Protein 3N9X (pdb70)

Solvent-accessible surface area: 34371 Å² total; per-residue (Å²): 138,123,67,6,86,25,78,3,64,129,64,13,131,32,66,134,28,20,84,30,91,79,36,58,17,102,17,28,53,4,25,18,5,28,0,69,8,110,117,76,139,64,58,0,7,0,3,35,0,50,74,2,20,124,60,78,112,16,0,37,72,6,0,20,6,0,0,4,5,30,36,6,129,23,120,57,1,1,120,13,55,16,0,11,60,15,158,53,45,89,148,4,54,67,2,21,0,0,21,26,53,16,83,12,13,0,117,78,0,14,153,16,24,25,62,7,74,56,79,13,0,31,14,0,0,9,23,0,0,16,0,0,38,39,1,6,90,1,8,1,4,0,67,23,1,51,5,39,0,0,30,1,28,58,66,0,33,2,23,0,10,28,0,4,23,4,67,73,110,143,60,54,50,30,36,19,50,0,0,15,26,8,20,86,45,139,94,22,80,88,15,2,0,5,0,6,0,0,2,0,0,1,13,0,0,11,0,17,90,83,35,32,65,20,10,51,44,20,67,22,12,2,18,18,4,62,37,44,142,101,154,141,28,42,97,32,0,1,31,41,0,0,64,22,35,2,20,18,83,122,86,23,13,78,63,30,98,42,105,71,23,39,143,82,3,110,132,16,98,154,52,92,89,65,78,16,82,136,96,5,84,51,2,58,103,67,0,11,71,0,0,76,23,0,4,83,17,10,42,132,121,9,16,61,7,90,101,0,8,102,18,82,7,0,163,116,17,53,127,115,104,94,81,112,146,142,19,92,27,6,10,77,52,205,38,145,9,54,68,53,35,1,21,4,0,0,0,62,1,0,43,73,52,39,113,122,15,121,15,27,87,87,10,34,134,42,89,128,83,5,32,112,107,114,126,94,115,66,4,82,25,73,12,65,129,100,14,116,33,61,131,30,21,66,27,99,76,36,62,18,102,19,28,56,4,26,20,8,30,0,67,10,114,113,77,133,75,69,1,7,0,3,28,0,54,62,2,18,136,66,72,112,19,0,36,77,5,0,24,6,1,0,2,6,27,50,4,108,23,121,58,2,1,87,4,70,17,0,14,57,16,156,56,46,93,150,5,52,73,2,21,1,1,21,25,53,15,82,11,14,0,129,76,0,15,159,15,14,18,65,6,74,58,86,12,0,35,13,0,0,8,24,0,0,18,0,0,32,36,0,6,85,2,6,1,10,0,61,22,1,50,5,40,1,0,31,0,28,58,65,0,34,3,24,0,10,29,0,5,22,3,31,51,73,179,127,90,70,56,51,36,36,18,48,1,0,17,28,5,16,142,36,100,124,56,72,84,16,3,1,5,1,7,0,0,2,0,0,1,12,0,0,11,0,20,102,83,34,35,63,12,8,50,56,21,44,24,13,1,21,20,3,61,43,82,103,161,138,23,27,97,29,0,0,34,40,0,0,63,25,38,2,20,20,79,127,92,17,11,86,56,53,58,117,79,27,47,81,76,5,123,133,17,98,136,49,154,79,69,80,22,94,138,98,4,93,56,8,63,92,63,0,6,77,0,0,89,24,0,6,65,18,9,38,126,82,8,16,64,6,94,99,1,8,106,16,82,6,0,155,112,15,58,123,136,114,80,79,116,154,132,17,98,20,8,10,85,45,202,71,134,6,57,68,54,21,1,19,5,0,0,0,61,2,0,44,71,54,40,110,121,14,122,14,26,92,94,11,37,129,39,88,120,91,8,69,109,143

Radius of gyration: 28.14 Å; Cα contacts (8 Å, |Δi|>4): 1252; chains: 2; bounding box: 89×62×66 Å

Foldseek 3Di:
DDDDDPFPQVVDDADPQWAFDGWPADDQQFTWTWIAGNVVGDIKIKTKHFQLPVDLLSNQLVLQQLLVLCFDDDPQAKHFQAKGDDPDLVDDGMTITIIHDAPFFQVVVLLDLAFDDLLLLLLLLLLNLQSLVAQVVLQKQQQDDARSQFGAHPVNHTHGGRSSVMDGVLVDQCQQFALCVLLVPPPDGSLRVLSSSLQSSQQSLCRHCVQPVGSVPRDTQQRQADPDDRVNRSVRRVLSLCAAAWQDDPVLCVLDDDVVSVVVSPVRDTDHHDDVCVNRVVDDPQSSVLSSLSSDNRSVSHDDSVRSLVGPSSPVPRDPPVGHHHDDGFADPPDSDDPLQSSLSSVVSNCVNVVVDDNDPSNCVCVVRTPPVD/DDDDDDPFPVVPDDADPQKAFDGWPADDQQFTWTWIAGNVVGGIKIKTKHFQLPVDVLSNQLVLQQLLVLCFDDDPQAKHFDAWGDDPDLVDGRMTITIIHDAPFWQVVVLLDLAFDDLLLLLLLLLLNLQSLVSQVVLQKQQQDDDRSQFGAHPVNHTHGGRSSVMDGRVVDQDQCQLFALCVLLVPDPDDSLRVLSSSLQSSQQSLCRHCVLPVGSVPGDTQQRQADPVRVNRSVRSVLSLCAAAWQDDPVLCVVHPPVSVVVSPVRDTDHHDDQCVSRVVDDPQSSVLSNLSSDNRSVSHDDSVRSLVGPSNVVNDDPVPHDYHDDGFADPPDDDDPLQSSLSSVVSNCVRVVPDDNDPSNCVCVVRTPPD

Structure (mmCIF, N/CA/C/O backbone):
data_3N9X
#
_entry.id   3N9X
#
_cell.length_a   112.315
_cell.length_b   120.727
_cell.length_c   96.499
_cell.angle_alpha   90.000
_cell.angle_beta   90.000
_cell.angle_gamma   90.000
#
_symmetry.space_group_name_H-M   'P 21 21 2'
#
loop_
_entity.id
_entity.type
_entity.pdbx_description
1 polymer Phosphotransferase
2 non-polymer GLYCEROL
3 water water
#
loop_
_atom_site.group_PDB
_atom_site.id
_atom_site.type_symbol
_atom_site.label_atom_id
_atom_site.label_alt_id
_atom_site.label_comp_id
_atom_site.label_asym_id
_atom_site.label_entity_id
_atom_site.label_seq_id
_atom_site.pdbx_PDB_ins_code
_atom_site.Cartn_x
_atom_site.Cartn_y
_atom_site.Cartn_z
_atom_site.occupancy
_atom_site.B_iso_or_equiv
_atom_site.auth_seq_id
_atom_site.auth_comp_id
_atom_site.auth_asym_id
_atom_site.auth_atom_id
_atom_site.pdbx_PDB_model_num
ATOM 1 N N . ARG A 1 11 ? 111.659 13.152 98.635 0.80 44.38 11 ARG A N 1
ATOM 2 C CA . ARG A 1 11 ? 111.464 13.917 97.366 0.80 44.10 11 ARG A CA 1
ATOM 3 C C . ARG A 1 11 ? 110.961 12.967 96.285 0.80 44.87 11 ARG A C 1
ATOM 4 O O . ARG A 1 11 ? 111.617 11.973 95.961 0.80 45.26 11 ARG A O 1
ATOM 12 N N . GLU A 1 12 ? 109.781 13.254 95.750 1.00 45.86 12 GLU A N 1
ATOM 13 C CA . GLU A 1 12 ? 109.255 12.447 94.663 1.00 47.64 12 GLU A CA 1
ATOM 14 C C . GLU A 1 12 ? 109.909 12.821 93.324 1.00 47.86 12 GLU A C 1
ATOM 15 O O . GLU A 1 12 ? 110.219 13.995 93.075 1.00 47.73 12 GLU A O 1
ATOM 21 N N . ASN A 1 13 ? 110.126 11.805 92.490 1.00 48.38 13 ASN A N 1
ATOM 22 C CA . ASN A 1 13 ? 110.490 11.991 91.090 1.00 48.96 13 ASN A CA 1
ATOM 23 C C . ASN A 1 13 ? 109.524 12.931 90.387 1.00 49.23 13 ASN A C 1
ATOM 24 O O . ASN A 1 13 ? 108.326 12.957 90.700 1.00 49.50 13 ASN A O 1
ATOM 29 N N . LEU A 1 14 ? 110.048 13.705 89.443 1.00 49.09 14 LEU A N 1
ATOM 30 C CA . LEU A 1 14 ? 109.206 14.543 88.605 1.00 49.11 14 LEU A CA 1
ATOM 31 C C . LEU A 1 14 ? 108.681 13.740 87.423 1.00 49.16 14 LEU A C 1
ATOM 32 O O . LEU A 1 14 ? 109.428 13.004 86.775 1.00 49.28 14 LEU A O 1
ATOM 37 N N . TYR A 1 15 ? 107.387 13.876 87.159 1.00 49.01 15 TYR A N 1
ATOM 38 C CA . TYR A 1 15 ? 106.760 13.219 86.014 1.00 49.05 15 TYR A CA 1
ATOM 39 C C . TYR A 1 15 ? 106.263 14.291 85.059 1.00 48.43 15 TYR A C 1
ATOM 40 O O . TYR A 1 15 ? 105.127 14.756 85.160 1.00 48.45 15 TYR A O 1
ATOM 49 N N . PHE A 1 16 ? 107.139 14.664 84.130 1.00 47.88 16 PHE A N 1
ATOM 50 C CA . PHE A 1 16 ? 107.032 15.925 83.380 1.00 47.70 16 PHE A CA 1
ATOM 51 C C . PHE A 1 16 ? 105.756 16.127 82.537 1.00 48.20 16 PHE A C 1
ATOM 52 O O . PHE A 1 16 ? 105.279 17.261 82.399 1.00 48.13 16 PHE A O 1
ATOM 60 N N . GLN A 1 17 ? 105.202 15.041 82.003 1.00 48.33 17 GLN A N 1
ATOM 61 C CA . GLN A 1 17 ? 104.021 15.120 81.122 1.00 48.88 17 GLN A CA 1
ATOM 62 C C . GLN A 1 17 ? 102.662 15.244 81.831 1.00 48.94 17 GLN A C 1
ATOM 63 O O . GLN A 1 17 ? 101.648 15.558 81.191 1.00 48.80 17 GLN A O 1
ATOM 69 N N . GLY A 1 18 ? 102.638 14.981 83.138 1.00 48.94 18 GLY A N 1
ATOM 70 C CA . GLY A 1 18 ? 101.411 15.111 83.924 1.00 48.89 18 GLY A CA 1
ATOM 71 C C . GLY A 1 18 ? 100.324 14.081 83.649 1.00 48.95 18 GLY A C 1
ATOM 72 O O . GLY A 1 18 ? 99.150 14.310 83.989 1.00 48.87 18 GLY A O 1
ATOM 73 N N . ILE A 1 19 ? 100.711 12.942 83.068 1.00 48.70 19 ILE A N 1
ATOM 74 C CA . ILE A 1 19 ? 99.777 11.838 82.776 1.00 48.96 19 ILE A CA 1
ATOM 75 C C . ILE A 1 19 ? 98.962 11.398 84.011 1.00 49.25 19 ILE A C 1
ATOM 76 O O . ILE A 1 19 ? 97.800 11.002 83.889 1.00 48.89 19 ILE A O 1
ATOM 81 N N . LYS A 1 20 ? 99.568 11.509 85.194 1.00 49.56 20 LYS A N 1
ATOM 82 C CA . LYS A 1 20 ? 98.919 11.140 86.463 1.00 49.96 20 LYS A CA 1
ATOM 83 C C . LYS A 1 20 ? 97.710 12.006 86.832 1.00 49.39 20 LYS A C 1
ATOM 84 O O . LYS A 1 20 ? 96.829 11.557 87.562 1.00 49.94 20 LYS A O 1
ATOM 90 N N . ASN A 1 21 ? 97.678 13.240 86.333 1.00 48.68 21 ASN A N 1
ATOM 91 C CA . ASN A 1 21 ? 96.556 14.161 86.555 1.00 47.65 21 ASN A CA 1
ATOM 92 C C . ASN A 1 21 ? 95.327 13.825 85.695 1.00 46.37 21 ASN A C 1
ATOM 93 O O . ASN A 1 21 ? 94.253 14.384 85.900 1.00 45.89 21 ASN A O 1
ATOM 98 N N . VAL A 1 22 ? 95.500 12.936 84.722 1.00 45.14 22 VAL A N 1
ATOM 99 C CA . VAL A 1 22 ? 94.461 12.667 83.729 1.00 44.11 22 VAL A CA 1
ATOM 100 C C . VAL A 1 22 ? 93.643 11.443 84.132 1.00 43.89 22 VAL A C 1
ATOM 101 O O . VAL A 1 22 ? 94.108 10.300 84.010 1.00 43.97 22 VAL A O 1
ATOM 105 N N . HIS A 1 23 ? 92.426 11.690 84.609 1.00 43.03 23 HIS A N 1
ATOM 106 C CA . HIS A 1 23 ? 91.547 10.622 85.082 1.00 42.90 23 HIS A CA 1
ATOM 107 C C . HIS A 1 23 ? 90.348 10.488 84.175 1.00 42.26 23 HIS A C 1
ATOM 108 O O . HIS A 1 23 ? 89.471 11.346 84.172 1.00 42.00 23 HIS A O 1
ATOM 115 N N . VAL A 1 24 ? 90.329 9.402 83.407 1.00 41.86 24 VAL A N 1
ATOM 116 C CA . VAL A 1 24 ? 89.299 9.140 82.417 1.00 41.79 24 VAL A CA 1
ATOM 117 C C . VAL A 1 24 ? 88.877 7.673 82.548 1.00 42.23 24 VAL A C 1
ATOM 118 O O . VAL A 1 24 ? 89.600 6.887 83.155 1.00 41.55 24 VAL A O 1
ATOM 122 N N . PRO A 1 25 ? 87.707 7.295 81.986 1.00 42.80 25 PRO A N 1
ATOM 123 C CA . PRO A 1 25 ? 87.289 5.886 82.029 1.00 43.35 25 PRO A CA 1
ATOM 124 C C . PRO A 1 25 ? 88.265 4.891 81.370 1.00 43.72 25 PRO A C 1
ATOM 125 O O . PRO A 1 25 ? 89.070 5.274 80.514 1.00 43.33 25 PRO A O 1
ATOM 129 N N . ASP A 1 26 ? 88.151 3.628 81.792 1.00 44.37 26 ASP A N 1
ATOM 130 C CA . ASP A 1 26 ? 88.982 2.475 81.383 1.00 45.21 26 ASP A CA 1
ATOM 131 C C . ASP A 1 26 ? 89.262 2.289 79.890 1.00 44.53 26 ASP A C 1
ATOM 132 O O . ASP A 1 26 ? 90.341 1.816 79.520 1.00 44.86 26 ASP A O 1
ATOM 137 N N . ASN A 1 27 ? 88.287 2.611 79.045 1.00 43.51 27 ASN A N 1
ATOM 138 C CA . ASN A 1 27 ? 88.439 2.402 77.603 1.00 42.55 27 ASN A CA 1
ATOM 139 C C . ASN A 1 27 ? 89.512 3.299 76.989 1.00 41.90 27 ASN A C 1
ATOM 140 O O . ASN A 1 27 ? 90.066 2.980 75.933 1.00 41.82 27 ASN A O 1
ATOM 145 N N . TYR A 1 28 ? 89.802 4.419 77.653 1.00 40.98 28 TYR A N 1
ATOM 146 C CA . TYR A 1 28 ? 90.822 5.350 77.182 1.00 40.11 28 TYR A CA 1
ATOM 147 C C . TYR A 1 28 ? 92.188 5.082 77.808 1.00 40.05 28 TYR A C 1
ATOM 148 O O . TYR A 1 28 ? 92.346 5.155 79.026 1.00 40.27 28 TYR A O 1
ATOM 157 N N . ILE A 1 29 ? 93.180 4.791 76.975 1.00 39.60 29 ILE A N 1
ATOM 158 C CA . ILE A 1 29 ? 94.555 4.654 77.451 1.00 39.17 29 ILE A CA 1
ATOM 159 C C . ILE A 1 29 ? 95.335 5.923 77.141 1.00 38.87 29 ILE A C 1
ATOM 160 O O . ILE A 1 29 ? 95.605 6.236 75.972 1.00 38.56 29 ILE A O 1
ATOM 165 N N . ILE A 1 30 ? 95.670 6.664 78.195 1.00 38.47 30 ILE A N 1
ATOM 166 C CA . ILE A 1 30 ? 96.448 7.894 78.069 1.00 38.31 30 ILE A CA 1
ATOM 167 C C . ILE A 1 30 ? 97.891 7.536 77.725 1.00 38.44 30 ILE A C 1
ATOM 168 O O . ILE A 1 30 ? 98.537 6.752 78.426 1.00 38.13 30 ILE A O 1
ATOM 173 N N . LYS A 1 31 ? 98.392 8.115 76.639 1.00 38.49 31 LYS A N 1
ATOM 174 C CA . LYS A 1 31 ? 99.715 7.758 76.143 1.00 38.51 31 LYS A CA 1
ATOM 175 C C . LYS A 1 31 ? 100.771 8.823 76.452 1.00 38.29 31 LYS A C 1
ATOM 176 O O . LYS A 1 31 ? 101.781 8.532 77.100 1.00 38.15 31 LYS A O 1
ATOM 182 N N . HIS A 1 32 ? 100.542 10.050 75.993 1.00 37.97 32 HIS A N 1
ATOM 183 C CA . HIS A 1 32 ? 101.453 11.149 76.286 1.00 37.69 32 HIS A CA 1
ATOM 184 C C . HIS A 1 32 ? 100.824 12.519 76.051 1.00 37.14 32 HIS A C 1
ATOM 185 O O . HIS A 1 32 ? 99.783 12.646 75.398 1.00 36.44 32 HIS A O 1
ATOM 192 N N . LEU A 1 33 ? 101.480 13.538 76.596 1.00 36.24 33 LEU A N 1
ATOM 193 C CA . LEU A 1 33 ? 101.072 14.919 76.417 1.00 35.55 33 LEU A CA 1
ATOM 194 C C . LEU A 1 33 ? 101.396 15.391 75.007 1.00 35.01 33 LEU A C 1
ATOM 195 O O . LEU A 1 33 ? 102.534 15.275 74.553 1.00 34.26 33 LEU A O 1
ATOM 200 N N . ILE A 1 34 ? 100.392 15.922 74.322 1.00 34.43 34 ILE A N 1
ATOM 201 C CA . ILE A 1 34 ? 100.601 16.481 72.991 1.00 34.59 34 ILE A CA 1
ATOM 202 C C . ILE A 1 34 ? 101.086 17.922 73.135 1.00 34.48 34 ILE A C 1
ATOM 203 O O . ILE A 1 34 ? 102.076 18.306 72.516 1.00 35.32 34 ILE A O 1
ATOM 208 N N . GLY A 1 35 ? 100.401 18.704 73.968 1.00 33.93 35 GLY A N 1
ATOM 209 C CA . GLY A 1 35 ? 100.717 20.114 74.146 1.00 33.40 35 GLY A CA 1
ATOM 210 C C . GLY A 1 35 ? 99.532 20.895 74.685 1.00 33.42 35 GLY A C 1
ATOM 211 O O . GLY A 1 35 ? 98.587 20.319 75.223 1.00 33.34 35 GLY A O 1
ATOM 212 N N . ARG A 1 36 ? 99.600 22.212 74.537 1.00 33.20 36 ARG A N 1
ATOM 213 C CA . ARG A 1 36 ? 98.575 23.113 75.006 1.00 33.69 36 ARG A CA 1
ATOM 214 C C . ARG A 1 36 ? 97.474 23.229 73.956 1.00 33.16 36 ARG A C 1
ATOM 215 O O . ARG A 1 36 ? 97.760 23.348 72.764 1.00 33.47 36 ARG A O 1
ATOM 223 N N . GLY A 1 37 ? 96.225 23.149 74.406 1.00 32.27 37 GLY A N 1
ATOM 224 C CA . GLY A 1 37 ? 95.060 23.451 73.580 1.00 32.12 37 GLY A CA 1
ATOM 225 C C . GLY A 1 37 ? 94.407 24.701 74.138 1.00 31.83 37 GLY A C 1
ATOM 226 O O . GLY A 1 37 ? 94.938 25.306 75.065 1.00 31.85 37 GLY A O 1
ATOM 227 N N . SER A 1 38 ? 93.260 25.102 73.598 1.00 31.33 38 SER A N 1
ATOM 228 C CA . SER A 1 38 ? 92.541 26.226 74.196 1.00 31.16 38 SER A CA 1
ATOM 229 C C . SER A 1 38 ? 92.005 25.838 75.591 1.00 31.09 38 SER A C 1
ATOM 230 O O . SER A 1 38 ? 91.343 24.807 75.742 1.00 30.61 38 SER A O 1
ATOM 233 N N . TYR A 1 39 ? 92.343 26.638 76.607 1.00 31.09 39 TYR A N 1
ATOM 234 C CA . TYR A 1 39 ? 91.856 26.427 77.998 1.00 31.39 39 TYR A CA 1
ATOM 235 C C . TYR A 1 39 ? 92.311 25.141 78.695 1.00 31.25 39 TYR A C 1
ATOM 236 O O . TYR A 1 39 ? 91.813 24.816 79.787 1.00 31.22 39 TYR A O 1
ATOM 245 N N . GLY A 1 40 ? 93.250 24.409 78.097 1.00 30.88 40 GLY A N 1
ATOM 246 C CA . GLY A 1 40 ? 93.749 23.198 78.745 1.00 30.95 40 GLY A CA 1
ATOM 247 C C . GLY A 1 40 ? 94.774 22.425 77.957 1.00 31.02 40 GLY A C 1
ATOM 248 O O . GLY A 1 40 ? 95.088 22.783 76.830 1.00 32.11 40 GLY A O 1
ATOM 249 N N . TYR A 1 41 ? 95.289 21.357 78.557 1.00 30.56 41 TYR A N 1
ATOM 250 C CA . TYR A 1 41 ? 96.324 20.523 77.948 1.00 30.32 41 TYR A CA 1
ATOM 251 C C . TYR A 1 41 ? 95.715 19.330 77.257 1.00 29.96 41 TYR A C 1
ATOM 252 O O . TYR A 1 41 ? 94.684 18.805 77.700 1.00 29.71 41 TYR A O 1
ATOM 261 N N . VAL A 1 42 ? 96.345 18.923 76.157 1.00 29.67 42 VAL A N 1
ATOM 262 C CA . VAL A 1 42 ? 95.803 17.884 75.283 1.00 29.32 42 VAL A CA 1
ATOM 263 C C . VAL A 1 42 ? 96.710 16.652 75.313 1.00 29.55 42 VAL A C 1
ATOM 264 O O . VAL A 1 42 ? 97.927 16.778 75.220 1.00 29.26 42 VAL A O 1
ATOM 268 N N . TYR A 1 43 ? 96.104 15.470 75.432 1.00 29.58 43 TYR A N 1
ATOM 269 C CA . TYR A 1 43 ? 96.830 14.212 75.534 1.00 30.05 43 TYR A CA 1
ATOM 270 C C . TYR A 1 43 ? 96.423 13.262 74.433 1.00 30.68 43 TYR A C 1
ATOM 271 O O . TYR A 1 43 ? 95.256 13.217 74.059 1.00 30.36 43 TYR A O 1
ATOM 280 N N . LEU A 1 44 ? 97.399 12.512 73.919 1.00 31.18 44 LEU A N 1
ATOM 281 C CA . LEU A 1 44 ? 97.136 11.402 73.026 1.00 31.73 44 LEU A CA 1
ATOM 282 C C . LEU A 1 44 ? 96.632 10.222 73.841 1.00 32.44 44 LEU A C 1
ATOM 283 O O . LEU A 1 44 ? 97.234 9.848 74.848 1.00 32.52 44 LEU A O 1
ATOM 288 N N . ALA A 1 45 ? 95.524 9.643 73.395 1.00 33.14 45 ALA A N 1
ATOM 289 C CA . ALA A 1 45 ? 94.956 8.467 74.021 1.00 34.02 45 ALA A CA 1
ATOM 290 C C . ALA A 1 45 ? 94.493 7.462 72.975 1.00 34.84 45 ALA A C 1
ATOM 291 O O . ALA A 1 45 ? 94.152 7.830 71.849 1.00 34.67 45 ALA A O 1
ATOM 293 N N . TYR A 1 46 ? 94.507 6.189 73.345 1.00 36.00 46 TYR A N 1
ATOM 294 C CA . TYR A 1 46 ? 93.901 5.159 72.518 1.00 37.61 46 TYR A CA 1
ATOM 295 C C . TYR A 1 46 ? 92.552 4.770 73.103 1.00 38.14 46 TYR A C 1
ATOM 296 O O . TYR A 1 46 ? 92.445 4.492 74.298 1.00 37.74 46 TYR A O 1
ATOM 305 N N . ASP A 1 47 ? 91.526 4.767 72.258 1.00 38.89 47 ASP A N 1
ATOM 306 C CA . ASP A 1 47 ? 90.196 4.351 72.687 1.00 40.44 47 ASP A CA 1
ATOM 307 C C . ASP A 1 47 ? 89.957 2.906 72.259 1.00 41.64 47 ASP A C 1
ATOM 308 O O . ASP A 1 47 ? 89.758 2.627 71.075 1.00 41.55 47 ASP A O 1
ATOM 313 N N . LYS A 1 48 ? 89.986 2.001 73.236 1.00 43.34 48 LYS A N 1
ATOM 314 C CA . LYS A 1 48 ? 89.791 0.563 73.014 1.00 45.01 48 LYS A CA 1
ATOM 315 C C . LYS A 1 48 ? 88.430 0.225 72.425 1.00 46.21 48 LYS A C 1
ATOM 316 O O . LYS A 1 48 ? 88.308 -0.736 71.657 1.00 46.63 48 LYS A O 1
ATOM 322 N N . ASN A 1 49 ? 87.413 1.010 72.780 1.00 47.38 49 ASN A N 1
ATOM 323 C CA . ASN A 1 49 ? 86.039 0.739 72.342 1.00 48.50 49 ASN A CA 1
ATOM 324 C C . ASN A 1 49 ? 85.816 0.965 70.859 1.00 48.79 49 ASN A C 1
ATOM 325 O O . ASN A 1 49 ? 85.012 0.267 70.245 1.00 49.45 49 ASN A O 1
ATOM 330 N N . THR A 1 50 ? 86.530 1.935 70.288 1.00 48.90 50 THR A N 1
ATOM 331 C CA . THR A 1 50 ? 86.400 2.266 68.869 1.00 48.79 50 THR A CA 1
ATOM 332 C C . THR A 1 50 ? 87.676 1.993 68.060 1.00 48.54 50 THR A C 1
ATOM 333 O O . THR A 1 50 ? 87.703 2.239 66.854 1.00 48.80 50 THR A O 1
ATOM 337 N N . GLU A 1 51 ? 88.722 1.499 68.725 1.00 48.02 51 GLU A N 1
ATOM 338 C CA . GLU A 1 51 ? 89.968 1.073 68.062 1.00 47.60 51 GLU A CA 1
ATOM 339 C C . GLU A 1 51 ? 90.680 2.191 67.299 1.00 46.72 51 GLU A C 1
ATOM 340 O O . GLU A 1 51 ? 91.176 1.990 66.187 1.00 46.88 51 GLU A O 1
ATOM 346 N N . LYS A 1 52 ? 90.734 3.368 67.904 1.00 45.51 52 LYS A N 1
ATOM 347 C CA . LYS A 1 52 ? 91.392 4.505 67.283 1.00 44.44 52 LYS A CA 1
ATOM 348 C C . LYS A 1 52 ? 92.045 5.413 68.321 1.00 42.87 52 LYS A C 1
ATOM 349 O O . LYS A 1 52 ? 91.646 5.424 69.492 1.00 42.46 52 LYS A O 1
ATOM 355 N N . ASN A 1 53 ? 93.046 6.164 67.872 1.00 40.81 53 ASN A N 1
ATOM 356 C CA . ASN A 1 53 ? 93.657 7.206 68.675 1.00 39.32 53 ASN A CA 1
ATOM 357 C C . ASN A 1 53 ? 92.770 8.448 68.691 1.00 38.31 53 ASN A C 1
ATOM 358 O O . ASN A 1 53 ? 92.092 8.742 67.700 1.00 38.40 53 ASN A O 1
ATOM 363 N N . VAL A 1 54 ? 92.767 9.150 69.821 1.00 36.55 54 VAL A N 1
ATOM 364 C CA . VAL A 1 54 ? 91.963 10.364 70.020 1.00 35.45 54 VAL A CA 1
ATOM 365 C C . VAL A 1 54 ? 92.810 11.382 70.783 1.00 34.65 54 VAL A C 1
ATOM 366 O O . VAL A 1 54 ? 93.833 11.021 71.361 1.00 34.60 54 VAL A O 1
ATOM 370 N N . ALA A 1 55 ? 92.391 12.645 70.776 1.00 33.52 55 ALA A N 1
ATOM 371 C CA . ALA A 1 55 ? 93.012 13.659 71.623 1.00 32.75 55 ALA A CA 1
ATOM 372 C C . ALA A 1 55 ? 92.076 13.958 72.787 1.00 32.47 55 ALA A C 1
ATOM 373 O O . ALA A 1 55 ? 90.882 14.189 72.580 1.00 32.79 55 ALA A O 1
ATOM 375 N N . ILE A 1 56 ? 92.607 13.954 74.006 1.00 31.66 56 ILE A N 1
ATOM 376 C CA . ILE A 1 56 ? 91.786 14.266 75.174 1.00 31.11 56 ILE A CA 1
ATOM 377 C C . ILE A 1 56 ? 92.298 15.540 75.800 1.00 30.93 56 ILE A C 1
ATOM 378 O O . ILE A 1 56 ? 93.457 15.604 76.254 1.00 30.62 56 ILE A O 1
ATOM 383 N N . LYS A 1 57 ? 91.450 16.566 75.783 1.00 30.10 57 LYS A N 1
ATOM 384 C CA . LYS A 1 57 ? 91.783 17.821 76.414 1.00 30.42 57 LYS A CA 1
ATOM 385 C C . LYS A 1 57 ? 91.151 17.915 77.803 1.00 30.69 57 LYS A C 1
ATOM 386 O O . LYS A 1 57 ? 89.930 17.747 77.957 1.00 30.62 57 LYS A O 1
ATOM 392 N N . LYS A 1 58 ? 91.987 18.182 78.802 1.00 30.82 58 LYS A N 1
ATOM 393 C CA . LYS A 1 58 ? 91.502 18.443 80.148 1.00 31.80 58 LYS A CA 1
ATOM 394 C C . LYS A 1 58 ? 91.440 19.937 80.375 1.00 32.17 58 LYS A C 1
ATOM 395 O O . LYS A 1 58 ? 92.467 20.598 80.346 1.00 32.34 58 LYS A O 1
ATOM 401 N N . VAL A 1 59 ? 90.241 20.467 80.588 1.00 33.09 59 VAL A N 1
ATOM 402 C CA . VAL A 1 59 ? 90.098 21.857 80.968 1.00 34.82 59 VAL A CA 1
ATOM 403 C C . VAL A 1 59 ? 89.825 21.914 82.483 1.00 35.79 59 VAL A C 1
ATOM 404 O O . VAL A 1 59 ? 88.905 21.263 82.979 1.00 35.80 59 VAL A O 1
ATOM 408 N N A ASN A 1 60 ? 90.665 22.685 83.176 0.50 36.52 60 ASN A N 1
ATOM 409 N N B ASN A 1 60 ? 90.615 22.676 83.225 0.50 36.32 60 ASN A N 1
ATOM 410 C CA A ASN A 1 60 ? 90.620 22.871 84.628 0.50 37.32 60 ASN A CA 1
ATOM 411 C CA B ASN A 1 60 ? 90.379 22.773 84.664 0.50 36.93 60 ASN A CA 1
ATOM 412 C C A ASN A 1 60 ? 90.095 24.249 85.009 0.50 37.67 60 ASN A C 1
ATOM 413 C C B ASN A 1 60 ? 90.106 24.197 85.117 0.50 37.42 60 ASN A C 1
ATOM 414 O O A ASN A 1 60 ? 89.918 25.111 84.152 0.50 37.30 60 ASN A O 1
ATOM 415 O O B ASN A 1 60 ? 90.195 25.134 84.324 0.50 36.97 60 ASN A O 1
ATOM 424 N N A ARG A 1 61 ? 89.867 24.455 86.307 0.50 38.40 61 ARG A N 1
ATOM 425 N N B ARG A 1 61 ? 89.761 24.351 86.394 0.50 38.22 61 ARG A N 1
ATOM 426 C CA A ARG A 1 61 ? 89.438 25.760 86.817 0.50 39.17 61 ARG A CA 1
ATOM 427 C CA B ARG A 1 61 ? 89.356 25.651 86.930 0.50 39.13 61 ARG A CA 1
ATOM 428 C C A ARG A 1 61 ? 88.305 26.361 85.990 0.50 39.15 61 ARG A C 1
ATOM 429 C C B ARG A 1 61 ? 88.320 26.325 86.028 0.50 39.14 61 ARG A C 1
ATOM 430 O O A ARG A 1 61 ? 88.311 27.562 85.714 0.50 38.90 61 ARG A O 1
ATOM 431 O O B ARG A 1 61 ? 88.407 27.520 85.739 0.50 38.89 61 ARG A O 1
ATOM 446 N N . MET A 1 62 ? 87.335 25.529 85.618 1.00 39.22 62 MET A N 1
ATOM 447 C CA . MET A 1 62 ? 86.297 25.916 84.659 1.00 40.09 62 MET A CA 1
ATOM 448 C C . MET A 1 62 ? 85.465 27.125 85.031 1.00 40.17 62 MET A C 1
ATOM 449 O O . MET A 1 62 ? 85.205 27.979 84.187 1.00 40.04 62 MET A O 1
ATOM 454 N N . PHE A 1 63 ? 85.041 27.184 86.292 1.00 40.53 63 PHE A N 1
ATOM 455 C CA . PHE A 1 63 ? 84.101 28.206 86.722 1.00 40.88 63 PHE A CA 1
ATOM 456 C C . PHE A 1 63 ? 84.760 29.370 87.458 1.00 41.85 63 PHE A C 1
ATOM 457 O O . PHE A 1 63 ? 84.079 30.281 87.918 1.00 42.28 63 PHE A O 1
ATOM 465 N N . GLU A 1 64 ? 86.087 29.347 87.529 1.00 42.46 64 GLU A N 1
ATOM 466 C CA . GLU A 1 64 ? 86.862 30.416 88.152 1.00 43.69 64 GLU A CA 1
ATOM 467 C C . GLU A 1 64 ? 86.633 31.761 87.462 1.00 43.33 64 GLU A C 1
ATOM 468 O O . GLU A 1 64 ? 86.502 32.794 88.116 1.00 43.23 64 GLU A O 1
ATOM 474 N N . ASP A 1 65 ? 86.593 31.733 86.134 1.00 42.99 65 ASP A N 1
ATOM 475 C CA . ASP A 1 65 ? 86.365 32.924 85.324 1.00 42.90 65 ASP A CA 1
ATOM 476 C C . ASP A 1 65 ? 85.220 32.605 84.364 1.00 42.19 65 ASP A C 1
ATOM 477 O O . ASP A 1 65 ? 85.366 31.768 83.462 1.00 41.50 65 ASP A O 1
ATOM 482 N N . LEU A 1 66 ? 84.084 33.265 84.568 1.00 41.62 66 LEU A N 1
ATOM 483 C CA . LEU A 1 66 ? 82.869 32.946 83.814 1.00 41.29 66 LEU A CA 1
ATOM 484 C C . LEU A 1 66 ? 82.905 33.374 82.342 1.00 40.77 66 LEU A C 1
ATOM 485 O O . LEU A 1 66 ? 82.138 32.858 81.536 1.00 40.75 66 LEU A O 1
ATOM 490 N N . ILE A 1 67 ? 83.791 34.312 82.006 1.00 40.36 67 ILE A N 1
ATOM 491 C CA . ILE A 1 67 ? 84.040 34.693 80.606 1.00 39.92 67 ILE A CA 1
ATOM 492 C C . ILE A 1 67 ? 84.675 33.515 79.855 1.00 38.72 67 ILE A C 1
ATOM 493 O O . ILE A 1 67 ? 84.196 33.114 78.804 1.00 38.29 67 ILE A O 1
ATOM 498 N N . ASP A 1 68 ? 85.748 32.961 80.415 1.00 37.87 68 ASP A N 1
ATOM 499 C CA . ASP A 1 68 ? 86.375 31.768 79.856 1.00 37.25 68 ASP A CA 1
ATOM 500 C C . ASP A 1 68 ? 85.431 30.569 79.856 1.00 36.20 68 ASP A C 1
ATOM 501 O O . ASP A 1 68 ? 85.402 29.796 78.898 1.00 35.53 68 ASP A O 1
ATOM 506 N N . CYS A 1 69 ? 84.667 30.417 80.936 1.00 35.40 69 CYS A N 1
ATOM 507 C CA . CYS A 1 69 ? 83.724 29.310 81.053 1.00 35.17 69 CYS A CA 1
ATOM 508 C C . CYS A 1 69 ? 82.731 29.297 79.877 1.00 34.82 69 CYS A C 1
ATOM 509 O O . CYS A 1 69 ? 82.522 28.261 79.237 1.00 34.09 69 CYS A O 1
ATOM 512 N N . LYS A 1 70 ? 82.145 30.455 79.592 1.00 34.93 70 LYS A N 1
ATOM 513 C CA . LYS A 1 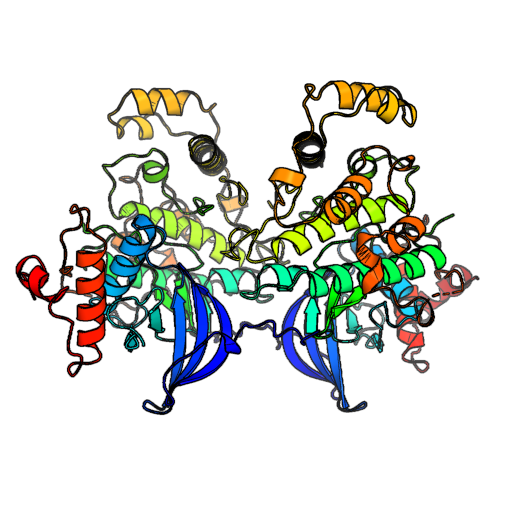70 ? 81.192 30.583 78.488 1.00 35.31 70 LYS A CA 1
ATOM 514 C C . LYS A 1 70 ? 81.875 30.310 77.147 1.00 35.08 70 LYS A C 1
ATOM 515 O O . LYS A 1 70 ? 81.269 29.708 76.258 1.00 35.35 70 LYS A O 1
ATOM 521 N N . ARG A 1 71 ? 83.136 30.736 77.011 1.00 34.69 71 ARG A N 1
ATOM 522 C CA . ARG A 1 71 ? 83.917 30.456 75.788 1.00 33.98 71 ARG A CA 1
ATOM 523 C C . ARG A 1 71 ? 84.189 28.972 75.603 1.00 33.16 71 ARG A C 1
ATOM 524 O O . ARG A 1 71 ? 84.125 28.461 74.482 1.00 33.40 71 ARG A O 1
ATOM 532 N N . ILE A 1 72 ? 84.493 28.284 76.698 1.00 32.30 72 ILE A N 1
ATOM 533 C CA . ILE A 1 72 ? 84.646 26.827 76.690 1.00 31.91 72 ILE A CA 1
ATOM 534 C C . ILE A 1 72 ? 83.338 26.173 76.236 1.00 31.89 72 ILE A C 1
ATOM 535 O O . ILE A 1 72 ? 83.344 25.313 75.347 1.00 31.90 72 ILE A O 1
ATOM 540 N N . LEU A 1 73 ? 82.227 26.605 76.826 1.00 31.45 73 LEU A N 1
ATOM 541 C CA . LEU A 1 73 ? 80.906 26.135 76.404 1.00 31.46 73 LEU A CA 1
ATOM 542 C C . LEU A 1 73 ? 80.631 26.400 74.916 1.00 31.73 73 LEU A C 1
ATOM 543 O O . LEU A 1 73 ? 80.115 25.535 74.212 1.00 31.38 73 LEU A O 1
ATOM 548 N N . ARG A 1 74 ? 80.954 27.600 74.446 1.00 32.40 74 ARG A N 1
ATOM 549 C CA . ARG A 1 74 ? 80.754 27.933 73.034 1.00 33.06 74 ARG A CA 1
ATOM 550 C C . ARG A 1 74 ? 81.629 27.030 72.162 1.00 33.29 74 ARG A C 1
ATOM 551 O O . ARG A 1 74 ? 81.181 26.510 71.133 1.00 33.49 74 ARG A O 1
ATOM 559 N N . GLU A 1 75 ? 82.873 26.829 72.593 1.00 33.35 75 GLU A N 1
ATOM 560 C CA . GLU A 1 75 ? 83.791 25.962 71.884 1.00 33.39 75 GLU A CA 1
ATOM 561 C C . GLU A 1 75 ? 83.193 24.562 71.682 1.00 33.43 75 GLU A C 1
ATOM 562 O O . GLU A 1 75 ? 83.209 24.050 70.564 1.00 33.40 75 GLU A O 1
ATOM 568 N N . ILE A 1 76 ? 82.626 23.964 72.731 1.00 33.59 76 ILE A N 1
ATOM 569 C CA . ILE A 1 76 ? 82.086 22.604 72.597 1.00 33.78 76 ILE A CA 1
ATOM 570 C C . ILE A 1 76 ? 80.711 22.520 71.931 1.00 33.58 76 ILE A C 1
ATOM 571 O O . ILE A 1 76 ? 80.436 21.535 71.243 1.00 33.43 76 ILE A O 1
ATOM 576 N N . THR A 1 77 ? 79.860 23.532 72.116 1.00 33.70 77 THR A N 1
ATOM 577 C CA . THR A 1 77 ? 78.510 23.495 71.529 1.00 33.83 77 THR A CA 1
ATOM 578 C C . THR A 1 77 ? 78.577 23.639 70.002 1.00 34.32 77 THR A C 1
ATOM 579 O O . THR A 1 77 ? 77.861 22.947 69.279 1.00 34.16 77 THR A O 1
ATOM 583 N N . ILE A 1 78 ? 79.456 24.519 69.526 1.00 34.57 78 ILE A N 1
ATOM 584 C CA . ILE A 1 78 ? 79.705 24.648 68.092 1.00 35.04 78 ILE A CA 1
ATOM 585 C C . ILE A 1 78 ? 80.292 23.356 67.490 1.00 35.35 78 ILE A C 1
ATOM 586 O O . ILE A 1 78 ? 79.727 22.821 66.547 1.00 35.61 78 ILE A O 1
ATOM 591 N N . LEU A 1 79 ? 81.386 22.842 68.050 1.00 35.50 79 LEU A N 1
ATOM 592 C CA . LEU A 1 79 ? 81.966 21.575 67.567 1.00 35.93 79 LEU A CA 1
ATOM 593 C C . LEU A 1 79 ? 80.997 20.406 67.537 1.00 36.26 79 LEU A C 1
ATOM 594 O O . LEU A 1 79 ? 81.052 19.580 66.623 1.00 36.86 79 LEU A O 1
ATOM 599 N N . ASN A 1 80 ? 80.126 20.334 68.540 1.00 36.51 80 ASN A N 1
ATOM 600 C CA . ASN A 1 80 ? 79.104 19.305 68.628 1.00 37.26 80 ASN A CA 1
ATOM 601 C C . ASN A 1 80 ? 78.083 19.435 67.500 1.00 37.86 80 ASN A C 1
ATOM 602 O O . ASN A 1 80 ? 77.410 18.469 67.171 1.00 38.88 80 ASN A O 1
ATOM 607 N N . ARG A 1 81 ? 77.967 20.626 66.915 1.00 37.92 81 ARG A N 1
ATOM 608 C CA . ARG A 1 81 ? 76.930 20.883 65.900 1.00 38.60 81 ARG A CA 1
ATOM 609 C C . ARG A 1 81 ? 77.449 20.949 64.459 1.00 39.07 81 ARG A C 1
ATOM 610 O O . ARG A 1 81 ? 76.664 20.863 63.517 1.00 39.17 81 ARG A O 1
ATOM 618 N N . LEU A 1 82 ? 78.765 21.105 64.299 1.00 39.61 82 LEU A N 1
ATOM 619 C CA . LEU A 1 82 ? 79.397 21.059 62.982 1.00 40.38 82 LEU A CA 1
ATOM 620 C C . LEU A 1 82 ? 79.777 19.630 62.637 1.00 40.73 82 LEU A C 1
ATOM 621 O O . LEU A 1 82 ? 80.321 18.897 63.473 1.00 41.30 82 LEU A O 1
ATOM 626 N N A LYS A 1 83 ? 79.467 19.243 61.407 0.50 40.48 83 LYS A N 1
ATOM 627 N N B LYS A 1 83 ? 79.496 19.220 61.404 0.50 40.57 83 LYS A N 1
ATOM 628 C CA A LYS A 1 83 ? 79.790 17.927 60.892 0.50 40.38 83 LYS A CA 1
ATOM 629 C CA B LYS A 1 83 ? 79.852 17.875 60.959 0.50 40.56 83 LYS A CA 1
ATOM 630 C C A LYS A 1 83 ? 80.449 18.137 59.544 0.50 39.92 83 LYS A C 1
ATOM 631 C C B LYS A 1 83 ? 80.441 17.911 59.555 0.50 40.03 83 LYS A C 1
ATOM 632 O O A LYS A 1 83 ? 79.776 18.496 58.580 0.50 39.69 83 LYS A O 1
ATOM 633 O O B LYS A 1 83 ? 79.713 17.892 58.571 0.50 39.88 83 LYS A O 1
ATOM 644 N N . SER A 1 84 ? 81.768 17.955 59.490 1.00 39.52 84 SER A N 1
ATOM 645 C CA . SER A 1 84 ? 82.519 18.135 58.243 1.00 38.61 84 SER A CA 1
ATOM 646 C C . SER A 1 84 ? 83.911 17.538 58.382 1.00 37.78 84 SER A C 1
ATOM 647 O O . SER A 1 84 ? 84.512 17.576 59.463 1.00 37.26 84 SER A O 1
ATOM 650 N N . ASP A 1 85 ? 84.429 17.001 57.285 1.00 37.26 85 ASP A N 1
ATOM 651 C CA . ASP A 1 85 ? 85.805 16.521 57.250 1.00 36.86 85 ASP A CA 1
ATOM 652 C C . ASP A 1 85 ? 86.810 17.662 57.454 1.00 35.74 85 ASP A C 1
ATOM 653 O O . ASP A 1 85 ? 87.972 17.411 57.759 1.00 35.62 85 ASP A O 1
ATOM 658 N N . TYR A 1 86 ? 86.359 18.906 57.287 1.00 34.76 86 TYR A N 1
ATOM 659 C CA . TYR A 1 86 ? 87.215 20.089 57.491 1.00 34.65 86 TYR A CA 1
ATOM 660 C C . TYR A 1 86 ? 87.251 20.616 58.926 1.00 33.82 86 TYR A C 1
ATOM 661 O O . TYR A 1 86 ? 87.924 21.614 59.198 1.00 32.99 86 TYR A O 1
ATOM 670 N N . ILE A 1 87 ? 86.500 19.966 59.816 1.00 33.47 87 ILE A N 1
ATOM 671 C CA . ILE A 1 87 ? 86.337 20.420 61.198 1.00 33.05 87 ILE A CA 1
ATOM 672 C C . ILE A 1 87 ? 86.597 19.262 62.147 1.00 33.09 87 ILE A C 1
ATOM 673 O O . ILE A 1 87 ? 86.045 18.173 61.976 1.00 33.11 87 ILE A O 1
ATOM 678 N N . ILE A 1 88 ? 87.435 19.499 63.152 1.00 32.97 88 ILE A N 1
ATOM 679 C CA . ILE A 1 88 ? 87.726 18.469 64.148 1.00 33.16 88 ILE A CA 1
ATOM 680 C C . ILE A 1 88 ? 86.429 17.924 64.761 1.00 33.49 88 ILE A C 1
ATOM 681 O O . ILE A 1 88 ? 85.567 18.690 65.226 1.00 33.26 88 ILE A O 1
ATOM 686 N N . ARG A 1 89 ? 86.289 16.605 64.745 1.00 33.53 89 ARG A N 1
ATOM 687 C CA . ARG A 1 89 ? 85.136 15.976 65.368 1.00 34.42 89 ARG A CA 1
ATOM 688 C C . ARG A 1 89 ? 85.234 15.971 66.898 1.00 34.09 89 ARG A C 1
ATOM 689 O O . ARG A 1 89 ? 86.310 15.762 67.467 1.00 33.57 89 ARG A O 1
ATOM 697 N N . LEU A 1 90 ? 84.100 16.213 67.546 1.00 34.07 90 LEU A N 1
ATOM 698 C CA . LEU A 1 90 ? 83.958 15.972 68.978 1.00 34.48 90 LEU A CA 1
ATOM 699 C C . LEU A 1 90 ? 83.421 14.552 69.189 1.00 34.99 90 LEU A C 1
ATOM 700 O O . LEU A 1 90 ? 82.282 14.253 68.824 1.00 35.25 90 LEU A O 1
ATOM 705 N N . TYR A 1 91 ? 84.255 13.673 69.741 1.00 35.41 91 TYR A N 1
ATOM 706 C CA . TYR A 1 91 ? 83.878 12.273 69.936 1.00 36.08 91 TYR A CA 1
ATOM 707 C C . TYR A 1 91 ? 83.187 11.986 71.257 1.00 35.99 91 TYR A C 1
ATOM 708 O O . TYR A 1 91 ? 82.433 11.023 71.354 1.00 36.33 91 TYR A O 1
ATOM 717 N N . ASP A 1 92 ? 83.451 12.797 72.280 1.00 35.38 92 ASP A N 1
ATOM 718 C CA . ASP A 1 92 ? 82.984 12.473 73.623 1.00 35.66 92 ASP A CA 1
ATOM 719 C C . ASP A 1 92 ? 83.167 13.663 74.558 1.00 35.27 92 ASP A C 1
ATOM 720 O O . ASP A 1 92 ? 84.100 14.460 74.409 1.00 34.59 92 ASP A O 1
ATOM 725 N N . LEU A 1 93 ? 82.221 13.802 75.478 1.00 35.32 93 LEU A N 1
ATOM 726 C CA . LEU A 1 93 ? 82.381 14.644 76.653 1.00 35.40 93 LEU A CA 1
ATOM 727 C C . LEU A 1 93 ? 82.194 13.723 77.854 1.00 35.55 93 LEU A C 1
ATOM 728 O O . LEU A 1 93 ? 81.102 13.199 78.078 1.00 35.53 93 LEU A O 1
ATOM 733 N N . ILE A 1 94 ? 83.269 13.519 78.609 1.00 35.46 94 ILE A N 1
ATOM 734 C CA . ILE A 1 94 ? 83.275 12.542 79.695 1.00 36.07 94 ILE A CA 1
ATOM 735 C C . ILE A 1 94 ? 82.393 13.008 80.866 1.00 36.50 94 ILE A C 1
ATOM 736 O O . ILE A 1 94 ? 82.393 14.185 81.231 1.00 36.27 94 ILE A O 1
ATOM 741 N N . ILE A 1 95 ? 81.605 12.086 81.406 1.00 36.86 95 ILE A N 1
ATOM 742 C CA . ILE A 1 95 ? 80.747 12.384 82.541 1.00 37.75 95 ILE A CA 1
ATOM 743 C C . ILE A 1 95 ? 81.615 12.802 83.734 1.00 37.95 95 ILE A C 1
ATOM 744 O O . ILE A 1 95 ? 82.504 12.061 84.127 1.00 38.31 95 ILE A O 1
ATOM 749 N N . PRO A 1 96 ? 81.382 14.005 84.284 1.00 38.39 96 PRO A N 1
ATOM 750 C CA . PRO A 1 96 ? 82.127 14.437 85.475 1.00 39.13 96 PRO A CA 1
ATOM 751 C C . PRO A 1 96 ? 81.858 13.527 86.683 1.00 40.08 96 PRO A C 1
ATOM 752 O O . PRO A 1 96 ? 80.729 13.058 86.860 1.00 39.78 96 PRO A O 1
ATOM 756 N N . ASP A 1 97 ? 82.876 13.293 87.511 1.00 41.54 97 ASP A N 1
ATOM 757 C CA . ASP A 1 97 ? 82.692 12.527 88.759 1.00 43.25 97 ASP A CA 1
ATOM 758 C C . ASP A 1 97 ? 81.652 13.151 89.680 1.00 43.27 97 ASP A C 1
ATOM 759 O O . ASP A 1 97 ? 80.913 12.442 90.361 1.00 43.86 97 ASP A O 1
ATOM 764 N N . ASP A 1 98 ? 81.598 14.478 89.697 1.00 42.88 98 ASP A N 1
ATOM 765 C CA . ASP A 1 98 ? 80.690 15.197 90.584 1.00 42.61 98 ASP A CA 1
ATOM 766 C C . ASP A 1 98 ? 79.801 16.110 89.752 1.00 41.61 98 ASP A C 1
ATOM 767 O O . ASP A 1 98 ? 80.217 17.204 89.371 1.00 41.10 98 ASP A O 1
ATOM 772 N N . LEU A 1 99 ? 78.579 15.654 89.488 1.00 40.74 99 LEU A N 1
ATOM 773 C CA . LEU A 1 99 ? 77.621 16.387 88.659 1.00 40.61 99 LEU A CA 1
ATOM 774 C C . LEU A 1 99 ? 77.244 17.755 89.219 1.00 40.23 99 LEU A C 1
ATOM 775 O O . LEU A 1 99 ? 76.882 18.654 88.466 1.00 40.13 99 LEU A O 1
ATOM 780 N N . LEU A 1 100 ? 77.342 17.914 90.536 1.00 40.13 100 LEU A N 1
ATOM 781 C CA . LEU A 1 100 ? 76.966 19.173 91.168 1.00 39.77 100 LEU A CA 1
ATOM 782 C C . LEU A 1 100 ? 78.112 20.169 91.180 1.00 39.61 100 LEU A C 1
ATOM 783 O O . LEU A 1 100 ? 77.900 21.365 90.976 1.00 39.35 100 LEU A O 1
ATOM 788 N N . LYS A 1 101 ? 79.328 19.672 91.407 1.00 39.38 101 LYS A N 1
ATOM 789 C CA . LYS A 1 101 ? 80.447 20.548 91.748 1.00 39.42 101 LYS A CA 1
ATOM 790 C C . LYS A 1 101 ? 81.652 20.477 90.809 1.00 38.58 101 LYS A C 1
ATOM 791 O O . LYS A 1 101 ? 82.682 21.092 91.098 1.00 38.54 101 LYS A O 1
ATOM 797 N N . PHE A 1 102 ? 81.534 19.752 89.695 1.00 37.67 102 PHE A N 1
ATOM 798 C CA . PHE A 1 102 ? 82.663 19.604 88.760 1.00 37.04 102 PHE A CA 1
ATOM 799 C C . PHE A 1 102 ? 83.287 20.947 88.407 1.00 36.63 102 PHE A C 1
ATOM 800 O O . PHE A 1 102 ? 82.580 21.906 88.120 1.00 36.60 102 PHE A O 1
ATOM 808 N N . ASP A 1 103 ? 84.614 21.014 88.448 1.00 36.77 103 ASP A N 1
ATOM 809 C CA . ASP A 1 103 ? 85.333 22.225 88.049 1.00 37.10 103 ASP A CA 1
ATOM 810 C C . ASP A 1 103 ? 86.311 21.931 86.907 1.00 37.08 103 ASP A C 1
ATOM 811 O O . ASP A 1 103 ? 87.187 22.745 86.588 1.00 36.85 103 ASP A O 1
ATOM 816 N N . GLU A 1 104 ? 86.160 20.753 86.309 1.00 37.21 104 GLU A N 1
ATOM 817 C CA . GLU A 1 104 ? 86.940 20.356 85.138 1.00 37.13 104 GLU A CA 1
ATOM 818 C C . GLU A 1 104 ? 86.091 19.578 84.144 1.00 36.27 104 GLU A C 1
ATOM 819 O O . GLU A 1 104 ? 85.016 19.096 84.485 1.00 36.64 104 GLU A O 1
ATOM 825 N N . LEU A 1 105 ? 86.580 19.464 82.911 1.00 34.97 105 LEU A N 1
ATOM 826 C CA . LEU A 1 105 ? 85.894 18.702 81.885 1.00 34.11 105 LEU A CA 1
ATOM 827 C C . LEU A 1 105 ? 86.929 18.051 80.966 1.00 33.02 105 LEU A C 1
ATOM 828 O O . LEU A 1 105 ? 87.952 18.662 80.638 1.00 32.60 105 LEU A O 1
ATOM 833 N N . TYR A 1 106 ? 86.673 16.800 80.605 1.00 31.70 106 TYR A N 1
ATOM 834 C CA . TYR A 1 106 ? 87.511 16.079 79.662 1.00 31.62 106 TYR A CA 1
ATOM 835 C C . TYR A 1 106 ? 86.797 16.036 78.319 1.00 31.18 106 TYR A C 1
ATOM 836 O O . TYR A 1 106 ? 85.675 15.530 78.212 1.00 30.95 106 TYR A O 1
ATOM 845 N N . ILE A 1 107 ? 87.456 16.604 77.316 1.00 30.68 107 ILE A N 1
ATOM 846 C CA . ILE A 1 107 ? 86.899 16.792 75.977 1.00 30.13 107 ILE A CA 1
ATOM 847 C C . ILE A 1 107 ? 87.664 15.884 75.015 1.00 30.15 107 ILE A C 1
ATOM 848 O O . ILE A 1 107 ? 88.874 16.019 74.858 1.00 29.63 107 ILE A O 1
ATOM 853 N N . VAL A 1 108 ? 86.949 14.965 74.373 1.00 30.13 108 VAL A N 1
ATOM 854 C CA . VAL A 1 108 ? 87.576 13.983 73.510 1.00 30.34 108 VAL A CA 1
ATOM 855 C C . VAL A 1 108 ? 87.352 14.351 72.034 1.00 31.03 108 VAL A C 1
ATOM 856 O O . VAL A 1 108 ? 86.204 14.498 71.570 1.00 30.56 108 VAL A O 1
ATOM 860 N N . LEU A 1 109 ? 88.474 14.492 71.321 1.00 31.11 109 LEU A N 1
ATOM 861 C CA . LEU A 1 109 ? 88.502 15.052 69.985 1.00 31.32 109 LEU A CA 1
ATOM 862 C C . LEU A 1 109 ? 89.162 14.121 68.986 1.00 31.57 109 LEU A C 1
ATOM 863 O O . LEU A 1 109 ? 89.998 13.281 69.340 1.00 30.92 109 LEU A O 1
ATOM 868 N N . GLU A 1 110 ? 88.775 14.289 67.727 1.00 32.04 110 GLU A N 1
ATOM 869 C CA . GLU A 1 110 ? 89.500 13.707 66.616 1.00 32.43 110 GLU A CA 1
ATOM 870 C C . GLU A 1 110 ? 90.973 14.127 66.683 1.00 32.56 110 GLU A C 1
ATOM 871 O O . GLU A 1 110 ? 91.283 15.301 66.920 1.00 32.36 110 GLU A O 1
ATOM 877 N N . ILE A 1 111 ? 91.861 13.150 66.503 1.00 32.69 111 ILE A N 1
ATOM 878 C CA . ILE A 1 111 ? 93.300 13.384 66.502 1.00 33.67 111 ILE A CA 1
ATOM 879 C C . ILE A 1 111 ? 93.772 13.826 65.117 1.00 33.54 111 ILE A C 1
ATOM 880 O O . ILE A 1 111 ? 93.279 13.333 64.100 1.00 33.87 111 ILE A O 1
ATOM 885 N N . ALA A 1 112 ? 94.714 14.761 65.085 1.00 33.29 112 ALA A N 1
ATOM 886 C CA . ALA A 1 112 ? 95.436 15.077 63.861 1.00 33.33 112 ALA A CA 1
ATOM 887 C C . ALA A 1 112 ? 96.932 14.849 64.066 1.00 33.50 112 ALA A C 1
ATOM 888 O O . ALA A 1 112 ? 97.421 14.794 65.210 1.00 32.56 112 ALA A O 1
ATOM 890 N N . ASP A 1 113 ? 97.658 14.717 62.959 1.00 33.49 113 ASP A N 1
ATOM 891 C CA . ASP A 1 113 ? 99.098 14.476 63.033 1.00 34.02 113 ASP A CA 1
ATOM 892 C C . ASP A 1 113 ? 99.852 15.647 63.638 1.00 33.79 113 ASP A C 1
ATOM 893 O O . ASP A 1 113 ? 100.841 15.447 64.321 1.00 34.57 113 ASP A O 1
ATOM 898 N N . SER A 1 114 ? 99.381 16.868 63.396 1.00 33.17 114 SER A N 1
ATOM 899 C CA . SER A 1 114 ? 100.110 18.060 63.811 1.00 32.48 114 SER A CA 1
ATOM 900 C C . SER A 1 114 ? 99.173 19.267 63.752 1.00 31.79 114 SER A C 1
ATOM 901 O O . SER A 1 114 ? 97.953 19.109 63.679 1.00 31.49 114 SER A O 1
ATOM 904 N N . ASP A 1 115 ? 99.739 20.466 63.809 1.00 31.15 115 ASP A N 1
ATOM 905 C CA . ASP A 1 115 ? 98.990 21.700 63.551 1.00 31.45 115 ASP A CA 1
ATOM 906 C C . ASP A 1 115 ? 99.969 22.690 62.965 1.00 31.31 115 ASP A C 1
ATOM 907 O O . ASP A 1 115 ? 101.181 22.453 63.006 1.00 31.60 115 ASP A O 1
ATOM 912 N N . LEU A 1 116 ? 99.463 23.788 62.418 1.00 31.16 116 LEU A N 1
ATOM 913 C CA . LEU A 1 116 ? 100.337 24.725 61.714 1.00 31.06 116 LEU A CA 1
ATOM 914 C C . LEU A 1 116 ? 101.389 25.360 62.627 1.00 31.28 116 LEU A C 1
ATOM 915 O O . LEU A 1 116 ? 102.528 25.552 62.203 1.00 30.87 116 LEU A O 1
ATOM 920 N N . LYS A 1 117 ? 101.010 25.677 63.868 1.00 31.52 117 LYS A N 1
ATOM 921 C CA . LYS A 1 117 ? 101.959 26.220 64.834 1.00 32.41 117 LYS A CA 1
ATOM 922 C C . LYS A 1 117 ? 103.143 25.269 65.058 1.00 32.87 117 LYS A C 1
ATOM 923 O O . LYS A 1 117 ? 104.307 25.689 65.015 1.00 33.18 117 LYS A O 1
ATOM 929 N N . LYS A 1 118 ? 102.836 24.000 65.314 1.00 32.94 118 LYS A N 1
ATOM 930 C CA . LYS A 1 118 ? 103.857 22.969 65.455 1.00 33.20 118 LYS A CA 1
ATOM 931 C C . LYS A 1 118 ? 104.666 22.819 64.159 1.00 33.68 118 LYS A C 1
ATOM 932 O O . LYS A 1 118 ? 105.898 22.759 64.205 1.00 34.10 118 LYS A O 1
ATOM 938 N N . LEU A 1 119 ? 103.975 22.782 63.016 1.00 33.53 119 LEU A N 1
ATOM 939 C CA . LEU A 1 119 ? 104.638 22.647 61.712 1.00 33.87 119 LEU A CA 1
ATOM 940 C C . LEU A 1 119 ? 105.748 23.670 61.519 1.00 33.85 119 LEU A C 1
ATOM 941 O O . LEU A 1 119 ? 106.865 23.306 61.174 1.00 34.13 119 LEU A O 1
ATOM 946 N N . PHE A 1 120 ? 105.443 24.942 61.761 1.00 34.06 120 PHE A N 1
ATOM 947 C CA . PHE A 1 120 ? 106.395 26.012 61.513 1.00 34.49 120 PHE A CA 1
ATOM 948 C C . PHE A 1 120 ? 107.673 25.900 62.355 1.00 35.04 120 PHE A C 1
ATOM 949 O O . PHE A 1 120 ? 108.715 26.439 61.961 1.00 34.59 120 PHE A O 1
ATOM 957 N N . LYS A 1 121 ? 107.586 25.200 63.492 1.00 35.68 121 LYS A N 1
ATOM 958 C CA . LYS A 1 121 ? 108.733 24.949 64.389 1.00 36.72 121 LYS A CA 1
ATOM 959 C C . LYS A 1 121 ? 109.547 23.684 64.044 1.00 37.26 121 LYS A C 1
ATOM 960 O O . LYS A 1 121 ? 110.626 23.455 64.607 1.00 36.95 121 LYS A O 1
ATOM 966 N N . THR A 1 122 ? 109.024 22.855 63.151 1.00 37.69 122 THR A N 1
ATOM 967 C CA . THR A 1 122 ? 109.680 21.593 62.814 1.00 39.20 122 THR A CA 1
ATOM 968 C C . THR A 1 122 ? 110.863 21.838 61.869 1.00 39.56 122 THR A C 1
ATOM 969 O O . THR A 1 122 ? 110.849 22.796 61.096 1.00 40.30 122 THR A O 1
ATOM 973 N N . PRO A 1 123 ? 111.884 20.968 61.915 1.00 39.53 123 PRO A N 1
ATOM 974 C CA . PRO A 1 123 ? 113.019 21.172 61.023 1.00 39.95 123 PRO A CA 1
ATOM 975 C C . PRO A 1 123 ? 112.800 20.679 59.581 1.00 40.27 123 PRO A C 1
ATOM 976 O O . PRO A 1 123 ? 113.772 20.407 58.889 1.00 41.07 123 PRO A O 1
ATOM 980 N N . ILE A 1 124 ? 111.557 20.572 59.128 1.00 40.15 124 ILE A N 1
ATOM 981 C CA . ILE A 1 124 ? 111.304 20.217 57.727 1.00 40.27 124 ILE A CA 1
ATOM 982 C C . ILE A 1 124 ? 110.930 21.424 56.864 1.00 40.61 124 ILE A C 1
ATOM 983 O O . ILE A 1 124 ? 110.657 22.516 57.376 1.00 40.13 124 ILE A O 1
ATOM 988 N N . PHE A 1 125 ? 110.944 21.212 55.548 1.00 41.24 125 PHE A N 1
ATOM 989 C CA . PHE A 1 125 ? 110.547 22.233 54.590 1.00 41.79 125 PHE A CA 1
ATOM 990 C C . PHE A 1 125 ? 109.356 21.746 53.768 1.00 41.93 125 PHE A C 1
ATOM 991 O O . PHE A 1 125 ? 109.134 20.534 53.633 1.00 42.58 125 PHE A O 1
ATOM 999 N N . LEU A 1 126 ? 108.595 22.688 53.221 1.00 41.37 126 LEU A N 1
ATOM 1000 C CA . LEU A 1 126 ? 107.446 22.354 52.389 1.00 41.17 126 LEU A CA 1
ATOM 1001 C C . LEU A 1 126 ? 107.726 22.705 50.929 1.00 41.07 126 LEU A C 1
ATOM 1002 O O . LEU A 1 126 ? 108.436 23.669 50.647 1.00 41.17 126 LEU A O 1
ATOM 1007 N N . THR A 1 127 ? 107.168 21.930 50.006 1.00 41.09 127 THR A N 1
ATOM 1008 C CA . THR A 1 127 ? 107.169 22.338 48.591 1.00 41.23 127 THR A CA 1
ATOM 1009 C C . THR A 1 127 ? 106.070 23.369 48.407 1.00 41.35 127 THR A C 1
ATOM 1010 O O . THR A 1 127 ? 105.206 23.540 49.288 1.00 40.95 127 THR A O 1
ATOM 1014 N N . GLU A 1 128 ? 106.084 24.045 47.264 1.00 41.43 128 GLU A N 1
ATOM 1015 C CA . GLU A 1 128 ? 105.022 24.991 46.947 1.00 41.59 128 GLU A CA 1
ATOM 1016 C C . GLU A 1 128 ? 103.666 24.296 46.752 1.00 41.44 128 GLU A C 1
ATOM 1017 O O . GLU A 1 128 ? 102.620 24.877 47.055 1.00 41.64 128 GLU A O 1
ATOM 1023 N N . GLU A 1 129 ? 103.684 23.060 46.258 1.00 41.06 129 GLU A N 1
ATOM 1024 C CA . GLU A 1 129 ? 102.468 22.251 46.177 1.00 40.79 129 GLU A CA 1
ATOM 1025 C C . GLU A 1 129 ? 101.843 22.009 47.563 1.00 39.94 129 GLU A C 1
ATOM 1026 O O . GLU A 1 129 ? 100.621 22.117 47.726 1.00 39.44 129 GLU A O 1
ATOM 1032 N N . HIS A 1 130 ? 102.676 21.678 48.550 1.00 38.88 130 HIS A N 1
ATOM 1033 C CA . HIS A 1 130 ? 102.195 21.501 49.924 1.00 37.71 130 HIS A CA 1
ATOM 1034 C C . HIS A 1 130 ? 101.503 22.776 50.398 1.00 36.95 130 HIS A C 1
ATOM 1035 O O . HIS A 1 130 ? 100.397 22.730 50.930 1.00 36.14 130 HIS A O 1
ATOM 1042 N N . ILE A 1 131 ? 102.164 23.907 50.179 1.00 36.62 131 ILE A N 1
ATOM 1043 C CA . ILE A 1 131 ? 101.668 25.201 50.633 1.00 36.87 131 ILE A CA 1
ATOM 1044 C C . ILE A 1 131 ? 100.292 25.528 50.048 1.00 36.68 131 ILE A C 1
ATOM 1045 O O . ILE A 1 131 ? 99.384 25.924 50.779 1.00 36.29 131 ILE A O 1
ATOM 1050 N N . LYS A 1 132 ? 100.157 25.357 48.738 1.00 36.45 132 LYS A N 1
ATOM 1051 C CA . LYS A 1 132 ? 98.890 25.586 48.037 1.00 36.48 132 LYS A CA 1
ATOM 1052 C C . LYS A 1 132 ? 97.801 24.623 48.503 1.00 36.17 132 LYS A C 1
ATOM 1053 O O . LYS A 1 132 ? 96.641 25.001 48.603 1.00 36.18 132 LYS A O 1
ATOM 1059 N N . THR A 1 133 ? 98.179 23.374 48.766 1.00 35.88 133 THR A N 1
ATOM 1060 C CA . THR A 1 133 ? 97.218 22.355 49.180 1.00 35.85 133 THR A CA 1
ATOM 1061 C C . THR A 1 133 ? 96.658 22.667 50.571 1.00 35.47 133 THR A C 1
ATOM 1062 O O . THR A 1 133 ? 95.441 22.605 50.786 1.00 35.51 133 THR A O 1
ATOM 1066 N N . ILE A 1 134 ? 97.548 23.020 51.495 1.00 34.97 134 ILE A N 1
ATOM 1067 C CA . ILE A 1 134 ? 97.161 23.404 52.853 1.00 34.49 134 ILE A CA 1
ATOM 1068 C C . ILE A 1 134 ? 96.248 24.634 52.818 1.00 34.48 134 ILE A C 1
ATOM 1069 O O . ILE A 1 134 ? 95.193 24.640 53.449 1.00 34.47 134 ILE A O 1
ATOM 1074 N N . LEU A 1 135 ? 96.652 25.660 52.071 1.00 34.22 135 LEU A N 1
ATOM 1075 C CA . LEU A 1 135 ? 95.867 26.887 51.970 1.00 34.45 135 LEU A CA 1
ATOM 1076 C C . LEU A 1 135 ? 94.467 26.626 51.388 1.00 34.66 135 LEU A C 1
ATOM 1077 O O . LEU A 1 135 ? 93.460 27.084 51.938 1.00 34.12 135 LEU A O 1
ATOM 1082 N N . TYR A 1 136 ? 94.431 25.895 50.274 1.00 35.02 136 TYR A N 1
ATOM 1083 C CA . TYR A 1 136 ? 93.191 25.482 49.643 1.00 35.84 136 TYR A CA 1
ATOM 1084 C C . TYR A 1 136 ? 92.277 24.727 50.614 1.00 35.15 136 TYR A C 1
ATOM 1085 O O . TYR A 1 136 ? 91.087 25.021 50.696 1.00 35.08 136 TYR A O 1
ATOM 1094 N N . ASN A 1 137 ? 92.830 23.758 51.337 1.00 34.93 137 ASN A N 1
ATOM 1095 C CA . ASN A 1 137 ? 92.060 23.038 52.364 1.00 34.62 137 ASN A CA 1
ATOM 1096 C C . ASN A 1 137 ? 91.557 23.924 53.507 1.00 33.99 137 ASN A C 1
ATOM 1097 O O . ASN A 1 137 ? 90.420 23.768 53.969 1.00 33.52 137 ASN A O 1
ATOM 1102 N N . LEU A 1 138 ? 92.392 24.860 53.947 1.00 33.31 138 LEU A N 1
ATOM 1103 C CA . LEU A 1 138 ? 91.957 25.817 54.956 1.00 33.27 138 LEU A CA 1
ATOM 1104 C C . LEU A 1 138 ? 90.759 26.621 54.444 1.00 33.43 138 LEU A C 1
ATOM 1105 O O . LEU A 1 138 ? 89.746 26.742 55.132 1.00 33.34 138 LEU A O 1
ATOM 1110 N N . LEU A 1 139 ? 90.878 27.141 53.225 1.00 33.47 139 LEU A N 1
ATOM 1111 C CA . LEU A 1 139 ? 89.814 27.926 52.597 1.00 33.75 139 LEU A CA 1
ATOM 1112 C C . LEU A 1 139 ? 88.503 27.151 52.492 1.00 33.93 139 LEU A C 1
ATOM 1113 O O . LEU A 1 139 ? 87.445 27.718 52.742 1.00 34.08 139 LEU A O 1
ATOM 1118 N N . LEU A 1 140 ? 88.582 25.865 52.139 1.00 33.89 140 LEU A N 1
ATOM 1119 C CA . LEU A 1 140 ? 87.415 24.990 52.124 1.00 34.35 140 LEU A CA 1
ATOM 1120 C C . LEU A 1 140 ? 86.754 24.882 53.507 1.00 34.53 140 LEU A C 1
ATOM 1121 O O . LEU A 1 140 ? 85.523 24.935 53.620 1.00 34.37 140 LEU A O 1
ATOM 1126 N N . GLY A 1 141 ? 87.573 24.731 54.546 1.00 34.60 141 GLY A N 1
ATOM 1127 C CA . GLY A 1 141 ? 87.083 24.685 55.922 1.00 34.49 141 GLY A CA 1
ATOM 1128 C C . GLY A 1 141 ? 86.352 25.955 56.317 1.00 35.08 141 GLY A C 1
ATOM 1129 O O . GLY A 1 141 ? 85.246 25.899 56.863 1.00 34.95 141 GLY A O 1
ATOM 1130 N N . GLU A 1 142 ? 86.971 27.099 56.030 1.00 35.34 142 GLU A N 1
ATOM 1131 C CA . GLU A 1 142 ? 86.391 28.402 56.315 1.00 36.06 142 GLU A CA 1
ATOM 1132 C C . GLU A 1 142 ? 85.072 28.598 55.595 1.00 36.69 142 GLU A C 1
ATOM 1133 O O . GLU A 1 142 ? 84.135 29.173 56.156 1.00 36.82 142 GLU A O 1
ATOM 1139 N N . ASN A 1 143 ? 85.006 28.143 54.344 1.00 37.35 143 ASN A N 1
ATOM 1140 C CA . ASN A 1 143 ? 83.775 28.267 53.585 1.00 37.86 143 ASN A CA 1
ATOM 1141 C C . ASN A 1 143 ? 82.643 27.481 54.233 1.00 37.03 143 ASN A C 1
ATOM 1142 O O . ASN A 1 143 ? 81.528 27.972 54.319 1.00 36.82 143 ASN A O 1
ATOM 1147 N N . PHE A 1 144 ? 82.944 26.276 54.704 1.00 36.67 144 PHE A N 1
ATOM 1148 C CA . PHE A 1 144 ? 81.981 25.491 55.457 1.00 36.99 144 PHE A CA 1
ATOM 1149 C C . PHE A 1 144 ? 81.552 26.206 56.756 1.00 36.74 144 PHE A C 1
ATOM 1150 O O . PHE A 1 144 ? 80.366 26.240 57.097 1.00 36.53 144 PHE A O 1
ATOM 1158 N N . ILE A 1 145 ? 82.520 26.778 57.467 1.00 36.83 145 ILE A N 1
ATOM 1159 C CA . ILE A 1 145 ? 82.243 27.550 58.689 1.00 36.59 145 ILE A CA 1
ATOM 1160 C C . ILE A 1 145 ? 81.278 28.700 58.382 1.00 37.64 145 ILE A C 1
ATOM 1161 O O . ILE A 1 145 ? 80.198 28.784 58.987 1.00 37.94 145 ILE A O 1
ATOM 1166 N N . HIS A 1 146 ? 81.658 29.568 57.444 1.00 38.16 146 HIS A N 1
ATOM 1167 C CA . HIS A 1 146 ? 80.818 30.714 57.076 1.00 39.17 146 HIS A CA 1
ATOM 1168 C C . HIS A 1 146 ? 79.406 30.328 56.621 1.00 39.57 146 HIS A C 1
ATOM 1169 O O . HIS A 1 146 ? 78.438 30.930 57.075 1.00 39.81 146 HIS A O 1
ATOM 1176 N N A GLU A 1 147 ? 79.297 29.315 55.764 0.50 39.84 147 GLU A N 1
ATOM 1177 N N B GLU A 1 147 ? 79.306 29.332 55.739 0.50 39.71 147 GLU A N 1
ATOM 1178 C CA A GLU A 1 147 ? 77.990 28.851 55.279 0.50 40.35 147 GLU A CA 1
ATOM 1179 C CA B GLU A 1 147 ? 78.006 28.823 55.280 0.50 40.10 147 GLU A CA 1
ATOM 1180 C C A GLU A 1 147 ? 77.155 28.160 56.368 0.50 40.18 147 GLU A C 1
ATOM 1181 C C B GLU A 1 147 ? 77.146 28.372 56.460 0.50 40.01 147 GLU A C 1
ATOM 1182 O O A GLU A 1 147 ? 75.956 27.936 56.196 0.50 40.10 147 GLU A O 1
ATOM 1183 O O B GLU A 1 147 ? 75.923 28.527 56.445 0.50 39.88 147 GLU A O 1
ATOM 1194 N N . SER A 1 148 ? 77.801 27.827 57.483 1.00 39.84 148 SER A N 1
ATOM 1195 C CA . SER A 1 148 ? 77.113 27.313 58.660 1.00 39.62 148 SER A CA 1
ATOM 1196 C C . SER A 1 148 ? 76.631 28.439 59.579 1.00 39.23 148 SER A C 1
ATOM 1197 O O . SER A 1 148 ? 76.038 28.174 60.631 1.00 38.62 148 SER A O 1
ATOM 1200 N N . GLY A 1 149 ? 76.884 29.684 59.166 1.00 38.88 149 GLY A N 1
ATOM 1201 C CA . GLY A 1 149 ? 76.437 30.882 59.882 1.00 38.87 149 GLY A CA 1
ATOM 1202 C C . GLY A 1 149 ? 77.360 31.336 61.006 1.00 38.48 149 GLY A C 1
ATOM 1203 O O . GLY A 1 149 ? 76.922 32.021 61.940 1.00 38.66 149 GLY A O 1
ATOM 1204 N N . ILE A 1 150 ? 78.639 30.981 60.898 1.00 37.87 150 ILE A N 1
ATOM 1205 C CA . ILE A 1 150 ? 79.641 31.244 61.938 1.00 37.35 150 ILE A CA 1
ATOM 1206 C C . ILE A 1 150 ? 80.816 32.049 61.386 1.00 37.01 150 ILE A C 1
ATOM 1207 O O . ILE A 1 150 ? 81.301 31.779 60.279 1.00 37.36 150 ILE A O 1
ATOM 1212 N N . ILE A 1 151 ? 81.268 33.025 62.162 1.00 35.91 151 ILE A N 1
ATOM 1213 C CA . ILE A 1 151 ? 82.577 33.628 61.976 1.00 35.51 151 ILE A CA 1
ATOM 1214 C C . ILE A 1 151 ? 83.494 33.042 63.061 1.00 34.98 151 ILE A C 1
ATOM 1215 O O . ILE A 1 151 ? 83.201 33.175 64.248 1.00 34.64 151 ILE A O 1
ATOM 1220 N N . HIS A 1 152 ? 84.571 32.369 62.664 1.00 34.02 152 HIS A N 1
ATOM 1221 C CA . HIS A 1 152 ? 85.492 31.775 63.644 1.00 33.28 152 HIS A CA 1
ATOM 1222 C C . HIS A 1 152 ? 86.086 32.839 64.591 1.00 33.19 152 HIS A C 1
ATOM 1223 O O . HIS A 1 152 ? 86.070 32.659 65.813 1.00 33.06 152 HIS A O 1
ATOM 1230 N N . ARG A 1 153 ? 86.608 33.927 64.012 1.00 33.15 153 ARG A N 1
ATOM 1231 C CA . ARG A 1 153 ? 87.072 35.114 64.747 1.00 33.65 153 ARG A CA 1
ATOM 1232 C C . ARG A 1 153 ? 88.433 34.961 65.458 1.00 33.24 153 ARG A C 1
ATOM 1233 O O . ARG A 1 153 ? 89.005 35.947 65.937 1.00 33.30 153 ARG A O 1
ATOM 1241 N N . ASP A 1 154 ? 88.966 33.743 65.512 1.00 32.36 154 ASP A N 1
ATOM 1242 C CA . ASP A 1 154 ? 90.265 33.532 66.165 1.00 31.75 154 ASP A CA 1
ATOM 1243 C C . ASP A 1 154 ? 91.129 32.493 65.450 1.00 31.11 154 ASP A C 1
ATOM 1244 O O . ASP A 1 154 ? 91.812 31.704 66.105 1.00 31.01 154 ASP A O 1
ATOM 1249 N N A LEU A 1 155 ? 91.089 32.491 64.117 0.50 30.39 155 LEU A N 1
ATOM 1250 N N B LEU A 1 155 ? 91.072 32.481 64.115 0.50 30.97 155 LEU A N 1
ATOM 1251 C CA A LEU A 1 155 ? 91.916 31.593 63.330 0.50 29.85 155 LEU A CA 1
ATOM 1252 C CA B LEU A 1 155 ? 91.941 31.632 63.316 0.50 30.98 155 LEU A CA 1
ATOM 1253 C C A LEU A 1 155 ? 93.384 31.925 63.531 0.50 30.01 155 LEU A C 1
ATOM 1254 C C B LEU A 1 155 ? 93.384 31.952 63.626 0.50 30.62 155 LEU A C 1
ATOM 1255 O O A LEU A 1 155 ? 93.793 33.080 63.394 0.50 29.95 155 LEU A O 1
ATOM 1256 O O B LEU A 1 155 ? 93.777 33.123 63.648 0.50 30.46 155 LEU A O 1
ATOM 1265 N N . LYS A 1 156 ? 94.159 30.905 63.888 1.00 30.10 156 LYS A N 1
ATOM 1266 C CA . LYS A 1 156 ? 95.600 31.047 64.074 1.00 29.99 156 LYS A CA 1
ATOM 1267 C C . LYS A 1 156 ? 96.258 29.699 63.809 1.00 29.35 156 LYS A C 1
ATOM 1268 O O . LYS A 1 156 ? 95.566 28.682 63.755 1.00 28.67 156 LYS A O 1
ATOM 1274 N N . PRO A 1 157 ? 97.592 29.688 63.619 1.00 29.34 157 PRO A N 1
ATOM 1275 C CA . PRO A 1 157 ? 98.259 28.419 63.363 1.00 29.41 157 PRO A CA 1
ATOM 1276 C C . PRO A 1 157 ? 97.917 27.344 64.384 1.00 29.14 157 PRO A C 1
ATOM 1277 O O . PRO A 1 157 ? 97.762 26.190 63.998 1.00 28.82 157 PRO A O 1
ATOM 1281 N N . ALA A 1 158 ? 97.741 27.723 65.656 1.00 29.45 158 ALA A N 1
ATOM 1282 C CA . ALA A 1 158 ? 97.479 26.756 66.728 1.00 29.78 158 ALA A CA 1
ATOM 1283 C C . ALA A 1 158 ? 96.150 26.013 66.592 1.00 30.04 158 ALA A C 1
ATOM 1284 O O . ALA A 1 158 ? 95.991 24.934 67.162 1.00 30.61 158 ALA A O 1
ATOM 1286 N N . ASN A 1 159 ? 95.197 26.575 65.856 1.00 29.88 159 ASN A N 1
ATOM 1287 C CA . ASN A 1 159 ? 93.896 25.908 65.710 1.00 29.98 159 ASN A CA 1
ATOM 1288 C C . ASN A 1 159 ? 93.579 25.464 64.280 1.00 29.96 159 ASN A C 1
ATOM 1289 O O . ASN A 1 159 ? 92.436 25.162 63.942 1.00 30.03 159 ASN A O 1
ATOM 1294 N N . CYS A 1 160 ? 94.607 25.436 63.447 1.00 30.09 160 CYS A N 1
ATOM 1295 C CA . CYS A 1 160 ? 94.511 24.808 62.134 1.00 30.36 160 CYS A CA 1
ATOM 1296 C C . CYS A 1 160 ? 95.286 23.510 62.220 1.00 30.35 160 CYS A C 1
ATOM 1297 O O . CYS A 1 160 ? 96.512 23.496 62.110 1.00 31.03 160 CYS A O 1
ATOM 1300 N N . LEU A 1 161 ? 94.574 22.417 62.457 1.00 30.31 161 LEU A N 1
ATOM 1301 C CA . LEU A 1 161 ? 95.213 21.121 62.575 1.00 30.62 161 LEU A CA 1
ATOM 1302 C C . LEU A 1 161 ? 95.519 20.547 61.193 1.00 31.37 161 LEU A C 1
ATOM 1303 O O . LEU A 1 161 ? 94.889 20.916 60.202 1.00 31.26 161 LEU A O 1
ATOM 1308 N N . LEU A 1 162 ? 96.500 19.657 61.138 1.00 31.93 162 LEU A N 1
ATOM 1309 C CA . LEU A 1 162 ? 97.101 19.277 59.876 1.00 33.29 162 LEU A CA 1
ATOM 1310 C C . LEU A 1 162 ? 97.448 17.800 59.887 1.00 33.78 162 LEU A C 1
ATOM 1311 O O . LEU A 1 162 ? 98.032 17.304 60.849 1.00 33.23 162 LEU A O 1
ATOM 1316 N N . ASN A 1 163 ? 97.092 17.107 58.811 1.00 34.74 163 ASN A N 1
ATOM 1317 C CA . ASN A 1 163 ? 97.564 15.733 58.603 1.00 35.84 163 ASN A CA 1
ATOM 1318 C C . ASN A 1 163 ? 98.636 15.623 57.514 1.00 36.63 163 ASN A C 1
ATOM 1319 O O . ASN A 1 163 ? 98.876 16.571 56.761 1.00 36.37 163 ASN A O 1
ATOM 1324 N N . GLN A 1 164 ? 99.289 14.464 57.457 1.00 37.88 164 GLN A N 1
ATOM 1325 C CA . GLN A 1 164 ? 100.402 14.228 56.546 1.00 39.25 164 GLN A CA 1
ATOM 1326 C C . GLN A 1 164 ? 100.046 14.503 55.090 1.00 39.16 164 GLN A C 1
ATOM 1327 O O . GLN A 1 164 ? 100.890 14.971 54.325 1.00 39.27 164 GLN A O 1
ATOM 1333 N N . ASP A 1 165 ? 98.792 14.245 54.728 1.00 39.03 165 ASP A N 1
ATOM 1334 C CA . ASP A 1 165 ? 98.323 14.456 53.358 1.00 39.07 165 ASP A CA 1
ATOM 1335 C C . ASP A 1 165 ? 97.898 15.902 53.102 1.00 38.66 165 ASP A C 1
ATOM 1336 O O . ASP A 1 165 ? 97.246 16.197 52.096 1.00 38.71 165 ASP A O 1
ATOM 1341 N N . CYS A 1 166 ? 98.258 16.789 54.026 1.00 38.08 166 CYS A N 1
ATOM 1342 C CA . CYS A 1 166 ? 97.932 18.219 53.938 1.00 37.77 166 CYS A CA 1
ATOM 1343 C C . CYS A 1 166 ? 96.458 18.568 54.162 1.00 37.04 166 CYS A C 1
ATOM 1344 O O . CYS A 1 166 ? 96.071 19.723 54.001 1.00 36.35 166 CYS A O 1
ATOM 1347 N N . SER A 1 167 ? 95.634 17.597 54.545 1.00 36.79 167 SER A N 1
ATOM 1348 C CA . SER A 1 167 ? 94.262 17.947 54.920 1.00 37.14 167 SER A CA 1
ATOM 1349 C C . SER A 1 167 ? 94.296 18.843 56.170 1.00 36.37 167 SER A C 1
ATOM 1350 O O . SER A 1 167 ? 95.215 18.740 56.992 1.00 36.34 167 SER A O 1
ATOM 1353 N N . VAL A 1 168 ? 93.336 19.762 56.259 1.00 35.46 168 VAL A N 1
ATOM 1354 C CA . VAL A 1 168 ? 93.283 20.749 57.340 1.00 34.53 168 VAL A CA 1
ATOM 1355 C C . VAL A 1 168 ? 91.969 20.601 58.094 1.00 34.34 168 VAL A C 1
ATOM 1356 O O . VAL A 1 168 ? 90.913 20.414 57.487 1.00 34.27 168 VAL A O 1
ATOM 1360 N N . LYS A 1 169 ? 92.048 20.668 59.424 1.00 33.62 169 LYS A N 1
ATOM 1361 C CA . LYS A 1 169 ? 90.870 20.592 60.267 1.00 32.75 169 LYS A CA 1
ATOM 1362 C C . LYS A 1 169 ? 90.908 21.708 61.284 1.00 31.95 169 LYS A C 1
ATOM 1363 O O . LYS A 1 169 ? 91.843 21.803 62.087 1.00 31.87 169 LYS A O 1
ATOM 1369 N N . VAL A 1 170 ? 89.887 22.555 61.225 1.00 30.51 170 VAL A N 1
ATOM 1370 C CA . VAL A 1 170 ? 89.781 23.718 62.080 1.00 29.89 170 VAL A CA 1
ATOM 1371 C C . VAL A 1 170 ? 89.117 23.345 63.403 1.00 29.93 170 VAL A C 1
ATOM 1372 O O . VAL A 1 170 ? 88.247 22.464 63.458 1.00 29.77 170 VAL A O 1
ATOM 1376 N N . CYS A 1 171 ? 89.546 24.004 64.474 1.00 29.94 171 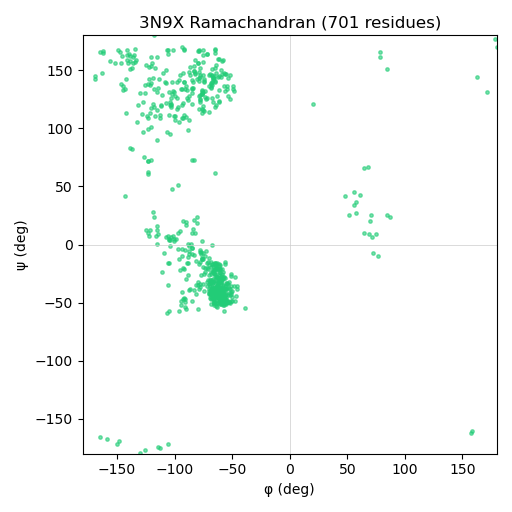CYS A N 1
ATOM 1377 C CA . CYS A 1 171 ? 88.897 23.843 65.771 1.00 30.50 171 CYS A CA 1
ATOM 1378 C C . CYS A 1 171 ? 88.985 25.140 66.553 1.00 30.25 171 CYS A C 1
ATOM 1379 O O . CYS A 1 171 ? 89.352 26.185 65.993 1.00 29.87 171 CYS A O 1
ATOM 1382 N N . ASP A 1 172 ? 88.629 25.045 67.842 1.00 30.13 172 ASP A N 1
ATOM 1383 C CA . ASP A 1 172 ? 88.693 26.123 68.812 1.00 30.23 172 ASP A CA 1
ATOM 1384 C C . ASP A 1 172 ? 87.751 27.299 68.508 1.00 30.45 172 ASP A C 1
ATOM 1385 O O . ASP A 1 172 ? 88.194 28.426 68.274 1.00 29.93 172 ASP A O 1
ATOM 1390 N N . PHE A 1 173 ? 86.449 27.027 68.576 1.00 31.06 173 PHE A N 1
ATOM 1391 C CA . PHE A 1 173 ? 85.426 28.013 68.239 1.00 32.23 173 PHE A CA 1
ATOM 1392 C C . PHE A 1 173 ? 84.952 28.880 69.419 1.00 32.72 173 PHE A C 1
ATOM 1393 O O . PHE A 1 173 ? 83.898 29.517 69.341 1.00 32.14 173 PHE A O 1
ATOM 1401 N N . GLY A 1 174 ? 85.754 28.942 70.481 1.00 33.12 174 GLY A N 1
ATOM 1402 C CA . GLY A 1 174 ? 85.372 29.654 71.704 1.00 34.47 174 GLY A CA 1
ATOM 1403 C C . GLY A 1 174 ? 85.099 31.143 71.550 1.00 35.45 174 GLY A C 1
ATOM 1404 O O . GLY A 1 174 ? 84.370 31.725 72.346 1.00 36.04 174 GLY A O 1
ATOM 1405 N N . LEU A 1 175 ? 85.686 31.763 70.534 1.00 36.36 175 LEU A N 1
ATOM 1406 C CA . LEU A 1 175 ? 85.497 33.194 70.295 1.00 37.35 175 LEU A CA 1
ATOM 1407 C C . LEU A 1 175 ? 84.550 33.445 69.115 1.00 38.29 175 LEU A C 1
ATOM 1408 O O . LEU A 1 175 ? 84.316 34.588 68.742 1.00 38.50 175 LEU A O 1
ATOM 1413 N N . ALA A 1 176 ? 83.989 32.375 68.558 1.00 39.52 176 ALA A N 1
ATOM 1414 C CA . ALA A 1 176 ? 83.196 32.459 67.325 1.00 41.44 176 ALA A CA 1
ATOM 1415 C C . ALA A 1 176 ? 81.893 33.265 67.471 1.00 43.27 176 ALA A C 1
ATOM 1416 O O . ALA A 1 176 ? 81.259 33.265 68.532 1.00 43.24 176 ALA A O 1
ATOM 1418 N N . ARG A 1 177 ? 81.536 33.966 66.399 1.00 45.53 177 ARG A N 1
ATOM 1419 C CA . ARG A 1 177 ? 80.324 34.775 66.318 1.00 48.36 177 ARG A CA 1
ATOM 1420 C C . ARG A 1 177 ? 79.322 34.115 65.390 1.00 49.57 177 ARG A C 1
ATOM 1421 O O . ARG A 1 177 ? 79.693 33.579 64.347 1.00 49.11 177 ARG A O 1
ATOM 1429 N N . THR A 1 178 ? 78.049 34.153 65.769 1.00 51.41 178 THR A N 1
ATOM 1430 C CA . THR A 1 178 ? 76.980 33.806 64.837 1.00 53.46 178 THR A CA 1
ATOM 1431 C C . THR A 1 178 ? 76.777 34.977 63.857 1.00 54.33 178 THR A C 1
ATOM 1432 O O . THR A 1 178 ? 76.673 36.131 64.284 1.00 54.82 178 THR A O 1
ATOM 1436 N N . ILE A 1 179 ? 76.754 34.678 62.553 1.00 55.12 179 ILE A N 1
ATOM 1437 C CA . ILE A 1 179 ? 76.585 35.703 61.509 1.00 55.70 179 ILE A CA 1
ATOM 1438 C C . ILE A 1 179 ? 75.204 36.359 61.600 1.00 55.81 179 ILE A C 1
ATOM 1439 O O . ILE A 1 179 ? 74.206 35.674 61.810 1.00 56.07 179 ILE A O 1
ATOM 1444 N N . HIS A 1 211 ? 94.919 36.564 81.093 1.00 56.23 211 HIS A N 1
ATOM 1445 C CA . HIS A 1 211 ? 95.722 35.893 80.073 1.00 56.04 211 HIS A CA 1
ATOM 1446 C C . HIS A 1 211 ? 96.357 36.905 79.136 1.00 56.65 211 HIS A C 1
ATOM 1447 O O . HIS A 1 211 ? 95.810 37.997 78.919 1.00 56.78 211 HIS A O 1
ATOM 1454 N N . VAL A 1 212 ? 97.519 36.546 78.589 1.00 57.14 212 VAL A N 1
ATOM 1455 C CA . VAL A 1 212 ? 98.061 37.263 77.438 1.00 57.58 212 VAL A CA 1
ATOM 1456 C C . VAL A 1 212 ? 97.415 36.656 76.184 1.00 57.29 212 VAL A C 1
ATOM 1457 O O . VAL A 1 212 ? 97.501 35.444 75.943 1.00 57.39 212 VAL A O 1
ATOM 1461 N N . VAL A 1 213 ? 96.726 37.487 75.414 1.00 56.68 213 VAL A N 1
ATOM 1462 C CA . VAL A 1 213 ? 96.104 36.994 74.190 1.00 55.94 213 VAL A CA 1
ATOM 1463 C C . VAL A 1 213 ? 96.970 37.280 72.964 1.00 54.68 213 VAL A C 1
ATOM 1464 O O . VAL A 1 213 ? 97.596 38.340 72.863 1.00 54.79 213 VAL A O 1
ATOM 1468 N N . THR A 1 214 ? 97.025 36.312 72.058 1.00 52.85 214 THR A N 1
ATOM 1469 C CA . THR A 1 214 ? 97.723 36.486 70.794 1.00 51.13 214 THR A CA 1
ATOM 1470 C C . THR A 1 214 ? 96.831 37.292 69.856 1.00 49.70 214 THR A C 1
ATOM 1471 O O . THR A 1 214 ? 95.736 36.857 69.500 1.00 49.40 214 THR A O 1
ATOM 1475 N N . ARG A 1 215 ? 97.300 38.479 69.488 1.00 47.91 215 ARG A N 1
ATOM 1476 C CA . ARG A 1 215 ? 96.540 39.385 68.631 1.00 46.37 215 ARG A CA 1
ATOM 1477 C C . ARG A 1 215 ? 97.126 39.445 67.225 1.00 44.63 215 ARG A C 1
ATOM 1478 O O . ARG A 1 215 ? 96.687 40.254 66.406 1.00 44.13 215 ARG A O 1
ATOM 1486 N N . TRP A 1 216 ? 98.119 38.599 66.955 1.00 42.70 216 TRP A N 1
ATOM 1487 C CA . TRP A 1 216 ? 98.911 38.682 65.716 1.00 41.17 216 TRP A CA 1
ATOM 1488 C C . TRP A 1 216 ? 98.160 38.331 64.430 1.00 40.16 216 TRP A C 1
ATOM 1489 O O . TRP A 1 216 ? 98.641 38.623 63.326 1.00 39.83 216 TRP A O 1
ATOM 1500 N N . TYR A 1 217 ? 96.997 37.704 64.585 1.00 38.82 217 TYR A N 1
ATOM 1501 C CA . TYR A 1 217 ? 96.200 37.210 63.467 1.00 38.08 217 TYR A CA 1
ATOM 1502 C C . TYR A 1 217 ? 94.860 37.952 63.335 1.00 38.56 217 TYR A C 1
ATOM 1503 O O . TYR A 1 217 ? 94.009 37.564 62.533 1.00 38.32 217 TYR A O 1
ATOM 1512 N N . ARG A 1 218 ? 94.703 39.031 64.103 1.00 39.22 218 ARG A N 1
ATOM 1513 C CA . ARG A 1 218 ? 93.448 39.786 64.172 1.00 40.43 218 ARG A CA 1
ATOM 1514 C C . ARG A 1 218 ? 93.390 40.893 63.127 1.00 40.86 218 ARG A C 1
ATOM 1515 O O . ARG A 1 218 ? 94.341 41.656 62.974 1.00 40.93 218 ARG A O 1
ATOM 1523 N N . ALA A 1 219 ? 92.266 40.981 62.417 1.00 41.57 219 ALA A N 1
ATOM 1524 C CA . ALA A 1 219 ? 92.049 42.046 61.427 1.00 42.66 219 ALA A CA 1
ATOM 1525 C C . ALA A 1 219 ? 92.116 43.421 62.092 1.00 43.43 219 ALA A C 1
ATOM 1526 O O . ALA A 1 219 ? 91.788 43.543 63.265 1.00 43.38 219 ALA A O 1
ATOM 1528 N N . PRO A 1 220 ? 92.553 44.455 61.348 1.00 44.51 220 PRO A N 1
ATOM 1529 C CA . PRO A 1 220 ? 92.588 45.816 61.890 1.00 45.63 220 PRO A CA 1
ATOM 1530 C C . PRO A 1 220 ? 91.257 46.291 62.492 1.00 46.88 220 PRO A C 1
ATOM 1531 O O . PRO A 1 220 ? 91.258 46.907 63.559 1.00 47.14 220 PRO A O 1
ATOM 1535 N N . GLU A 1 221 ? 90.141 45.998 61.829 1.00 48.22 221 GLU A N 1
ATOM 1536 C CA . GLU A 1 221 ? 88.823 46.430 62.320 1.00 49.91 221 GLU A CA 1
ATOM 1537 C C . GLU A 1 221 ? 88.456 45.764 63.658 1.00 51.32 221 GLU A C 1
ATOM 1538 O O . GLU A 1 221 ? 87.668 46.302 64.441 1.00 51.34 221 GLU A O 1
ATOM 1544 N N . LEU A 1 222 ? 89.043 44.594 63.905 1.00 52.90 222 LEU A N 1
ATOM 1545 C CA . LEU A 1 222 ? 88.865 43.876 65.160 1.00 54.41 222 LEU A CA 1
ATOM 1546 C C . LEU A 1 222 ? 89.748 44.508 66.243 1.00 55.59 222 LEU A C 1
ATOM 1547 O O . LEU A 1 222 ? 89.337 44.633 67.401 1.00 55.90 222 LEU A O 1
ATOM 1552 N N . ILE A 1 223 ? 90.952 44.921 65.849 1.00 56.82 223 ILE A N 1
ATOM 1553 C CA . ILE A 1 223 ? 91.878 45.646 66.719 1.00 58.24 223 ILE A CA 1
ATOM 1554 C C . ILE A 1 223 ? 91.352 47.042 67.068 1.00 59.71 223 ILE A C 1
ATOM 1555 O O . ILE A 1 223 ? 91.536 47.514 68.195 1.00 59.83 223 ILE A O 1
ATOM 1560 N N . LEU A 1 224 ? 90.697 47.688 66.100 1.00 61.23 224 LEU A N 1
ATOM 1561 C CA . LEU A 1 224 ? 90.098 49.010 66.299 1.00 62.60 224 LEU A CA 1
ATOM 1562 C C . LEU A 1 224 ? 88.745 48.931 67.005 1.00 63.85 224 LEU A C 1
ATOM 1563 O O . LEU A 1 224 ? 87.953 49.873 66.953 1.00 64.17 224 LEU A O 1
ATOM 1568 N N . LEU A 1 225 ? 88.494 47.798 67.664 1.00 65.07 225 LEU A N 1
ATOM 1569 C CA . LEU A 1 225 ? 87.311 47.590 68.508 1.00 66.19 225 LEU A CA 1
ATOM 1570 C C . LEU A 1 225 ? 85.980 47.924 67.819 1.00 66.87 225 LEU A C 1
ATOM 1571 O O . LEU A 1 225 ? 84.994 48.252 68.487 1.00 67.05 225 LEU A O 1
ATOM 1573 N N . GLN A 1 226 ? 85.957 47.842 66.489 1.00 67.41 226 GLN A N 1
ATOM 1574 C CA . GLN A 1 226 ? 84.721 48.029 65.734 1.00 67.88 226 GLN A CA 1
ATOM 1575 C C . GLN A 1 226 ? 83.800 46.865 66.047 1.00 67.91 226 GLN A C 1
ATOM 1576 O O . GLN A 1 226 ? 84.256 45.721 66.139 1.00 68.21 226 GLN A O 1
ATOM 1582 N N . GLU A 1 227 ? 82.518 47.155 66.250 1.00 67.64 227 GLU A N 1
ATOM 1583 C CA . GLU A 1 227 ? 81.530 46.095 66.442 1.00 67.13 227 GLU A CA 1
ATOM 1584 C C . GLU A 1 227 ? 80.811 45.754 65.141 1.00 65.98 227 GLU A C 1
ATOM 1585 O O . GLU A 1 227 ? 80.118 44.741 65.054 1.00 65.98 227 GLU A O 1
ATOM 1591 N N . ASN A 1 228 ? 80.986 46.613 64.140 1.00 64.45 228 ASN A N 1
ATOM 1592 C CA . ASN A 1 228 ? 80.644 46.278 62.767 1.00 62.70 228 ASN A CA 1
ATOM 1593 C C . ASN A 1 228 ? 81.849 45.610 62.102 1.00 61.24 228 ASN A C 1
ATOM 1594 O O . ASN A 1 228 ? 82.806 46.278 61.687 1.00 61.66 228 ASN A O 1
ATOM 1596 N N . TYR A 1 229 ? 81.820 44.280 62.062 1.00 58.68 229 TYR A N 1
ATOM 1597 C CA . TYR A 1 229 ? 82.779 43.499 61.287 1.00 55.94 229 TYR A CA 1
ATOM 1598 C C . TYR A 1 229 ? 82.079 42.265 60.746 1.00 53.78 229 TYR A C 1
ATOM 1599 O O . TYR A 1 229 ? 81.020 41.870 61.242 1.00 53.67 229 TYR A O 1
ATOM 1608 N N . THR A 1 230 ? 82.682 41.653 59.737 1.00 51.01 230 THR A N 1
ATOM 1609 C CA . THR A 1 230 ? 82.069 40.537 59.031 1.00 48.45 230 THR A CA 1
ATOM 1610 C C . THR A 1 230 ? 83.010 39.333 59.015 1.00 46.84 230 THR A C 1
ATOM 1611 O O . THR A 1 230 ? 84.101 39.383 59.576 1.00 45.89 230 THR A O 1
ATOM 1615 N N . LYS A 1 231 ? 82.587 38.271 58.333 1.00 45.22 231 LYS A N 1
ATOM 1616 C CA . LYS A 1 231 ? 83.406 37.081 58.113 1.00 43.65 231 LYS A CA 1
ATOM 1617 C C . LYS A 1 231 ? 84.743 37.379 57.427 1.00 42.87 231 LYS A C 1
ATOM 1618 O O . LYS A 1 231 ? 85.633 36.534 57.434 1.00 42.58 231 LYS A O 1
ATOM 1624 N N . SER A 1 232 ? 84.885 38.571 56.841 1.00 41.59 232 SER A N 1
ATOM 1625 C CA . SER A 1 232 ? 86.149 38.944 56.200 1.00 40.57 232 SER A CA 1
ATOM 1626 C C . SER A 1 232 ? 87.320 39.053 57.192 1.00 39.26 232 SER A C 1
ATOM 1627 O O . SER A 1 232 ? 88.484 39.042 56.781 1.00 38.55 232 SER A O 1
ATOM 1630 N N . ILE A 1 233 ? 87.017 39.130 58.490 1.00 38.21 233 ILE A N 1
ATOM 1631 C CA . ILE A 1 233 ? 88.078 39.074 59.506 1.00 37.29 233 ILE A CA 1
ATOM 1632 C C . ILE A 1 233 ? 88.808 37.739 59.440 1.00 36.49 233 ILE A C 1
ATOM 1633 O O . ILE A 1 233 ? 90.006 37.689 59.657 1.00 36.41 233 ILE A O 1
ATOM 1638 N N . ASP A 1 234 ? 88.084 36.667 59.110 1.00 35.86 234 ASP A N 1
ATOM 1639 C CA . ASP A 1 234 ? 88.695 35.344 58.966 1.00 35.40 234 ASP A CA 1
ATOM 1640 C C . ASP A 1 234 ? 89.652 35.280 57.761 1.00 35.13 234 ASP A C 1
ATOM 1641 O O . ASP A 1 234 ? 90.641 34.525 57.788 1.00 35.10 234 ASP A O 1
ATOM 1646 N N . ILE A 1 235 ? 89.357 36.065 56.721 1.00 34.38 235 ILE A N 1
ATOM 1647 C CA . ILE A 1 235 ? 90.234 36.144 55.538 1.00 33.92 235 ILE A CA 1
ATOM 1648 C C . ILE A 1 235 ? 91.551 36.829 55.894 1.00 33.86 235 ILE A C 1
ATOM 1649 O O . ILE A 1 235 ? 92.616 36.370 55.480 1.00 33.89 235 ILE A O 1
ATOM 1654 N N . TRP A 1 236 ? 91.483 37.915 56.667 1.00 33.82 236 TRP A N 1
ATOM 1655 C CA . TRP A 1 236 ? 92.700 38.539 57.195 1.00 33.81 236 TRP A CA 1
ATOM 1656 C C . TRP A 1 236 ? 93.583 37.523 57.917 1.00 33.63 236 TRP A C 1
ATOM 1657 O O . TRP A 1 236 ? 94.786 37.445 57.658 1.00 33.85 236 TRP A O 1
ATOM 1668 N N . SER A 1 237 ? 92.982 36.750 58.820 1.00 33.42 237 SER A N 1
ATOM 1669 C CA . SER A 1 237 ? 93.711 35.734 59.590 1.00 32.80 237 SER A CA 1
ATOM 1670 C C . SER A 1 237 ? 94.355 34.703 58.673 1.00 32.64 237 SER A C 1
ATOM 1671 O O . SER A 1 237 ? 95.491 34.275 58.901 1.00 32.36 237 SER A O 1
ATOM 1674 N N . THR A 1 238 ? 93.615 34.313 57.636 1.00 32.71 238 THR A N 1
ATOM 1675 C CA . THR A 1 238 ? 94.115 33.426 56.594 1.00 32.46 238 THR A CA 1
ATOM 1676 C C . THR A 1 238 ? 95.359 33.974 55.886 1.00 32.58 238 THR A C 1
ATOM 1677 O O . THR A 1 238 ? 96.307 33.236 55.676 1.00 33.24 238 THR A O 1
ATOM 1681 N N . GLY A 1 239 ? 95.348 35.253 55.519 1.00 32.25 239 GLY A N 1
ATOM 1682 C CA . GLY A 1 239 ? 96.524 35.901 54.946 1.00 32.08 239 GLY A CA 1
ATOM 1683 C C . GLY A 1 239 ? 97.746 35.820 55.846 1.00 32.53 239 GLY A C 1
ATOM 1684 O O . GLY A 1 239 ? 98.846 35.526 55.376 1.00 32.39 239 GLY A O 1
ATOM 1685 N N . CYS A 1 240 ? 97.541 36.083 57.141 1.00 32.65 240 CYS A N 1
ATOM 1686 C CA . CYS A 1 240 ? 98.592 35.938 58.163 1.00 32.75 240 CYS A CA 1
ATOM 1687 C C . CYS A 1 240 ? 99.161 34.519 58.230 1.00 32.35 240 CYS A C 1
ATOM 1688 O O . CYS A 1 240 ? 100.374 34.331 58.334 1.00 32.58 240 CYS A O 1
ATOM 1691 N N . ILE A 1 241 ? 98.281 33.525 58.183 1.00 32.01 241 ILE A N 1
ATOM 1692 C CA . ILE A 1 241 ? 98.694 32.125 58.189 1.00 32.27 241 ILE A CA 1
ATOM 1693 C C . ILE A 1 241 ? 99.418 31.752 56.877 1.00 32.67 241 ILE A C 1
ATOM 1694 O O . ILE A 1 241 ? 100.445 31.049 56.896 1.00 32.17 241 ILE A O 1
ATOM 1699 N N . PHE A 1 242 ? 98.884 32.249 55.757 1.00 32.50 242 PHE A N 1
ATOM 1700 C CA . PHE A 1 242 ? 99.486 32.094 54.430 1.00 33.15 242 PHE A CA 1
ATOM 1701 C C . PHE A 1 242 ? 100.930 32.609 54.454 1.00 33.37 242 PHE A C 1
ATOM 1702 O O . PHE A 1 242 ? 101.842 31.892 54.039 1.00 33.25 242 PHE A O 1
ATOM 1710 N N . ALA A 1 243 ? 101.144 33.817 54.974 1.00 33.44 243 ALA A N 1
ATOM 1711 C CA . ALA A 1 243 ? 102.511 34.361 55.102 1.00 34.05 243 ALA A CA 1
ATOM 1712 C C . ALA A 1 243 ? 103.479 33.412 55.812 1.00 34.51 243 ALA A C 1
ATOM 1713 O O . ALA A 1 243 ? 104.618 33.247 55.375 1.00 35.34 243 ALA A O 1
ATOM 1715 N N . GLU A 1 244 ? 103.027 32.793 56.905 1.00 34.40 244 GLU A N 1
ATOM 1716 C CA . GLU A 1 244 ? 103.839 31.819 57.637 1.00 34.46 244 GLU A CA 1
ATOM 1717 C C . GLU A 1 244 ? 104.049 30.495 56.885 1.00 34.67 244 GLU A C 1
ATOM 1718 O O . GLU A 1 244 ? 105.121 29.878 56.996 1.00 34.74 244 GLU A O 1
ATOM 1724 N N . LEU A 1 245 ? 103.044 30.062 56.124 1.00 34.43 245 LEU A N 1
ATOM 1725 C CA . LEU A 1 245 ? 103.197 28.898 55.248 1.00 34.87 245 LEU A CA 1
ATOM 1726 C C . LEU A 1 245 ? 104.288 29.151 54.191 1.00 35.46 245 LEU A C 1
ATOM 1727 O O . LEU A 1 245 ? 105.074 28.252 53.872 1.00 35.31 245 LEU A O 1
ATOM 1732 N N . LEU A 1 246 ? 104.338 30.380 53.674 1.00 35.88 246 LEU A N 1
ATOM 1733 C CA . LEU A 1 246 ? 105.354 30.782 52.702 1.00 36.73 246 LEU A CA 1
ATOM 1734 C C . LEU A 1 246 ? 106.780 30.741 53.262 1.00 37.20 246 LEU A C 1
ATOM 1735 O O . LEU A 1 246 ? 107.726 30.547 52.500 1.00 37.81 246 LEU A O 1
ATOM 1740 N N . ASN A 1 247 ? 106.922 30.921 54.581 1.00 37.52 247 ASN A N 1
ATOM 1741 C CA . ASN A 1 247 ? 108.197 30.744 55.292 1.00 37.58 247 ASN A CA 1
ATOM 1742 C C . ASN A 1 247 ? 108.692 29.304 55.249 1.00 37.30 247 ASN A C 1
ATOM 1743 O O . ASN A 1 247 ? 109.848 29.042 55.571 1.00 37.31 247 ASN A O 1
ATOM 1748 N N . MET A 1 248 ? 107.812 28.370 54.900 1.00 36.72 248 MET A N 1
ATOM 1749 C CA . MET A 1 248 ? 108.182 26.951 54.861 1.00 36.98 248 MET A CA 1
ATOM 1750 C C . MET A 1 248 ? 108.987 26.535 53.611 1.00 37.26 248 MET A C 1
ATOM 1751 O O . MET A 1 248 ? 109.449 25.394 53.526 1.00 37.00 248 MET A O 1
ATOM 1756 N N . LEU A 1 249 ? 109.141 27.448 52.652 1.00 37.83 249 LEU A N 1
ATOM 1757 C CA . LEU A 1 249 ? 110.018 27.210 51.502 1.00 38.91 249 LEU A CA 1
ATOM 1758 C C . LEU A 1 249 ? 111.476 27.410 51.881 1.00 39.63 249 LEU A C 1
ATOM 1759 O O . LEU A 1 249 ? 111.856 28.470 52.388 1.00 39.69 249 LEU A O 1
ATOM 1764 N N . GLN A 1 250 ? 112.284 26.384 51.645 1.00 40.66 250 GLN A N 1
ATOM 1765 C CA . GLN A 1 250 ? 113.723 26.457 51.907 1.00 42.27 250 GLN A CA 1
ATOM 1766 C C . GLN A 1 250 ? 114.404 27.603 51.135 1.00 42.56 250 GLN A C 1
ATOM 1767 O O . GLN A 1 250 ? 115.318 28.246 51.661 1.00 42.72 250 GLN A O 1
ATOM 1773 N N . SER A 1 251 ? 113.930 27.876 49.916 1.00 42.94 251 SER A N 1
ATOM 1774 C CA . SER A 1 251 ? 114.451 28.982 49.094 1.00 43.19 251 SER A CA 1
ATOM 1775 C C . SER A 1 251 ? 114.133 30.357 49.688 1.00 43.33 251 SER A C 1
ATOM 1776 O O . SER A 1 251 ? 114.755 31.355 49.322 1.00 43.11 251 SER A O 1
ATOM 1779 N N . HIS A 1 252 ? 113.157 30.411 50.595 1.00 43.54 252 HIS A N 1
ATOM 1780 C CA . HIS A 1 252 ? 112.861 31.645 51.328 1.00 43.75 252 HIS A CA 1
ATOM 1781 C C . HIS A 1 252 ? 113.662 31.706 52.613 1.00 43.87 252 HIS A C 1
ATOM 1782 O O . HIS A 1 252 ? 114.333 32.698 52.883 1.00 44.00 252 HIS A O 1
ATOM 1789 N N . ILE A 1 253 ? 113.555 30.651 53.420 1.00 43.93 253 ILE A N 1
ATOM 1790 C CA . ILE A 1 253 ? 114.220 30.582 54.717 1.00 44.04 253 ILE A CA 1
ATOM 1791 C C . ILE A 1 253 ? 114.872 29.207 54.851 1.00 44.13 253 ILE A C 1
ATOM 1792 O O . ILE A 1 253 ? 114.184 28.185 54.883 1.00 43.99 253 ILE A O 1
ATOM 1797 N N A ASN A 1 254 ? 116.200 29.189 54.918 0.50 44.30 254 ASN A N 1
ATOM 1798 N N B ASN A 1 254 ? 116.201 29.190 54.919 0.50 44.16 254 ASN A N 1
ATOM 1799 C CA A ASN A 1 254 ? 116.945 27.932 54.972 0.50 44.44 254 ASN A CA 1
ATOM 1800 C CA B ASN A 1 254 ? 116.942 27.929 54.967 0.50 44.17 254 ASN A CA 1
ATOM 1801 C C A ASN A 1 254 ? 117.076 27.397 56.393 0.50 44.19 254 ASN A C 1
ATOM 1802 C C B ASN A 1 254 ? 117.241 27.458 56.388 0.50 44.02 254 ASN A C 1
ATOM 1803 O O A ASN A 1 254 ? 117.345 26.212 56.592 0.50 44.34 254 ASN A O 1
ATOM 1804 O O B ASN A 1 254 ? 117.791 26.373 56.580 0.50 44.11 254 ASN A O 1
ATOM 1813 N N . ASP A 1 255 ? 116.871 28.281 57.370 1.00 43.77 255 ASP A N 1
ATOM 1814 C CA . ASP A 1 255 ? 117.042 27.961 58.786 1.00 43.16 255 ASP A CA 1
ATOM 1815 C C . ASP A 1 255 ? 115.692 28.116 59.506 1.00 42.49 255 ASP A C 1
ATOM 1816 O O . ASP A 1 255 ? 115.230 29.235 59.718 1.00 41.78 255 ASP A O 1
ATOM 1821 N N . PRO A 1 256 ? 115.071 26.987 59.900 1.00 42.12 256 PRO A N 1
ATOM 1822 C CA . PRO A 1 256 ? 113.765 26.981 60.582 1.00 41.86 256 PRO A CA 1
ATOM 1823 C C . PRO A 1 256 ? 113.620 27.971 61.755 1.00 41.56 256 PRO A C 1
ATOM 1824 O O . PRO A 1 256 ? 112.508 28.430 62.030 1.00 40.82 256 PRO A O 1
ATOM 1828 N N . THR A 1 257 ? 114.725 28.311 62.420 1.00 41.45 257 THR A N 1
ATOM 1829 C CA . THR A 1 257 ? 114.674 29.231 63.560 1.00 41.67 257 THR A CA 1
ATOM 1830 C C . THR A 1 257 ? 114.518 30.695 63.148 1.00 41.61 257 THR A C 1
ATOM 1831 O O . THR A 1 257 ? 114.343 31.565 64.005 1.00 41.76 257 THR A O 1
ATOM 1835 N N . ASN A 1 258 ? 114.581 30.958 61.842 1.00 41.34 258 ASN A N 1
ATOM 1836 C CA . ASN A 1 258 ? 114.351 32.292 61.291 1.00 41.12 258 ASN A CA 1
ATOM 1837 C C . ASN A 1 258 ? 112.932 32.522 60.764 1.00 40.45 258 ASN A C 1
ATOM 1838 O O . ASN A 1 258 ? 112.676 33.532 60.116 1.00 40.54 258 ASN A O 1
ATOM 1843 N N . ARG A 1 259 ? 112.022 31.589 61.043 1.00 39.45 259 ARG A N 1
ATOM 1844 C CA . ARG A 1 259 ? 110.626 31.717 60.634 1.00 38.62 259 ARG A CA 1
ATOM 1845 C C . ARG A 1 259 ? 109.829 32.460 61.698 1.00 38.72 259 ARG A C 1
ATOM 1846 O O . ARG A 1 259 ? 109.812 32.057 62.852 1.00 38.79 259 ARG A O 1
ATOM 1854 N N . PHE A 1 260 ? 109.168 33.541 61.307 1.00 38.58 260 PHE A N 1
ATOM 1855 C CA . PHE A 1 260 ? 108.393 34.340 62.246 1.00 38.62 260 PHE A CA 1
ATOM 1856 C C . PHE A 1 260 ? 107.019 34.688 61.675 1.00 38.17 260 PHE A C 1
ATOM 1857 O O . PHE A 1 260 ? 106.840 34.682 60.448 1.00 38.03 260 PHE A O 1
ATOM 1865 N N . PRO A 1 261 ? 106.045 34.991 62.561 1.00 37.85 261 PRO A N 1
ATOM 1866 C CA . PRO A 1 261 ? 104.775 35.537 62.088 1.00 37.38 261 PRO A CA 1
ATOM 1867 C C . PRO A 1 261 ? 105.003 36.878 61.396 1.00 37.55 261 PRO A C 1
ATOM 1868 O O . PRO A 1 261 ? 106.029 37.530 61.625 1.00 37.37 261 PRO A O 1
ATOM 1872 N N . LEU A 1 262 ? 104.049 37.287 60.568 1.00 37.38 262 LEU A N 1
ATOM 1873 C CA . LEU A 1 262 ? 104.192 38.507 59.788 1.00 37.99 262 LEU A CA 1
ATOM 1874 C C . LEU A 1 262 ? 103.898 39.762 60.607 1.00 38.55 262 LEU A C 1
ATOM 1875 O O . LEU A 1 262 ? 104.540 40.805 60.413 1.00 38.62 262 LEU A O 1
ATOM 1880 N N . PHE A 1 263 ? 102.950 39.655 61.536 1.00 38.92 263 PHE A N 1
ATOM 1881 C CA . PHE A 1 263 ? 102.536 40.792 62.345 1.00 39.67 263 PHE A CA 1
ATOM 1882 C C . PHE A 1 263 ? 102.681 40.511 63.855 1.00 40.78 263 PHE A C 1
ATOM 1883 O O . PHE A 1 263 ? 101.683 40.548 64.579 1.00 40.00 263 PHE A O 1
ATOM 1891 N N . PRO A 1 264 ? 103.909 40.229 64.334 1.00 42.19 264 PRO A N 1
ATOM 1892 C CA . PRO A 1 264 ? 104.027 39.985 65.767 1.00 43.93 264 PRO A CA 1
ATOM 1893 C C . PRO A 1 264 ? 104.178 41.306 66.535 1.00 45.83 264 PRO A C 1
ATOM 1894 O O . PRO A 1 264 ? 105.269 41.623 67.014 1.00 46.21 264 PRO A O 1
ATOM 1898 N N . GLY A 1 265 ? 103.087 42.064 66.638 1.00 47.59 265 GLY A N 1
ATOM 1899 C CA . GLY A 1 265 ? 103.116 43.396 67.245 1.00 50.28 265 GLY A CA 1
ATOM 1900 C C . GLY A 1 265 ? 102.841 43.427 68.739 1.00 52.31 265 GLY A C 1
ATOM 1901 O O . GLY A 1 265 ? 103.587 44.056 69.491 1.00 52.46 265 GLY A O 1
ATOM 1902 N N . SER A 1 266 ? 101.762 42.767 69.169 1.00 54.23 266 SER A N 1
ATOM 1903 C CA . SER A 1 266 ? 101.435 42.670 70.596 1.00 55.95 266 SER A CA 1
ATOM 1904 C C . SER A 1 266 ? 102.465 41.802 71.340 1.00 56.91 266 SER A C 1
ATOM 1905 O O . SER A 1 266 ? 102.916 40.776 70.823 1.00 56.58 266 SER A O 1
ATOM 1908 N N . SER A 1 267 ? 102.843 42.234 72.543 1.00 58.42 267 SER A N 1
ATOM 1909 C CA . SER A 1 267 ? 103.840 41.519 73.351 1.00 59.66 267 SER A CA 1
ATOM 1910 C C . SER A 1 267 ? 103.362 40.147 73.823 1.00 60.48 267 SER A C 1
ATOM 1911 O O . SER A 1 267 ? 102.185 39.963 74.150 1.00 60.48 267 SER A O 1
ATOM 1914 N N . CYS A 1 268 ? 104.296 39.195 73.861 1.00 61.28 268 CYS A N 1
ATOM 1915 C CA . CYS A 1 268 ? 104.056 37.868 74.432 1.00 61.65 268 CYS A CA 1
ATOM 1916 C C . CYS A 1 268 ? 103.838 37.947 75.949 1.00 60.55 268 CYS A C 1
ATOM 1917 O O . CYS A 1 268 ? 103.246 37.039 76.546 1.00 60.88 268 CYS A O 1
ATOM 1920 N N . PHE A 1 269 ? 104.320 39.030 76.562 1.00 58.30 269 PHE A N 1
ATOM 1921 C CA . PHE A 1 269 ? 104.414 39.136 78.032 1.00 55.49 269 PHE A CA 1
ATOM 1922 C C . PHE A 1 269 ? 103.551 40.251 78.625 1.00 51.74 269 PHE A C 1
ATOM 1923 O O . PHE A 1 269 ? 103.285 41.255 77.951 1.00 52.14 269 PHE A O 1
ATOM 1931 N N . PRO A 1 270 ? 103.102 40.079 79.886 0.80 47.92 270 PRO A N 1
ATOM 1932 C CA . PRO A 1 270 ? 102.318 41.133 80.538 0.80 45.89 270 PRO A CA 1
ATOM 1933 C C . PRO A 1 270 ? 103.211 42.238 81.090 0.80 45.41 270 PRO A C 1
ATOM 1934 O O . PRO A 1 270 ? 103.331 43.297 80.463 0.80 46.15 270 PRO A O 1
ATOM 1938 N N . HIS A 1 281 ? 95.415 46.688 77.733 1.00 73.82 281 HIS A N 1
ATOM 1939 C CA . HIS A 1 281 ? 94.747 46.349 76.479 1.00 73.68 281 HIS A CA 1
ATOM 1940 C C . HIS A 1 281 ? 95.019 47.384 75.389 1.00 73.53 281 HIS A C 1
ATOM 1941 O O . HIS A 1 281 ? 95.133 47.030 74.213 1.00 73.63 281 HIS A O 1
ATOM 1943 N N . GLU A 1 282 ? 95.126 48.653 75.787 1.00 73.14 282 GLU A N 1
ATOM 1944 C CA . GLU A 1 282 ? 95.328 49.766 74.848 1.00 72.69 282 GLU A CA 1
ATOM 1945 C C . GLU A 1 282 ? 96.705 49.760 74.189 1.00 71.96 282 GLU A C 1
ATOM 1946 O O . GLU A 1 282 ? 96.820 50.016 72.988 1.00 71.92 282 GLU A O 1
ATOM 1952 N N . LYS A 1 283 ? 97.739 49.483 74.981 1.00 71.01 283 LYS A N 1
ATOM 1953 C CA . LYS A 1 283 ? 99.112 49.419 74.485 1.00 70.04 283 LYS A CA 1
ATOM 1954 C C . LYS A 1 283 ? 99.326 48.252 73.508 1.00 69.22 283 LYS A C 1
ATOM 1955 O O . LYS A 1 283 ? 100.072 48.384 72.534 1.00 69.16 283 LYS A O 1
ATOM 1961 N N . SER A 1 284 ? 98.673 47.121 73.781 1.00 68.04 284 SER A N 1
ATOM 1962 C CA . SER A 1 284 ? 98.742 45.939 72.919 1.00 66.85 284 SER A CA 1
ATOM 1963 C C . SER A 1 284 ? 98.133 46.218 71.548 1.00 65.85 284 SER A C 1
ATOM 1964 O O . SER A 1 284 ? 98.774 45.989 70.521 1.00 65.49 284 SER A O 1
ATOM 1967 N N . ASN A 1 285 ? 96.893 46.710 71.552 1.00 64.66 285 ASN A N 1
ATOM 1968 C CA . ASN A 1 285 ? 96.190 47.089 70.328 1.00 63.64 285 ASN A CA 1
ATOM 1969 C C . ASN A 1 285 ? 96.963 48.125 69.508 1.00 62.56 285 ASN A C 1
ATOM 1970 O O . ASN A 1 285 ? 97.075 47.996 68.292 1.00 62.39 285 ASN A O 1
ATOM 1975 N N . ARG A 1 286 ? 97.520 49.125 70.187 1.00 61.47 286 ARG A N 1
ATOM 1976 C CA . ARG A 1 286 ? 98.381 50.122 69.549 1.00 60.44 286 ARG A CA 1
ATOM 1977 C C . ARG A 1 286 ? 99.602 49.492 68.857 1.00 59.27 286 ARG A C 1
ATOM 1978 O O . ARG A 1 286 ? 99.844 49.757 67.675 1.00 59.20 286 ARG A O 1
ATOM 1986 N N . ASP A 1 287 ? 100.354 48.662 69.588 1.00 57.84 287 ASP A N 1
ATOM 1987 C CA . ASP A 1 287 ? 101.551 47.990 69.058 1.00 56.32 287 ASP A CA 1
ATOM 1988 C C . ASP A 1 287 ? 101.234 47.101 67.851 1.00 55.01 287 ASP A C 1
ATOM 1989 O O . ASP A 1 287 ? 102.024 47.015 66.912 1.00 54.46 287 ASP A O 1
ATOM 1994 N N . GLN A 1 288 ? 100.084 46.432 67.901 1.00 53.74 288 GLN A N 1
ATOM 1995 C CA . GLN A 1 288 ? 99.649 45.543 66.826 1.00 52.85 288 GLN A CA 1
ATOM 1996 C C . GLN A 1 288 ? 99.297 46.323 65.550 1.00 52.75 288 GLN A C 1
ATOM 1997 O O . GLN A 1 288 ? 99.808 46.009 64.472 1.00 52.51 288 GLN A O 1
ATOM 2003 N N . LEU A 1 289 ? 98.446 47.343 65.686 1.00 52.60 289 LEU A N 1
ATOM 2004 C CA . LEU A 1 289 ? 98.145 48.261 64.588 1.00 52.60 289 LEU A CA 1
ATOM 2005 C C . LEU A 1 289 ? 99.425 48.804 63.975 1.00 52.46 289 LEU A C 1
ATOM 2006 O O . LEU A 1 289 ? 99.555 48.898 62.753 1.00 52.24 289 LEU A O 1
ATOM 2011 N N . ASN A 1 290 ? 100.371 49.149 64.841 1.00 52.43 290 ASN A N 1
ATOM 2012 C CA . ASN A 1 290 ? 101.639 49.709 64.406 1.00 52.27 290 ASN A CA 1
ATOM 2013 C C . ASN A 1 290 ? 102.426 48.788 63.472 1.00 51.65 290 ASN A C 1
ATOM 2014 O O . ASN A 1 290 ? 102.917 49.243 62.440 1.00 51.75 290 ASN A O 1
ATOM 2019 N N . ILE A 1 291 ? 102.546 47.507 63.824 1.00 50.71 291 ILE A N 1
ATOM 2020 C CA . ILE A 1 291 ? 103.279 46.569 62.967 1.00 49.90 291 ILE A CA 1
ATOM 2021 C C . ILE A 1 291 ? 102.509 46.258 61.668 1.00 49.57 291 ILE A C 1
ATOM 2022 O O . ILE A 1 291 ? 103.121 45.987 60.634 1.00 49.33 291 ILE A O 1
ATOM 2027 N N . ILE A 1 292 ? 101.176 46.297 61.733 1.00 49.04 292 ILE A N 1
ATOM 2028 C CA . ILE A 1 292 ? 100.348 46.141 60.539 1.00 48.75 292 ILE A CA 1
ATOM 2029 C C . ILE A 1 292 ? 100.690 47.250 59.543 1.00 48.85 292 ILE A C 1
ATOM 2030 O O . ILE A 1 292 ? 101.006 46.969 58.389 1.00 48.90 292 ILE A O 1
ATOM 2035 N N . PHE A 1 293 ? 100.674 48.498 60.008 1.00 49.11 293 PHE A N 1
ATOM 2036 C CA . PHE A 1 293 ? 100.977 49.647 59.150 1.00 49.34 293 PHE A CA 1
ATOM 2037 C C . PHE A 1 293 ? 102.404 49.600 58.614 1.00 49.70 293 PHE A C 1
ATOM 2038 O O . PHE A 1 293 ? 102.665 50.053 57.504 1.00 49.76 293 PHE A O 1
ATOM 2046 N N . ASN A 1 294 ? 103.321 49.041 59.400 1.00 49.88 294 ASN A N 1
ATOM 2047 C CA . ASN A 1 294 ? 104.699 48.838 58.949 1.00 50.19 294 ASN A CA 1
ATOM 2048 C C . ASN A 1 294 ? 104.792 47.886 57.762 1.00 50.10 294 ASN A C 1
ATOM 2049 O O . ASN A 1 294 ? 105.720 47.971 56.958 1.00 50.32 294 ASN A O 1
ATOM 2054 N N . ILE A 1 295 ? 103.832 46.973 57.663 1.00 50.21 295 ILE A N 1
ATOM 2055 C CA . ILE A 1 295 ? 103.837 45.961 56.610 1.00 50.31 295 ILE A CA 1
ATOM 2056 C C . ILE A 1 295 ? 103.010 46.403 55.397 1.00 50.47 295 ILE A C 1
ATOM 2057 O O . ILE A 1 295 ? 103.504 46.384 54.267 1.00 50.55 295 ILE A O 1
ATOM 2062 N N . ILE A 1 296 ? 101.765 46.811 55.636 1.00 50.65 296 ILE A N 1
ATOM 2063 C CA . ILE A 1 296 ? 100.852 47.172 54.545 1.00 50.81 296 ILE A CA 1
ATOM 2064 C C . ILE A 1 296 ? 100.709 48.683 54.324 1.00 51.61 296 ILE A C 1
ATOM 2065 O O . ILE A 1 296 ? 99.888 49.126 53.524 1.00 51.62 296 ILE A O 1
ATOM 2070 N N . GLY A 1 297 ? 101.522 49.468 55.024 1.00 52.60 297 GLY A N 1
ATOM 2071 C CA . GLY A 1 297 ? 101.437 50.921 54.954 1.00 53.74 297 GLY A CA 1
ATOM 2072 C C . GLY A 1 297 ? 100.294 51.458 55.791 1.00 54.84 297 GLY A C 1
ATOM 2073 O O . GLY A 1 297 ? 99.372 50.722 56.156 1.00 54.63 297 GLY A O 1
ATOM 2074 N N . THR A 1 298 ? 100.360 52.748 56.108 1.00 55.99 298 THR A N 1
ATOM 2075 C CA . THR A 1 298 ? 99.248 53.444 56.746 1.00 57.30 298 THR A CA 1
ATOM 2076 C C . THR A 1 298 ? 98.053 53.453 55.796 1.00 58.28 298 THR A C 1
ATOM 2077 O O . THR A 1 298 ? 98.239 53.341 54.585 1.00 58.22 298 THR A O 1
ATOM 2081 N N . PRO A 1 299 ? 96.825 53.561 56.336 1.00 59.43 299 PRO A N 1
ATOM 2082 C CA . PRO A 1 299 ? 95.648 53.535 55.471 1.00 60.54 299 PRO A CA 1
ATOM 2083 C C . PRO A 1 299 ? 95.589 54.738 54.527 1.00 61.94 299 PRO A C 1
ATOM 2084 O O . PRO A 1 299 ? 95.928 55.861 54.927 1.00 62.04 299 PRO A O 1
ATOM 2088 N N . THR A 1 300 ? 95.173 54.489 53.285 1.00 63.44 300 THR A N 1
ATOM 2089 C CA . THR A 1 300 ? 94.945 55.544 52.296 1.00 65.11 300 THR A CA 1
ATOM 2090 C C . THR A 1 300 ? 93.651 56.287 52.629 1.00 66.22 300 THR A C 1
ATOM 2091 O O . THR A 1 300 ? 92.850 55.813 53.444 1.00 66.31 300 THR A O 1
ATOM 2095 N N A GLU A 1 301 ? 93.446 57.443 52.001 0.50 66.87 301 GLU A N 1
ATOM 2096 N N B GLU A 1 301 ? 93.457 57.439 51.990 0.50 66.88 301 GLU A N 1
ATOM 2097 C CA A GLU A 1 301 ? 92.215 58.217 52.180 0.50 67.53 301 GLU A CA 1
ATOM 2098 C CA B GLU A 1 301 ? 92.238 58.235 52.133 0.50 67.55 301 GLU A CA 1
ATOM 2099 C C A GLU A 1 301 ? 90.959 57.402 51.858 0.50 67.86 301 GLU A C 1
ATOM 2100 C C B GLU A 1 301 ? 90.973 57.417 51.846 0.50 67.87 301 GLU A C 1
ATOM 2101 O O A GLU A 1 301 ? 89.937 57.536 52.534 0.50 67.95 301 GLU A O 1
ATOM 2102 O O B GLU A 1 301 ? 89.962 57.561 52.537 0.50 67.97 301 GLU A O 1
ATOM 2113 N N . ASP A 1 302 ? 91.053 56.553 50.834 1.00 68.13 302 ASP A N 1
ATOM 2114 C CA . ASP A 1 302 ? 89.952 55.669 50.443 1.00 68.54 302 ASP A CA 1
ATOM 2115 C C . ASP A 1 302 ? 89.675 54.591 51.505 1.00 68.44 302 ASP A C 1
ATOM 2116 O O . ASP A 1 302 ? 88.530 54.166 51.675 1.00 68.54 302 ASP A O 1
ATOM 2121 N N . ASP A 1 303 ? 90.722 54.157 52.212 1.00 68.06 303 ASP A N 1
ATOM 2122 C CA . ASP A 1 303 ? 90.571 53.209 53.324 1.00 67.64 303 ASP A CA 1
ATOM 2123 C C . ASP A 1 303 ? 89.780 53.826 54.476 1.00 67.54 303 ASP A C 1
ATOM 2124 O O . ASP A 1 303 ? 88.878 53.193 55.027 1.00 67.53 303 ASP A O 1
ATOM 2129 N N . LEU A 1 304 ? 90.128 55.065 54.827 1.00 67.49 304 LEU A N 1
ATOM 2130 C CA . LEU A 1 304 ? 89.477 55.795 55.917 1.00 67.56 304 LEU A CA 1
ATOM 2131 C C . LEU A 1 304 ? 88.044 56.212 55.579 1.00 68.16 304 LEU A C 1
ATOM 2132 O O . LEU A 1 304 ? 87.217 56.392 56.483 1.00 68.41 304 LEU A O 1
ATOM 2137 N N . LYS A 1 305 ? 87.756 56.369 54.284 1.00 68.88 305 LYS A N 1
ATOM 2138 C CA . LYS A 1 305 ? 86.404 56.698 53.814 1.00 69.51 305 LYS A CA 1
ATOM 2139 C C . LYS A 1 305 ? 85.377 55.638 54.231 1.00 69.88 305 LYS A C 1
ATOM 2140 O O . LYS A 1 305 ? 84.252 55.975 54.608 1.00 70.02 305 LYS A O 1
ATOM 2142 N N . ASN A 1 306 ? 85.777 54.366 54.183 1.00 70.22 306 ASN A N 1
ATOM 2143 C CA . ASN A 1 306 ? 84.893 53.257 54.564 1.00 70.57 306 ASN A CA 1
ATOM 2144 C C . ASN A 1 306 ? 84.537 53.217 56.059 1.00 70.69 306 ASN A C 1
ATOM 2145 O O . ASN A 1 306 ? 83.581 52.539 56.454 1.00 70.90 306 ASN A O 1
ATOM 2147 N N . ILE A 1 307 ? 85.305 53.942 56.877 1.00 70.70 307 ILE A N 1
ATOM 2148 C CA . ILE A 1 307 ? 85.051 54.051 58.322 1.00 70.57 307 ILE A CA 1
ATOM 2149 C C . ILE A 1 307 ? 84.170 55.265 58.628 1.00 70.63 307 ILE A C 1
ATOM 2150 O O . ILE A 1 307 ? 84.345 56.342 58.038 1.00 70.81 307 ILE A O 1
ATOM 2155 N N . ASN A 1 308 ? 83.233 55.080 59.558 1.00 70.49 308 ASN A N 1
ATOM 2156 C CA . ASN A 1 308 ? 82.290 56.125 59.948 1.00 70.34 308 ASN A CA 1
ATOM 2157 C C . ASN A 1 308 ? 82.791 57.010 61.098 1.00 70.30 308 ASN A C 1
ATOM 2158 O O . ASN A 1 308 ? 82.858 58.233 60.950 1.00 70.57 308 ASN A O 1
ATOM 2160 N N . LYS A 1 309 ? 83.152 56.391 62.225 1.00 70.13 309 LYS A N 1
ATOM 2161 C CA . LYS A 1 309 ? 83.486 57.122 63.461 1.00 69.94 309 LYS A CA 1
ATOM 2162 C C . LYS A 1 309 ? 84.731 58.023 63.343 1.00 69.93 309 LYS A C 1
ATOM 2163 O O . LYS A 1 309 ? 85.830 57.531 63.066 1.00 70.10 309 LYS A O 1
ATOM 2165 N N . PRO A 1 310 ? 84.557 59.348 63.556 1.00 69.90 310 PRO A N 1
ATOM 2166 C CA . PRO A 1 310 ? 85.653 60.323 63.427 1.00 69.92 310 PRO A CA 1
ATOM 2167 C C . PRO A 1 310 ? 86.693 60.228 64.547 1.00 70.18 310 PRO A C 1
ATOM 2168 O O . PRO A 1 310 ? 87.827 60.690 64.379 1.00 70.29 310 PRO A O 1
ATOM 2172 N N . GLU A 1 311 ? 86.305 59.643 65.680 1.00 70.66 311 GLU A N 1
ATOM 2173 C CA . GLU A 1 311 ? 87.241 59.372 66.768 1.00 71.22 311 GLU A CA 1
ATOM 2174 C C . GLU A 1 311 ? 88.260 58.315 66.326 1.00 71.68 311 GLU A C 1
ATOM 2175 O O . GLU A 1 311 ? 89.441 58.395 66.675 1.00 71.73 311 GLU A O 1
ATOM 2177 N N . VAL A 1 312 ? 87.787 57.341 65.547 1.00 72.44 312 VAL A N 1
ATOM 2178 C CA . VAL A 1 312 ? 88.631 56.283 64.981 1.00 73.19 312 VAL A CA 1
ATOM 2179 C C . VAL A 1 312 ? 89.629 56.858 63.966 1.00 73.74 312 VAL A C 1
ATOM 2180 O O . VAL A 1 312 ? 90.831 56.585 64.054 1.00 73.75 312 VAL A O 1
ATOM 2184 N N . ILE A 1 313 ? 89.128 57.657 63.021 1.00 74.48 313 ILE A N 1
ATOM 2185 C CA . ILE A 1 313 ? 89.973 58.326 62.022 1.00 75.08 313 ILE A CA 1
ATOM 2186 C C . ILE A 1 313 ? 91.078 59.158 62.690 1.00 75.47 313 ILE A C 1
ATOM 2187 O O . ILE A 1 313 ? 92.255 59.024 62.345 1.00 75.54 313 ILE A O 1
ATOM 2192 N N . LYS A 1 314 ? 90.696 59.994 63.657 1.00 75.80 314 LYS A N 1
ATOM 2193 C CA . LYS A 1 314 ? 91.647 60.844 64.375 1.00 76.02 314 LYS A CA 1
ATOM 2194 C C . LYS A 1 314 ? 92.757 60.004 65.007 1.00 75.88 314 LYS A C 1
ATOM 2195 O O . LYS A 1 314 ? 93.942 60.322 64.859 1.00 75.90 314 LYS A O 1
ATOM 2201 N N . TYR A 1 315 ? 92.362 58.932 65.697 1.00 75.61 315 TYR A N 1
ATOM 2202 C CA . TYR A 1 315 ? 93.308 57.992 66.302 1.00 75.30 315 TYR A CA 1
ATOM 2203 C C . TYR A 1 315 ? 94.269 57.398 65.269 1.00 74.96 315 TYR A C 1
ATOM 2204 O O . TYR A 1 315 ? 95.471 57.316 65.520 1.00 74.84 315 TYR A O 1
ATOM 2213 N N . ILE A 1 316 ? 93.735 57.006 64.111 1.00 74.68 316 ILE A N 1
ATOM 2214 C CA . ILE A 1 316 ? 94.543 56.451 63.019 1.00 74.34 316 ILE A CA 1
ATOM 2215 C C . ILE A 1 316 ? 95.551 57.470 62.464 1.00 74.36 316 ILE A C 1
ATOM 2216 O O . ILE A 1 316 ? 96.709 57.126 62.216 1.00 74.28 316 ILE A O 1
ATOM 2221 N N . LYS A 1 317 ? 95.112 58.719 62.297 1.00 74.30 317 LYS A N 1
ATOM 2222 C CA . LYS A 1 317 ? 95.964 59.796 61.768 1.00 74.33 317 LYS A CA 1
ATOM 2223 C C . LYS A 1 317 ? 97.207 60.066 62.625 1.00 74.03 317 LYS A C 1
ATOM 2224 O O . LYS A 1 317 ? 98.223 60.538 62.112 1.00 74.00 317 LYS A O 1
ATOM 2230 N N . LEU A 1 318 ? 97.116 59.768 63.923 1.00 73.75 318 LEU A N 1
ATOM 2231 C CA . LEU A 1 318 ? 98.255 59.869 64.843 1.00 73.56 318 LEU A CA 1
ATOM 2232 C C . LEU A 1 318 ? 99.447 59.004 64.420 1.00 73.33 318 LEU A C 1
ATOM 2233 O O . LEU A 1 318 ? 100.593 59.320 64.743 1.00 73.36 318 LEU A O 1
ATOM 2238 N N . PHE A 1 319 ? 99.170 57.912 63.706 1.00 73.01 319 PHE A N 1
ATOM 2239 C CA . PHE A 1 319 ? 100.218 57.051 63.166 1.00 72.49 319 PHE A CA 1
ATOM 2240 C C . PHE A 1 319 ? 100.860 57.714 61.947 1.00 72.49 319 PHE A C 1
ATOM 2241 O O . PHE A 1 319 ? 100.191 57.917 60.926 1.00 72.43 319 PHE A O 1
ATOM 2249 N N . PRO A 1 320 ? 102.163 58.049 62.048 1.00 72.35 320 PRO A N 1
ATOM 2250 C CA . PRO A 1 320 ? 102.899 58.684 60.948 1.00 72.27 320 PRO A CA 1
ATOM 2251 C C . PRO A 1 320 ? 102.820 57.856 59.664 1.00 72.12 320 PRO A C 1
ATOM 2252 O O . PRO A 1 320 ? 102.768 56.628 59.732 1.00 72.24 320 PRO A O 1
ATOM 2256 N N . HIS A 1 321 ? 102.805 58.530 58.515 1.00 71.87 321 HIS A N 1
ATOM 2257 C CA . HIS A 1 321 ? 102.661 57.877 57.209 1.00 71.51 321 HIS A CA 1
ATOM 2258 C C . HIS A 1 321 ? 103.848 56.972 56.884 1.00 71.00 321 HIS A C 1
ATOM 2259 O O . HIS A 1 321 ? 104.990 57.315 57.180 1.00 71.10 321 HIS A O 1
ATOM 2266 N N . ARG A 1 322 ? 103.566 55.814 56.286 1.00 70.27 322 ARG A N 1
ATOM 2267 C CA . ARG A 1 322 ? 104.610 54.957 55.700 1.00 69.55 322 ARG A CA 1
ATOM 2268 C C . ARG A 1 322 ? 104.090 54.115 54.537 1.00 68.82 322 ARG A C 1
ATOM 2269 O O . ARG A 1 322 ? 102.892 53.850 54.432 1.00 68.59 322 ARG A O 1
ATOM 2277 N N . LYS A 1 323 ? 105.009 53.709 53.668 1.00 68.12 323 LYS A N 1
ATOM 2278 C CA . LYS A 1 323 ? 104.688 52.905 52.495 1.00 67.45 323 LYS A CA 1
ATOM 2279 C C . LYS A 1 323 ? 104.598 51.425 52.875 1.00 66.70 323 LYS A C 1
ATOM 2280 O O . LYS A 1 323 ? 105.229 50.997 53.847 1.00 66.61 323 LYS A O 1
ATOM 2283 N N . PRO A 1 324 ? 103.819 50.632 52.112 1.00 65.92 324 PRO A N 1
ATOM 2284 C CA . PRO A 1 324 ? 103.844 49.187 52.344 1.00 65.15 324 PRO A CA 1
ATOM 2285 C C . PRO A 1 324 ? 105.228 48.641 52.014 1.00 64.41 324 PRO A C 1
ATOM 2286 O O . PRO A 1 324 ? 105.930 49.223 51.182 1.00 64.43 324 PRO A O 1
ATOM 2290 N N . ILE A 1 325 ? 105.629 47.549 52.658 1.00 63.24 325 ILE A N 1
ATOM 2291 C CA . ILE A 1 325 ? 106.849 46.861 52.243 1.00 62.21 325 ILE A CA 1
ATOM 2292 C C . ILE A 1 325 ? 106.591 46.143 50.916 1.00 61.44 325 ILE A C 1
ATOM 2293 O O . ILE A 1 325 ? 105.437 45.960 50.516 1.00 61.22 325 ILE A O 1
ATOM 2298 N N . ASN A 1 326 ? 107.666 45.752 50.238 1.00 60.51 326 ASN A N 1
ATOM 2299 C CA . ASN A 1 326 ? 107.576 45.030 48.973 1.00 59.55 326 ASN A CA 1
ATOM 2300 C C . ASN A 1 326 ? 107.480 43.523 49.213 1.00 58.57 326 ASN A C 1
ATOM 2301 O O . ASN A 1 326 ? 108.465 42.884 49.592 1.00 58.15 326 ASN A O 1
ATOM 2306 N N . LEU A 1 327 ? 106.288 42.968 48.991 1.00 57.66 327 LEU A N 1
ATOM 2307 C CA . LEU A 1 327 ? 106.022 41.555 49.273 1.00 56.72 327 LEU A CA 1
ATOM 2308 C C . LEU A 1 327 ? 106.753 40.600 48.336 1.00 56.27 327 LEU A C 1
ATOM 2309 O O . LEU A 1 327 ? 107.192 39.528 48.761 1.00 56.08 327 LEU A O 1
ATOM 2314 N N . LYS A 1 328 ? 106.886 40.999 47.071 1.00 55.86 328 LYS A N 1
ATOM 2315 C CA . LYS A 1 328 ? 107.630 40.228 46.071 1.00 55.59 328 LYS A CA 1
ATOM 2316 C C . LYS A 1 328 ? 109.096 40.059 46.483 1.00 55.17 328 LYS A C 1
ATOM 2317 O O . LYS A 1 328 ? 109.696 39.004 46.259 1.00 55.02 328 LYS A O 1
ATOM 2323 N N . GLN A 1 329 ? 109.661 41.101 47.089 1.00 54.81 329 GLN A N 1
ATOM 2324 C CA . GLN A 1 329 ? 111.018 41.038 47.623 1.00 54.70 329 GLN A CA 1
ATOM 2325 C C . GLN A 1 329 ? 111.100 40.098 48.824 1.00 54.06 329 GLN A C 1
ATOM 2326 O O . GLN A 1 329 ? 112.063 39.343 48.954 1.00 54.22 329 GLN A O 1
ATOM 2332 N N . LYS A 1 330 ? 110.076 40.131 49.679 1.00 53.15 330 LYS A N 1
ATOM 2333 C CA . LYS A 1 330 ? 110.041 39.301 50.884 1.00 52.17 330 LYS A CA 1
ATOM 2334 C C . LYS A 1 330 ? 109.891 37.819 50.532 1.00 51.25 330 LYS A C 1
ATOM 2335 O O . LYS A 1 330 ? 110.512 36.963 51.158 1.00 51.08 330 LYS A O 1
ATOM 2341 N N . TYR A 1 331 ? 109.081 37.525 49.517 1.00 50.26 331 TYR A N 1
ATOM 2342 C CA . TYR A 1 331 ? 108.851 36.147 49.086 1.00 49.33 331 TYR A CA 1
ATOM 2343 C C . TYR A 1 331 ? 109.207 35.953 47.605 1.00 48.64 331 TYR A C 1
ATOM 2344 O O . TYR A 1 331 ? 108.319 35.762 46.778 1.00 47.82 331 TYR A O 1
ATOM 2353 N N . PRO A 1 332 ? 110.515 35.961 47.280 1.00 48.38 332 PRO A N 1
ATOM 2354 C CA . PRO A 1 332 ? 110.945 36.005 45.878 1.00 47.95 332 PRO A CA 1
ATOM 2355 C C . PRO A 1 332 ? 110.707 34.730 45.067 1.00 47.52 332 PRO A C 1
ATOM 2356 O O . PRO A 1 332 ? 110.784 34.780 43.849 1.00 47.89 332 PRO A O 1
ATOM 2360 N N . SER A 1 333 ? 110.431 33.600 45.712 1.00 46.84 333 SER A N 1
ATOM 2361 C CA . SER A 1 333 ? 110.194 32.357 44.967 1.00 46.40 333 SER A CA 1
ATOM 2362 C C . SER A 1 333 ? 108.744 32.183 44.498 1.00 45.97 333 SER A C 1
ATOM 2363 O O . SER A 1 333 ? 108.408 31.179 43.873 1.00 45.89 333 SER A O 1
ATOM 2366 N N . ILE A 1 334 ? 107.898 33.160 44.805 1.00 45.36 334 ILE A N 1
ATOM 2367 C CA . ILE A 1 334 ? 106.466 33.064 44.546 1.00 45.14 334 ILE A CA 1
ATOM 2368 C C . ILE A 1 334 ? 106.125 33.871 43.300 1.00 45.30 334 ILE A C 1
ATOM 2369 O O . ILE A 1 334 ? 106.668 34.965 43.091 1.00 45.06 334 ILE A O 1
ATOM 2374 N N . SER A 1 335 ? 105.235 33.316 42.475 1.00 45.40 335 SER A N 1
ATOM 2375 C CA . SER A 1 335 ? 104.768 33.976 41.261 1.00 45.53 335 SER A CA 1
ATOM 2376 C C . SER A 1 335 ? 103.994 35.247 41.597 1.00 45.30 335 SER A C 1
ATOM 2377 O O . SER A 1 335 ? 103.609 35.462 42.755 1.00 45.44 335 SER A O 1
ATOM 2380 N N . ASP A 1 336 ? 103.783 36.091 40.587 1.00 45.06 336 ASP A N 1
ATOM 2381 C CA . ASP A 1 336 ? 103.021 37.329 40.756 1.00 45.01 336 ASP A CA 1
ATOM 2382 C C . ASP A 1 336 ? 101.592 37.068 41.236 1.00 44.14 336 ASP A C 1
ATOM 2383 O O . ASP A 1 336 ? 101.041 37.865 41.998 1.00 44.02 336 ASP A O 1
ATOM 2388 N N . ASP A 1 337 ? 101.018 35.945 40.806 1.00 43.44 337 ASP A N 1
ATOM 2389 C CA . ASP A 1 337 ? 99.677 35.540 41.217 1.00 42.91 337 ASP A CA 1
ATOM 2390 C C . ASP A 1 337 ? 99.637 35.212 42.721 1.00 42.68 337 ASP A C 1
ATOM 2391 O O . ASP A 1 337 ? 98.730 35.651 43.432 1.00 42.77 337 ASP A O 1
ATOM 2396 N N . GLY A 1 338 ? 100.627 34.459 43.198 1.00 42.20 338 GLY A N 1
ATOM 2397 C CA . GLY A 1 338 ? 100.742 34.129 44.628 1.00 41.27 338 GLY A CA 1
ATOM 2398 C C . GLY A 1 338 ? 100.854 35.351 45.527 1.00 40.79 338 GLY A C 1
ATOM 2399 O O . GLY A 1 338 ? 100.212 35.417 46.587 1.00 40.66 338 GLY A O 1
ATOM 2400 N N . ILE A 1 339 ? 101.678 36.314 45.112 1.00 40.04 339 ILE A N 1
ATOM 2401 C CA . ILE A 1 339 ? 101.818 37.575 45.834 1.00 39.69 339 ILE A CA 1
ATOM 2402 C C . ILE A 1 339 ? 100.474 38.313 45.844 1.00 39.55 339 ILE A C 1
ATOM 2403 O O . ILE A 1 339 ? 100.045 38.846 46.879 1.00 39.49 339 ILE A O 1
ATOM 2408 N N . ASN A 1 340 ? 99.817 38.336 44.687 1.00 39.09 340 ASN A N 1
ATOM 2409 C CA . ASN A 1 340 ? 98.518 38.963 44.571 1.00 38.93 340 ASN A CA 1
ATOM 2410 C C . ASN A 1 340 ? 97.509 38.371 45.553 1.00 38.46 340 ASN A C 1
ATOM 2411 O O . ASN A 1 340 ? 96.813 39.113 46.237 1.00 38.21 340 ASN A O 1
ATOM 2416 N N . LEU A 1 341 ? 97.441 37.041 45.615 1.00 37.99 341 LEU A N 1
ATOM 2417 C CA . LEU A 1 341 ? 96.548 36.357 46.541 1.00 38.09 341 LEU A CA 1
ATOM 2418 C C . LEU A 1 341 ? 96.820 36.778 47.998 1.00 38.20 341 LEU A C 1
ATOM 2419 O O . LEU A 1 341 ? 95.897 37.120 48.730 1.00 38.06 341 LEU A O 1
ATOM 2424 N N . LEU A 1 342 ? 98.090 36.764 48.396 1.00 38.69 342 LEU A N 1
ATOM 2425 C CA . LEU A 1 342 ? 98.482 37.178 49.747 1.00 38.99 342 LEU A CA 1
ATOM 2426 C C . LEU A 1 342 ? 98.096 38.637 50.012 1.00 39.67 342 LEU A C 1
ATOM 2427 O O . LEU A 1 342 ? 97.481 38.944 51.042 1.00 39.61 342 LEU A O 1
ATOM 2432 N N . GLU A 1 343 ? 98.456 39.520 49.078 1.00 40.21 343 GLU A N 1
ATOM 2433 C CA . GLU A 1 343 ? 98.078 40.936 49.125 1.00 41.27 343 GLU A CA 1
ATOM 2434 C C . GLU A 1 343 ? 96.590 41.161 49.302 1.00 40.85 343 GLU A C 1
ATOM 2435 O O . GLU A 1 343 ? 96.188 41.986 50.115 1.00 41.00 343 GLU A O 1
ATOM 2441 N N A SER A 1 344 ? 95.784 40.431 48.536 0.50 40.82 344 SER A N 1
ATOM 2442 N N B SER A 1 344 ? 95.783 40.432 48.533 0.50 40.74 344 SER A N 1
ATOM 2443 C CA A SER A 1 344 ? 94.331 40.603 48.547 0.50 40.66 344 SER A CA 1
ATOM 2444 C CA B SER A 1 344 ? 94.329 40.607 48.542 0.50 40.52 344 SER A CA 1
ATOM 2445 C C A SER A 1 344 ? 93.703 40.124 49.853 0.50 40.36 344 SER A C 1
ATOM 2446 C C B SER A 1 344 ? 93.686 40.097 49.834 0.50 40.28 344 SER A C 1
ATOM 2447 O O A SER A 1 344 ? 92.619 40.566 50.219 0.50 40.35 344 SER A O 1
ATOM 2448 O O B SER A 1 344 ? 92.575 40.495 50.172 0.50 40.27 344 SER A O 1
ATOM 2453 N N . MET A 1 345 ? 94.382 39.214 50.541 1.00 40.24 345 MET A N 1
ATOM 2454 C CA . MET A 1 345 ? 93.912 38.735 51.843 1.00 40.23 345 MET A CA 1
ATOM 2455 C C . MET A 1 345 ? 94.213 39.771 52.915 1.00 40.38 345 MET A C 1
ATOM 2456 O O . MET A 1 345 ? 93.441 39.930 53.857 1.00 41.04 345 MET A O 1
ATOM 2461 N N . LEU A 1 346 ? 95.309 40.503 52.741 1.00 40.22 346 LEU A N 1
ATOM 2462 C CA . LEU A 1 346 ? 95.779 41.441 53.750 1.00 40.71 346 LEU A CA 1
ATOM 2463 C C . LEU A 1 346 ? 95.459 42.905 53.438 1.00 41.66 346 LEU A C 1
ATOM 2464 O O . LEU A 1 346 ? 96.325 43.780 53.556 1.00 41.59 346 LEU A O 1
ATOM 2469 N N . LYS A 1 347 ? 94.207 43.165 53.064 1.00 42.69 347 LYS A N 1
ATOM 2470 C CA . LYS A 1 347 ? 93.743 44.528 52.804 1.00 43.67 347 LYS A CA 1
ATOM 2471 C C . LYS A 1 347 ? 93.180 45.132 54.080 1.00 44.22 347 LYS A C 1
ATOM 2472 O O . LYS A 1 347 ? 92.389 44.494 54.771 1.00 44.14 347 LYS A O 1
ATOM 2478 N N . PHE A 1 348 ? 93.573 46.368 54.374 1.00 45.26 348 PHE A N 1
ATOM 2479 C CA . PHE A 1 348 ? 93.034 47.102 55.518 1.00 46.12 348 PHE A CA 1
ATOM 2480 C C . PHE A 1 348 ? 91.501 47.223 55.457 1.00 46.64 348 PHE A C 1
ATOM 2481 O O . PHE A 1 348 ? 90.809 46.933 56.434 1.00 46.62 348 PHE A O 1
ATOM 2489 N N . ASN A 1 349 ? 90.992 47.663 54.305 1.00 47.13 349 ASN A N 1
ATOM 2490 C CA . ASN A 1 349 ? 89.560 47.802 54.063 1.00 47.69 349 ASN A CA 1
ATOM 2491 C C . ASN A 1 349 ? 88.966 46.415 53.825 1.00 47.99 349 ASN A C 1
ATOM 2492 O O . ASN A 1 349 ? 89.342 45.746 52.871 1.00 48.03 349 ASN A O 1
ATOM 2497 N N . PRO A 1 350 ? 88.053 45.966 54.704 1.00 48.54 350 PRO A N 1
ATOM 2498 C CA . PRO A 1 350 ? 87.514 44.606 54.587 1.00 48.97 350 PRO A CA 1
ATOM 2499 C C . PRO A 1 350 ? 86.682 44.359 53.323 1.00 49.33 350 PRO A C 1
ATOM 2500 O O . PRO A 1 350 ? 86.552 43.213 52.896 1.00 49.34 350 PRO A O 1
ATOM 2504 N N . ASN A 1 351 ? 86.119 45.420 52.747 1.00 49.58 351 ASN A N 1
ATOM 2505 C CA . ASN A 1 351 ? 85.359 45.322 51.502 1.00 49.85 351 ASN A CA 1
ATOM 2506 C C . ASN A 1 351 ? 86.269 45.145 50.294 1.00 49.38 351 ASN A C 1
ATOM 2507 O O . ASN A 1 351 ? 85.823 44.703 49.234 1.00 49.75 351 ASN A O 1
ATOM 2512 N N . LYS A 1 352 ? 87.540 45.501 50.465 1.00 48.48 352 LYS A N 1
ATOM 2513 C CA . LYS A 1 352 ? 88.543 45.351 49.422 1.00 47.55 352 LYS A CA 1
ATOM 2514 C C . LYS A 1 352 ? 89.191 43.983 49.514 1.00 46.17 352 LYS A C 1
ATOM 2515 O O . LYS A 1 352 ? 89.853 43.543 48.580 1.00 46.29 352 LYS A O 1
ATOM 2521 N N . ARG A 1 353 ? 89.001 43.326 50.658 1.00 44.64 353 ARG A N 1
ATOM 2522 C CA . ARG A 1 353 ? 89.552 42.002 50.910 1.00 42.70 353 ARG A CA 1
ATOM 2523 C C . ARG A 1 353 ? 88.901 40.954 50.037 1.00 41.41 353 ARG A C 1
ATOM 2524 O O . ARG A 1 353 ? 87.684 40.958 49.863 1.00 40.96 353 ARG A O 1
ATOM 2532 N N . ILE A 1 354 ? 89.723 40.053 49.507 1.00 40.10 354 ILE A N 1
ATOM 2533 C CA . ILE A 1 354 ? 89.249 38.927 48.707 1.00 39.30 354 ILE A CA 1
ATOM 2534 C C . ILE A 1 354 ? 88.273 38.068 49.527 1.00 39.38 354 ILE A C 1
ATOM 2535 O O . ILE A 1 354 ? 88.408 37.961 50.744 1.00 39.52 354 ILE A O 1
ATOM 2540 N N . THR A 1 355 ? 87.281 37.476 48.866 1.00 39.30 355 THR A N 1
ATOM 2541 C CA . THR A 1 355 ? 86.374 36.555 49.543 1.00 39.21 355 THR A CA 1
ATOM 2542 C C . THR A 1 355 ? 86.899 35.123 49.414 1.00 39.30 355 THR A C 1
ATOM 2543 O O . THR A 1 355 ? 87.805 34.859 48.603 1.00 38.45 355 THR A O 1
ATOM 2547 N N . ILE A 1 356 ? 86.314 34.199 50.184 1.00 38.99 356 ILE A N 1
ATOM 2548 C CA . ILE A 1 356 ? 86.668 32.779 50.059 1.00 39.41 356 ILE A CA 1
ATOM 2549 C C . ILE A 1 356 ? 86.383 32.245 48.647 1.00 39.64 356 ILE A C 1
ATOM 2550 O O . ILE A 1 356 ? 87.239 31.569 48.061 1.00 40.10 356 ILE A O 1
ATOM 2555 N N . ASP A 1 357 ? 85.191 32.535 48.116 1.00 39.67 357 ASP A N 1
ATOM 2556 C CA . ASP A 1 357 ? 84.819 32.118 46.749 1.00 39.86 357 ASP A CA 1
ATOM 2557 C C . ASP A 1 357 ? 85.831 32.589 45.709 1.00 39.07 357 ASP A C 1
ATOM 2558 O O . ASP A 1 357 ? 86.277 31.800 44.886 1.00 38.64 357 ASP A O 1
ATOM 2563 N N . GLN A 1 358 ? 86.177 33.873 45.761 1.00 38.57 358 GLN A N 1
ATOM 2564 C CA . GLN A 1 358 ? 87.183 34.454 44.878 1.00 38.72 358 GLN A CA 1
ATOM 2565 C C . GLN A 1 358 ? 88.546 33.789 45.066 1.00 38.76 358 GLN A C 1
ATOM 2566 O O . GLN A 1 358 ? 89.191 33.419 44.087 1.00 39.04 358 GLN A O 1
ATOM 2572 N N . ALA A 1 359 ? 88.960 33.610 46.321 1.00 38.31 359 ALA A N 1
ATO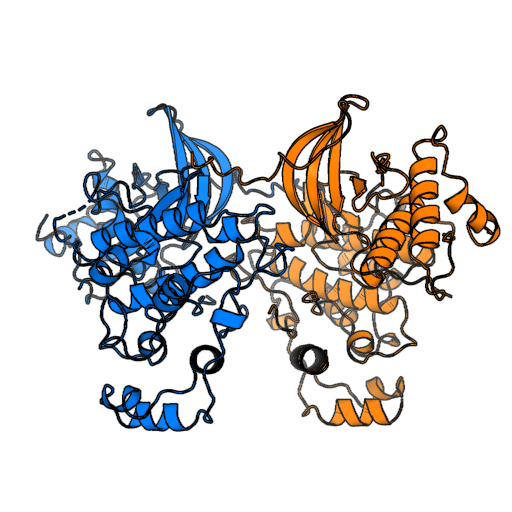M 2573 C CA . ALA A 1 359 ? 90.236 32.961 46.633 1.00 38.30 359 ALA A CA 1
ATOM 2574 C C . ALA A 1 359 ? 90.318 31.535 46.077 1.00 38.07 359 ALA A C 1
ATOM 2575 O O . ALA A 1 359 ? 91.345 31.140 45.535 1.00 38.08 359 ALA A O 1
ATOM 2577 N N . LEU A 1 360 ? 89.229 30.779 46.205 1.00 38.03 360 LEU A N 1
ATOM 2578 C CA . LEU A 1 360 ? 89.159 29.426 45.663 1.00 38.08 360 LEU A CA 1
ATOM 2579 C C . LEU A 1 360 ? 89.205 29.422 44.140 1.00 38.54 360 LEU A C 1
ATOM 2580 O O . LEU A 1 360 ? 89.581 28.415 43.537 1.00 38.95 360 LEU A O 1
ATOM 2585 N N . ASP A 1 361 ? 88.815 30.549 43.541 1.00 38.55 361 ASP A N 1
ATOM 2586 C CA . ASP A 1 361 ? 88.813 30.735 42.093 1.00 38.84 361 ASP A CA 1
ATOM 2587 C C . ASP A 1 361 ? 90.133 31.325 41.607 1.00 39.03 361 ASP A C 1
ATOM 2588 O O . ASP A 1 361 ? 90.343 31.460 40.405 1.00 38.97 361 ASP A O 1
ATOM 2593 N N . HIS A 1 362 ? 91.019 31.663 42.544 1.00 39.20 362 HIS A N 1
ATOM 2594 C CA . HIS A 1 362 ? 92.234 32.415 42.220 1.00 39.20 362 HIS A CA 1
ATOM 2595 C C . HIS A 1 362 ? 93.182 31.576 41.357 1.00 39.36 362 HIS A C 1
ATOM 2596 O O . HIS A 1 362 ? 93.278 30.370 41.544 1.00 39.30 362 HIS A O 1
ATOM 2603 N N . PRO A 1 363 ? 93.853 32.205 40.378 1.00 39.86 363 PRO A N 1
ATOM 2604 C CA . PRO A 1 363 ? 94.814 31.493 39.522 1.00 40.25 363 PRO A CA 1
ATOM 2605 C C . PRO A 1 363 ? 95.887 30.727 40.311 1.00 40.42 363 PRO A C 1
ATOM 2606 O O . PRO A 1 363 ? 96.262 29.611 39.923 1.00 40.27 363 PRO A O 1
ATOM 2610 N N . TYR A 1 364 ? 96.343 31.301 41.423 1.00 40.67 364 TYR A N 1
ATOM 2611 C CA . TYR A 1 364 ? 97.363 30.666 42.248 1.00 40.96 364 TYR A CA 1
ATOM 2612 C C . TYR A 1 364 ? 96.983 29.259 42.673 1.00 41.02 364 TYR A C 1
ATOM 2613 O O . TYR A 1 364 ? 97.851 28.404 42.803 1.00 41.17 364 TYR A O 1
ATOM 2622 N N . LEU A 1 365 ? 95.693 29.019 42.892 1.00 41.45 365 LEU A N 1
ATOM 2623 C CA . LEU A 1 365 ? 95.232 27.723 43.400 1.00 41.79 365 LEU A CA 1
ATOM 2624 C C . LEU A 1 365 ? 94.656 26.798 42.326 1.00 42.71 365 LEU A C 1
ATOM 2625 O O . LEU A 1 365 ? 94.204 25.694 42.629 1.00 41.85 365 LEU A O 1
ATOM 2630 N N . LYS A 1 366 ? 94.704 27.242 41.070 1.00 44.27 366 LYS A N 1
ATOM 2631 C CA . LYS A 1 366 ? 94.197 26.461 39.926 1.00 46.79 366 LYS A CA 1
ATOM 2632 C C . LYS A 1 366 ? 94.675 24.996 39.906 1.00 47.64 366 LYS A C 1
ATOM 2633 O O . LYS A 1 366 ? 93.877 24.082 39.664 1.00 47.95 366 LYS A O 1
ATOM 2639 N N A ASP A 1 367 ? 95.963 24.780 40.155 0.50 48.27 367 ASP A N 1
ATOM 2640 N N B ASP A 1 367 ? 95.961 24.795 40.197 0.50 48.24 367 ASP A N 1
ATOM 2641 C CA A ASP A 1 367 ? 96.550 23.441 40.078 0.50 49.17 367 ASP A CA 1
ATOM 2642 C CA B ASP A 1 367 ? 96.619 23.484 40.118 0.50 49.11 367 ASP A CA 1
ATOM 2643 C C A ASP A 1 367 ? 96.036 22.455 41.145 0.50 49.68 367 ASP A C 1
ATOM 2644 C C B ASP A 1 367 ? 96.302 22.489 41.248 0.50 49.62 367 ASP A C 1
ATOM 2645 O O A ASP A 1 367 ? 95.957 21.250 40.889 0.50 49.72 367 ASP A O 1
ATOM 2646 O O B ASP A 1 367 ? 96.645 21.307 41.143 0.50 49.55 367 ASP A O 1
ATOM 2655 N N . VAL A 1 368 ? 95.676 22.960 42.326 1.00 49.96 368 VAL A N 1
ATOM 2656 C CA . VAL A 1 368 ? 95.292 22.078 43.441 1.00 50.86 368 VAL A CA 1
ATOM 2657 C C . VAL A 1 368 ? 93.780 21.924 43.632 1.00 52.15 368 VAL A C 1
ATOM 2658 O O . VAL A 1 368 ? 93.319 20.985 44.289 1.00 51.91 368 VAL A O 1
ATOM 2662 N N . ARG A 1 369 ? 93.027 22.841 43.032 1.00 53.58 369 ARG A N 1
ATOM 2663 C CA . ARG A 1 369 ? 91.571 22.875 43.128 1.00 55.25 369 ARG A CA 1
ATOM 2664 C C . ARG A 1 369 ? 90.926 21.557 42.674 1.00 55.71 369 ARG A C 1
ATOM 2665 O O . ARG A 1 369 ? 91.297 21.007 41.639 1.00 55.94 369 ARG A O 1
ATOM 2673 N N . LYS A 1 370 ? 89.996 21.048 43.485 1.00 56.30 370 LYS A N 1
ATOM 2674 C CA . LYS A 1 370 ? 89.221 19.837 43.184 1.00 56.83 370 LYS A CA 1
ATOM 2675 C C . LYS A 1 370 ? 87.734 20.140 43.310 1.00 56.62 370 LYS A C 1
ATOM 2676 O O . LYS A 1 370 ? 87.086 19.738 44.286 1.00 57.16 370 LYS A O 1
ATOM 2682 N N . LYS A 1 371 ? 87.200 20.846 42.316 1.00 56.24 371 LYS A N 1
ATOM 2683 C CA . LYS A 1 371 ? 85.801 21.297 42.314 1.00 55.89 371 LYS A CA 1
ATOM 2684 C C . LYS A 1 371 ? 84.781 20.190 42.605 1.00 56.06 371 LYS A C 1
ATOM 2685 O O . LYS A 1 371 ? 83.691 20.470 43.113 1.00 56.54 371 LYS A O 1
ATOM 2689 N N . LYS A 1 372 ? 85.154 18.944 42.306 1.00 56.46 372 LYS A N 1
ATOM 2690 C CA . LYS A 1 372 ? 84.259 17.788 42.422 1.00 56.47 372 LYS A CA 1
ATOM 2691 C C . LYS A 1 372 ? 84.121 17.260 43.853 1.00 56.14 372 LYS A C 1
ATOM 2692 O O . LYS A 1 372 ? 83.001 17.146 44.374 1.00 56.92 372 LYS A O 1
ATOM 2694 N N . LEU A 1 373 ? 85.254 16.938 44.482 1.00 54.50 373 LEU A N 1
ATOM 2695 C CA . LEU A 1 373 ? 85.264 16.405 45.848 1.00 52.28 373 LEU A CA 1
ATOM 2696 C C . LEU A 1 373 ? 84.806 17.464 46.870 1.00 50.36 373 LEU A C 1
ATOM 2697 O O . LEU A 1 373 ? 84.724 17.203 48.074 1.00 50.90 373 LEU A O 1
ATOM 2699 N N . GLU A 1 374 ? 84.489 18.650 46.355 1.00 47.64 374 GLU A N 1
ATOM 2700 C CA . GLU A 1 374 ? 84.022 19.781 47.134 1.00 45.26 374 GLU A CA 1
ATOM 2701 C C . GLU A 1 374 ? 82.638 20.185 46.646 1.00 45.48 374 GLU A C 1
ATOM 2702 O O . GLU A 1 374 ? 82.120 21.247 47.018 1.00 47.10 374 GLU A O 1
ATOM 2708 N N . THR A 1 378 ? 74.731 23.029 53.025 1.00 56.85 378 THR A N 1
ATOM 2709 C CA . THR A 1 378 ? 75.197 23.265 54.385 1.00 56.90 378 THR A CA 1
ATOM 2710 C C . THR A 1 378 ? 74.085 23.891 55.240 1.00 56.80 378 THR A C 1
ATOM 2711 O O . THR A 1 378 ? 73.442 24.858 54.832 1.00 57.21 378 THR A O 1
ATOM 2715 N N . LYS A 1 379 ? 73.876 23.328 56.425 1.00 56.59 379 LYS A N 1
ATOM 2716 C CA . LYS A 1 379 ? 72.880 23.818 57.384 1.00 56.27 379 LYS A CA 1
ATOM 2717 C C . LYS A 1 379 ? 73.462 24.857 58.349 1.00 55.48 379 LYS A C 1
ATOM 2718 O O . LYS A 1 379 ? 74.580 24.700 58.852 1.00 55.17 379 LYS A O 1
ATOM 2724 N N . LYS A 1 380 ? 72.706 25.923 58.591 1.00 54.42 380 LYS A N 1
ATOM 2725 C CA . LYS A 1 380 ? 73.113 26.925 59.562 1.00 53.64 380 LYS A CA 1
ATOM 2726 C C . LYS A 1 380 ? 72.883 26.367 60.961 1.00 52.43 380 LYS A C 1
ATOM 2727 O O . LYS A 1 380 ? 71.820 25.816 61.253 1.00 52.37 380 LYS A O 1
ATOM 2733 N N . ILE A 1 381 ? 73.891 26.472 61.818 1.00 50.81 381 ILE A N 1
ATOM 2734 C CA . ILE A 1 381 ? 73.776 25.858 63.138 1.00 49.18 381 ILE A CA 1
ATOM 2735 C C . ILE A 1 381 ? 73.029 26.735 64.134 1.00 48.10 381 ILE A C 1
ATOM 2736 O O . ILE A 1 381 ? 73.056 27.967 64.048 1.00 47.52 381 ILE A O 1
ATOM 2741 N N . ILE A 1 382 ? 72.352 26.080 65.068 1.00 47.10 382 ILE A N 1
ATOM 2742 C CA . ILE A 1 382 ? 71.606 26.768 66.109 1.00 46.56 382 ILE A CA 1
ATOM 2743 C C . ILE A 1 382 ? 72.152 26.368 67.480 1.00 45.80 382 ILE A C 1
ATOM 2744 O O . ILE A 1 382 ? 72.115 25.197 67.870 1.00 45.49 382 ILE A O 1
ATOM 2749 N N . LEU A 1 383 ? 72.675 27.352 68.190 1.00 45.39 383 LEU A N 1
ATOM 2750 C CA . LEU A 1 383 ? 73.263 27.121 69.506 1.00 45.55 383 LEU A CA 1
ATOM 2751 C C . LEU A 1 383 ? 72.162 27.082 70.582 1.00 45.97 383 LEU A C 1
ATOM 2752 O O . LEU A 1 383 ? 71.148 27.769 70.446 1.00 45.39 383 LEU A O 1
ATOM 2757 N N . PRO A 1 384 ? 72.353 26.271 71.646 1.00 46.55 384 PRO A N 1
ATOM 2758 C CA . PRO A 1 384 ? 71.242 26.068 72.589 1.00 47.28 384 PRO A CA 1
ATOM 2759 C C . PRO A 1 384 ? 71.001 27.245 73.539 1.00 48.24 384 PRO A C 1
ATOM 2760 O O . PRO A 1 384 ? 70.122 27.176 74.394 1.00 48.10 384 PRO A O 1
ATOM 2764 N N . PHE A 1 385 ? 71.770 28.314 73.363 1.00 49.88 385 PHE A N 1
ATOM 2765 C CA . PHE A 1 385 ? 71.612 29.555 74.118 1.00 51.98 385 PHE A CA 1
ATOM 2766 C C . PHE A 1 385 ? 71.779 30.726 73.154 1.00 53.96 385 PHE A C 1
ATOM 2767 O O . PHE A 1 385 ? 72.502 30.616 72.166 1.00 53.91 385 PHE A O 1
ATOM 2775 N N . ASP A 1 386 ? 71.122 31.844 73.440 1.00 56.52 386 ASP A N 1
ATOM 2776 C CA . ASP A 1 386 ? 71.316 33.047 72.640 1.00 59.35 386 ASP A CA 1
ATOM 2777 C C . ASP A 1 386 ? 72.612 33.699 73.061 1.00 60.70 386 ASP A C 1
ATOM 2778 O O . ASP A 1 386 ? 72.938 33.736 74.247 1.00 61.14 386 ASP A O 1
ATOM 2783 N N . ASP A 1 387 ? 73.351 34.218 72.088 1.00 62.37 387 ASP A N 1
ATOM 2784 C CA . ASP A 1 387 ? 74.735 34.623 72.320 1.00 63.76 387 ASP A CA 1
ATOM 2785 C C . ASP A 1 387 ? 74.882 35.930 73.105 1.00 64.16 387 ASP A C 1
ATOM 2786 O O . ASP A 1 387 ? 75.981 36.254 73.575 1.00 64.56 387 ASP A O 1
ATOM 2791 N N . TRP A 1 388 ? 73.778 36.664 73.249 1.00 64.29 388 TRP A N 1
ATOM 2792 C CA . TRP A 1 388 ? 73.755 37.918 74.014 1.00 64.47 388 TRP A CA 1
ATOM 2793 C C . TRP A 1 388 ? 73.594 37.727 75.530 1.00 63.79 388 TRP A C 1
ATOM 2794 O O . TRP A 1 388 ? 74.139 38.517 76.310 1.00 64.00 388 TRP A O 1
ATOM 2805 N N A MET A 1 389 ? 72.865 36.677 75.920 0.50 63.05 389 MET A N 1
ATOM 2806 N N B MET A 1 389 ? 72.848 36.701 75.937 0.50 63.22 389 MET A N 1
ATOM 2807 C CA A MET A 1 389 ? 72.575 36.374 77.322 0.50 62.12 389 MET A CA 1
ATOM 2808 C CA B MET A 1 389 ? 72.498 36.501 77.346 0.50 62.42 389 MET A CA 1
ATOM 2809 C C A MET A 1 389 ? 73.848 36.212 78.137 0.50 61.22 389 MET A C 1
ATOM 2810 C C B MET A 1 389 ? 73.704 36.136 78.208 0.50 61.42 389 MET A C 1
ATOM 2811 O O A MET A 1 389 ? 74.736 35.441 77.768 0.50 61.13 389 MET A O 1
ATOM 2812 O O B MET A 1 389 ? 74.410 35.163 77.931 0.50 61.27 389 MET A O 1
ATOM 2821 N N . VAL A 1 390 ? 73.934 36.937 79.248 1.00 60.34 390 VAL A N 1
ATOM 2822 C CA . VAL A 1 390 ? 74.945 36.643 80.252 1.00 58.09 390 VAL A CA 1
ATOM 2823 C C . VAL A 1 390 ? 74.361 35.497 81.092 1.00 55.49 390 VAL A C 1
ATOM 2824 O O . VAL A 1 390 ? 73.223 35.569 81.541 1.00 55.36 390 VAL A O 1
ATOM 2828 N N . LEU A 1 391 ? 75.121 34.418 81.238 1.00 52.33 391 LEU A N 1
ATOM 2829 C CA . LEU A 1 391 ? 74.611 33.216 81.888 1.00 49.29 391 LEU A CA 1
ATOM 2830 C C . LEU A 1 391 ? 75.229 33.050 83.263 1.00 47.13 391 LEU A C 1
ATOM 2831 O O . LEU A 1 391 ? 76.418 33.287 83.454 1.00 46.40 391 LEU A O 1
ATOM 2836 N N . SER A 1 392 ? 74.400 32.644 84.217 1.00 44.82 392 SER A N 1
ATOM 2837 C CA . SER A 1 392 ? 74.858 32.362 85.566 1.00 42.60 392 SER A CA 1
ATOM 2838 C C . SER A 1 392 ? 75.598 31.028 85.574 1.00 41.17 392 SER A C 1
ATOM 2839 O O . SER A 1 392 ? 75.468 30.224 84.630 1.00 40.60 392 SER A O 1
ATOM 2842 N N . GLU A 1 393 ? 76.368 30.791 86.634 1.00 39.42 393 GLU A N 1
ATOM 2843 C CA . GLU A 1 393 ? 77.050 29.515 86.795 1.00 38.16 393 GLU A CA 1
ATOM 2844 C C . GLU A 1 393 ? 76.063 28.350 86.765 1.00 37.20 393 GLU A C 1
ATOM 2845 O O . GLU A 1 393 ? 76.361 27.309 86.196 1.00 36.83 393 GLU A O 1
ATOM 2851 N N . THR A 1 394 ? 74.889 28.527 87.369 1.00 36.24 394 THR A N 1
ATOM 2852 C CA . THR A 1 394 ? 73.910 27.443 87.427 1.00 35.71 394 THR A CA 1
ATOM 2853 C C . THR A 1 394 ? 73.382 27.084 86.031 1.00 35.39 394 THR A C 1
ATOM 2854 O O . THR A 1 394 ? 73.193 25.901 85.722 1.00 35.19 394 THR A O 1
ATOM 2858 N N . GLN A 1 395 ? 73.153 28.110 85.210 1.00 35.08 395 GLN A N 1
ATOM 2859 C CA . GLN A 1 395 ? 72.746 27.937 83.814 1.00 35.41 395 GLN A CA 1
ATOM 2860 C C . GLN A 1 395 ? 73.854 27.274 82.998 1.00 34.94 395 GLN A C 1
ATOM 2861 O O . GLN A 1 395 ? 73.607 26.309 82.292 1.00 35.20 395 GLN A O 1
ATOM 2867 N N . LEU A 1 396 ? 75.072 27.799 83.112 1.00 34.71 396 LEU A N 1
ATOM 2868 C CA . LEU A 1 396 ? 76.240 27.191 82.486 1.00 34.07 396 LEU A CA 1
ATOM 2869 C C . LEU A 1 396 ? 76.345 25.707 82.828 1.00 33.94 396 LEU A C 1
ATOM 2870 O O . LEU A 1 396 ? 76.494 24.888 81.935 1.00 33.43 396 LEU A O 1
ATOM 2875 N N . ARG A 1 397 ? 76.216 25.366 84.114 1.00 33.95 397 ARG A N 1
ATOM 2876 C CA . ARG A 1 397 ? 76.322 23.967 84.554 1.00 34.07 397 ARG A CA 1
ATOM 2877 C C . ARG A 1 397 ? 75.270 23.082 83.895 1.00 34.40 397 ARG A C 1
ATOM 2878 O O . ARG A 1 397 ? 75.578 21.964 83.459 1.00 34.80 397 ARG A O 1
ATOM 2886 N N . TYR A 1 398 ? 74.041 23.589 83.808 1.00 34.34 398 TYR A N 1
ATOM 2887 C CA . TYR A 1 398 ? 72.985 22.888 83.085 1.00 34.54 398 TYR A CA 1
ATOM 2888 C C . TYR A 1 398 ? 73.340 22.597 81.609 1.00 34.46 398 TYR A C 1
ATOM 2889 O O . TYR A 1 398 ? 73.213 21.464 81.157 1.00 34.65 398 TYR A O 1
ATOM 2898 N N . ILE A 1 399 ? 73.753 23.622 80.867 1.00 34.58 399 ILE A N 1
ATOM 2899 C CA . ILE A 1 399 ? 74.070 23.446 79.450 1.00 34.48 399 ILE A CA 1
ATOM 2900 C C . ILE A 1 399 ? 75.241 22.476 79.253 1.00 34.75 399 ILE A C 1
ATOM 2901 O O . ILE A 1 399 ? 75.164 21.579 78.400 1.00 35.15 399 ILE A O 1
ATOM 2906 N N . PHE A 1 400 ? 76.308 22.636 80.045 1.00 34.40 400 PHE A N 1
ATOM 2907 C CA . PHE A 1 400 ? 77.417 21.670 80.017 1.00 34.13 400 PHE A CA 1
ATOM 2908 C C . PHE A 1 400 ? 76.933 20.227 80.141 1.00 34.14 400 PHE A C 1
ATOM 2909 O O . PHE A 1 400 ? 77.326 19.370 79.355 1.00 33.66 400 PHE A O 1
ATOM 2917 N N . LEU A 1 401 ? 76.063 19.969 81.113 1.00 34.33 401 LEU A N 1
ATOM 2918 C CA . LEU A 1 401 ? 75.591 18.610 81.372 1.00 34.72 401 LEU A CA 1
ATOM 2919 C C . LEU A 1 401 ? 74.630 18.083 80.312 1.00 34.83 401 LEU A C 1
ATOM 2920 O O . LEU A 1 401 ? 74.605 16.883 80.054 1.00 34.46 401 LEU A O 1
ATOM 2925 N N . LYS A 1 402 ? 73.834 18.979 79.727 1.00 35.25 402 LYS A N 1
ATOM 2926 C CA . LYS A 1 402 ? 73.014 18.652 78.565 1.00 36.10 402 LYS A CA 1
ATOM 2927 C C . LYS A 1 402 ? 73.881 18.211 77.383 1.00 35.90 402 LYS A C 1
ATOM 2928 O O . LYS A 1 402 ? 73.550 17.234 76.693 1.00 35.73 402 LYS A O 1
ATOM 2934 N N . GLU A 1 403 ? 74.983 18.936 77.158 1.00 35.63 403 GLU A N 1
ATOM 2935 C CA . GLU A 1 403 ? 75.936 18.579 76.103 1.00 35.28 403 GLU A CA 1
ATOM 2936 C C . GLU A 1 403 ? 76.584 17.237 76.398 1.00 35.35 403 GLU A C 1
ATOM 2937 O O . GLU A 1 403 ? 76.753 16.421 75.489 1.00 35.46 403 GLU A O 1
ATOM 2943 N N . VAL A 1 404 ? 76.922 16.998 77.667 1.00 35.10 404 VAL A N 1
ATOM 2944 C CA . VAL A 1 404 ? 77.452 15.697 78.091 1.00 35.52 404 VAL A CA 1
ATOM 2945 C C . VAL A 1 404 ? 76.418 14.608 77.830 1.00 35.96 404 VAL A C 1
ATOM 2946 O O . VAL A 1 404 ? 76.757 13.522 77.354 1.00 35.90 404 VAL A O 1
ATOM 2950 N N . GLN A 1 405 ? 75.160 14.919 78.143 1.00 36.47 405 GLN A N 1
ATOM 2951 C CA . GLN A 1 405 ? 74.054 13.989 77.962 1.00 37.34 405 GLN A CA 1
ATOM 2952 C C . GLN A 1 405 ? 73.857 13.598 76.486 1.00 37.70 405 GLN A C 1
ATOM 2953 O O . GLN A 1 405 ? 73.463 12.475 76.199 1.00 38.19 405 GLN A O 1
ATOM 2959 N N . SER A 1 406 ? 74.146 14.508 75.556 1.00 38.17 406 SER A N 1
ATOM 2960 C CA . SER A 1 406 ? 74.092 14.170 74.119 1.00 38.17 406 SER A CA 1
ATOM 2961 C C . SER A 1 406 ? 75.021 12.999 73.778 1.00 38.34 406 SER A C 1
ATOM 2962 O O . SER A 1 406 ? 74.729 12.223 72.874 1.00 38.44 406 SER A O 1
ATOM 2965 N N . PHE A 1 407 ? 76.115 12.859 74.525 1.00 38.46 407 PHE A N 1
ATOM 2966 C CA . PHE A 1 407 ? 77.035 11.727 74.373 1.00 39.04 407 PHE A CA 1
ATOM 2967 C C . PHE A 1 407 ? 76.706 10.549 75.281 1.00 39.99 407 PHE A C 1
ATOM 2968 O O . PHE A 1 407 ? 77.120 9.415 75.011 1.00 40.45 407 PHE A O 1
ATOM 2976 N N . HIS A 1 408 ? 75.962 10.822 76.352 1.00 40.37 408 HIS A N 1
ATOM 2977 C CA . HIS A 1 408 ? 75.633 9.819 77.351 1.00 41.06 408 HIS A CA 1
ATOM 2978 C C . HIS A 1 408 ? 74.173 9.982 77.758 1.00 42.08 408 HIS A C 1
ATOM 2979 O O . HIS A 1 408 ? 73.888 10.637 78.769 1.00 41.81 408 HIS A O 1
ATOM 2986 N N . PRO A 1 409 ? 73.244 9.398 76.969 1.00 42.96 409 PRO A N 1
ATOM 2987 C CA . PRO A 1 409 ? 71.809 9.587 77.201 1.00 43.87 409 PRO A CA 1
ATOM 2988 C C . PRO A 1 409 ? 71.295 9.107 78.564 1.00 44.66 409 PRO A C 1
ATOM 2989 O O . PRO A 1 409 ? 70.243 9.554 78.997 1.00 44.68 409 PRO A O 1
ATOM 2993 N N . GLU A 1 410 ? 72.023 8.212 79.223 1.00 45.52 410 GLU A N 1
ATOM 2994 C CA . GLU A 1 410 ? 71.577 7.655 80.498 1.00 46.37 410 GLU A CA 1
ATOM 2995 C C . GLU A 1 410 ? 71.881 8.583 81.680 1.00 46.51 410 GLU A C 1
ATOM 2996 O O . GLU A 1 410 ? 71.487 8.292 82.821 1.00 46.71 410 GLU A O 1
ATOM 3002 N N A LEU A 1 411 ? 72.578 9.688 81.398 0.50 46.20 411 LEU A N 1
ATOM 3003 N N B LEU A 1 411 ? 72.575 9.689 81.407 0.50 46.36 411 LEU A N 1
ATOM 3004 C CA A LEU A 1 411 ? 72.909 10.690 82.410 0.50 45.85 411 LEU A CA 1
ATOM 3005 C CA B LEU A 1 411 ? 72.941 10.650 82.447 0.50 46.14 411 LEU A CA 1
ATOM 3006 C C A LEU A 1 411 ? 71.651 11.335 82.988 0.50 45.77 411 LEU A C 1
ATOM 3007 C C B LEU A 1 411 ? 71.723 11.400 82.995 0.50 45.95 411 LEU A C 1
ATOM 3008 O O A LEU A 1 411 ? 70.790 11.806 82.243 0.50 45.71 411 LEU A O 1
ATOM 3009 O O B LEU A 1 411 ? 70.956 12.000 82.239 0.50 45.86 411 LEU A O 1
ATOM 3018 N N . VAL A 1 412 ? 71.558 11.345 84.316 1.00 45.63 412 VAL A N 1
ATOM 3019 C CA . VAL A 1 412 ? 70.474 12.025 85.012 1.00 45.41 412 VAL A CA 1
ATOM 3020 C C . VAL A 1 412 ? 71.016 13.376 85.470 1.00 44.58 412 VAL A C 1
ATOM 3021 O O . VAL A 1 412 ? 71.885 13.437 86.340 1.00 45.02 412 VAL A O 1
ATOM 3025 N N . ILE A 1 413 ? 70.526 14.453 84.868 1.00 43.52 413 ILE A N 1
ATOM 3026 C CA . ILE A 1 413 ? 70.949 15.794 85.243 1.00 42.50 413 ILE A CA 1
ATOM 3027 C C . ILE A 1 413 ? 70.235 16.197 86.542 1.00 42.50 413 ILE A C 1
ATOM 3028 O O . ILE A 1 413 ? 69.013 16.095 86.618 1.00 42.23 413 ILE A O 1
ATOM 3033 N N . PRO A 1 414 ? 70.991 16.659 87.564 1.00 42.30 414 PRO A N 1
ATOM 3034 C CA . PRO A 1 414 ? 70.343 17.065 88.830 1.00 42.17 414 PRO A CA 1
ATOM 3035 C C . PRO A 1 414 ? 69.238 18.105 88.628 1.00 41.88 414 PRO A C 1
ATOM 3036 O O . PRO A 1 414 ? 69.365 18.985 87.775 1.00 42.16 414 PRO A O 1
ATOM 3040 N N A SER A 1 415 ? 68.166 18.004 89.416 0.50 41.79 415 SER A N 1
ATOM 3041 N N B SER A 1 415 ? 68.177 18.002 89.422 0.50 41.87 415 SER A N 1
ATOM 3042 C CA A SER A 1 415 ? 67.004 18.895 89.267 0.50 41.43 415 SER A CA 1
ATOM 3043 C CA B SER A 1 415 ? 67.011 18.880 89.293 0.50 41.60 415 SER A CA 1
ATOM 3044 C C A SER A 1 415 ? 67.308 20.375 89.525 0.50 41.10 415 SER A C 1
ATOM 3045 C C B SER A 1 415 ? 67.301 20.365 89.540 0.50 41.18 415 SER A C 1
ATOM 3046 O O A SER A 1 415 ? 66.629 21.247 88.981 0.50 41.12 415 SER A O 1
ATOM 3047 O O B SER A 1 415 ? 66.605 21.228 89.002 0.50 41.22 415 SER A O 1
ATOM 3052 N N . VAL A 1 416 ? 68.326 20.663 90.338 1.00 40.77 416 VAL A N 1
ATOM 3053 C CA . VAL A 1 416 ? 68.750 22.063 90.553 1.00 39.95 416 VAL A CA 1
ATOM 3054 C C . VAL A 1 416 ? 69.222 22.727 89.250 1.00 39.65 416 VAL A C 1
ATOM 3055 O O . VAL A 1 416 ? 69.143 23.946 89.102 1.00 38.86 416 VAL A O 1
ATOM 3059 N N . PHE A 1 417 ? 69.684 21.903 88.308 1.00 40.01 417 PHE A N 1
ATOM 3060 C CA . PHE A 1 417 ? 70.037 22.367 86.961 1.00 40.32 417 PHE A CA 1
ATOM 3061 C C . PHE A 1 417 ? 68.877 22.280 85.959 1.00 40.66 417 PHE A C 1
ATOM 3062 O O . PHE A 1 417 ? 68.622 23.237 85.236 1.00 40.81 417 PHE A O 1
ATOM 3070 N N . THR A 1 418 ? 68.164 21.153 85.938 1.00 41.14 418 THR A N 1
ATOM 3071 C CA . THR A 1 418 ? 67.094 20.934 84.945 1.00 41.88 418 THR A CA 1
ATOM 3072 C C . THR A 1 418 ? 65.929 21.912 85.054 1.00 41.98 418 THR A C 1
ATOM 3073 O O . THR A 1 418 ? 65.173 22.079 84.099 1.00 42.11 418 THR A O 1
ATOM 3077 N N . ILE A 1 419 ? 65.774 22.556 86.208 1.00 42.18 419 ILE A N 1
ATOM 3078 C CA . ILE A 1 419 ? 64.762 23.611 86.350 1.00 42.01 419 ILE A CA 1
ATOM 3079 C C . ILE A 1 419 ? 64.990 24.745 85.340 1.00 42.52 419 ILE A C 1
ATOM 3080 O O . ILE A 1 419 ? 64.075 25.509 85.021 1.00 42.29 419 ILE A O 1
ATOM 3085 N N . HIS A 1 420 ? 66.218 24.844 84.837 1.00 42.99 420 HIS A N 1
ATOM 3086 C CA . HIS A 1 420 ? 66.561 25.863 83.853 1.00 43.81 420 HIS A CA 1
ATOM 3087 C C . HIS A 1 420 ? 66.239 25.438 82.417 1.00 44.40 420 HIS A C 1
ATOM 3088 O O . HIS A 1 420 ? 66.385 26.235 81.494 1.00 44.36 420 HIS A O 1
ATOM 3095 N N . GLU A 1 421 ? 65.767 24.203 82.249 1.00 45.48 421 GLU A N 1
ATOM 3096 C CA . GLU A 1 421 ? 65.647 23.566 80.923 1.00 46.59 421 GLU A CA 1
ATOM 3097 C C . GLU A 1 421 ? 64.765 24.295 79.919 1.00 47.34 421 GLU A C 1
ATOM 3098 O O . GLU A 1 421 ? 65.012 24.216 78.714 1.00 47.19 421 GLU A O 1
ATOM 3104 N N . ASN A 1 422 ? 63.753 25.006 80.412 1.00 48.10 422 ASN A N 1
ATOM 3105 C CA . ASN A 1 422 ? 62.791 25.682 79.544 1.00 48.94 422 ASN A CA 1
ATOM 3106 C C . ASN A 1 422 ? 63.343 26.961 78.923 1.00 49.24 422 ASN A C 1
ATOM 3107 O O . ASN A 1 422 ? 62.751 27.516 77.992 1.00 49.37 422 ASN A O 1
ATOM 3112 N N . ASN A 1 423 ? 64.483 27.420 79.424 1.00 49.29 423 ASN A N 1
ATOM 3113 C CA . ASN A 1 423 ? 65.111 28.621 78.870 1.00 49.48 423 ASN A CA 1
ATOM 3114 C C . ASN A 1 423 ? 66.162 28.343 77.782 1.00 49.01 423 ASN A C 1
ATOM 3115 O O . ASN A 1 423 ? 66.700 29.276 77.174 1.00 49.32 423 ASN A O 1
ATOM 3120 N N . PHE A 1 424 ? 66.434 27.065 77.523 1.00 48.26 424 PHE A N 1
ATOM 3121 C CA . PHE A 1 424 ? 67.477 26.678 76.561 1.00 47.70 424 PHE A CA 1
ATOM 3122 C C . PHE A 1 424 ? 67.029 25.576 75.588 1.00 47.79 424 PHE A C 1
ATOM 3123 O O . PHE A 1 424 ? 65.983 24.957 75.784 1.00 47.32 424 PHE A O 1
ATOM 3131 N N . TYR A 1 425 ? 67.824 25.346 74.537 1.00 48.20 425 TYR A N 1
ATOM 3132 C CA . TYR A 1 425 ? 67.559 24.290 73.543 1.00 48.53 425 TYR A CA 1
ATOM 3133 C C . TYR A 1 425 ? 66.182 24.452 72.885 1.00 49.89 425 TYR A C 1
ATOM 3134 O O . TYR A 1 425 ? 65.509 23.465 72.600 1.00 49.81 425 TYR A O 1
ATOM 3143 N N . ASN A 1 426 ? 65.777 25.698 72.653 1.00 51.85 426 ASN A N 1
ATOM 3144 C CA . ASN A 1 426 ? 64.436 26.002 72.145 1.00 54.17 426 ASN A CA 1
ATOM 3145 C C . ASN A 1 426 ? 64.175 25.607 70.688 1.00 54.98 426 ASN A C 1
ATOM 3146 O O . ASN A 1 426 ? 63.017 25.514 70.262 1.00 55.80 426 ASN A O 1
ATOM 3151 N N . ASN A 1 427 ? 65.242 25.380 69.926 0.80 55.45 427 ASN A N 1
ATOM 3152 C CA . ASN A 1 427 ? 65.112 24.920 68.540 0.80 55.60 427 ASN A CA 1
ATOM 3153 C C . ASN A 1 427 ? 65.750 23.541 68.340 0.80 55.26 427 ASN A C 1
ATOM 3154 O O . ASN A 1 427 ? 66.129 23.170 67.227 0.80 55.44 427 ASN A O 1
ATOM 3159 N N . GLU A 1 428 ? 65.851 22.791 69.441 0.80 54.61 428 GLU A N 1
ATOM 3160 C CA . GLU A 1 428 ? 66.416 21.439 69.447 0.80 53.90 428 GLU A CA 1
ATOM 3161 C C . GLU A 1 428 ? 65.531 20.478 70.236 0.80 54.04 428 GLU A C 1
ATOM 3162 O O . GLU A 1 428 ? 64.476 20.865 70.753 0.80 54.29 428 GLU A O 1
ATOM 3168 N N . GLY B 1 10 ? 102.848 13.711 42.125 1.00 47.53 10 GLY B N 1
ATOM 3169 C CA . GLY B 1 10 ? 102.788 12.856 43.349 1.00 46.99 10 GLY B CA 1
ATOM 3170 C C . GLY B 1 10 ? 103.166 13.633 44.598 1.00 46.80 10 GLY B C 1
ATOM 3171 O O . GLY B 1 10 ? 104.344 13.650 44.999 1.00 47.61 10 GLY B O 1
ATOM 3172 N N . ARG B 1 11 ? 102.176 14.279 45.220 1.00 46.84 11 ARG B N 1
ATOM 3173 C CA . ARG B 1 11 ? 102.409 15.019 46.468 1.00 46.82 11 ARG B CA 1
ATOM 3174 C C . ARG B 1 11 ? 102.812 14.037 47.564 1.00 48.03 11 ARG B C 1
ATOM 3175 O O . ARG B 1 11 ? 102.047 13.126 47.915 1.00 48.68 11 ARG B O 1
ATOM 3183 N N . GLU B 1 12 ? 104.022 14.218 48.082 1.00 49.35 12 GLU B N 1
ATOM 3184 C CA . GLU B 1 12 ? 104.534 13.380 49.151 1.00 51.07 12 GLU B CA 1
ATOM 3185 C C . GLU B 1 12 ? 103.870 13.749 50.482 1.00 51.55 12 GLU B C 1
ATOM 3186 O O . GLU B 1 12 ? 103.591 14.925 50.749 1.00 51.67 12 GLU B O 1
ATOM 3192 N N . ASN B 1 13 ? 103.608 12.729 51.295 1.00 52.18 13 ASN B N 1
ATOM 3193 C CA . ASN B 1 13 ? 103.226 12.913 52.684 1.00 52.67 13 ASN B CA 1
ATOM 3194 C C . ASN B 1 13 ? 104.275 13.731 53.427 1.00 52.73 13 ASN B C 1
ATOM 3195 O O . ASN B 1 13 ? 105.472 13.641 53.129 1.00 52.62 13 ASN B O 1
ATOM 3200 N N . LEU B 1 14 ? 103.816 14.527 54.389 1.00 52.39 14 LEU B N 1
ATOM 3201 C CA . LEU B 1 14 ? 104.696 15.240 55.306 1.00 52.32 14 LEU B CA 1
ATOM 3202 C C . LEU B 1 14 ? 105.205 14.279 56.385 1.00 52.11 14 LEU B C 1
ATOM 3203 O O . LEU B 1 14 ? 104.471 13.390 56.807 1.00 52.46 14 LEU B O 1
ATOM 3208 N N . TYR B 1 15 ? 106.455 14.454 56.815 1.00 51.52 15 TYR B N 1
ATOM 3209 C CA . TYR B 1 15 ? 107.013 13.681 57.929 1.00 51.00 15 TYR B CA 1
ATOM 3210 C C . TYR B 1 15 ? 107.601 14.649 58.939 1.00 50.29 15 TYR B C 1
ATOM 3211 O O . TYR B 1 15 ? 108.747 15.098 58.811 1.00 49.99 15 TYR B O 1
ATOM 3220 N N . PHE B 1 16 ? 106.800 14.939 59.959 1.00 49.58 16 PHE B N 1
ATOM 3221 C CA . PHE B 1 16 ? 106.990 16.115 60.816 1.00 49.14 16 PHE B CA 1
ATOM 3222 C C . PHE B 1 16 ? 108.272 16.169 61.682 1.00 49.18 16 PHE B C 1
ATOM 3223 O O . PHE B 1 16 ? 108.774 17.258 61.987 1.00 49.42 16 PHE B O 1
ATOM 3231 N N . GLN B 1 17 ? 108.815 15.008 62.036 0.70 49.13 17 GLN B N 1
ATOM 3232 C CA . GLN B 1 17 ? 110.009 14.924 62.893 0.70 49.24 17 GLN B CA 1
ATOM 3233 C C . GLN B 1 17 ? 111.310 15.231 62.160 0.70 48.84 17 GLN B C 1
ATOM 3234 O O . GLN B 1 17 ? 112.300 15.625 62.777 0.70 48.52 17 GLN B O 1
ATOM 3240 N N . GLY B 1 18 ? 111.318 15.009 60.850 1.00 48.69 18 GLY B N 1
ATOM 3241 C CA . GLY B 1 18 ? 112.531 15.179 60.058 1.00 48.63 18 GLY B CA 1
ATOM 3242 C C . GLY B 1 18 ? 113.585 14.115 60.323 1.00 48.64 18 GLY B C 1
ATOM 3243 O O . GLY B 1 18 ? 114.778 14.352 60.105 1.00 48.77 18 GLY B O 1
ATOM 3244 N N . ILE B 1 19 ? 113.152 12.940 60.781 1.00 48.53 19 ILE B N 1
ATOM 3245 C CA . ILE B 1 19 ? 114.063 11.820 61.064 1.00 48.73 19 ILE B CA 1
ATOM 3246 C C . ILE B 1 19 ? 114.809 11.359 59.797 1.00 49.20 19 ILE B C 1
ATOM 3247 O O . ILE B 1 19 ? 115.855 10.717 59.885 1.00 49.54 19 ILE B O 1
ATOM 3252 N N . LYS B 1 20 ? 114.279 11.730 58.630 1.00 49.54 20 LYS B N 1
ATOM 3253 C CA . LYS B 1 20 ? 114.812 11.290 57.332 1.00 49.77 20 LYS B CA 1
ATOM 3254 C C . LYS B 1 20 ? 116.209 11.821 57.000 1.00 49.07 20 LYS B C 1
ATOM 3255 O O . LYS B 1 20 ? 117.039 11.086 56.456 1.00 49.50 20 LYS B O 1
ATOM 3261 N N A ASN B 1 21 ? 116.464 13.090 57.316 0.50 48.64 21 ASN B N 1
ATOM 3262 N N B ASN B 1 21 ? 116.462 13.081 57.344 0.50 48.50 21 ASN B N 1
ATOM 3263 C CA A ASN B 1 21 ? 117.767 13.707 57.034 0.50 48.06 21 ASN B CA 1
ATOM 3264 C CA B ASN B 1 21 ? 117.740 13.725 57.043 0.50 47.78 21 ASN B CA 1
ATOM 3265 C C A ASN B 1 21 ? 118.832 13.500 58.114 0.50 47.16 21 ASN B C 1
ATOM 3266 C C B ASN B 1 21 ? 118.818 13.512 58.117 0.50 47.01 21 ASN B C 1
ATOM 3267 O O A ASN B 1 21 ? 119.917 14.082 58.042 0.50 46.92 21 ASN B O 1
ATOM 3268 O O B ASN B 1 21 ? 119.899 14.100 58.040 0.50 46.78 21 ASN B O 1
ATOM 3277 N N . VAL B 1 22 ? 118.522 12.671 59.105 1.00 46.25 22 VAL B N 1
ATOM 3278 C CA . VAL B 1 22 ? 119.472 12.364 60.165 1.00 45.03 22 VAL B CA 1
ATOM 3279 C C . VAL B 1 22 ? 120.221 11.107 59.745 1.00 44.27 22 VAL B C 1
ATOM 3280 O O . VAL B 1 22 ? 119.660 10.009 59.773 1.00 44.76 22 VAL B O 1
ATOM 3284 N N . HIS B 1 23 ? 121.473 11.269 59.322 1.00 42.75 23 HIS B N 1
ATOM 3285 C CA . HIS B 1 23 ? 122.248 10.137 58.806 1.00 41.97 23 HIS B CA 1
ATOM 3286 C C . HIS B 1 23 ? 123.395 9.811 59.742 1.00 40.65 23 HIS B C 1
ATOM 3287 O O . HIS B 1 23 ? 124.336 10.589 59.872 1.00 39.79 23 HIS B O 1
ATOM 3294 N N . VAL B 1 24 ? 123.297 8.660 60.399 1.00 39.94 24 VAL B N 1
ATOM 3295 C CA . VAL B 1 24 ? 124.265 8.265 61.422 1.00 39.41 24 VAL B CA 1
ATOM 3296 C C . VAL B 1 24 ? 124.632 6.797 61.232 1.00 39.67 24 VAL B C 1
ATOM 3297 O O . VAL B 1 24 ? 123.896 6.075 60.574 1.00 39.42 24 VAL B O 1
ATOM 3301 N N . PRO B 1 25 ? 125.766 6.344 61.805 1.00 39.95 25 PRO B N 1
ATOM 3302 C CA . PRO B 1 25 ? 126.126 4.925 61.689 1.00 40.62 25 PRO B CA 1
ATOM 3303 C C . PRO B 1 25 ? 125.054 3.969 62.245 1.00 41.21 25 PRO B C 1
ATOM 3304 O O . PRO B 1 25 ? 124.229 4.381 63.065 1.00 41.05 25 PRO B O 1
ATOM 3308 N N . ASP B 1 26 ? 125.102 2.709 61.799 1.00 41.83 26 ASP B N 1
ATOM 3309 C CA . ASP B 1 26 ?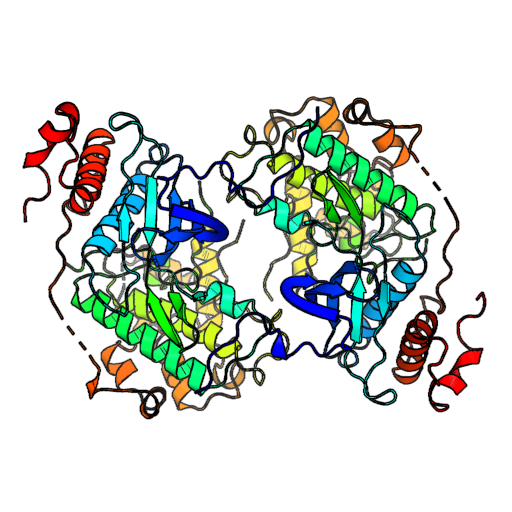 124.067 1.684 62.050 1.00 42.61 26 ASP B CA 1
ATOM 3310 C C . ASP B 1 26 ? 123.808 1.323 63.511 1.00 41.93 26 ASP B C 1
ATOM 3311 O O . ASP B 1 26 ? 122.751 0.776 63.832 1.00 41.99 26 ASP B O 1
ATOM 3316 N N . ASN B 1 27 ? 124.770 1.599 64.386 1.00 40.99 27 ASN B N 1
ATOM 3317 C CA . ASN B 1 27 ? 124.604 1.299 65.806 1.00 39.91 27 ASN B CA 1
ATOM 3318 C C . ASN B 1 27 ? 123.642 2.272 66.480 1.00 39.68 27 ASN B C 1
ATOM 3319 O O . ASN B 1 27 ? 123.057 1.945 67.516 1.00 39.79 27 ASN B O 1
ATOM 3324 N N . TYR B 1 28 ? 123.481 3.461 65.896 1.00 39.13 28 TYR B N 1
ATOM 3325 C CA . TYR B 1 28 ? 122.547 4.465 66.428 1.00 38.90 28 TYR B CA 1
ATOM 3326 C C . TYR B 1 28 ? 121.172 4.357 65.767 1.00 39.26 28 TYR B C 1
ATOM 3327 O O . TYR B 1 28 ? 121.055 4.471 64.543 1.00 39.36 28 TYR B O 1
ATOM 3336 N N . ILE B 1 29 ? 120.143 4.135 66.584 1.00 39.19 29 ILE B N 1
ATOM 3337 C CA . ILE B 1 29 ? 118.768 4.090 66.102 1.00 39.69 29 ILE B CA 1
ATOM 3338 C C . ILE B 1 29 ? 118.067 5.370 66.511 1.00 39.47 29 ILE B C 1
ATOM 3339 O O . ILE B 1 29 ? 117.830 5.599 67.702 1.00 39.36 29 ILE B O 1
ATOM 3344 N N . ILE B 1 30 ? 117.744 6.204 65.526 1.00 39.30 30 ILE B N 1
ATOM 3345 C CA . ILE B 1 30 ? 117.072 7.472 65.783 1.00 39.36 30 ILE B CA 1
ATOM 3346 C C . ILE B 1 30 ? 115.612 7.185 66.159 1.00 39.38 30 ILE B C 1
ATOM 3347 O O . ILE B 1 30 ? 114.909 6.499 65.429 1.00 39.42 30 ILE B O 1
ATOM 3352 N N . LYS B 1 31 ? 115.170 7.685 67.308 1.00 39.20 31 LYS B N 1
ATOM 3353 C CA . LYS B 1 31 ? 113.811 7.413 67.776 1.00 39.14 31 LYS B CA 1
ATOM 3354 C C . LYS B 1 31 ? 112.847 8.535 67.412 1.00 38.78 31 LYS B C 1
ATOM 3355 O O . LYS B 1 31 ? 111.841 8.295 66.747 1.00 38.84 31 LYS B O 1
ATOM 3361 N N . HIS B 1 32 ? 113.154 9.752 67.857 1.00 37.93 32 HIS B N 1
ATOM 3362 C CA . HIS B 1 32 ? 112.318 10.925 67.576 1.00 37.14 32 HIS B CA 1
ATOM 3363 C C . HIS B 1 32 ? 113.067 12.223 67.874 1.00 36.11 32 HIS B C 1
ATOM 3364 O O . HIS B 1 32 ? 114.115 12.211 68.536 1.00 35.46 32 HIS B O 1
ATOM 3371 N N . LEU B 1 33 ? 112.509 13.325 67.377 1.00 34.67 33 LEU B N 1
ATOM 3372 C CA . LEU B 1 33 ? 113.006 14.666 67.621 1.00 33.89 33 LEU B CA 1
ATOM 3373 C C . LEU B 1 33 ? 112.691 15.095 69.049 1.00 33.57 33 LEU B C 1
ATOM 3374 O O . LEU B 1 33 ? 111.558 14.942 69.511 1.00 32.97 33 LEU B O 1
ATOM 3379 N N . ILE B 1 34 ? 113.692 15.629 69.740 1.00 32.96 34 ILE B N 1
ATOM 3380 C CA . ILE B 1 34 ? 113.493 16.126 71.096 1.00 32.99 34 ILE B CA 1
ATOM 3381 C C . ILE B 1 34 ? 113.153 17.603 71.015 1.00 33.21 34 ILE B C 1
ATOM 3382 O O . ILE B 1 34 ? 112.188 18.064 71.627 1.00 33.75 34 ILE B O 1
ATOM 3387 N N . GLY B 1 35 ? 113.925 18.337 70.220 1.00 33.01 35 GLY B N 1
ATOM 3388 C CA . GLY B 1 35 ? 113.693 19.753 70.034 1.00 32.65 35 GLY B CA 1
ATOM 3389 C C . GLY B 1 35 ? 114.944 20.451 69.551 1.00 32.73 35 GLY B C 1
ATOM 3390 O O . GLY B 1 35 ? 115.868 19.825 69.026 1.00 31.97 35 GLY B O 1
ATOM 3391 N N . ARG B 1 36 ? 114.958 21.763 69.728 1.00 32.87 36 ARG B N 1
ATOM 3392 C CA . ARG B 1 36 ? 116.073 22.586 69.307 1.00 33.35 36 ARG B CA 1
ATOM 3393 C C . ARG B 1 36 ? 117.164 22.593 70.369 1.00 32.93 36 ARG B C 1
ATOM 3394 O O . ARG B 1 36 ? 116.875 22.716 71.564 1.00 33.46 36 ARG B O 1
ATOM 3402 N N . GLY B 1 37 ? 118.409 22.428 69.934 1.00 32.03 37 GLY B N 1
ATOM 3403 C CA . GLY B 1 37 ? 119.579 22.672 70.776 1.00 31.55 37 GLY B CA 1
ATOM 3404 C C . GLY B 1 37 ? 120.355 23.839 70.202 1.00 31.23 37 GLY B C 1
ATOM 3405 O O . GLY B 1 37 ? 119.899 24.477 69.258 1.00 30.95 37 GLY B O 1
ATOM 3406 N N . SER B 1 38 ? 121.523 24.138 70.763 1.00 30.88 38 SER B N 1
ATOM 3407 C CA . SER B 1 38 ? 122.362 25.191 70.190 1.00 30.93 38 SER B CA 1
ATOM 3408 C C . SER B 1 38 ? 122.871 24.762 68.802 1.00 30.71 38 SER B C 1
ATOM 3409 O O . SER B 1 38 ? 123.485 23.708 68.656 1.00 30.57 38 SER B O 1
ATOM 3412 N N . TYR B 1 39 ? 122.563 25.571 67.789 1.00 30.97 39 TYR B N 1
ATOM 3413 C CA . TYR B 1 39 ? 123.037 25.379 66.394 1.00 30.95 39 TYR B CA 1
ATOM 3414 C C . TYR B 1 39 ? 122.474 24.180 65.625 1.00 31.05 39 TYR B C 1
ATOM 3415 O O . TYR B 1 39 ? 122.921 23.883 64.498 1.00 31.30 39 TYR B O 1
ATOM 3424 N N . GLY B 1 40 ? 121.477 23.510 66.193 1.00 30.19 40 GLY B N 1
ATOM 3425 C CA . GLY B 1 40 ? 120.950 22.319 65.558 1.00 30.13 40 GLY B CA 1
ATOM 3426 C C . GLY B 1 40 ? 119.830 21.663 66.318 1.00 30.35 40 GLY B C 1
ATOM 3427 O O . GLY B 1 40 ? 119.557 22.016 67.466 1.00 30.84 40 GLY B O 1
ATOM 3428 N N . TYR B 1 41 ? 119.184 20.698 65.673 1.00 29.99 41 TYR B N 1
ATOM 3429 C CA . TYR B 1 41 ? 118.119 19.925 66.308 1.00 29.75 41 TYR B CA 1
ATOM 3430 C C . TYR B 1 41 ? 118.658 18.657 66.946 1.00 29.34 41 TYR B C 1
ATOM 3431 O O . TYR B 1 41 ? 119.628 18.074 66.458 1.00 29.23 41 TYR B O 1
ATOM 3440 N N . VAL B 1 42 ? 118.015 18.252 68.039 1.00 29.22 42 VAL B N 1
ATOM 3441 C CA . VAL B 1 42 ? 118.471 17.179 68.913 1.00 29.02 42 VAL B CA 1
ATOM 3442 C C . VAL B 1 42 ? 117.468 16.028 68.858 1.00 29.41 42 VAL B C 1
ATOM 3443 O O . VAL B 1 42 ? 116.254 16.238 68.991 1.00 28.48 42 VAL B O 1
ATOM 3447 N N . TYR B 1 43 ? 117.983 14.819 68.657 1.00 29.73 43 TYR B N 1
ATOM 3448 C CA . TYR B 1 43 ? 117.150 13.623 68.526 1.00 30.53 43 TYR B CA 1
ATOM 3449 C C . TYR B 1 43 ? 117.472 12.621 69.615 1.00 30.75 43 TYR B C 1
ATOM 3450 O O . TYR B 1 43 ? 118.628 12.478 70.008 1.00 31.21 43 TYR B O 1
ATOM 3459 N N . LEU B 1 44 ? 116.446 11.936 70.107 1.00 31.11 44 LEU B N 1
ATOM 3460 C CA . LEU B 1 44 ? 116.652 10.784 70.966 1.00 32.01 44 LEU B CA 1
ATOM 3461 C C . LEU B 1 44 ? 117.075 9.625 70.092 1.00 32.45 44 LEU B C 1
ATOM 3462 O O . LEU B 1 44 ? 116.465 9.365 69.059 1.00 32.47 44 LEU B O 1
ATOM 3467 N N . ALA B 1 45 ? 118.125 8.933 70.510 1.00 33.13 45 ALA B N 1
ATOM 3468 C CA . ALA B 1 45 ? 118.589 7.752 69.811 1.00 33.93 45 ALA B CA 1
ATOM 3469 C C . ALA B 1 45 ? 118.972 6.675 70.815 1.00 34.67 45 ALA B C 1
ATOM 3470 O O . ALA B 1 45 ? 119.263 6.969 71.971 1.00 34.61 45 ALA B O 1
ATOM 3472 N N . TYR B 1 46 ? 118.967 5.431 70.357 1.00 35.88 46 TYR B N 1
ATOM 3473 C CA . TYR B 1 46 ? 119.434 4.309 71.148 1.00 37.58 46 TYR B CA 1
ATOM 3474 C C . TYR B 1 46 ? 120.726 3.802 70.529 1.00 38.05 46 TYR B C 1
ATOM 3475 O O . TYR B 1 46 ? 120.788 3.562 69.323 1.00 38.31 46 TYR B O 1
ATOM 3484 N N . ASP B 1 47 ? 121.759 3.661 71.348 1.00 38.61 47 ASP B N 1
ATOM 3485 C CA . ASP B 1 47 ? 123.022 3.103 70.890 1.00 38.98 47 ASP B CA 1
ATOM 3486 C C . ASP B 1 47 ? 123.029 1.598 71.157 1.00 39.82 47 ASP B C 1
ATOM 3487 O O . ASP B 1 47 ? 123.107 1.174 72.305 1.00 39.50 47 ASP B O 1
ATOM 3492 N N . LYS B 1 48 ? 122.936 0.800 70.092 1.00 41.02 48 LYS B N 1
ATOM 3493 C CA . LYS B 1 48 ? 122.986 -0.666 70.197 1.00 42.15 48 LYS B CA 1
ATOM 3494 C C . LYS B 1 48 ? 124.296 -1.190 70.789 1.00 42.64 48 LYS B C 1
ATOM 3495 O O . LYS B 1 48 ? 124.313 -2.255 71.404 1.00 42.72 48 LYS B O 1
ATOM 3501 N N . ASN B 1 49 ? 125.390 -0.453 70.601 1.00 42.98 49 ASN B N 1
ATOM 3502 C CA . ASN B 1 49 ? 126.687 -0.883 71.123 1.00 43.13 49 ASN B CA 1
ATOM 3503 C C . ASN B 1 49 ? 126.786 -0.830 72.643 1.00 43.70 49 ASN B C 1
ATOM 3504 O O . ASN B 1 49 ? 127.290 -1.769 73.259 1.00 44.20 49 ASN B O 1
ATOM 3509 N N . THR B 1 50 ? 126.334 0.269 73.245 1.00 44.06 50 THR B N 1
ATOM 3510 C CA . THR B 1 50 ? 126.443 0.429 74.698 1.00 44.64 50 THR B CA 1
ATOM 3511 C C . THR B 1 50 ? 125.103 0.208 75.404 1.00 44.91 50 THR B C 1
ATOM 3512 O O . THR B 1 50 ? 125.022 0.279 76.636 1.00 45.38 50 THR B O 1
ATOM 3516 N N . GLU B 1 51 ? 124.064 -0.061 74.612 1.00 44.75 51 GLU B N 1
ATOM 3517 C CA . GLU B 1 51 ? 122.712 -0.342 75.112 1.00 44.85 51 GLU B CA 1
ATOM 3518 C C . GLU B 1 51 ? 122.139 0.761 76.009 1.00 44.17 51 GLU B C 1
ATOM 3519 O O . GLU B 1 51 ? 121.559 0.495 77.064 1.00 44.52 51 GLU B O 1
ATOM 3525 N N . LYS B 1 52 ? 122.302 2.005 75.571 1.00 42.98 52 LYS B N 1
ATOM 3526 C CA . LYS B 1 52 ? 121.741 3.137 76.284 1.00 42.08 52 LYS B CA 1
ATOM 3527 C C . LYS B 1 52 ? 121.178 4.186 75.321 1.00 40.59 52 LYS B C 1
ATOM 3528 O O . LYS B 1 52 ? 121.579 4.255 74.148 1.00 39.84 52 LYS B O 1
ATOM 3534 N N . ASN B 1 53 ? 120.242 4.989 75.824 1.00 38.72 53 ASN B N 1
ATOM 3535 C CA . ASN B 1 53 ? 119.754 6.140 75.087 1.00 37.27 53 ASN B CA 1
ATOM 3536 C C . ASN B 1 53 ? 120.783 7.265 75.118 1.00 35.70 53 ASN B C 1
ATOM 3537 O O . ASN B 1 53 ? 121.507 7.436 76.111 1.00 34.69 53 ASN B O 1
ATOM 3542 N N . VAL B 1 54 ? 120.839 8.009 74.013 1.00 33.84 54 VAL B N 1
ATOM 3543 C CA . VAL B 1 54 ? 121.701 9.180 73.861 1.00 32.45 54 VAL B CA 1
ATOM 3544 C C . VAL B 1 54 ? 120.924 10.281 73.140 1.00 31.82 54 VAL B C 1
ATOM 3545 O O . VAL B 1 54 ? 119.887 10.013 72.530 1.00 31.70 54 VAL B O 1
ATOM 3549 N N . ALA B 1 55 ? 121.418 11.513 73.234 1.00 30.69 55 ALA B N 1
ATOM 3550 C CA . ALA B 1 55 ? 120.917 12.620 72.442 1.00 29.93 55 ALA B CA 1
ATOM 3551 C C . ALA B 1 55 ? 121.888 12.861 71.298 1.00 29.75 55 ALA B C 1
ATOM 3552 O O . ALA B 1 55 ? 123.101 12.895 71.503 1.00 29.94 55 ALA B O 1
ATOM 3554 N N . ILE B 1 56 ? 121.362 12.996 70.084 1.00 29.13 56 ILE B N 1
ATOM 3555 C CA . ILE B 1 56 ? 122.221 13.282 68.935 1.00 28.98 56 ILE B CA 1
ATOM 3556 C C . ILE B 1 56 ? 121.814 14.624 68.358 1.00 28.94 56 ILE B C 1
ATOM 3557 O O . ILE B 1 56 ? 120.665 14.813 67.941 1.00 28.93 56 ILE B O 1
ATOM 3562 N N . LYS B 1 57 ? 122.747 15.566 68.375 1.00 28.60 57 LYS B N 1
ATOM 3563 C CA . LYS B 1 57 ? 122.505 16.858 67.756 1.00 28.81 57 LYS B CA 1
ATOM 3564 C C . LYS B 1 57 ? 123.153 16.924 66.384 1.00 29.34 57 LYS B C 1
ATOM 3565 O O . LYS B 1 57 ? 124.355 16.639 66.246 1.00 29.32 57 LYS B O 1
ATOM 3571 N N . LYS B 1 58 ? 122.353 17.295 65.382 1.00 29.73 58 LYS B N 1
ATOM 3572 C CA . LYS B 1 58 ? 122.858 17.594 64.039 1.00 30.74 58 LYS B CA 1
ATOM 3573 C C . LYS B 1 58 ? 123.029 19.101 63.889 1.00 31.19 58 LYS B C 1
ATOM 3574 O O . LYS B 1 58 ? 122.065 19.863 64.004 1.00 30.53 58 LYS B O 1
ATOM 3580 N N . VAL B 1 59 ? 124.263 19.530 63.663 1.00 32.17 59 VAL B N 1
ATOM 3581 C CA . VAL B 1 59 ? 124.516 20.932 63.353 1.00 33.90 59 VAL B CA 1
ATOM 3582 C C . VAL B 1 59 ? 124.859 20.989 61.867 1.00 34.96 59 VAL B C 1
ATOM 3583 O O . VAL B 1 59 ? 125.748 20.280 61.407 1.00 35.57 59 VAL B O 1
ATOM 3587 N N . ASN B 1 60 ? 124.098 21.754 61.098 1.00 36.13 60 ASN B N 1
ATOM 3588 C CA . ASN B 1 60 ? 124.410 21.875 59.672 1.00 37.57 60 ASN B CA 1
ATOM 3589 C C . ASN B 1 60 ? 124.751 23.307 59.280 1.00 37.52 60 ASN B C 1
ATOM 3590 O O . ASN B 1 60 ? 124.786 24.195 60.143 1.00 36.79 60 ASN B O 1
ATOM 3595 N N . ARG B 1 61 ? 125.051 23.518 57.999 1.00 38.28 61 ARG B N 1
ATOM 3596 C CA . ARG B 1 61 ? 125.523 24.823 57.506 1.00 39.16 61 ARG B CA 1
ATOM 3597 C C . ARG B 1 61 ? 126.645 25.380 58.395 1.00 39.07 61 ARG B C 1
ATOM 3598 O O . ARG B 1 61 ? 126.690 26.571 58.684 1.00 38.55 61 ARG B O 1
ATOM 3606 N N . MET B 1 62 ? 127.555 24.494 58.803 1.00 39.72 62 MET B N 1
ATOM 3607 C CA . MET B 1 62 ? 128.566 24.788 59.821 1.00 41.01 62 MET B CA 1
ATOM 3608 C C . MET B 1 62 ? 129.460 25.954 59.482 1.00 41.13 62 MET B C 1
ATOM 3609 O O . MET B 1 62 ? 129.791 26.758 60.357 1.00 41.54 62 MET B O 1
ATOM 3614 N N . PHE B 1 63 ? 129.875 26.027 58.221 1.00 41.13 63 PHE B N 1
ATOM 3615 C CA . PHE B 1 63 ? 130.935 26.940 57.837 1.00 41.27 63 PHE B CA 1
ATOM 3616 C C . PHE B 1 63 ? 130.429 28.183 57.117 1.00 42.07 63 PHE B C 1
ATOM 3617 O O . PHE B 1 63 ? 131.222 29.012 56.692 1.00 42.57 63 PHE B O 1
ATOM 3625 N N . GLU B 1 64 ? 129.109 28.314 57.014 1.00 42.87 64 GLU B N 1
ATOM 3626 C CA . GLU B 1 64 ? 128.460 29.475 56.394 1.00 43.79 64 GLU B CA 1
ATOM 3627 C C . GLU B 1 64 ? 128.771 30.754 57.162 1.00 43.62 64 GLU B C 1
ATOM 3628 O O . GLU B 1 64 ? 129.016 31.806 56.573 1.00 43.44 64 GLU B O 1
ATOM 3634 N N . ASP B 1 65 ? 128.730 30.647 58.489 1.00 43.01 65 ASP B N 1
ATOM 3635 C CA . ASP B 1 65 ? 129.042 31.742 59.389 1.00 43.16 65 ASP B CA 1
ATOM 3636 C C . ASP B 1 65 ? 130.164 31.266 60.318 1.00 42.53 65 ASP B C 1
ATOM 3637 O O . ASP B 1 65 ? 129.956 30.390 61.162 1.00 41.49 65 ASP B O 1
ATOM 3642 N N . LEU B 1 66 ? 131.352 31.837 60.149 1.00 42.03 66 LEU B N 1
ATOM 3643 C CA . LEU B 1 66 ? 132.516 31.362 60.886 1.00 41.65 66 LEU B CA 1
ATOM 3644 C C . LEU B 1 66 ? 132.511 31.757 62.361 1.00 41.25 66 LEU B C 1
ATOM 3645 O O . LEU B 1 66 ? 133.203 31.125 63.155 1.00 40.84 66 LEU B O 1
ATOM 3650 N N . ILE B 1 67 ? 131.737 32.790 62.713 1.00 40.91 67 ILE B N 1
ATOM 3651 C CA . ILE B 1 67 ? 131.531 33.163 64.118 1.00 40.98 67 ILE B CA 1
ATOM 3652 C C . ILE B 1 67 ? 130.764 32.037 64.827 1.00 39.83 67 ILE B C 1
ATOM 3653 O O . ILE B 1 67 ? 131.169 31.579 65.892 1.00 39.33 67 ILE B O 1
ATOM 3658 N N . ASP B 1 68 ? 129.675 31.578 64.209 1.00 38.62 68 ASP B N 1
ATOM 3659 C CA . ASP B 1 68 ? 128.930 30.444 64.729 1.00 37.85 68 ASP B CA 1
ATOM 3660 C C . ASP B 1 68 ? 129.775 29.180 64.690 1.00 36.77 68 ASP B C 1
ATOM 3661 O O . ASP B 1 68 ? 129.722 28.374 65.614 1.00 36.02 68 ASP B O 1
ATOM 3666 N N . CYS B 1 69 ? 130.560 29.018 63.627 1.00 35.63 69 CYS B N 1
ATOM 3667 C CA . CYS B 1 69 ? 131.427 27.855 63.502 1.00 35.20 69 CYS B CA 1
ATOM 3668 C C . CYS B 1 69 ? 132.395 27.728 64.691 1.00 34.73 69 CYS B C 1
ATOM 3669 O O . CYS B 1 69 ? 132.528 26.653 65.273 1.00 34.05 69 CYS B O 1
ATOM 3672 N N . LYS B 1 70 ? 133.056 28.830 65.045 1.00 34.84 70 LYS B N 1
ATOM 3673 C CA . LYS B 1 70 ? 134.014 28.831 66.159 1.00 34.56 70 LYS B CA 1
ATOM 3674 C C . LYS B 1 70 ? 133.321 28.590 67.502 1.00 33.99 70 LYS B C 1
ATOM 3675 O O . LYS B 1 70 ? 133.903 27.966 68.398 1.00 33.79 70 LYS B O 1
ATOM 3681 N N . ARG B 1 71 ? 132.086 29.083 67.631 1.00 33.34 71 ARG B N 1
ATOM 3682 C CA . ARG B 1 71 ? 131.258 28.831 68.822 1.00 33.15 71 ARG B CA 1
ATOM 3683 C C . ARG B 1 71 ? 130.853 27.369 68.945 1.00 32.31 71 ARG B C 1
ATOM 3684 O O . ARG B 1 71 ? 130.864 26.802 70.038 1.00 32.26 71 ARG B O 1
ATOM 3692 N N . ILE B 1 72 ? 130.522 26.741 67.821 1.00 31.65 72 ILE B N 1
ATOM 3693 C CA . ILE B 1 72 ? 130.271 25.302 67.819 1.00 30.73 72 ILE B CA 1
ATOM 3694 C C . ILE B 1 72 ? 131.532 24.539 68.275 1.00 30.43 72 ILE B C 1
ATOM 3695 O O . ILE B 1 72 ? 131.452 23.602 69.084 1.00 29.61 72 ILE B O 1
ATOM 3700 N N . LEU B 1 73 ? 132.686 24.947 67.756 1.00 30.00 73 LEU B N 1
ATOM 3701 C CA . LEU B 1 73 ? 133.950 24.332 68.148 1.00 30.44 73 LEU B CA 1
ATOM 3702 C C . LEU B 1 73 ? 134.230 24.531 69.645 1.00 30.49 73 LEU B C 1
ATOM 3703 O O . LEU B 1 73 ? 134.654 23.598 70.316 1.00 30.40 73 LEU B O 1
ATOM 3708 N N . ARG B 1 74 ? 134.003 25.740 70.150 1.00 30.78 74 ARG B N 1
ATOM 3709 C CA . ARG B 1 74 ? 134.197 26.011 71.567 1.00 32.09 74 ARG B CA 1
ATOM 3710 C C . ARG B 1 74 ? 133.271 25.124 72.411 1.00 32.03 74 ARG B C 1
ATOM 3711 O O . ARG B 1 74 ? 133.689 24.551 73.427 1.00 31.86 74 ARG B O 1
ATOM 3719 N N . GLU B 1 75 ? 132.022 24.999 71.965 1.00 31.56 75 GLU B N 1
ATOM 3720 C CA . GLU B 1 75 ? 131.041 24.182 72.670 1.00 31.57 75 GLU B CA 1
ATOM 3721 C C . GLU B 1 75 ? 131.527 22.728 72.815 1.00 31.72 75 GLU B C 1
ATOM 3722 O O . GLU B 1 75 ? 131.465 22.171 73.905 1.00 31.26 75 GLU B O 1
ATOM 3728 N N . ILE B 1 76 ? 132.042 22.132 71.739 1.00 31.97 76 ILE B N 1
ATOM 3729 C CA . ILE B 1 76 ? 132.470 20.731 71.813 1.00 32.92 76 ILE B CA 1
ATOM 3730 C C . ILE B 1 76 ? 133.829 20.530 72.501 1.00 32.65 76 ILE B C 1
ATOM 3731 O O . ILE B 1 76 ? 134.018 19.518 73.169 1.00 32.24 76 ILE B O 1
ATOM 3736 N N . THR B 1 77 ? 134.756 21.479 72.335 1.00 32.64 77 THR B N 1
ATOM 3737 C CA . THR B 1 77 ? 136.095 21.350 72.926 1.00 32.69 77 THR B CA 1
ATOM 3738 C C . THR B 1 77 ? 136.007 21.488 74.444 1.00 32.86 77 THR B C 1
ATOM 3739 O O . THR B 1 77 ? 136.679 20.756 75.176 1.00 32.84 77 THR B O 1
ATOM 3743 N N . ILE B 1 78 ? 135.148 22.395 74.912 1.00 32.60 78 ILE B N 1
ATOM 3744 C CA . ILE B 1 78 ? 134.915 22.526 76.346 1.00 33.19 78 ILE B CA 1
ATOM 3745 C C . ILE B 1 78 ? 134.243 21.280 76.931 1.00 33.27 78 ILE B C 1
ATOM 3746 O O . ILE B 1 78 ? 134.755 20.711 77.887 1.00 32.71 78 ILE B O 1
ATOM 3751 N N . LEU B 1 79 ? 133.150 20.817 76.326 1.00 33.77 79 LEU B N 1
ATOM 3752 C CA . LEU B 1 79 ? 132.491 19.594 76.816 1.00 34.50 79 LEU B CA 1
ATOM 3753 C C . LEU B 1 79 ? 133.395 18.375 76.829 1.00 34.69 79 LEU B C 1
ATOM 3754 O O . LEU B 1 79 ? 133.307 17.550 77.738 1.00 34.66 79 LEU B O 1
ATOM 3759 N N . ASN B 1 80 ? 134.228 18.248 75.797 1.00 35.19 80 ASN B N 1
ATOM 3760 C CA . ASN B 1 80 ? 135.178 17.149 75.683 1.00 36.06 80 ASN B CA 1
ATOM 3761 C C . ASN B 1 80 ? 136.221 17.164 76.808 1.00 36.82 80 ASN B C 1
ATOM 3762 O O . ASN B 1 80 ? 136.839 16.143 77.075 1.00 37.92 80 ASN B O 1
ATOM 3767 N N . ARG B 1 81 ? 136.414 18.316 77.451 1.00 36.94 81 ARG B N 1
ATOM 3768 C CA . ARG B 1 81 ? 137.444 18.473 78.485 1.00 37.41 81 ARG B CA 1
ATOM 3769 C C . ARG B 1 81 ? 136.872 18.618 79.899 1.00 38.17 81 ARG B C 1
ATOM 3770 O O . ARG B 1 81 ? 137.622 18.630 80.870 1.00 38.30 81 ARG B O 1
ATOM 3778 N N . LEU B 1 82 ? 135.548 18.737 80.009 1.00 38.73 82 LEU B N 1
ATOM 3779 C CA . LEU B 1 82 ? 134.896 18.752 81.318 1.00 39.38 82 LEU B CA 1
ATOM 3780 C C . LEU B 1 82 ? 134.436 17.342 81.667 1.00 39.93 82 LEU B C 1
ATOM 3781 O O . LEU B 1 82 ? 133.866 16.639 80.826 1.00 40.40 82 LEU B O 1
ATOM 3786 N N . LYS B 1 83 ? 134.714 16.923 82.897 1.00 39.94 83 LYS B N 1
ATOM 3787 C CA . LYS B 1 83 ? 134.322 15.603 83.376 1.00 40.15 83 LYS B CA 1
ATOM 3788 C C . LYS B 1 83 ? 133.677 15.750 84.745 1.00 39.24 83 LYS B C 1
ATOM 3789 O O . LYS B 1 83 ? 134.368 15.981 85.741 1.00 38.92 83 LYS B O 1
ATOM 3795 N N . SER B 1 84 ? 132.351 15.623 84.779 1.00 37.82 84 SER B N 1
ATOM 3796 C CA . SER B 1 84 ? 131.579 15.864 85.994 1.00 36.81 84 SER B CA 1
ATOM 3797 C C . SER B 1 84 ? 130.153 15.388 85.806 1.00 36.02 84 SER B C 1
ATOM 3798 O O . SER B 1 84 ? 129.577 15.559 84.727 1.00 35.46 84 SER B O 1
ATOM 3801 N N . ASP B 1 85 ? 129.583 14.813 86.865 1.00 35.37 85 ASP B N 1
ATOM 3802 C CA . ASP B 1 85 ? 128.161 14.461 86.896 1.00 34.66 85 ASP B CA 1
ATOM 3803 C C . ASP B 1 85 ? 127.261 15.695 86.745 1.00 34.03 85 ASP B C 1
ATOM 3804 O O . ASP B 1 85 ? 126.073 15.563 86.455 1.00 33.98 85 ASP B O 1
ATOM 3809 N N . TYR B 1 86 ? 127.821 16.887 86.952 1.00 33.16 86 TYR B N 1
ATOM 3810 C CA . TYR B 1 86 ? 127.061 18.122 86.814 1.00 33.14 86 TYR B CA 1
ATOM 3811 C C . TYR B 1 86 ? 127.060 18.657 85.378 1.00 32.53 86 TYR B C 1
ATOM 3812 O O . TYR B 1 86 ? 126.392 19.645 85.091 1.00 32.00 86 TYR B O 1
ATOM 3821 N N . ILE B 1 87 ? 127.818 18.010 84.494 1.00 32.07 87 ILE B N 1
ATOM 3822 C CA . ILE B 1 87 ? 128.022 18.502 83.138 1.00 31.31 87 ILE B CA 1
ATOM 3823 C C . ILE B 1 87 ? 127.658 17.405 82.148 1.00 31.28 87 ILE B C 1
ATOM 3824 O O . ILE B 1 87 ? 128.118 16.272 82.286 1.00 31.08 87 ILE B O 1
ATOM 3829 N N . ILE B 1 88 ? 126.833 17.749 81.155 1.00 31.16 88 ILE B N 1
ATOM 3830 C CA . ILE B 1 88 ? 126.445 16.824 80.083 1.00 31.07 88 ILE B CA 1
ATOM 3831 C C . ILE B 1 88 ? 127.706 16.214 79.458 1.00 31.31 88 ILE B C 1
ATOM 3832 O O . ILE B 1 88 ? 128.611 16.944 79.036 1.00 30.85 88 ILE B O 1
ATOM 3837 N N . ARG B 1 89 ? 127.764 14.884 79.426 1.00 31.42 89 ARG B N 1
ATOM 3838 C CA . ARG B 1 89 ? 128.863 14.168 78.788 1.00 32.43 89 ARG B CA 1
ATOM 3839 C C . ARG B 1 89 ? 128.792 14.202 77.258 1.00 32.07 89 ARG B C 1
ATOM 3840 O O . ARG B 1 89 ? 127.708 14.089 76.656 1.00 32.16 89 ARG B O 1
ATOM 3848 N N . LEU B 1 90 ? 129.959 14.358 76.643 1.00 31.77 90 LEU B N 1
ATOM 3849 C CA . LEU B 1 90 ? 130.109 14.212 75.194 1.00 31.73 90 LEU B CA 1
ATOM 3850 C C . LEU B 1 90 ? 130.510 12.768 74.896 1.00 32.13 90 LEU B C 1
ATOM 3851 O O . LEU B 1 90 ? 131.630 12.354 75.200 1.00 31.66 90 LEU B O 1
ATOM 3856 N N . TYR B 1 91 ? 129.586 11.999 74.327 1.00 32.43 91 TYR B N 1
ATOM 3857 C CA . TYR B 1 91 ? 129.807 10.570 74.142 1.00 33.67 91 TYR B CA 1
ATOM 3858 C C . TYR B 1 91 ? 130.467 10.227 72.816 1.00 33.61 91 TYR B C 1
ATOM 3859 O O . TYR B 1 91 ? 131.168 9.234 72.725 1.00 33.99 91 TYR B O 1
ATOM 3868 N N . ASP B 1 92 ? 130.236 11.041 71.791 1.00 33.22 92 ASP B N 1
ATOM 3869 C CA . ASP B 1 92 ? 130.759 10.741 70.466 1.00 33.18 92 ASP B CA 1
ATOM 3870 C C . ASP B 1 92 ? 130.722 11.978 69.581 1.00 32.77 92 ASP B C 1
ATOM 3871 O O . ASP B 1 92 ? 129.863 12.856 69.739 1.00 31.98 92 ASP B O 1
ATOM 3876 N N . LEU B 1 93 ? 131.706 12.058 68.694 1.00 32.67 93 LEU B N 1
ATOM 3877 C CA . LEU B 1 93 ? 131.677 12.980 67.561 1.00 32.84 93 LEU B CA 1
ATOM 3878 C C . LEU B 1 93 ? 131.828 12.094 66.335 1.00 33.45 93 LEU B C 1
ATOM 3879 O O . LEU B 1 93 ? 132.885 11.504 66.107 1.00 33.45 93 LEU B O 1
ATOM 3884 N N . ILE B 1 94 ? 130.746 11.965 65.578 1.00 34.00 94 ILE B N 1
ATOM 3885 C CA . ILE B 1 94 ? 130.697 11.053 64.443 1.00 34.86 94 ILE B CA 1
ATOM 3886 C C . ILE B 1 94 ? 131.621 11.528 63.318 1.00 35.25 94 ILE B C 1
ATOM 3887 O O . ILE B 1 94 ? 131.695 12.719 63.022 1.00 35.31 94 ILE B O 1
ATOM 3892 N N . ILE B 1 95 ? 132.366 10.590 62.743 1.00 35.92 95 ILE B N 1
ATOM 3893 C CA . ILE B 1 95 ? 133.247 10.872 61.609 1.00 36.72 95 ILE B CA 1
ATOM 3894 C C . ILE B 1 95 ? 132.426 11.372 60.415 1.00 37.13 95 ILE B C 1
ATOM 3895 O O . ILE B 1 95 ? 131.487 10.704 59.991 1.00 37.18 95 ILE B O 1
ATOM 3900 N N . PRO B 1 96 ? 132.760 12.565 59.893 1.00 37.72 96 PRO B N 1
ATOM 3901 C CA . PRO B 1 96 ? 132.101 13.089 58.692 1.00 38.69 96 PRO B CA 1
ATOM 3902 C C . PRO B 1 96 ? 132.312 12.181 57.474 1.00 39.64 96 PRO B C 1
ATOM 3903 O O . PRO B 1 96 ? 133.380 11.583 57.341 1.00 39.59 96 PRO B O 1
ATOM 3907 N N . ASP B 1 97 ? 131.301 12.079 56.604 1.00 40.99 97 ASP B N 1
ATOM 3908 C CA . ASP B 1 97 ? 131.416 11.301 55.357 1.00 42.06 97 ASP B CA 1
ATOM 3909 C C . ASP B 1 97 ? 132.490 11.884 54.454 1.00 41.70 97 ASP B C 1
ATOM 3910 O O . ASP B 1 97 ? 133.198 11.152 53.770 1.00 41.92 97 ASP B O 1
ATOM 3915 N N . ASP B 1 98 ? 132.609 13.208 54.476 1.00 41.10 98 ASP B N 1
ATOM 3916 C CA . ASP B 1 98 ? 133.566 13.914 53.647 1.00 40.64 98 ASP B CA 1
ATOM 3917 C C . ASP B 1 98 ? 134.526 14.707 54.527 1.00 39.85 98 ASP B C 1
ATOM 3918 O O . ASP B 1 98 ? 134.197 15.793 55.003 1.00 39.31 98 ASP B O 1
ATOM 3923 N N . LEU B 1 99 ? 135.721 14.163 54.723 1.00 39.47 99 LEU B N 1
ATOM 3924 C CA . LEU B 1 99 ? 136.692 14.762 55.630 1.00 39.49 99 LEU B CA 1
ATOM 3925 C C . LEU B 1 99 ? 137.140 16.134 55.152 1.00 39.23 99 LEU B C 1
ATOM 3926 O O . LEU B 1 99 ? 137.462 16.997 55.964 1.00 39.15 99 LEU B O 1
ATOM 3931 N N . LEU B 1 100 ? 137.122 16.343 53.838 1.00 39.33 100 LEU B N 1
ATOM 3932 C CA . LEU B 1 100 ? 137.593 17.603 53.268 1.00 39.46 100 LEU B CA 1
ATOM 3933 C C . LEU B 1 100 ? 136.542 18.697 53.291 1.00 39.43 100 LEU B C 1
ATOM 3934 O O . LEU B 1 100 ? 136.858 19.853 53.557 1.00 39.99 100 LEU B O 1
ATOM 3939 N N . LYS B 1 101 ? 135.296 18.328 53.016 1.00 39.46 101 LYS B N 1
ATOM 3940 C CA . LYS B 1 101 ? 134.246 19.308 52.718 1.00 39.56 101 LYS B CA 1
ATOM 3941 C C . LYS B 1 101 ? 132.989 19.205 53.594 1.00 38.57 101 LYS B C 1
ATOM 3942 O O . LYS B 1 101 ? 131.981 19.840 53.291 1.00 38.42 101 LYS B O 1
ATOM 3948 N N . PHE B 1 102 ? 133.043 18.436 54.680 1.00 37.44 102 PHE B N 1
ATOM 3949 C CA . PHE B 1 102 ? 131.891 18.360 55.590 1.00 36.31 102 PHE B CA 1
ATOM 3950 C C . PHE B 1 102 ? 131.366 19.744 55.970 1.00 36.06 102 PHE B C 1
ATOM 3951 O O . PHE B 1 102 ? 132.145 20.662 56.249 1.00 35.58 102 PHE B O 1
ATOM 3959 N N . ASP B 1 103 ? 130.045 19.888 55.952 1.00 35.85 103 ASP B N 1
ATOM 3960 C CA . ASP B 1 103 ? 129.381 21.134 56.342 1.00 36.45 103 ASP B CA 1
ATOM 3961 C C . ASP B 1 103 ? 128.385 20.859 57.480 1.00 36.30 103 ASP B C 1
ATOM 3962 O O . ASP B 1 103 ? 127.583 21.723 57.850 1.00 35.85 103 ASP B O 1
ATOM 3967 N N . GLU B 1 104 ? 128.456 19.644 58.030 1.00 36.46 104 GLU B N 1
ATOM 3968 C CA . GLU B 1 104 ? 127.615 19.223 59.156 1.00 36.37 104 GLU B CA 1
ATOM 3969 C C . GLU B 1 104 ? 128.389 18.351 60.147 1.00 35.57 104 GLU B C 1
ATOM 3970 O O . GLU B 1 104 ? 129.422 17.762 59.801 1.00 35.50 104 GLU B O 1
ATOM 3976 N N . LEU B 1 105 ? 127.883 18.279 61.376 1.00 33.93 105 LEU B N 1
ATOM 3977 C CA . LEU B 1 105 ? 128.485 17.452 62.403 1.00 33.20 105 LEU B CA 1
ATOM 3978 C C . LEU B 1 105 ? 127.410 16.854 63.301 1.00 32.02 105 LEU B C 1
ATOM 3979 O O . LEU B 1 105 ? 126.455 17.537 63.682 1.00 30.98 105 LEU B O 1
ATOM 3984 N N . TYR B 1 106 ? 127.568 15.570 63.605 1.00 31.24 106 TYR B N 1
ATOM 3985 C CA . TYR B 1 106 ? 126.675 14.871 64.514 1.00 30.68 106 TYR B CA 1
ATOM 3986 C C . TYR B 1 106 ? 127.380 14.724 65.845 1.00 30.44 106 TYR B C 1
ATOM 3987 O O . TYR B 1 106 ? 128.439 14.084 65.940 1.00 30.45 106 TYR B O 1
ATOM 3996 N N . ILE B 1 107 ? 126.775 15.327 66.862 1.00 30.10 107 ILE B N 1
ATOM 3997 C CA . ILE B 1 107 ? 127.332 15.406 68.201 1.00 29.66 107 ILE B CA 1
ATOM 3998 C C . ILE B 1 107 ? 126.468 14.557 69.137 1.00 29.50 107 ILE B C 1
ATOM 3999 O O . ILE B 1 107 ? 125.264 14.799 69.273 1.00 29.11 107 ILE B O 1
ATOM 4004 N N . VAL B 1 108 ? 127.084 13.560 69.759 1.00 29.22 108 VAL B N 1
ATOM 4005 C CA . VAL B 1 108 ? 126.354 12.592 70.574 1.00 28.95 108 VAL B CA 1
ATOM 4006 C C . VAL B 1 108 ? 126.562 12.910 72.055 1.00 29.23 108 VAL B C 1
ATOM 4007 O O . VAL B 1 108 ? 127.696 12.969 72.539 1.00 29.15 108 VAL B O 1
ATOM 4011 N N . LEU B 1 109 ? 125.456 13.157 72.750 1.00 28.99 109 LEU B N 1
ATOM 4012 C CA . LEU B 1 109 ? 125.504 13.650 74.116 1.00 29.06 109 LEU B CA 1
ATOM 4013 C C . LEU B 1 109 ? 124.776 12.710 75.057 1.00 29.39 109 LEU B C 1
ATOM 4014 O O . LEU B 1 109 ? 123.852 11.993 74.646 1.00 28.70 109 LEU B O 1
ATOM 4019 N N . GLU B 1 110 ? 125.206 12.721 76.320 1.00 29.97 110 GLU B N 1
ATOM 4020 C CA . GLU B 1 110 ? 124.388 12.193 77.412 1.00 30.32 110 GLU B CA 1
ATOM 4021 C C . GLU B 1 110 ? 122.957 12.747 77.322 1.00 30.27 110 GLU B C 1
ATOM 4022 O O . GLU B 1 110 ? 122.749 13.956 77.152 1.00 29.43 110 GLU B O 1
ATOM 4028 N N . ILE B 1 111 ? 121.980 11.851 77.440 1.00 30.78 111 ILE B N 1
ATOM 4029 C CA . ILE B 1 111 ? 120.563 12.222 77.455 1.00 31.67 111 ILE B CA 1
ATOM 4030 C C . ILE B 1 111 ? 120.120 12.639 78.869 1.00 31.53 111 ILE B C 1
ATOM 4031 O O . ILE B 1 111 ? 120.550 12.045 79.861 1.00 32.18 111 ILE B O 1
ATOM 4036 N N . ALA B 1 112 ? 119.294 13.679 78.957 1.00 30.85 112 ALA B N 1
ATOM 4037 C CA . ALA B 1 112 ? 118.593 14.018 80.206 1.00 30.68 112 ALA B CA 1
ATOM 4038 C C . ALA B 1 112 ? 117.086 13.857 79.984 1.00 30.76 112 ALA B C 1
ATOM 4039 O O . ALA B 1 112 ? 116.631 13.820 78.836 1.00 30.48 112 ALA B O 1
ATOM 4041 N N . ASP B 1 113 ? 116.317 13.749 81.068 1.00 31.05 113 ASP B N 1
ATOM 4042 C CA . ASP B 1 113 ? 114.850 13.592 80.959 1.00 31.30 113 ASP B CA 1
ATOM 4043 C C . ASP B 1 113 ? 114.164 14.834 80.404 1.00 30.79 113 ASP B C 1
ATOM 4044 O O . ASP B 1 113 ? 113.189 14.730 79.665 1.00 31.46 113 ASP B O 1
ATOM 4049 N N . SER B 1 114 ? 114.677 16.008 80.757 1.00 29.92 114 SER B N 1
ATOM 4050 C CA . SER B 1 114 ? 114.058 17.269 80.367 1.00 29.33 114 SER B CA 1
ATOM 4051 C C . SER B 1 114 ? 115.100 18.387 80.449 1.00 28.85 114 SER B C 1
ATOM 4052 O O . SER B 1 114 ? 116.287 18.120 80.551 1.00 28.73 114 SER B O 1
ATOM 4055 N N . ASP B 1 115 ? 114.650 19.632 80.377 1.00 28.60 115 ASP B N 1
ATOM 4056 C CA . ASP B 1 115 ? 115.489 20.783 80.667 1.00 29.32 115 ASP B CA 1
ATOM 4057 C C . ASP B 1 115 ? 114.593 21.851 81.272 1.00 29.26 115 ASP B C 1
ATOM 4058 O O . ASP B 1 115 ? 113.363 21.746 81.191 1.00 29.52 115 ASP B O 1
ATOM 4063 N N . LEU B 1 116 ? 115.187 22.873 81.870 1.00 28.96 116 LEU B N 1
ATOM 4064 C CA . LEU B 1 116 ? 114.381 23.858 82.584 1.00 29.05 116 LEU B CA 1
ATOM 4065 C C . LEU B 1 116 ? 113.390 24.627 81.695 1.00 29.09 116 LEU B C 1
ATOM 4066 O O . LEU B 1 116 ? 112.288 24.958 82.143 1.00 29.19 116 LEU B O 1
ATOM 4071 N N . LYS B 1 117 ? 113.775 24.912 80.455 1.00 28.75 117 LYS B N 1
ATOM 4072 C CA . LYS B 1 117 ? 112.868 25.601 79.545 1.00 29.68 117 LYS B CA 1
ATOM 4073 C C . LYS B 1 117 ? 111.594 24.777 79.298 1.00 29.68 117 LYS B C 1
ATOM 4074 O O . LYS B 1 117 ? 110.478 25.316 79.374 1.00 29.56 117 LYS B O 1
ATOM 4080 N N . LYS B 1 118 ? 111.773 23.484 79.022 1.00 29.48 118 LYS B N 1
ATOM 4081 C CA . LYS B 1 118 ? 110.656 22.542 78.870 1.00 29.64 118 LYS B CA 1
ATOM 4082 C C . LYS B 1 118 ? 109.846 22.412 80.167 1.00 30.01 118 LYS B C 1
ATOM 4083 O O . LYS B 1 118 ? 108.618 22.489 80.139 1.00 30.05 118 LYS B O 1
ATOM 4089 N N . LEU B 1 119 ? 110.535 22.219 81.295 1.00 30.36 119 LEU B N 1
ATOM 4090 C CA . LEU B 1 119 ? 109.876 22.138 82.611 1.00 30.71 119 LEU B CA 1
ATOM 4091 C C . LEU B 1 119 ? 108.872 23.267 82.849 1.00 30.83 119 LEU B C 1
ATOM 4092 O O . LEU B 1 119 ? 107.738 23.016 83.245 1.00 30.69 119 LEU B O 1
ATOM 4097 N N . PHE B 1 120 ? 109.284 24.504 82.594 1.00 31.30 120 PHE B N 1
ATOM 4098 C CA . PHE B 1 120 ? 108.414 25.662 82.853 1.00 32.44 120 PHE B CA 1
ATOM 4099 C C . PHE B 1 120 ? 107.135 25.667 81.999 1.00 32.96 120 PHE B C 1
ATOM 4100 O O . PHE B 1 120 ? 106.147 26.315 82.366 1.00 33.31 120 PHE B O 1
ATOM 4108 N N . LYS B 1 121 ? 107.152 24.934 80.885 1.00 33.10 121 LYS B N 1
ATOM 4109 C CA . LYS B 1 121 ? 105.993 24.841 79.990 1.00 34.04 121 LYS B CA 1
ATOM 4110 C C . LYS B 1 121 ? 105.101 23.643 80.293 1.00 34.03 121 LYS B C 1
ATOM 4111 O O . LYS B 1 121 ? 104.012 23.533 79.730 1.00 33.94 121 LYS B O 1
ATOM 4117 N N . THR B 1 122 ? 105.561 22.743 81.159 1.00 34.04 122 THR B N 1
ATOM 4118 C CA . THR B 1 122 ? 104.820 21.520 81.442 1.00 35.36 122 THR B CA 1
ATOM 4119 C C . THR B 1 122 ? 103.631 21.829 82.335 1.00 35.81 122 THR B C 1
ATOM 4120 O O . THR B 1 122 ? 103.639 22.842 83.029 1.00 36.64 122 THR B O 1
ATOM 4124 N N . PRO B 1 123 ? 102.604 20.962 82.320 1.00 35.97 123 PRO B N 1
ATOM 4125 C CA . PRO B 1 123 ? 101.451 21.190 83.180 1.00 36.41 123 PRO B CA 1
ATOM 4126 C C . PRO B 1 123 ? 101.619 20.696 84.630 1.00 36.91 123 PRO B C 1
ATOM 4127 O O . PRO B 1 123 ? 100.625 20.483 85.309 1.00 38.46 123 PRO B O 1
ATOM 4131 N N . ILE B 1 124 ? 102.841 20.524 85.112 1.00 36.88 124 ILE B N 1
ATOM 4132 C CA . ILE B 1 124 ? 103.031 20.097 86.502 1.00 36.56 124 ILE B CA 1
ATOM 4133 C C . ILE B 1 124 ? 103.513 21.241 87.399 1.00 36.35 124 ILE B C 1
ATOM 4134 O O . ILE B 1 124 ? 103.900 22.307 86.905 1.00 35.39 124 ILE B O 1
ATOM 4139 N N . PHE B 1 125 ? 103.457 21.018 88.713 1.00 36.64 125 PHE B N 1
ATOM 4140 C CA . PHE B 1 125 ? 103.888 22.002 89.710 1.00 37.17 125 PHE B CA 1
ATOM 4141 C C . PHE B 1 125 ? 105.002 21.379 90.537 1.00 37.38 125 PHE B C 1
ATOM 4142 O O . PHE B 1 125 ? 105.061 20.156 90.657 1.00 38.31 125 PHE B O 1
ATOM 4150 N N . LEU B 1 126 ? 105.882 22.207 91.098 1.00 36.94 126 LEU B N 1
ATOM 4151 C CA . LEU B 1 126 ? 106.986 21.709 91.934 1.00 36.89 126 LEU B CA 1
ATOM 4152 C C . LEU B 1 126 ? 106.702 22.040 93.387 1.00 36.81 126 LEU B C 1
ATOM 4153 O O . LEU B 1 126 ? 106.047 23.032 93.675 1.00 37.07 126 LEU B O 1
ATOM 4158 N N . THR B 1 127 ? 107.192 21.210 94.300 1.00 36.76 127 THR B N 1
ATOM 4159 C CA . THR B 1 127 ? 107.227 21.579 95.712 1.00 36.69 127 THR B CA 1
ATOM 4160 C C . THR B 1 127 ? 108.411 22.503 95.917 1.00 36.67 127 THR B C 1
ATOM 4161 O O . THR B 1 127 ? 109.297 22.593 95.053 1.00 35.51 127 THR B O 1
ATOM 4165 N N . GLU B 1 128 ? 108.455 23.160 97.076 1.00 37.01 128 GLU B N 1
ATOM 4166 C CA . GLU B 1 128 ? 109.585 24.014 97.407 1.00 37.37 128 GLU B CA 1
ATOM 4167 C C . GLU B 1 128 ? 110.881 23.200 97.503 1.00 37.03 128 GLU B C 1
ATOM 4168 O O . GLU B 1 128 ? 111.944 23.687 97.123 1.00 36.86 128 GLU B O 1
ATOM 4174 N N . GLU B 1 129 ? 110.780 21.969 97.999 1.00 36.99 129 GLU B N 1
ATOM 4175 C CA . GLU B 1 129 ? 111.922 21.058 98.069 1.00 37.56 129 GLU B CA 1
ATOM 4176 C C . GLU B 1 129 ? 112.547 20.778 96.688 1.00 36.72 129 GLU B C 1
ATOM 4177 O O . GLU B 1 129 ? 113.775 20.775 96.556 1.00 36.27 129 GLU B O 1
ATOM 4183 N N . HIS B 1 130 ? 111.702 20.542 95.682 1.00 35.91 130 HIS B N 1
ATOM 4184 C CA . HIS B 1 130 ? 112.164 20.373 94.303 1.00 35.18 130 HIS B CA 1
ATOM 4185 C C . HIS B 1 130 ? 112.954 21.592 93.852 1.00 34.34 130 HIS B C 1
ATOM 4186 O O . HIS B 1 130 ? 114.037 21.456 93.293 1.00 33.98 130 HIS B O 1
ATOM 4193 N N . ILE B 1 131 ? 112.395 22.776 94.088 1.00 33.93 131 ILE B N 1
ATOM 4194 C CA . ILE B 1 131 ? 113.022 24.042 93.693 1.00 34.13 131 ILE B CA 1
ATOM 4195 C C . ILE B 1 131 ? 114.396 24.245 94.338 1.00 34.08 131 ILE B C 1
ATOM 4196 O O . ILE B 1 131 ? 115.375 24.553 93.645 1.00 33.30 131 ILE B O 1
ATOM 4201 N N . LYS B 1 132 ? 114.459 24.061 95.660 1.00 33.89 132 LYS B N 1
ATOM 4202 C CA . LYS B 1 132 ? 115.717 24.150 96.399 1.00 33.97 132 LYS B CA 1
ATOM 4203 C C . LYS B 1 132 ? 116.748 23.182 95.835 1.00 33.63 132 LYS B C 1
ATOM 4204 O O . LYS B 1 132 ? 117.912 23.538 95.662 1.00 33.18 132 LYS B O 1
ATOM 4210 N N . THR B 1 133 ? 116.299 21.960 95.546 1.00 33.56 133 THR B N 1
ATOM 4211 C CA . THR B 1 133 ? 117.181 20.884 95.098 1.00 33.64 133 THR B CA 1
ATOM 4212 C C . THR B 1 133 ? 117.780 21.188 93.715 1.00 32.93 133 THR B C 1
ATOM 4213 O O . THR B 1 133 ? 118.993 21.041 93.499 1.00 33.02 133 THR B O 1
ATOM 4217 N N . ILE B 1 134 ? 116.926 21.610 92.790 1.00 32.23 134 ILE B N 1
ATOM 4218 C CA . ILE B 1 134 ? 117.363 22.009 91.452 1.00 31.25 134 ILE B CA 1
ATOM 4219 C C . ILE B 1 134 ? 118.358 23.168 91.564 1.00 31.03 134 ILE B C 1
ATOM 4220 O O . ILE B 1 134 ? 119.427 23.115 90.961 1.00 30.54 134 ILE B O 1
ATOM 4225 N N . LEU B 1 135 ? 118.016 24.193 92.349 1.00 30.62 135 LEU B N 1
ATOM 4226 C CA . LEU B 1 135 ? 118.880 25.368 92.479 1.00 31.31 135 LEU B CA 1
ATOM 4227 C C . LEU B 1 135 ? 120.244 24.972 93.054 1.00 31.56 135 LEU B C 1
ATOM 4228 O O . LEU B 1 135 ? 121.289 25.384 92.541 1.00 31.52 135 LEU B O 1
ATOM 4233 N N . TYR B 1 136 ? 120.216 24.156 94.104 1.00 32.07 136 TYR B N 1
ATOM 4234 C CA . TYR B 1 136 ? 121.438 23.642 94.719 1.00 32.31 136 TYR B CA 1
ATOM 4235 C C . TYR B 1 136 ? 122.318 22.919 93.701 1.00 32.27 136 TYR B C 1
ATOM 4236 O O . TYR B 1 136 ? 123.517 23.185 93.629 1.00 31.99 136 TYR B O 1
ATOM 4245 N N . ASN B 1 137 ? 121.723 22.007 92.932 1.00 32.15 137 ASN B N 1
ATOM 4246 C CA . ASN B 1 137 ? 122.458 21.259 91.901 1.00 32.24 137 ASN B CA 1
ATOM 4247 C C . ASN B 1 137 ? 123.007 22.150 90.785 1.00 32.00 137 ASN B C 1
ATOM 4248 O O . ASN B 1 137 ? 124.123 21.935 90.306 1.00 32.03 137 ASN B O 1
ATOM 4253 N N . LEU B 1 138 ? 122.235 23.158 90.390 1.00 31.78 138 LEU B N 1
ATOM 4254 C CA . LEU B 1 138 ? 122.719 24.118 89.412 1.00 31.47 138 LEU B CA 1
ATOM 4255 C C . LEU B 1 138 ? 123.959 24.851 89.953 1.00 31.93 138 LEU B C 1
ATOM 4256 O O . LEU B 1 138 ? 124.960 25.000 89.244 1.00 31.27 138 LEU B O 1
ATOM 4261 N N . LEU B 1 139 ? 123.879 25.295 91.207 1.00 32.41 139 LEU B N 1
ATOM 4262 C CA . LEU B 1 139 ? 124.999 25.975 91.860 1.00 33.00 139 LEU B CA 1
ATOM 4263 C C . LEU B 1 139 ? 126.244 25.086 91.942 1.00 33.29 139 LEU B C 1
ATOM 4264 O O . LEU B 1 139 ? 127.355 25.555 91.702 1.00 33.79 139 LEU B O 1
ATOM 4269 N N . LEU B 1 140 ? 126.063 23.804 92.243 1.00 33.54 140 LEU B N 1
ATOM 4270 C CA . LEU B 1 140 ? 127.201 22.879 92.249 1.00 34.17 140 LEU B CA 1
ATOM 4271 C C . LEU B 1 140 ? 127.859 22.807 90.867 1.00 34.42 140 LEU B C 1
ATOM 4272 O O . LEU B 1 140 ? 129.087 22.838 90.759 1.00 34.49 140 LEU B O 1
ATOM 4277 N N . GLY B 1 141 ? 127.040 22.720 89.815 1.00 34.30 141 GLY B N 1
ATOM 4278 C CA . GLY B 1 141 ? 127.543 22.704 88.453 1.00 34.30 141 GLY B CA 1
ATOM 4279 C C . GLY B 1 141 ? 128.322 23.961 88.085 1.00 34.69 141 GLY B C 1
ATOM 4280 O O . GLY B 1 141 ? 129.423 23.880 87.536 1.00 34.40 141 GLY B O 1
ATOM 4281 N N . GLU B 1 142 ? 127.752 25.121 88.392 1.00 34.82 142 GLU B N 1
ATOM 4282 C CA . GLU B 1 142 ? 128.424 26.391 88.154 1.00 35.51 142 GLU B CA 1
ATOM 4283 C C . GLU B 1 142 ? 129.740 26.475 88.911 1.00 36.01 142 GLU B C 1
ATOM 4284 O O . GLU B 1 142 ? 130.712 27.018 88.403 1.00 36.20 142 GLU B O 1
ATOM 4290 N N . ASN B 1 143 ? 129.764 25.965 90.139 1.00 36.53 143 ASN B N 1
ATOM 4291 C CA . ASN B 1 143 ? 130.999 25.969 90.893 1.00 37.32 143 ASN B CA 1
ATOM 4292 C C . ASN B 1 143 ? 132.094 25.109 90.264 1.00 37.06 143 ASN B C 1
ATOM 4293 O O . ASN B 1 143 ? 133.249 25.529 90.186 1.00 36.67 143 ASN B O 1
ATOM 4298 N N . PHE B 1 144 ? 131.724 23.917 89.810 1.00 36.92 144 PHE B N 1
ATOM 4299 C CA . PHE B 1 144 ? 132.647 23.087 89.063 1.00 37.12 144 PHE B CA 1
ATOM 4300 C C . PHE B 1 144 ? 133.142 23.810 87.795 1.00 36.78 144 PHE B C 1
ATOM 4301 O O . PHE B 1 144 ? 134.327 23.750 87.463 1.00 36.62 144 PHE B O 1
ATOM 4309 N N . ILE B 1 145 ? 132.229 24.488 87.101 1.00 36.60 145 ILE B N 1
ATOM 4310 C CA . ILE B 1 145 ? 132.554 25.222 85.874 1.00 35.99 145 ILE B CA 1
ATOM 4311 C C . ILE B 1 145 ? 133.593 26.301 86.156 1.00 36.57 145 ILE B C 1
ATOM 4312 O O . ILE B 1 145 ? 134.629 26.364 85.477 1.00 36.30 145 ILE B O 1
ATOM 4317 N N . HIS B 1 146 ? 133.327 27.129 87.173 1.00 36.74 146 HIS B N 1
ATOM 4318 C CA . HIS B 1 146 ? 134.217 28.232 87.523 1.00 37.36 146 HIS B CA 1
ATOM 4319 C C . HIS B 1 146 ? 135.582 27.754 88.027 1.00 38.20 146 HIS B C 1
ATOM 4320 O O . HIS B 1 146 ? 136.617 28.309 87.647 1.00 38.21 146 HIS B O 1
ATOM 4327 N N . GLU B 1 147 ? 135.577 26.717 88.858 1.00 39.11 147 GLU B N 1
ATOM 4328 C CA . GLU B 1 147 ? 136.818 26.114 89.350 1.00 40.55 147 GLU B CA 1
ATOM 4329 C C . GLU B 1 147 ? 137.623 25.475 88.224 1.00 40.10 147 GLU B C 1
ATOM 4330 O O . GLU B 1 147 ? 138.808 25.185 88.389 1.00 39.80 147 GLU B O 1
ATOM 4336 N N . SER B 1 148 ? 136.966 25.249 87.084 1.00 39.36 148 SER B N 1
ATOM 4337 C CA . SER B 1 148 ? 137.627 24.709 85.903 1.00 38.96 148 SER B CA 1
ATOM 4338 C C . SER B 1 148 ? 138.220 25.825 85.038 1.00 38.81 148 SER B C 1
ATOM 4339 O O . SER B 1 148 ? 138.799 25.553 83.988 1.00 38.79 148 SER B O 1
ATOM 4342 N N . GLY B 1 149 ? 138.057 27.073 85.470 1.00 38.42 149 GLY B N 1
ATOM 4343 C CA . GLY B 1 149 ? 138.618 28.219 84.750 1.00 38.42 149 GLY B CA 1
ATOM 4344 C C . GLY B 1 149 ? 137.729 28.773 83.646 1.00 38.18 149 GLY B C 1
ATOM 4345 O O . GLY B 1 149 ? 138.219 29.427 82.724 1.00 38.36 149 GLY B O 1
ATOM 4346 N N . ILE B 1 150 ? 136.421 28.532 83.762 1.00 37.66 150 ILE B N 1
ATOM 4347 C CA . ILE B 1 150 ? 135.440 28.889 82.735 1.00 36.71 150 ILE B CA 1
ATOM 4348 C C . ILE B 1 150 ? 134.313 29.743 83.307 1.00 35.83 150 ILE B C 1
ATOM 4349 O O . ILE B 1 150 ? 133.822 29.486 84.409 1.00 35.88 150 ILE B O 1
ATOM 4354 N N . ILE B 1 151 ? 133.930 30.771 82.560 1.00 34.49 151 ILE B N 1
ATOM 4355 C CA . ILE B 1 151 ? 132.680 31.471 82.777 1.00 33.90 151 ILE B CA 1
ATOM 4356 C C . ILE B 1 151 ? 131.737 30.966 81.675 1.00 33.80 151 ILE B C 1
ATOM 4357 O O . ILE B 1 151 ? 132.097 31.010 80.494 1.00 33.22 151 ILE B O 1
ATOM 4362 N N . HIS B 1 152 ? 130.557 30.468 82.048 1.00 33.04 152 HIS B N 1
ATOM 4363 C CA . HIS B 1 152 ? 129.635 29.921 81.046 1.00 32.56 152 HIS B CA 1
ATOM 4364 C C . HIS B 1 152 ? 129.145 31.034 80.110 1.00 33.02 152 HIS B C 1
ATOM 4365 O O . HIS B 1 152 ? 129.129 30.862 78.876 1.00 32.77 152 HIS B O 1
ATOM 4372 N N . ARG B 1 153 ? 128.743 32.158 80.712 1.00 33.25 153 ARG B N 1
ATOM 4373 C CA . ARG B 1 153 ? 128.361 33.396 80.004 1.00 33.95 153 ARG B CA 1
ATOM 4374 C C . ARG B 1 153 ? 127.020 33.351 79.254 1.00 33.54 153 ARG B C 1
ATOM 4375 O O . ARG B 1 153 ? 126.537 34.375 78.768 1.00 33.75 153 ARG B O 1
ATOM 4383 N N . ASP B 1 154 ? 126.397 32.181 79.178 1.00 32.91 154 ASP B N 1
ATOM 4384 C CA . ASP B 1 154 ? 125.101 32.106 78.517 1.00 32.43 154 ASP B CA 1
ATOM 4385 C C . ASP B 1 154 ? 124.152 31.133 79.201 1.00 31.87 154 ASP B C 1
ATOM 4386 O O . ASP B 1 154 ? 123.443 30.374 78.527 1.00 31.44 154 ASP B O 1
ATOM 4391 N N . LEU B 1 155 ? 124.140 31.147 80.535 1.00 31.40 155 LEU B N 1
ATOM 4392 C CA . LEU B 1 155 ? 123.257 30.249 81.272 1.00 30.88 155 LEU B CA 1
ATOM 4393 C C . LEU B 1 155 ? 121.817 30.671 81.057 1.00 30.32 155 LEU B C 1
ATOM 4394 O O . LEU B 1 155 ? 121.488 31.858 81.116 1.00 30.28 155 LEU B O 1
ATOM 4399 N N . LYS B 1 156 ? 120.974 29.688 80.788 1.00 29.81 156 LYS B N 1
ATOM 4400 C CA . LYS B 1 156 ? 119.541 29.915 80.593 1.00 29.54 156 LYS B CA 1
ATOM 4401 C C . LYS B 1 156 ? 118.806 28.588 80.740 1.00 28.64 156 LYS B C 1
ATOM 4402 O O . LYS B 1 156 ? 119.434 27.532 80.737 1.00 28.43 156 LYS B O 1
ATOM 4408 N N . PRO B 1 157 ? 117.472 28.633 80.875 1.00 28.31 157 PRO B N 1
ATOM 4409 C CA . PRO B 1 157 ? 116.739 27.395 81.136 1.00 28.23 157 PRO B CA 1
ATOM 4410 C C . PRO B 1 157 ? 116.975 26.298 80.089 1.00 28.02 157 PRO B C 1
ATOM 4411 O O . PRO B 1 157 ? 117.074 25.127 80.459 1.00 27.27 157 PRO B O 1
ATOM 4415 N N . ALA B 1 158 ? 117.138 26.691 78.822 1.00 27.92 158 ALA B N 1
ATOM 4416 C CA . ALA B 1 158 ? 117.369 25.753 77.712 1.00 28.10 158 ALA B CA 1
ATOM 4417 C C . ALA B 1 158 ? 118.678 24.960 77.816 1.00 28.26 158 ALA B C 1
ATOM 4418 O O . ALA B 1 158 ? 118.819 23.910 77.177 1.00 28.82 158 ALA B O 1
ATOM 4420 N N . ASN B 1 159 ? 119.643 25.446 78.595 1.00 27.98 159 ASN B N 1
ATOM 4421 C CA . ASN B 1 159 ? 120.899 24.702 78.724 1.00 27.96 159 ASN B CA 1
ATOM 4422 C C . ASN B 1 159 ? 121.166 24.174 80.126 1.00 27.61 159 ASN B C 1
ATOM 4423 O O . ASN B 1 159 ? 122.273 23.731 80.434 1.00 27.47 159 ASN B O 1
ATOM 4428 N N . CYS B 1 160 ? 120.135 24.231 80.960 1.00 27.33 160 CYS B N 1
ATOM 4429 C CA . CYS B 1 160 ? 120.147 23.564 82.244 1.00 27.30 160 CYS B CA 1
ATOM 4430 C C . CYS B 1 160 ? 119.289 22.318 82.105 1.00 27.10 160 CYS B C 1
ATOM 4431 O O . CYS B 1 160 ? 118.066 22.372 82.239 1.00 26.56 160 CYS B O 1
ATOM 4434 N N . LEU B 1 161 ? 119.938 21.197 81.818 1.00 27.14 161 LEU B N 1
ATOM 4435 C CA . LEU B 1 161 ? 119.217 19.944 81.635 1.00 28.30 161 LEU B CA 1
ATOM 4436 C C . LEU B 1 161 ? 118.855 19.337 82.983 1.00 28.97 161 LEU B C 1
ATOM 4437 O O . LEU B 1 161 ? 119.496 19.631 83.997 1.00 28.75 161 LEU B O 1
ATOM 4442 N N . LEU B 1 162 ? 117.824 18.500 82.985 1.00 30.04 162 LEU B N 1
ATOM 4443 C CA . LEU B 1 162 ? 117.169 18.099 84.222 1.00 30.54 162 LEU B CA 1
ATOM 4444 C C . LEU B 1 162 ? 116.700 16.656 84.171 1.00 31.33 162 LEU B C 1
ATOM 4445 O O . LEU B 1 162 ? 116.096 16.229 83.181 1.00 31.51 162 LEU B O 1
ATOM 4450 N N . ASN B 1 163 ? 116.989 15.906 85.231 1.00 31.76 163 ASN B N 1
ATOM 4451 C CA . ASN B 1 163 ? 116.442 14.570 85.374 1.00 32.80 163 ASN B CA 1
ATOM 4452 C C . ASN B 1 163 ? 115.338 14.532 86.433 1.00 33.66 163 ASN B C 1
ATOM 4453 O O . ASN B 1 163 ? 115.196 15.468 87.227 1.00 33.50 163 ASN B O 1
ATOM 4458 N N . GLN B 1 164 ? 114.551 13.458 86.423 1.00 34.89 164 GLN B N 1
ATOM 4459 C CA . GLN B 1 164 ? 113.409 13.292 87.323 1.00 36.16 164 GLN B CA 1
ATOM 4460 C C . GLN B 1 164 ? 113.767 13.445 88.796 1.00 36.40 164 GLN B C 1
ATOM 4461 O O . GLN B 1 164 ? 112.943 13.918 89.574 1.00 36.67 164 GLN B O 1
ATOM 4467 N N . ASP B 1 165 ? 114.984 13.041 89.167 1.00 36.53 165 ASP B N 1
ATOM 4468 C CA . ASP B 1 165 ? 115.463 13.161 90.553 1.00 36.77 165 ASP B CA 1
ATOM 4469 C C . ASP B 1 165 ? 115.996 14.554 90.897 1.00 36.38 165 ASP B C 1
ATOM 4470 O O . ASP B 1 165 ? 116.621 14.745 91.942 1.00 36.51 165 ASP B O 1
ATOM 4475 N N . CYS B 1 166 ? 115.772 15.512 90.000 1.00 35.74 166 CYS B N 1
ATOM 4476 C CA . CYS B 1 166 ? 116.208 16.905 90.185 1.00 34.87 166 CYS B CA 1
ATOM 4477 C C . CYS B 1 166 ? 117.706 17.145 90.000 1.00 33.98 166 CYS B C 1
ATOM 4478 O O . CYS B 1 166 ? 118.190 18.243 90.289 1.00 33.34 166 CYS B O 1
ATOM 4481 N N . SER B 1 167 ? 118.445 16.145 89.524 1.00 33.49 167 SER B N 1
ATOM 4482 C CA . SER B 1 167 ? 119.829 16.423 89.156 1.00 33.88 167 SER B CA 1
ATOM 4483 C C . SER B 1 167 ? 119.858 17.345 87.940 1.00 33.07 167 SER B C 1
ATOM 4484 O O . SER B 1 167 ? 118.966 17.289 87.074 1.00 33.09 167 SER B O 1
ATOM 4487 N N . VAL B 1 168 ? 120.849 18.231 87.921 1.00 32.24 168 VAL B N 1
ATOM 4488 C CA . VAL B 1 168 ? 120.963 19.256 86.896 1.00 31.37 168 VAL B CA 1
ATOM 4489 C C . VAL B 1 168 ? 122.265 19.057 86.123 1.00 31.29 168 VAL B C 1
ATOM 4490 O O . VAL B 1 168 ? 123.323 18.858 86.721 1.00 31.31 168 VAL B O 1
ATOM 4494 N N . LYS B 1 169 ? 122.191 19.123 84.794 1.00 30.43 169 LYS B N 1
ATOM 4495 C CA . LYS B 1 169 ? 123.387 19.017 83.981 1.00 29.59 169 LYS B CA 1
ATOM 4496 C C . LYS B 1 169 ? 123.480 20.192 83.021 1.00 29.18 169 LYS B C 1
ATOM 4497 O O . LYS B 1 169 ? 122.553 20.443 82.229 1.00 28.44 169 LYS B O 1
ATOM 4503 N N . VAL B 1 170 ? 124.589 20.920 83.117 1.00 28.38 170 VAL B N 1
ATOM 4504 C CA . VAL B 1 170 ? 124.784 22.118 82.314 1.00 28.19 170 VAL B CA 1
ATOM 4505 C C . VAL B 1 170 ? 125.399 21.742 80.967 1.00 28.33 170 VAL B C 1
ATOM 4506 O O . VAL B 1 170 ? 126.154 20.765 80.857 1.00 28.38 170 VAL B O 1
ATOM 4510 N N . CYS B 1 171 ? 125.058 22.504 79.937 1.00 28.47 171 CYS B N 1
ATOM 4511 C CA . CYS B 1 171 ? 125.702 22.325 78.636 1.00 28.61 171 CYS B CA 1
ATOM 4512 C C . CYS B 1 171 ? 125.747 23.629 77.867 1.00 28.33 171 CYS B C 1
ATOM 4513 O O . CYS B 1 171 ? 125.450 24.696 78.426 1.00 28.03 171 CYS B O 1
ATOM 4516 N N . ASP B 1 172 ? 126.152 23.528 76.598 1.00 28.39 172 ASP B N 1
ATOM 4517 C CA . ASP B 1 172 ? 126.131 24.635 75.625 1.00 28.87 172 ASP B CA 1
ATOM 4518 C C . ASP B 1 172 ? 127.131 25.725 75.986 1.00 29.05 172 ASP B C 1
ATOM 4519 O O . ASP B 1 172 ? 126.755 26.857 76.299 1.00 28.66 172 ASP B O 1
ATOM 4524 N N . PHE B 1 173 ? 128.413 25.379 75.910 1.00 30.11 173 PHE B N 1
ATOM 4525 C CA . PHE B 1 173 ? 129.500 26.292 76.308 1.00 31.00 173 PHE B CA 1
ATOM 4526 C C . PHE B 1 173 ? 130.058 27.120 75.140 1.00 31.77 173 PHE B C 1
ATOM 4527 O O . PHE B 1 173 ? 131.166 27.647 75.213 1.00 31.70 173 PHE B O 1
ATOM 4535 N N . GLY B 1 174 ? 129.281 27.247 74.070 1.00 32.56 174 GLY B N 1
ATOM 4536 C CA . GLY B 1 174 ? 129.717 27.978 72.887 1.00 33.58 174 GLY B CA 1
ATOM 4537 C C . GLY B 1 174 ? 130.080 29.439 73.103 1.00 34.46 174 GLY B C 1
ATOM 4538 O O . GLY B 1 174 ? 130.867 29.980 72.338 1.00 34.79 174 GLY B O 1
ATOM 4539 N N . LEU B 1 175 ? 129.518 30.085 74.130 1.00 34.93 175 LEU B N 1
ATOM 4540 C CA . LEU B 1 175 ? 129.856 31.485 74.417 1.00 35.80 175 LEU B CA 1
ATOM 4541 C C . LEU B 1 175 ? 130.767 31.639 75.643 1.00 36.42 175 LEU B C 1
ATOM 4542 O O . LEU B 1 175 ? 131.033 32.755 76.083 1.00 36.46 175 LEU B O 1
ATOM 4547 N N . ALA B 1 176 ? 131.251 30.521 76.173 1.00 37.06 176 ALA B N 1
ATOM 4548 C CA . ALA B 1 176 ? 132.012 30.525 77.410 1.00 38.43 176 ALA B CA 1
ATOM 4549 C C . ALA B 1 176 ? 133.368 31.218 77.258 1.00 39.91 176 ALA B C 1
ATOM 4550 O O . ALA B 1 176 ? 133.996 31.165 76.194 1.00 39.60 176 ALA B O 1
ATOM 4552 N N . ARG B 1 177 ? 133.798 31.875 78.331 1.00 41.65 177 ARG B N 1
ATOM 4553 C CA . ARG B 1 177 ? 135.090 32.547 78.375 1.00 43.65 177 ARG B CA 1
ATOM 4554 C C . ARG B 1 177 ? 136.005 31.857 79.377 1.00 45.15 177 ARG B C 1
ATOM 4555 O O . ARG B 1 177 ? 135.565 31.399 80.441 1.00 45.07 177 ARG B O 1
ATOM 4558 N N . THR B 1 178 ? 137.279 31.778 79.026 1.00 46.95 178 THR B N 1
ATOM 4559 C CA . THR B 1 178 ? 138.301 31.269 79.924 1.00 49.31 178 THR B CA 1
ATOM 4560 C C . THR B 1 178 ? 138.676 32.371 80.920 1.00 50.51 178 THR B C 1
ATOM 4561 O O . THR B 1 178 ? 138.964 33.499 80.509 1.00 51.02 178 THR B O 1
ATOM 4565 N N . ILE B 1 179 ? 138.628 32.053 82.218 1.00 51.77 179 ILE B N 1
ATOM 4566 C CA . ILE B 1 179 ? 139.055 32.987 83.272 1.00 53.28 179 ILE B CA 1
ATOM 4567 C C . ILE B 1 179 ? 140.585 33.149 83.214 1.00 54.04 179 ILE B C 1
ATOM 4568 O O . ILE B 1 179 ? 141.322 32.186 83.466 1.00 54.46 179 ILE B O 1
ATOM 4573 N N . ASN B 1 180 ? 141.053 34.351 82.869 1.00 54.97 180 ASN B N 1
ATOM 4574 C CA . ASN B 1 180 ? 142.498 34.631 82.754 1.00 56.00 180 ASN B CA 1
ATOM 4575 C C . ASN B 1 180 ? 143.035 35.478 83.907 1.00 56.34 180 ASN B C 1
ATOM 4576 O O . ASN B 1 180 ? 143.131 35.008 85.047 1.00 57.09 180 ASN B O 1
ATOM 4581 N N . SER B 1 210 ? 121.094 35.994 60.009 0.80 44.01 210 SER B N 1
ATOM 4582 C CA . SER B 1 210 ? 121.363 36.394 61.390 0.80 43.75 210 SER B CA 1
ATOM 4583 C C . SER B 1 210 ? 120.577 35.497 62.352 0.80 43.84 210 SER B C 1
ATOM 4584 O O . SER B 1 210 ? 119.992 34.487 61.936 0.80 44.36 210 SER B O 1
ATOM 4586 N N . HIS B 1 211 ? 120.582 35.846 63.636 0.80 43.85 211 HIS B N 1
ATOM 4587 C CA . HIS B 1 211 ? 119.812 35.109 64.639 0.80 43.84 211 HIS B CA 1
ATOM 4588 C C . HIS B 1 211 ? 119.248 36.094 65.639 0.80 44.03 211 HIS B C 1
ATOM 4589 O O . HIS B 1 211 ? 119.905 37.075 65.991 0.80 44.48 211 HIS B O 1
ATOM 4596 N N . VAL B 1 212 ? 118.027 35.840 66.099 1.00 44.83 212 VAL B N 1
ATOM 4597 C CA . VAL B 1 212 ? 117.518 36.552 67.271 1.00 45.02 212 VAL B CA 1
ATOM 4598 C C . VAL B 1 212 ? 118.144 35.906 68.520 1.00 45.91 212 VAL B C 1
ATOM 4599 O O . VAL B 1 212 ? 118.023 34.695 68.745 1.00 47.06 212 VAL B O 1
ATOM 4603 N N . VAL B 1 213 ? 118.828 36.723 69.312 1.00 46.64 213 VAL B N 1
ATOM 4604 C CA . VAL B 1 213 ? 119.536 36.258 70.503 1.00 47.08 213 VAL B CA 1
ATOM 4605 C C . VAL B 1 213 ? 118.701 36.553 71.754 1.00 46.92 213 VAL B C 1
ATOM 4606 O O . VAL B 1 213 ? 118.191 37.670 71.927 1.00 47.10 213 VAL B O 1
ATOM 4610 N N . THR B 1 214 ? 118.553 35.538 72.606 1.00 46.69 214 THR B N 1
ATOM 4611 C CA . THR B 1 214 ? 117.883 35.678 73.894 1.00 46.31 214 THR B CA 1
ATOM 4612 C C . THR B 1 214 ? 118.810 36.375 74.888 1.00 45.60 214 THR B C 1
ATOM 4613 O O . THR B 1 214 ? 119.838 35.819 75.284 1.00 45.21 214 THR B O 1
ATOM 4617 N N . ARG B 1 215 ? 118.434 37.591 75.278 1.00 44.70 215 ARG B N 1
ATOM 4618 C CA . ARG B 1 215 ? 119.251 38.414 76.164 1.00 43.98 215 ARG B CA 1
ATOM 4619 C C . ARG B 1 215 ? 118.691 38.461 77.591 1.00 42.28 215 ARG B C 1
ATOM 4620 O O . ARG B 1 215 ? 119.216 39.175 78.439 1.00 41.73 215 ARG B O 1
ATOM 4628 N N . TRP B 1 216 ? 117.634 37.696 77.845 1.00 40.42 216 TRP B N 1
ATOM 4629 C CA . TRP B 1 216 ? 116.849 37.832 79.073 1.00 39.29 216 TRP B CA 1
ATOM 4630 C C . TRP B 1 216 ? 117.556 37.375 80.351 1.00 38.21 216 TRP B C 1
ATOM 4631 O O . TRP B 1 216 ? 117.064 37.632 81.441 1.00 37.78 216 TRP B O 1
ATOM 4642 N N . TYR B 1 217 ? 118.683 36.687 80.196 1.00 37.38 217 TYR B N 1
ATOM 4643 C CA . TYR B 1 217 ? 119.427 36.112 81.317 1.00 37.11 217 TYR B CA 1
ATOM 4644 C C . TYR B 1 217 ? 120.815 36.736 81.450 1.00 37.76 217 TYR B C 1
ATOM 4645 O O . TYR B 1 217 ? 121.629 36.288 82.260 1.00 37.87 217 TYR B O 1
ATOM 4654 N N . ARG B 1 218 ? 121.065 37.779 80.662 1.00 38.47 218 ARG B N 1
ATOM 4655 C CA . ARG B 1 218 ? 122.359 38.452 80.639 1.00 39.65 218 ARG B CA 1
ATOM 4656 C C . ARG B 1 218 ? 122.481 39.508 81.728 1.00 39.88 218 ARG B C 1
ATOM 4657 O O . ARG B 1 218 ? 121.599 40.348 81.887 1.00 39.68 218 ARG B O 1
ATOM 4665 N N . ALA B 1 219 ? 123.581 39.456 82.471 1.00 40.74 219 ALA B N 1
ATOM 4666 C CA . ALA B 1 219 ? 123.890 40.456 83.505 1.00 41.67 219 ALA B CA 1
ATOM 4667 C C . ALA B 1 219 ? 123.988 41.851 82.892 1.00 42.70 219 ALA B C 1
ATOM 4668 O O . ALA B 1 219 ? 124.447 41.988 81.762 1.00 42.74 219 ALA B O 1
ATOM 4670 N N . PRO B 1 220 ? 123.544 42.893 83.621 1.00 44.02 220 PRO B N 1
ATOM 4671 C CA . PRO B 1 220 ? 123.580 44.252 83.051 1.00 45.01 220 PRO B CA 1
ATOM 4672 C C . PRO B 1 220 ? 124.949 44.706 82.508 1.00 46.4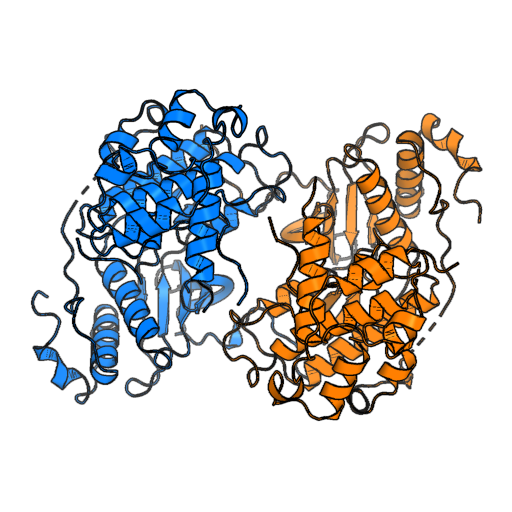0 220 PRO B C 1
ATOM 4673 O O . PRO B 1 220 ? 124.986 45.435 81.509 1.00 46.46 220 PRO B O 1
ATOM 4677 N N . GLU B 1 221 ? 126.054 44.275 83.122 1.00 47.69 221 GLU B N 1
ATOM 4678 C CA . GLU B 1 221 ? 127.390 44.646 82.608 1.00 49.42 221 GLU B CA 1
ATOM 4679 C C . GLU B 1 221 ? 127.716 43.996 81.248 1.00 50.96 221 GLU B C 1
ATOM 4680 O O . GLU B 1 221 ? 128.606 44.457 80.526 1.00 51.08 221 GLU B O 1
ATOM 4686 N N . LEU B 1 222 ? 126.987 42.932 80.914 1.00 52.55 222 LEU B N 1
ATOM 4687 C CA . LEU B 1 222 ? 127.071 42.301 79.603 1.00 54.34 222 LEU B CA 1
ATOM 4688 C C . LEU B 1 222 ? 126.209 43.066 78.591 1.00 55.61 222 LEU B C 1
ATOM 4689 O O . LEU B 1 222 ? 126.630 43.295 77.449 1.00 55.80 222 LEU B O 1
ATOM 4694 N N . ILE B 1 223 ? 125.010 43.458 79.020 1.00 57.07 223 ILE B N 1
ATOM 4695 C CA . ILE B 1 223 ? 124.120 44.310 78.228 1.00 58.68 223 ILE B CA 1
ATOM 4696 C C . ILE B 1 223 ? 124.820 45.626 77.875 1.00 60.05 223 ILE B C 1
ATOM 4697 O O . ILE B 1 223 ? 124.668 46.135 76.764 1.00 60.36 223 ILE B O 1
ATOM 4702 N N . LEU B 1 224 ? 125.601 46.150 78.820 1.00 61.41 224 LEU B N 1
ATOM 4703 C CA . LEU B 1 224 ? 126.346 47.396 78.637 1.00 62.85 224 LEU B CA 1
ATOM 4704 C C . LEU B 1 224 ? 127.701 47.213 77.937 1.00 64.10 224 LEU B C 1
ATOM 4705 O O . LEU B 1 224 ? 128.506 48.142 77.884 1.00 64.16 224 LEU B O 1
ATOM 4710 N N . LEU B 1 225 ? 127.941 46.010 77.413 1.00 65.55 225 LEU B N 1
ATOM 4711 C CA . LEU B 1 225 ? 129.129 45.691 76.601 1.00 66.94 225 LEU B CA 1
ATOM 4712 C C . LEU B 1 225 ? 130.472 45.942 77.291 1.00 67.57 225 LEU B C 1
ATOM 4713 O O . LEU B 1 225 ? 131.473 46.199 76.622 1.00 67.79 225 LEU B O 1
ATOM 4718 N N . GLN B 1 226 ? 130.493 45.871 78.620 1.00 68.12 226 GLN B N 1
ATOM 4719 C CA . GLN B 1 226 ? 131.739 46.033 79.369 1.00 68.57 226 GLN B CA 1
ATOM 4720 C C . GLN B 1 226 ? 132.636 44.825 79.134 1.00 68.42 226 GLN B C 1
ATOM 4721 O O . GLN B 1 226 ? 132.148 43.703 78.976 1.00 68.73 226 GLN B O 1
ATOM 4727 N N . GLU B 1 227 ? 133.944 45.059 79.099 1.00 67.97 227 GLU B N 1
ATOM 4728 C CA . GLU B 1 227 ? 134.909 44.005 78.798 1.00 67.21 227 GLU B CA 1
ATOM 4729 C C . GLU B 1 227 ? 135.498 43.338 80.047 1.00 66.39 227 GLU B C 1
ATOM 4730 O O . GLU B 1 227 ? 135.987 42.211 79.975 1.00 66.63 227 GLU B O 1
ATOM 4732 N N . ASN B 1 228 ? 135.443 44.029 81.184 1.00 65.05 228 ASN B N 1
ATOM 4733 C CA . ASN B 1 228 ? 136.114 43.576 82.411 1.00 63.44 228 ASN B CA 1
ATOM 4734 C C . ASN B 1 228 ? 135.288 42.671 83.345 1.00 61.83 228 ASN B C 1
ATOM 4735 O O . ASN B 1 228 ? 135.649 42.490 84.513 1.00 62.18 228 ASN B O 1
ATOM 4740 N N . TYR B 1 229 ? 134.199 42.095 82.834 1.00 59.34 229 TYR B N 1
ATOM 4741 C CA . TYR B 1 229 ? 133.282 41.285 83.659 1.00 56.49 229 TYR B CA 1
ATOM 4742 C C . TYR B 1 229 ? 133.913 39.998 84.216 1.00 53.93 229 TYR B C 1
ATOM 4743 O O . TYR B 1 229 ? 134.984 39.576 83.776 1.00 53.50 229 TYR B O 1
ATOM 4752 N N . THR B 1 230 ? 133.227 39.375 85.173 1.00 50.74 230 THR B N 1
ATOM 4753 C CA . THR B 1 230 ? 133.735 38.195 85.871 1.00 47.87 230 THR B CA 1
ATOM 4754 C C . THR B 1 230 ? 132.699 37.069 85.890 1.00 46.10 230 THR B C 1
ATOM 4755 O O . THR B 1 230 ? 131.589 37.226 85.379 1.00 45.55 230 THR B O 1
ATOM 4759 N N . LYS B 1 231 ? 133.063 35.953 86.523 1.00 43.94 231 LYS B N 1
ATOM 4760 C CA . LYS B 1 231 ? 132.169 34.813 86.694 1.00 42.08 231 LYS B CA 1
ATOM 4761 C C . LYS B 1 231 ? 130.855 35.194 87.386 1.00 41.17 231 LYS B C 1
ATOM 4762 O O . LYS B 1 231 ? 129.882 34.443 87.327 1.00 40.53 231 LYS B O 1
ATOM 4768 N N . SER B 1 232 ? 130.824 36.359 88.032 1.00 39.93 232 SER B N 1
ATOM 4769 C CA . SER B 1 232 ? 129.591 36.819 88.675 1.00 39.34 232 SER B CA 1
ATOM 4770 C C . SER B 1 232 ? 128.435 37.063 87.682 1.00 38.30 232 SER B C 1
ATOM 4771 O O . SER B 1 232 ? 127.274 37.155 88.098 1.00 37.90 232 SER B O 1
ATOM 4774 N N . ILE B 1 233 ? 128.741 37.157 86.383 1.00 37.23 233 ILE B N 1
ATOM 4775 C CA . ILE B 1 233 ? 127.669 37.226 85.380 1.00 36.28 233 ILE B CA 1
ATOM 4776 C C . ILE B 1 233 ? 126.807 35.959 85.402 1.00 35.17 233 ILE B C 1
ATOM 4777 O O . ILE B 1 233 ? 125.612 36.027 85.125 1.00 34.72 233 ILE B O 1
ATOM 4782 N N . ASP B 1 234 ? 127.420 34.821 85.741 1.00 34.17 234 ASP B N 1
ATOM 4783 C CA . ASP B 1 234 ? 126.705 33.544 85.833 1.00 33.81 234 ASP B CA 1
ATOM 4784 C C . ASP B 1 234 ? 125.713 33.504 87.002 1.00 33.48 234 ASP B C 1
ATOM 4785 O O . ASP B 1 234 ? 124.652 32.857 86.915 1.00 33.16 234 ASP B O 1
ATOM 4790 N N . ILE B 1 235 ? 126.057 34.209 88.079 1.00 33.21 235 ILE B N 1
ATOM 4791 C CA . ILE B 1 235 ? 125.188 34.329 89.247 1.00 33.21 235 ILE B CA 1
ATOM 4792 C C . ILE B 1 235 ? 123.930 35.145 88.927 1.00 33.15 235 ILE B C 1
ATOM 4793 O O . ILE B 1 235 ? 122.827 34.785 89.354 1.00 33.39 235 ILE B O 1
ATOM 4798 N N . TRP B 1 236 ? 124.099 36.241 88.185 1.00 32.85 236 TRP B N 1
ATOM 4799 C CA . TRP B 1 236 ? 122.966 37.014 87.703 1.00 32.71 236 TRP B CA 1
ATOM 4800 C C . TRP B 1 236 ? 122.012 36.104 86.923 1.00 32.36 236 TRP B C 1
ATOM 4801 O O . TRP B 1 236 ? 120.816 36.076 87.200 1.00 31.82 236 TRP B O 1
ATOM 4812 N N . SER B 1 237 ? 122.556 35.360 85.956 1.00 31.95 237 SER B N 1
ATOM 4813 C CA . SER B 1 237 ? 121.757 34.412 85.166 1.00 32.01 237 SER B CA 1
ATOM 4814 C C . SER B 1 237 ? 121.048 33.396 86.066 1.00 31.84 237 SER B C 1
ATOM 4815 O O . SER B 1 237 ? 119.910 33.010 85.787 1.00 31.60 237 SER B O 1
ATOM 4818 N N . THR B 1 238 ? 121.732 32.968 87.129 1.00 31.57 238 THR B N 1
ATOM 4819 C CA . THR B 1 238 ? 121.177 32.000 88.071 1.00 31.28 238 THR B CA 1
ATOM 4820 C C . THR B 1 238 ? 119.966 32.590 88.801 1.00 31.17 238 THR B C 1
ATOM 4821 O O . THR B 1 238 ? 118.973 31.904 89.001 1.00 31.05 238 THR B O 1
ATOM 4825 N N . GLY B 1 239 ? 120.059 33.865 89.187 1.00 31.34 239 GLY B N 1
ATOM 4826 C CA . GLY B 1 239 ? 118.925 34.596 89.763 1.00 30.87 239 GLY B CA 1
ATOM 4827 C C . GLY B 1 239 ? 117.722 34.645 88.834 1.00 30.94 239 GLY B C 1
ATOM 4828 O O . GLY B 1 239 ? 116.572 34.447 89.268 1.00 30.27 239 GLY B O 1
ATOM 4829 N N . CYS B 1 240 ? 117.987 34.894 87.550 1.00 31.16 240 CYS B N 1
ATOM 4830 C CA . CYS B 1 240 ? 116.943 34.874 86.522 1.00 31.25 240 CYS B CA 1
ATOM 4831 C C . CYS B 1 240 ? 116.250 33.517 86.465 1.00 31.09 240 CYS B C 1
ATOM 4832 O O . CYS B 1 240 ? 115.016 33.444 86.419 1.00 30.87 240 CYS B O 1
ATOM 4835 N N . ILE B 1 241 ? 117.050 32.451 86.489 1.00 30.98 241 ILE B N 1
ATOM 4836 C CA . ILE B 1 241 ? 116.538 31.080 86.396 1.00 30.97 241 ILE B CA 1
ATOM 4837 C C . ILE B 1 241 ? 115.773 30.682 87.671 1.00 31.29 241 ILE B C 1
ATOM 4838 O O . ILE B 1 241 ? 114.717 30.031 87.612 1.00 30.61 241 ILE B O 1
ATOM 4843 N N . PHE B 1 242 ? 116.333 31.066 88.819 1.00 31.18 242 PHE B N 1
ATOM 4844 C CA . PHE B 1 242 ? 115.700 30.874 90.118 1.00 31.46 242 PHE B CA 1
ATOM 4845 C C . PHE B 1 242 ? 114.295 31.517 90.109 1.00 31.56 242 PHE B C 1
ATOM 4846 O O . PHE B 1 242 ? 113.322 30.887 90.555 1.00 31.04 242 PHE B O 1
ATOM 4854 N N . ALA B 1 243 ? 114.187 32.741 89.581 1.00 31.52 243 ALA B N 1
ATOM 4855 C CA . ALA B 1 243 ? 112.884 33.421 89.499 1.00 32.38 243 ALA B CA 1
ATOM 4856 C C . ALA B 1 243 ? 111.838 32.584 88.753 1.00 32.87 243 ALA B C 1
ATOM 4857 O O . ALA B 1 243 ? 110.691 32.506 89.184 1.00 33.42 243 ALA B O 1
ATOM 4859 N N . GLU B 1 244 ? 112.238 31.956 87.645 1.00 33.19 244 GLU B N 1
ATOM 4860 C CA . GLU B 1 244 ? 111.337 31.081 86.887 1.00 33.37 244 GLU B CA 1
ATOM 4861 C C . GLU B 1 244 ? 111.041 29.765 87.605 1.00 33.36 244 GLU B C 1
ATOM 4862 O O . GLU B 1 244 ? 109.916 29.256 87.527 1.00 33.68 244 GLU B O 1
ATOM 4868 N N . LEU B 1 245 ? 112.033 29.222 88.307 1.00 32.60 245 LEU B N 1
ATOM 4869 C CA . LEU B 1 245 ? 111.799 28.075 89.181 1.00 32.91 245 LEU B CA 1
ATOM 4870 C C . LEU B 1 245 ? 110.708 28.362 90.229 1.00 33.00 245 LEU B C 1
ATOM 4871 O O . LEU B 1 245 ? 109.813 27.538 90.435 1.00 32.86 245 LEU B O 1
ATOM 4876 N N . LEU B 1 246 ? 110.769 29.536 90.852 1.00 33.00 246 LEU B N 1
ATOM 4877 C CA . LEU B 1 246 ? 109.757 29.958 91.833 1.00 33.74 246 LEU B CA 1
ATOM 4878 C C . LEU B 1 246 ? 108.333 30.030 91.270 1.00 34.18 246 LEU B C 1
ATOM 4879 O O . LEU B 1 246 ? 107.373 29.784 92.007 1.00 34.26 246 LEU B O 1
ATOM 4884 N N . ASN B 1 247 ? 108.209 30.359 89.977 1.00 34.80 247 ASN B N 1
ATOM 4885 C CA . ASN B 1 247 ? 106.926 30.345 89.255 1.00 35.07 247 ASN B CA 1
ATOM 4886 C C . ASN B 1 247 ? 106.289 28.958 89.224 1.00 35.38 247 ASN B C 1
ATOM 4887 O O . ASN B 1 247 ? 105.099 28.829 88.918 1.00 35.57 247 ASN B O 1
ATOM 4892 N N . MET B 1 248 ? 107.088 27.925 89.489 1.00 34.92 248 MET B N 1
ATOM 4893 C CA . MET B 1 248 ? 106.606 26.538 89.462 1.00 34.97 248 MET B CA 1
ATOM 4894 C C . MET B 1 248 ? 105.778 26.128 90.690 1.00 35.61 248 MET B C 1
ATOM 4895 O O . MET B 1 248 ? 105.212 25.029 90.724 1.00 35.51 248 MET B O 1
ATOM 4900 N N . LEU B 1 249 ? 105.721 26.991 91.698 1.00 36.08 249 LEU B N 1
ATOM 4901 C CA . LEU B 1 249 ? 104.859 26.741 92.850 1.00 37.17 249 LEU B CA 1
ATOM 4902 C C . LEU B 1 249 ? 103.416 27.070 92.508 1.00 37.56 249 LEU B C 1
ATOM 4903 O O . LEU B 1 249 ? 103.109 28.182 92.069 1.00 37.29 249 LEU B O 1
ATOM 4908 N N . GLN B 1 250 ? 102.536 26.095 92.703 1.00 38.50 250 GLN B N 1
ATOM 4909 C CA . GLN B 1 250 ? 101.111 26.290 92.463 1.00 40.00 250 GLN B CA 1
ATOM 4910 C C . GLN B 1 250 ? 100.542 27.483 93.257 1.00 40.59 250 GLN B C 1
ATOM 4911 O O . GLN B 1 250 ? 99.717 28.241 92.728 1.00 40.35 250 GLN B O 1
ATOM 4917 N N . SER B 1 251 ? 101.015 27.667 94.494 1.00 40.91 251 SER B N 1
ATOM 4918 C CA . SER B 1 251 ? 100.572 28.785 95.338 1.00 41.71 251 SER B CA 1
ATOM 4919 C C . SER B 1 251 ? 100.992 30.163 94.807 1.00 42.45 251 SER B C 1
ATOM 4920 O O . SER B 1 251 ? 100.464 31.182 95.247 1.00 42.48 251 SER B O 1
ATOM 4923 N N . HIS B 1 252 ? 101.961 30.199 93.889 1.00 42.81 252 HIS B N 1
ATOM 4924 C CA . HIS B 1 252 ? 102.306 31.451 93.212 1.00 43.45 252 HIS B CA 1
ATOM 4925 C C . HIS B 1 252 ? 101.509 31.613 91.929 1.00 43.40 252 HIS B C 1
ATOM 4926 O O . HIS B 1 252 ? 100.972 32.689 91.654 1.00 44.04 252 HIS B O 1
ATOM 4933 N N . ILE B 1 253 ? 101.458 30.544 91.138 1.00 43.04 253 ILE B N 1
ATOM 4934 C CA . ILE B 1 253 ? 100.834 30.575 89.820 1.00 42.97 253 ILE B CA 1
ATOM 4935 C C . ILE B 1 253 ? 100.106 29.257 89.591 1.00 42.88 253 ILE B C 1
ATOM 4936 O O . ILE B 1 253 ? 100.730 28.203 89.502 1.00 42.81 253 ILE B O 1
ATOM 4941 N N . ASN B 1 254 ? 98.779 29.323 89.519 1.00 43.17 254 ASN B N 1
ATOM 4942 C CA . ASN B 1 254 ? 97.963 28.117 89.414 1.00 43.50 254 ASN B CA 1
ATOM 4943 C C . ASN B 1 254 ? 97.738 27.650 87.971 1.00 43.01 254 ASN B C 1
ATOM 4944 O O . ASN B 1 254 ? 97.339 26.507 87.732 1.00 43.48 254 ASN B O 1
ATOM 4949 N N . ASP B 1 255 ? 98.017 28.541 87.024 1.00 42.07 255 ASP B N 1
ATOM 4950 C CA . ASP B 1 255 ? 97.865 28.273 85.594 1.00 41.19 255 ASP B CA 1
ATOM 4951 C C . ASP B 1 255 ? 99.233 28.368 84.915 1.00 40.35 255 ASP B C 1
ATOM 4952 O O . ASP B 1 255 ? 99.777 29.464 84.784 1.00 39.53 255 ASP B O 1
ATOM 4957 N N . PRO B 1 256 ? 99.780 27.215 84.460 1.00 40.06 256 PRO B N 1
ATOM 4958 C CA . PRO B 1 256 ? 101.112 27.134 83.841 1.00 39.90 256 PRO B CA 1
ATOM 4959 C C . PRO B 1 256 ? 101.353 28.143 82.706 1.00 39.94 256 PRO B C 1
ATOM 4960 O O . PRO B 1 256 ? 102.501 28.529 82.471 1.00 39.94 256 PRO B O 1
ATOM 4964 N N . THR B 1 257 ? 100.288 28.568 82.027 1.00 39.74 257 THR B N 1
ATOM 4965 C CA . THR B 1 257 ? 100.397 29.554 80.945 1.00 39.99 257 THR B CA 1
ATOM 4966 C C . THR B 1 257 ? 100.670 30.971 81.432 1.00 40.11 257 THR B C 1
ATOM 4967 O O . THR B 1 257 ? 100.970 31.856 80.621 1.00 40.39 257 THR B O 1
ATOM 4971 N N . ASN B 1 258 ? 100.579 31.187 82.746 1.00 39.89 258 ASN B N 1
ATOM 4972 C CA . ASN B 1 258 ? 100.913 32.484 83.331 1.00 39.87 258 ASN B CA 1
ATOM 4973 C C . ASN B 1 258 ? 102.340 32.617 83.871 1.00 39.22 258 ASN B C 1
ATOM 4974 O O . ASN B 1 258 ? 102.655 33.604 84.547 1.00 39.83 258 ASN B O 1
ATOM 4979 N N . ARG B 1 259 ? 103.196 31.647 83.554 1.00 38.10 259 ARG B N 1
ATOM 4980 C CA . ARG B 1 259 ? 104.606 31.664 83.956 1.00 36.98 259 ARG B CA 1
ATOM 4981 C C . ARG B 1 259 ? 105.453 32.369 82.899 1.00 37.47 259 ARG B C 1
ATOM 4982 O O . ARG B 1 259 ? 105.418 32.004 81.717 1.00 37.23 259 ARG B O 1
ATOM 4990 N N . PHE B 1 260 ? 106.222 33.368 83.319 1.00 37.68 260 PHE B N 1
ATOM 4991 C CA . PHE B 1 260 ? 107.029 34.133 82.386 1.00 38.21 260 PHE B CA 1
ATOM 4992 C C . PHE B 1 260 ? 108.428 34.370 82.941 1.00 37.96 260 PHE B C 1
ATOM 4993 O O . PHE B 1 260 ? 108.622 34.324 84.154 1.00 38.29 260 PHE B O 1
ATOM 5001 N N . PRO B 1 261 ? 109.412 34.605 82.057 1.00 37.64 261 PRO B N 1
ATOM 5002 C CA . PRO B 1 261 ? 110.716 35.037 82.557 1.00 37.51 261 PRO B CA 1
ATOM 5003 C C . PRO B 1 261 ? 110.609 36.363 83.304 1.00 37.78 261 PRO B C 1
ATOM 5004 O O . PRO B 1 261 ? 109.632 37.100 83.122 1.00 37.92 261 PRO B O 1
ATOM 5008 N N . LEU B 1 262 ? 111.601 36.652 84.141 1.00 37.46 262 LEU B N 1
ATOM 5009 C CA . LEU B 1 262 ? 111.576 37.864 84.956 1.00 37.83 262 LEU B CA 1
ATOM 5010 C C . LEU B 1 262 ? 111.958 39.118 84.169 1.00 38.42 262 LEU B C 1
ATOM 5011 O O . LEU B 1 262 ? 111.393 40.188 84.395 1.00 38.50 262 LEU B O 1
ATOM 5016 N N . PHE B 1 263 ? 112.899 38.987 83.238 1.00 38.82 263 PHE B N 1
ATOM 5017 C CA . PHE B 1 263 ? 113.366 40.136 82.471 1.00 39.62 263 PHE B CA 1
ATOM 5018 C C . PHE B 1 263 ? 113.203 39.938 80.950 1.00 40.80 263 PHE B C 1
ATOM 5019 O O . PHE B 1 263 ? 114.199 39.934 80.225 1.00 39.75 263 PHE B O 1
ATOM 5027 N N . PRO B 1 264 ? 111.956 39.778 80.461 1.00 42.41 264 PRO B N 1
ATOM 5028 C CA . PRO B 1 264 ? 111.803 39.623 79.012 1.00 44.27 264 PRO B CA 1
ATOM 5029 C C . PRO B 1 264 ? 111.790 40.972 78.281 1.00 46.13 264 PRO B C 1
ATOM 5030 O O . PRO B 1 264 ? 110.740 41.409 77.813 1.00 46.41 264 PRO B O 1
ATOM 5034 N N . GLY B 1 265 ? 112.947 41.622 78.188 1.00 48.16 265 GLY B N 1
ATOM 5035 C CA . GLY B 1 265 ? 113.023 42.968 77.614 1.00 51.04 265 GLY B CA 1
ATOM 5036 C C . GLY B 1 265 ? 113.257 42.960 76.114 1.00 52.74 265 GLY B C 1
ATOM 5037 O O . GLY B 1 265 ? 112.459 43.511 75.360 1.00 52.71 265 GLY B O 1
ATOM 5038 N N A SER B 1 266 ? 114.352 42.332 75.692 0.50 53.61 266 SER B N 1
ATOM 5039 N N B SER B 1 266 ? 114.353 42.328 75.691 0.50 53.54 266 SER B N 1
ATOM 5040 C CA A SER B 1 266 ? 114.687 42.207 74.277 0.50 54.55 266 SER B CA 1
ATOM 5041 C CA B SER B 1 266 ? 114.702 42.209 74.275 0.50 54.42 266 SER B CA 1
ATOM 5042 C C A SER B 1 266 ? 113.605 41.439 73.521 0.50 54.85 266 SER B C 1
ATOM 5043 C C B SER B 1 266 ? 113.646 41.415 73.503 0.50 54.78 266 SER B C 1
ATOM 5044 O O A SER B 1 266 ? 113.052 40.463 74.030 0.50 55.09 266 SER B O 1
ATOM 5045 O O B SER B 1 266 ? 113.150 40.394 73.985 0.50 55.00 266 SER B O 1
ATOM 5050 N N . SER B 1 267 ? 113.310 41.897 72.308 1.00 55.10 267 SER B N 1
ATOM 5051 C CA . SER B 1 267 ? 112.273 41.290 71.471 1.00 55.17 267 SER B CA 1
ATOM 5052 C C . SER B 1 267 ? 112.614 39.881 70.977 1.00 54.95 267 SER B C 1
ATOM 5053 O O . SER B 1 267 ? 113.775 39.577 70.685 1.00 55.14 267 SER B O 1
ATOM 5056 N N . CYS B 1 268 ? 111.584 39.037 70.895 1.00 54.64 268 CYS B N 1
ATOM 5057 C CA . CYS B 1 268 ? 111.660 37.704 70.280 1.00 54.47 268 CYS B CA 1
ATOM 5058 C C . CYS B 1 268 ? 111.869 37.763 68.757 1.00 53.30 268 CYS B C 1
ATOM 5059 O O . CYS B 1 268 ? 112.364 36.794 68.153 1.00 53.76 268 CYS B O 1
ATOM 5062 N N . PHE B 1 269 ? 111.477 38.886 68.148 0.80 51.59 269 PHE B N 1
ATOM 5063 C CA . PHE B 1 269 ? 111.426 39.034 66.682 0.80 50.03 269 PHE B CA 1
ATOM 5064 C C . PHE B 1 269 ? 112.346 40.139 66.185 0.80 49.72 269 PHE B C 1
ATOM 5065 O O . PHE B 1 269 ? 112.718 41.028 66.948 0.80 49.34 269 PHE B O 1
ATOM 5073 N N . HIS B 1 281 ? 120.801 45.700 67.468 1.00 67.30 281 HIS B N 1
ATOM 5074 C CA . HIS B 1 281 ? 121.653 45.409 68.619 1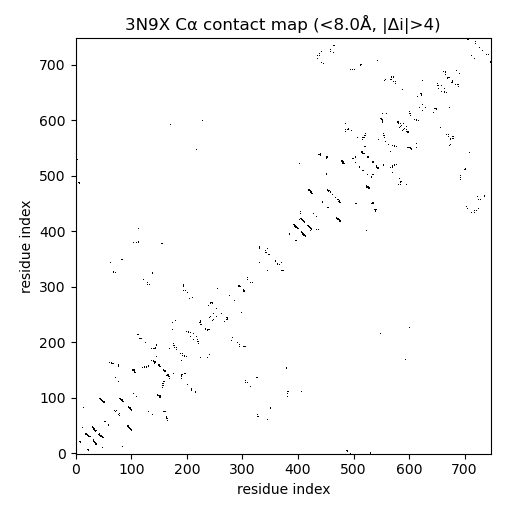.00 67.39 281 HIS B CA 1
ATOM 5075 C C . HIS B 1 281 ? 121.619 46.539 69.655 1.00 67.49 281 HIS B C 1
ATOM 5076 O O . HIS B 1 281 ? 121.879 46.310 70.843 1.00 67.67 281 HIS B O 1
ATOM 5078 N N . GLU B 1 282 ? 121.286 47.746 69.200 1.00 67.46 282 GLU B N 1
ATOM 5079 C CA . GLU B 1 282 ? 121.244 48.928 70.059 1.00 67.43 282 GLU B CA 1
ATOM 5080 C C . GLU B 1 282 ? 119.882 49.097 70.736 1.00 67.29 282 GLU B C 1
ATOM 5081 O O . GLU B 1 282 ? 119.808 49.488 71.907 1.00 67.36 282 GLU B O 1
ATOM 5087 N N . LYS B 1 283 ? 118.814 48.807 69.996 1.00 66.96 283 LYS B N 1
ATOM 5088 C CA . LYS B 1 283 ? 117.456 48.856 70.536 1.00 66.84 283 LYS B CA 1
ATOM 5089 C C . LYS B 1 283 ? 117.194 47.729 71.542 1.00 66.53 283 LYS B C 1
ATOM 5090 O O . LYS B 1 283 ? 116.579 47.955 72.588 1.00 66.40 283 LYS B O 1
ATOM 5096 N N . SER B 1 284 ? 117.653 46.523 71.206 1.00 66.11 284 SER B N 1
ATOM 5097 C CA . SER B 1 284 ? 117.494 45.346 72.060 1.00 65.77 284 SER B CA 1
ATOM 5098 C C . SER B 1 284 ? 118.099 45.560 73.445 1.00 65.37 284 SER B C 1
ATOM 5099 O O . SER B 1 284 ? 117.441 45.318 74.458 1.00 65.23 284 SER B O 1
ATOM 5102 N N . ASN B 1 285 ? 119.351 46.018 73.469 1.00 64.66 285 ASN B N 1
ATOM 5103 C CA . ASN B 1 285 ? 120.076 46.261 74.705 1.00 63.96 285 ASN B CA 1
ATOM 5104 C C . ASN B 1 285 ? 119.420 47.341 75.548 1.00 63.35 285 ASN B C 1
ATOM 5105 O O . ASN B 1 285 ? 119.414 47.254 76.774 1.00 63.39 285 ASN B O 1
ATOM 5110 N N . ARG B 1 286 ? 118.853 48.345 74.885 1.00 62.42 286 ARG B N 1
ATOM 5111 C CA . ARG B 1 286 ? 118.109 49.387 75.579 1.00 61.61 286 ARG B CA 1
ATOM 5112 C C . ARG B 1 286 ? 116.862 48.829 76.264 1.00 60.38 286 ARG B C 1
ATOM 5113 O O . ARG B 1 286 ? 116.641 49.097 77.442 1.00 60.56 286 ARG B O 1
ATOM 5121 N N . ASP B 1 287 ? 116.053 48.063 75.529 1.00 58.91 287 ASP B N 1
ATOM 5122 C CA . ASP B 1 287 ? 114.837 47.452 76.088 1.00 57.35 287 ASP B CA 1
ATOM 5123 C C . ASP B 1 287 ? 115.136 46.460 77.220 1.00 55.81 287 ASP B C 1
ATOM 5124 O O . ASP B 1 287 ? 114.386 46.373 78.192 1.00 55.21 287 ASP B O 1
ATOM 5129 N N . GLN B 1 288 ? 116.223 45.710 77.078 1.00 54.16 288 GLN B N 1
ATOM 5130 C CA . GLN B 1 288 ? 116.610 44.749 78.097 1.00 53.12 288 GLN B CA 1
ATOM 5131 C C . GLN B 1 288 ? 117.056 45.463 79.378 1.00 52.61 288 GLN B C 1
ATOM 5132 O O . GLN B 1 288 ? 116.646 45.087 80.476 1.00 52.33 288 GLN B O 1
ATOM 5138 N N . LEU B 1 289 ? 117.870 46.503 79.222 1.00 51.78 289 LEU B N 1
ATOM 5139 C CA . LEU B 1 289 ? 118.348 47.276 80.360 1.00 51.62 289 LEU B CA 1
ATOM 5140 C C . LEU B 1 289 ? 117.188 47.988 81.048 1.00 51.05 289 LEU B C 1
ATOM 5141 O O . LEU B 1 289 ? 117.119 48.046 82.275 1.00 50.74 289 LEU B O 1
ATOM 5146 N N . ASN B 1 290 ? 116.265 48.502 80.242 1.00 50.65 290 ASN B N 1
ATOM 5147 C CA . ASN B 1 290 ? 115.052 49.125 80.751 1.00 50.09 290 ASN B CA 1
ATOM 5148 C C . ASN B 1 290 ? 114.220 48.211 81.654 1.00 49.25 290 ASN B C 1
ATOM 5149 O O . ASN B 1 290 ? 113.783 48.643 82.718 1.00 49.13 290 ASN B O 1
ATOM 5154 N N . ILE B 1 291 ? 113.990 46.960 81.235 1.00 48.40 291 ILE B N 1
ATOM 5155 C CA . ILE B 1 291 ? 113.179 46.037 82.050 1.00 47.49 291 ILE B CA 1
ATOM 5156 C C . ILE B 1 291 ? 113.903 45.617 83.340 1.00 46.89 291 ILE B C 1
ATOM 5157 O O . ILE B 1 291 ? 113.259 45.351 84.356 1.00 46.59 291 ILE B O 1
ATOM 5162 N N . ILE B 1 292 ? 115.235 45.569 83.289 1.00 46.33 292 ILE B N 1
ATOM 5163 C CA . ILE B 1 292 ? 116.042 45.286 84.476 1.00 46.13 292 ILE B CA 1
ATOM 5164 C C . ILE B 1 292 ? 115.819 46.383 85.527 1.00 46.58 292 ILE B C 1
ATOM 5165 O O . ILE B 1 292 ? 115.492 46.081 86.677 1.00 46.55 292 ILE B O 1
ATOM 5170 N N . PHE B 1 293 ? 115.941 47.644 85.109 1.00 47.06 293 PHE B N 1
ATOM 5171 C CA . PHE B 1 293 ? 115.692 48.784 85.999 1.00 47.82 293 PHE B CA 1
ATOM 5172 C C . PHE B 1 293 ? 114.245 48.835 86.481 1.00 48.16 293 PHE B C 1
ATOM 5173 O O . PHE B 1 293 ? 113.987 49.274 87.593 1.00 48.15 293 PHE B O 1
ATOM 5181 N N . ASN B 1 294 ? 113.307 48.372 85.656 1.00 48.47 294 ASN B N 1
ATOM 5182 C CA . ASN B 1 294 ? 111.907 48.265 86.089 1.00 48.83 294 ASN B CA 1
ATOM 5183 C C . ASN B 1 294 ? 111.717 47.313 87.268 1.00 48.79 294 ASN B C 1
ATOM 5184 O O . ASN B 1 294 ? 110.810 47.496 88.077 1.00 49.11 294 ASN B O 1
ATOM 5189 N N . ILE B 1 295 ? 112.581 46.303 87.355 1.00 48.74 295 ILE B N 1
ATOM 5190 C CA . ILE B 1 295 ? 112.488 45.273 88.394 1.00 48.48 295 ILE B CA 1
ATOM 5191 C C . ILE B 1 295 ? 113.361 45.577 89.625 1.00 48.43 295 ILE B C 1
ATOM 5192 O O . ILE B 1 295 ? 112.885 45.498 90.751 1.00 48.70 295 ILE B O 1
ATOM 5197 N N . ILE B 1 296 ? 114.627 45.922 89.409 1.00 48.37 296 ILE B N 1
ATOM 5198 C CA . ILE B 1 296 ? 115.551 46.184 90.511 1.00 48.53 296 ILE B CA 1
ATOM 5199 C C . ILE B 1 296 ? 115.807 47.680 90.736 1.00 49.23 296 ILE B C 1
ATOM 5200 O O . ILE B 1 296 ? 116.651 48.056 91.554 1.00 49.27 296 ILE B O 1
ATOM 5205 N N . GLY B 1 297 ? 115.074 48.528 90.015 1.00 49.88 297 GLY B N 1
ATOM 5206 C CA . GLY B 1 297 ? 115.264 49.976 90.094 1.00 50.82 297 GLY B CA 1
ATOM 5207 C C . GLY B 1 297 ? 116.462 50.452 89.293 1.00 51.71 297 GLY B C 1
ATOM 5208 O O . GLY B 1 297 ? 117.305 49.649 88.870 1.00 51.64 297 GLY B O 1
ATOM 5209 N N . THR B 1 298 ? 116.533 51.762 89.073 1.00 52.68 298 THR B N 1
ATOM 5210 C CA . THR B 1 298 ? 117.710 52.383 88.474 1.00 53.85 298 THR B CA 1
ATOM 5211 C C . THR B 1 298 ? 118.893 52.285 89.445 1.00 54.73 298 THR B C 1
ATOM 5212 O O . THR B 1 298 ? 118.686 52.221 90.659 1.00 54.44 298 THR B O 1
ATOM 5216 N N . PRO B 1 299 ? 120.133 52.240 88.914 1.00 55.82 299 PRO B N 1
ATOM 5217 C CA . PRO B 1 299 ? 121.299 52.052 89.776 1.00 56.89 299 PRO B CA 1
ATOM 5218 C C . PRO B 1 299 ? 121.548 53.238 90.706 1.00 58.06 299 PRO B C 1
ATOM 5219 O O . PRO B 1 299 ? 121.321 54.389 90.328 1.00 58.23 299 PRO B O 1
ATOM 5223 N N . THR B 1 300 ? 121.997 52.942 91.921 1.00 59.37 300 THR B N 1
ATOM 5224 C CA . THR B 1 300 ? 122.364 53.965 92.897 1.00 60.67 300 THR B CA 1
ATOM 5225 C C . THR B 1 300 ? 123.713 54.570 92.515 1.00 61.87 300 THR B C 1
ATOM 5226 O O . THR B 1 300 ? 124.430 54.018 91.673 1.00 61.92 300 THR B O 1
ATOM 5230 N N . GLU B 1 301 ? 124.070 55.688 93.146 1.00 63.21 301 GLU B N 1
ATOM 5231 C CA . GLU B 1 301 ? 125.383 56.296 92.930 1.00 64.64 301 GLU B CA 1
ATOM 5232 C C . GLU B 1 301 ? 126.506 55.322 93.285 1.00 65.14 301 GLU B C 1
ATOM 5233 O O . GLU B 1 301 ? 127.519 55.247 92.582 1.00 65.32 301 GLU B O 1
ATOM 5239 N N . ASP B 1 302 ? 126.298 54.565 94.361 1.00 65.79 302 ASP B N 1
ATOM 5240 C CA . ASP B 1 302 ? 127.233 53.525 94.787 1.00 66.67 302 ASP B CA 1
ATOM 5241 C C . ASP B 1 302 ? 127.445 52.433 93.727 1.00 67.23 302 ASP B C 1
ATOM 5242 O O . ASP B 1 302 ? 128.580 51.995 93.505 1.00 67.30 302 ASP B O 1
ATOM 5247 N N . ASP B 1 303 ? 126.358 52.003 93.078 1.00 67.76 303 ASP B N 1
ATOM 5248 C CA . ASP B 1 303 ? 126.430 51.001 92.004 1.00 68.41 303 ASP B CA 1
ATOM 5249 C C . ASP B 1 303 ? 127.320 51.464 90.853 1.00 69.34 303 ASP B C 1
ATOM 5250 O O . ASP B 1 303 ? 128.043 50.666 90.256 1.00 69.48 303 ASP B O 1
ATOM 5255 N N . LEU B 1 304 ? 127.261 52.760 90.558 1.00 70.37 304 LEU B N 1
ATOM 5256 C CA . LEU B 1 304 ? 127.995 53.357 89.446 1.00 71.45 304 LEU B CA 1
ATOM 5257 C C . LEU B 1 304 ? 129.501 53.500 89.716 1.00 72.25 304 LEU B C 1
ATOM 5258 O O . LEU B 1 304 ? 130.302 53.529 88.773 1.00 72.57 304 LEU B O 1
ATOM 5263 N N . LYS B 1 305 ? 129.879 53.583 90.994 1.00 72.87 305 LYS B N 1
ATOM 5264 C CA . LYS B 1 305 ? 131.282 53.738 91.404 1.00 73.34 305 LYS B CA 1
ATOM 5265 C C . LYS B 1 305 ? 132.219 52.697 90.777 1.00 73.73 305 LYS B C 1
ATOM 5266 O O . LYS B 1 305 ? 133.350 53.023 90.397 1.00 73.92 305 LYS B O 1
ATOM 5268 N N . ASN B 1 306 ? 131.741 51.458 90.661 1.00 74.01 306 ASN B N 1
ATOM 5269 C CA . ASN B 1 306 ? 132.508 50.372 90.039 1.00 74.17 306 ASN B CA 1
ATOM 5270 C C . ASN B 1 306 ? 132.782 50.583 88.545 1.00 74.32 306 ASN B C 1
ATOM 5271 O O . ASN B 1 306 ? 133.706 49.976 87.992 1.00 74.51 306 ASN B O 1
ATOM 5273 N N . ILE B 1 307 ? 131.978 51.436 87.904 1.00 74.36 307 ILE B N 1
ATOM 5274 C CA . ILE B 1 307 ? 132.177 51.820 86.498 1.00 74.32 307 ILE B CA 1
ATOM 5275 C C . ILE B 1 307 ? 133.014 53.101 86.412 1.00 74.42 307 ILE B C 1
ATOM 5276 O O . ILE B 1 307 ? 133.956 53.192 85.620 1.00 74.56 307 ILE B O 1
ATOM 5281 N N . LYS B 1 309 ? 134.186 54.047 83.043 1.00 74.82 309 LYS B N 1
ATOM 5282 C CA . LYS B 1 309 ? 133.888 54.775 81.814 1.00 74.88 309 LYS B CA 1
ATOM 5283 C C . LYS B 1 309 ? 132.811 55.841 82.044 1.00 74.83 309 LYS B C 1
ATOM 5284 O O . LYS B 1 309 ? 131.700 55.519 82.471 1.00 74.95 309 LYS B O 1
ATOM 5286 N N . PRO B 1 310 ? 133.146 57.119 81.776 1.00 74.70 310 PRO B N 1
ATOM 5287 C CA . PRO B 1 310 ? 132.191 58.224 81.940 1.00 74.42 310 PRO B CA 1
ATOM 5288 C C . PRO B 1 310 ? 131.052 58.202 80.916 1.00 74.06 310 PRO B C 1
ATOM 5289 O O . PRO B 1 310 ? 129.943 58.650 81.221 1.00 74.02 310 PRO B O 1
ATOM 5293 N N . GLU B 1 311 ? 131.331 57.689 79.719 1.00 73.72 311 GLU B N 1
ATOM 5294 C CA . GLU B 1 311 ? 130.335 57.609 78.648 1.00 73.38 311 GLU B CA 1
ATOM 5295 C C . GLU B 1 311 ? 129.199 56.643 79.001 1.00 73.05 311 GLU B C 1
ATOM 5296 O O . GLU B 1 311 ? 128.024 56.926 78.744 1.00 73.09 311 GLU B O 1
ATOM 5298 N N . VAL B 1 312 ? 129.564 55.510 79.599 1.00 72.58 312 VAL B N 1
ATOM 5299 C CA . VAL B 1 312 ? 128.601 54.504 80.055 1.00 72.08 312 VAL B CA 1
ATOM 5300 C C . VAL B 1 312 ? 127.697 55.059 81.166 1.00 71.76 312 VAL B C 1
ATOM 5301 O O . VAL B 1 312 ? 126.475 54.870 81.126 1.00 71.58 312 VAL B O 1
ATOM 5305 N N . ILE B 1 313 ? 128.303 55.749 82.137 1.00 71.40 313 ILE B N 1
ATOM 5306 C CA . ILE B 1 313 ? 127.564 56.385 83.235 1.00 71.15 313 ILE B CA 1
ATOM 5307 C C . ILE B 1 313 ? 126.604 57.440 82.685 1.00 71.02 313 ILE B C 1
ATOM 5308 O O . ILE B 1 313 ? 125.464 57.549 83.140 1.00 70.80 313 ILE B O 1
ATOM 5313 N N . LYS B 1 314 ? 127.070 58.191 81.688 1.00 70.99 314 LYS B N 1
ATOM 5314 C CA . LYS B 1 314 ? 126.241 59.177 80.998 1.00 71.02 314 LYS B CA 1
ATOM 5315 C C . LYS B 1 314 ? 125.028 58.515 80.328 1.00 70.86 314 LYS B C 1
ATOM 5316 O O . LYS B 1 314 ? 123.933 59.086 80.320 1.00 70.88 314 LYS B O 1
ATOM 5319 N N . TYR B 1 315 ? 125.228 57.311 79.786 1.00 70.61 315 TYR B N 1
ATOM 5320 C CA . TYR B 1 315 ? 124.150 56.538 79.147 1.00 70.44 315 TYR B CA 1
ATOM 5321 C C . TYR B 1 315 ? 123.098 56.044 80.144 1.00 69.96 315 TYR B C 1
ATOM 5322 O O . TYR B 1 315 ? 121.898 56.189 79.902 1.00 69.85 315 TYR B O 1
ATOM 5331 N N . ILE B 1 316 ? 123.551 55.465 81.255 1.00 69.41 316 ILE B N 1
ATOM 5332 C CA . ILE B 1 316 ? 122.649 54.956 82.288 1.00 68.96 316 ILE B CA 1
ATOM 5333 C C . ILE B 1 316 ? 121.778 56.074 82.863 1.00 68.88 316 ILE B C 1
ATOM 5334 O O . ILE B 1 316 ? 120.603 55.858 83.166 1.00 68.55 316 ILE B O 1
ATOM 5339 N N . LYS B 1 317 ? 122.356 57.269 82.989 1.00 68.81 317 LYS B N 1
ATOM 5340 C CA . LYS B 1 317 ? 121.642 58.429 83.531 1.00 68.93 317 LYS B CA 1
ATOM 5341 C C . LYS B 1 317 ? 120.444 58.856 82.676 1.00 68.72 317 LYS B C 1
ATOM 5342 O O . LYS B 1 317 ? 119.475 59.410 83.202 1.00 68.87 317 LYS B O 1
ATOM 5348 N N . LEU B 1 318 ? 120.512 58.590 81.370 1.00 68.43 318 LEU B N 1
ATOM 5349 C CA . LEU B 1 318 ? 119.389 58.835 80.451 1.00 68.10 318 LEU B CA 1
ATOM 5350 C C . LEU B 1 318 ? 118.103 58.105 80.864 1.00 67.74 318 LEU B C 1
ATOM 5351 O O . LEU B 1 318 ? 116.999 58.569 80.561 1.00 67.65 318 LEU B O 1
ATOM 5356 N N . PHE B 1 319 ? 118.256 56.970 81.549 1.00 67.24 319 PHE B N 1
ATOM 5357 C CA . PHE B 1 319 ? 117.125 56.202 82.076 1.00 66.77 319 PHE B CA 1
ATOM 5358 C C . PHE B 1 319 ? 116.511 56.888 83.301 1.00 66.80 319 PHE B C 1
ATOM 5359 O O . PHE B 1 319 ? 117.170 56.995 84.340 1.00 66.65 319 PHE B O 1
ATOM 5367 N N . PRO B 1 320 ? 115.247 57.352 83.185 1.00 66.78 320 PRO B N 1
ATOM 5368 C CA . PRO B 1 320 ? 114.562 58.010 84.301 1.00 66.86 320 PRO B CA 1
ATOM 5369 C C . PRO B 1 320 ? 114.563 57.147 85.562 1.00 66.87 320 PRO B C 1
ATOM 5370 O O . PRO B 1 320 ? 114.318 55.943 85.482 1.00 66.99 320 PRO B O 1
ATOM 5374 N N . HIS B 1 321 ? 114.843 57.770 86.707 1.00 66.86 321 HIS B N 1
ATOM 5375 C CA . HIS B 1 321 ? 114.895 57.084 88.000 1.00 66.78 321 HIS B CA 1
ATOM 5376 C C . HIS B 1 321 ? 113.613 56.299 88.305 1.00 66.52 321 HIS B C 1
ATOM 5377 O O . HIS B 1 321 ? 112.512 56.730 87.951 1.00 66.51 321 HIS B O 1
ATOM 5384 N N . ARG B 1 322 ? 113.771 55.142 88.950 1.00 66.16 322 ARG B N 1
ATOM 5385 C CA . ARG B 1 322 ? 112.634 54.339 89.408 1.00 65.85 322 ARG B CA 1
ATOM 5386 C C . ARG B 1 322 ? 113.018 53.426 90.568 1.00 65.73 322 ARG B C 1
ATOM 5387 O O . ARG B 1 322 ? 114.196 53.115 90.764 1.00 65.65 322 ARG B O 1
ATOM 5395 N N . LYS B 1 323 ? 112.012 53.010 91.330 1.00 65.74 323 LYS B N 1
ATOM 5396 C CA . LYS B 1 323 ? 112.207 52.148 92.492 1.00 66.00 323 LYS B CA 1
ATOM 5397 C C . LYS B 1 323 ? 112.207 50.667 92.109 1.00 65.79 323 LYS B C 1
ATOM 5398 O O . LYS B 1 323 ? 111.594 50.284 91.109 1.00 65.80 323 LYS B O 1
ATOM 5404 N N . PRO B 1 324 ? 112.907 49.830 92.899 1.00 65.66 324 PRO B N 1
ATOM 5405 C CA . PRO B 1 324 ? 112.771 48.383 92.720 1.00 65.39 324 PRO B CA 1
ATOM 5406 C C . PRO B 1 324 ? 111.382 47.923 93.153 1.00 65.13 324 PRO B C 1
ATOM 5407 O O . PRO B 1 324 ? 110.806 48.509 94.068 1.00 65.23 324 PRO B O 1
ATOM 5411 N N . ILE B 1 325 ? 110.843 46.902 92.489 1.00 64.64 325 ILE B N 1
ATOM 5412 C CA . ILE B 1 325 ? 109.584 46.289 92.921 1.00 64.19 325 ILE B CA 1
ATOM 5413 C C . ILE B 1 325 ? 109.817 45.482 94.201 1.00 63.89 325 ILE B C 1
ATOM 5414 O O . ILE B 1 325 ? 110.960 45.179 94.547 1.00 63.64 325 ILE B O 1
ATOM 5419 N N . ASN B 1 326 ? 108.733 45.138 94.893 1.00 63.59 326 ASN B N 1
ATOM 5420 C CA . ASN B 1 326 ? 108.810 44.337 96.108 1.00 63.29 326 ASN B CA 1
ATOM 5421 C C . ASN B 1 326 ? 108.708 42.843 95.802 1.00 62.77 326 ASN B C 1
ATOM 5422 O O . ASN B 1 326 ? 107.639 42.341 95.430 1.00 62.61 326 ASN B O 1
ATOM 5427 N N . LEU B 1 327 ? 109.829 42.143 95.973 1.00 62.23 327 LEU B N 1
ATOM 5428 C CA . LEU B 1 327 ? 109.928 40.714 95.667 1.00 61.66 327 LEU B CA 1
ATOM 5429 C C . LEU B 1 327 ? 109.080 39.836 96.583 1.00 61.27 327 LEU B C 1
ATOM 5430 O O . LEU B 1 327 ? 108.588 38.787 96.161 1.00 61.07 327 LEU B O 1
ATOM 5435 N N . LYS B 1 328 ? 108.920 40.271 97.831 1.00 60.97 328 LYS B N 1
ATOM 5436 C CA . LYS B 1 328 ? 108.117 39.556 98.822 1.00 60.73 328 LYS B CA 1
ATOM 5437 C C . LYS B 1 328 ? 106.643 39.504 98.406 1.00 60.08 328 LYS B C 1
ATOM 5438 O O . LYS B 1 328 ? 105.964 38.502 98.628 1.00 59.98 328 LYS B O 1
ATOM 5444 N N . GLN B 1 329 ? 106.159 40.585 97.801 1.00 59.31 329 GLN B N 1
ATOM 5445 C CA . GLN B 1 329 ? 104.791 40.629 97.289 1.00 58.86 329 GLN B CA 1
ATOM 5446 C C . GLN B 1 329 ? 104.638 39.820 96.004 1.00 57.88 329 GLN B C 1
ATOM 5447 O O . GLN B 1 329 ? 103.636 39.127 95.822 1.00 57.60 329 GLN B O 1
ATOM 5453 N N . LYS B 1 330 ? 105.636 39.894 95.125 1.00 56.92 330 LYS B N 1
ATOM 5454 C CA . LYS B 1 330 ? 105.619 39.106 93.885 1.00 55.74 330 LYS B CA 1
ATOM 5455 C C . LYS B 1 330 ? 105.636 37.606 94.188 1.00 54.92 330 LYS B C 1
ATOM 5456 O O . LYS B 1 330 ? 104.925 36.840 93.546 1.00 55.08 330 LYS B O 1
ATOM 5462 N N . TYR B 1 331 ? 106.433 37.196 95.175 1.00 53.63 331 TYR B N 1
ATOM 5463 C CA . TYR B 1 331 ? 106.512 35.789 95.568 1.00 52.45 331 TYR B CA 1
ATOM 5464 C C . TYR B 1 331 ? 106.106 35.585 97.043 1.00 52.03 331 TYR B C 1
ATOM 5465 O O . TYR B 1 331 ? 106.963 35.298 97.880 1.00 51.22 331 TYR B O 1
ATOM 5474 N N . PRO B 1 332 ? 104.796 35.703 97.357 1.00 51.82 332 PRO B N 1
ATOM 5475 C CA . PRO B 1 332 ? 104.361 35.719 98.762 1.00 51.46 332 PRO B CA 1
ATOM 5476 C C . PRO B 1 332 ? 104.457 34.385 99.501 1.00 51.10 332 PRO B C 1
ATOM 5477 O O . PRO B 1 332 ? 104.416 34.383 100.720 1.00 51.08 332 PRO B O 1
ATOM 5481 N N . SER B 1 333 ? 104.601 33.268 98.789 1.00 50.86 333 SER B N 1
ATOM 5482 C CA . SER B 1 333 ? 104.718 31.957 99.442 1.00 50.74 333 SER B CA 1
ATOM 5483 C C . SER B 1 333 ? 106.128 31.607 99.910 1.00 50.58 333 SER B C 1
ATOM 5484 O O . SER B 1 333 ? 106.318 30.609 100.609 1.00 50.43 333 SER B O 1
ATOM 5487 N N . ILE B 1 334 ? 107.114 32.411 99.516 1.00 50.47 334 ILE B N 1
ATOM 5488 C CA . ILE B 1 334 ? 108.513 32.145 99.863 1.00 50.29 334 ILE B CA 1
ATOM 5489 C C . ILE B 1 334 ? 108.882 32.863 101.164 1.00 50.36 334 ILE B C 1
ATOM 5490 O O . ILE B 1 334 ? 108.476 34.011 101.374 1.00 50.09 334 ILE B O 1
ATOM 5495 N N . SER B 1 335 ? 109.653 32.198 102.028 1.00 50.44 335 SER B N 1
ATOM 5496 C CA . SER B 1 335 ? 110.134 32.840 103.264 1.00 50.84 335 SER B CA 1
ATOM 5497 C C . SER B 1 335 ? 111.080 33.990 102.939 1.00 50.57 335 SER B C 1
ATOM 5498 O O . SER B 1 335 ? 111.515 34.151 101.785 1.00 50.58 335 SER B O 1
ATOM 5501 N N . ASP B 1 336 ? 111.384 34.788 103.959 1.00 50.06 336 ASP B N 1
ATOM 5502 C CA . ASP B 1 336 ? 112.323 35.893 103.832 1.00 49.87 336 ASP B CA 1
ATOM 5503 C C . ASP B 1 336 ? 113.719 35.411 103.399 1.00 49.06 336 ASP B C 1
ATOM 5504 O O . ASP B 1 336 ? 114.442 36.148 102.736 1.00 49.12 336 ASP B O 1
ATOM 5509 N N . ASP B 1 337 ? 114.070 34.175 103.764 1.00 48.15 337 ASP B N 1
ATOM 5510 C CA . ASP B 1 337 ? 115.336 33.540 103.364 1.00 47.27 337 ASP B CA 1
ATOM 5511 C C . ASP B 1 337 ? 115.438 33.346 101.842 1.00 46.13 337 ASP B C 1
ATOM 5512 O O . ASP B 1 337 ? 116.444 33.703 101.230 1.00 45.99 337 ASP B O 1
ATOM 5517 N N . GLY B 1 338 ? 114.402 32.766 101.241 1.00 45.13 338 GLY B N 1
ATOM 5518 C CA . GLY B 1 338 ? 114.373 32.544 99.795 1.00 43.58 338 GLY B CA 1
ATOM 5519 C C . GLY B 1 338 ? 114.433 33.842 99.015 1.00 42.70 338 GLY B C 1
ATOM 5520 O O . GLY B 1 338 ? 115.184 33.964 98.042 1.00 42.60 338 GLY B O 1
ATOM 5521 N N . ILE B 1 339 ? 113.650 34.815 99.465 1.00 41.93 339 ILE B N 1
ATOM 5522 C CA . ILE B 1 339 ? 113.588 36.127 98.836 1.00 41.57 339 ILE B CA 1
ATOM 5523 C C . ILE B 1 339 ? 114.941 36.826 98.905 1.00 40.89 339 ILE B C 1
ATOM 5524 O O . ILE B 1 339 ? 115.371 37.460 97.937 1.00 40.40 339 ILE B O 1
ATOM 5529 N N . ASN B 1 340 ? 115.597 36.704 100.057 1.00 40.23 340 ASN B N 1
ATOM 5530 C CA . ASN B 1 340 ? 116.932 37.249 100.255 1.00 39.75 340 ASN B CA 1
ATOM 5531 C C . ASN B 1 340 ? 117.960 36.623 99.308 1.00 38.72 340 ASN B C 1
ATOM 5532 O O . ASN B 1 340 ? 118.808 37.324 98.765 1.00 38.84 340 ASN B O 1
ATOM 5537 N N . LEU B 1 341 ? 117.885 35.307 99.126 1.00 37.76 341 LEU B N 1
ATOM 5538 C CA . LEU B 1 341 ? 118.764 34.625 98.196 1.00 37.18 341 LEU B CA 1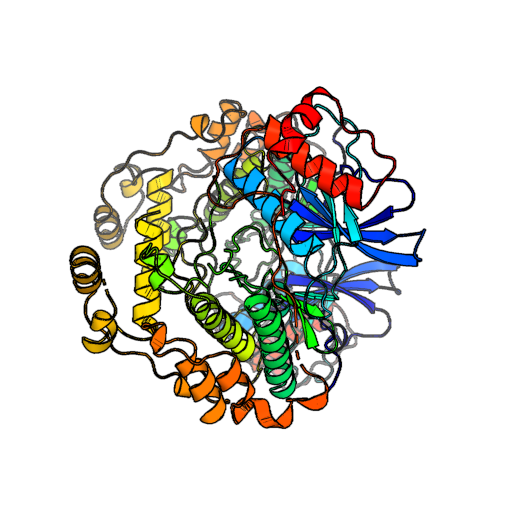
ATOM 5539 C C . LEU B 1 341 ? 118.573 35.172 96.773 1.00 37.20 341 LEU B C 1
ATOM 5540 O O . LEU B 1 341 ? 119.539 35.559 96.125 1.00 37.14 341 LEU B O 1
ATOM 5545 N N . LEU B 1 342 ? 117.325 35.245 96.324 1.00 37.14 342 LEU B N 1
ATOM 5546 C CA . LEU B 1 342 ? 117.002 35.758 94.987 1.00 37.58 342 LEU B CA 1
ATOM 5547 C C . LEU B 1 342 ? 117.495 37.192 94.817 1.00 37.90 342 LEU B C 1
ATOM 5548 O O . LEU B 1 342 ? 118.198 37.501 93.858 1.00 37.26 342 LEU B O 1
ATOM 5553 N N . GLU B 1 343 ? 117.145 38.045 95.780 1.00 38.67 343 GLU B N 1
ATOM 5554 C CA . GLU B 1 343 ? 117.529 39.455 95.789 1.00 39.87 343 GLU B CA 1
ATOM 5555 C C . GLU B 1 343 ? 119.041 39.632 95.635 1.00 39.52 343 GLU B C 1
ATOM 5556 O O . GLU B 1 343 ? 119.503 40.482 94.866 1.00 39.62 343 GLU B O 1
ATOM 5562 N N . SER B 1 344 ? 119.803 38.807 96.349 1.00 39.15 344 SER B N 1
ATOM 5563 C CA . SER B 1 344 ? 121.252 38.958 96.407 1.00 38.92 344 SER B CA 1
ATOM 5564 C C . SER B 1 344 ? 121.944 38.428 95.142 1.00 38.68 344 SER B C 1
ATOM 5565 O O . SER B 1 344 ? 123.111 38.739 94.906 1.00 38.53 344 SER B O 1
ATOM 5568 N N . MET B 1 345 ? 121.221 37.645 94.332 1.00 38.56 345 MET B N 1
ATOM 5569 C CA . MET B 1 345 ? 121.716 37.210 93.028 1.00 38.27 345 MET B CA 1
ATOM 5570 C C . MET B 1 345 ? 121.517 38.300 91.971 1.00 38.61 345 MET B C 1
ATOM 5571 O O . MET B 1 345 ? 122.341 38.457 91.060 1.00 38.93 345 MET B O 1
ATOM 5576 N N . LEU B 1 346 ? 120.426 39.050 92.098 1.00 38.64 346 LEU B N 1
ATOM 5577 C CA . LEU B 1 346 ? 120.042 40.052 91.107 1.00 39.18 346 LEU B CA 1
ATOM 5578 C C . LEU B 1 346 ? 120.487 41.476 91.467 1.00 39.90 346 LEU B C 1
ATOM 5579 O O . LEU B 1 346 ? 119.703 42.432 91.437 1.00 39.79 346 LEU B O 1
ATOM 5584 N N . LYS B 1 347 ? 121.768 41.606 91.787 1.00 40.97 347 LYS B N 1
ATOM 5585 C CA . LYS B 1 347 ? 122.365 42.897 92.104 1.00 42.00 347 LYS B CA 1
ATOM 5586 C C . LYS B 1 347 ? 122.977 43.497 90.845 1.00 42.46 347 LYS B C 1
ATOM 5587 O O . LYS B 1 347 ? 123.679 42.807 90.112 1.00 42.15 347 LYS B O 1
ATOM 5593 N N . PHE B 1 348 ? 122.705 44.779 90.601 1.00 43.16 348 PHE B N 1
ATOM 5594 C CA . PHE B 1 348 ? 123.294 45.492 89.469 1.00 43.75 348 PHE B CA 1
ATOM 5595 C C . PHE B 1 348 ? 124.818 45.466 89.537 1.00 44.03 348 PHE B C 1
ATOM 5596 O O . PHE B 1 348 ? 125.479 45.117 88.556 1.00 43.87 348 PHE B O 1
ATOM 5604 N N . ASN B 1 349 ? 125.368 45.839 90.693 1.00 44.37 349 ASN B N 1
ATOM 5605 C CA . ASN B 1 349 ? 126.809 45.821 90.871 1.00 44.60 349 ASN B CA 1
ATOM 5606 C C . ASN B 1 349 ? 127.297 44.389 91.060 1.00 44.49 349 ASN B C 1
ATOM 5607 O O . ASN B 1 349 ? 126.902 43.724 92.019 1.00 44.24 349 ASN B O 1
ATOM 5612 N N . PRO B 1 350 ? 128.164 43.910 90.147 1.00 44.51 350 PRO B N 1
ATOM 5613 C CA . PRO B 1 350 ? 128.5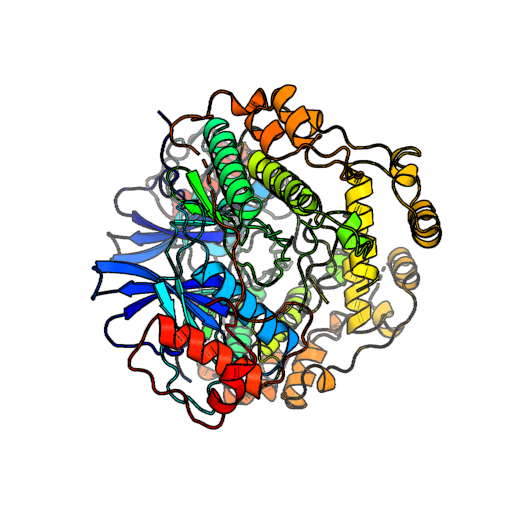95 42.504 90.187 1.00 44.60 350 PRO B CA 1
ATOM 5614 C C . PRO B 1 350 ? 129.317 42.130 91.484 1.00 44.59 350 PRO B C 1
ATOM 5615 O O . PRO B 1 350 ? 129.220 40.990 91.933 1.00 44.01 350 PRO B O 1
ATOM 5619 N N . ASN B 1 351 ? 130.036 43.088 92.067 1.00 44.98 351 ASN B N 1
ATOM 5620 C CA . ASN B 1 351 ? 130.728 42.889 93.352 1.00 45.47 351 ASN B CA 1
ATOM 5621 C C . ASN B 1 351 ? 129.783 42.681 94.528 1.00 45.20 351 ASN B C 1
ATOM 5622 O O . ASN B 1 351 ? 130.137 42.003 95.490 1.00 45.64 351 ASN B O 1
ATOM 5627 N N . LYS B 1 352 ? 128.592 43.271 94.444 1.00 44.87 352 LYS B N 1
ATOM 5628 C CA . LYS B 1 352 ? 127.565 43.146 95.481 1.00 44.56 352 LYS B CA 1
ATOM 5629 C C . LYS B 1 352 ? 126.805 41.821 95.414 1.00 43.79 352 LYS B C 1
ATOM 5630 O O . LYS B 1 352 ? 126.140 41.448 96.387 1.00 43.96 352 LYS B O 1
ATOM 5636 N N . ARG B 1 353 ? 126.897 41.123 94.276 1.00 42.43 353 ARG B N 1
ATOM 5637 C CA . ARG B 1 353 ? 126.199 39.850 94.071 1.00 41.24 353 ARG B CA 1
ATOM 5638 C C . ARG B 1 353 ? 126.726 38.784 95.002 1.00 40.45 353 ARG B C 1
ATOM 5639 O O . ARG B 1 353 ? 127.928 38.732 95.263 1.00 40.50 353 ARG B O 1
ATOM 5647 N N . ILE B 1 354 ? 125.827 37.928 95.484 1.00 39.19 354 ILE B N 1
ATOM 5648 C CA . ILE B 1 354 ? 126.225 36.751 96.246 1.00 38.16 354 ILE B CA 1
ATOM 5649 C C . ILE B 1 354 ? 127.177 35.902 95.400 1.00 38.44 354 ILE B C 1
ATOM 5650 O O . ILE B 1 354 ? 127.071 35.868 94.159 1.00 38.21 354 ILE B O 1
ATOM 5655 N N . THR B 1 355 ? 128.116 35.235 96.059 1.00 38.32 355 THR B N 1
ATOM 5656 C CA . THR B 1 355 ? 128.983 34.295 95.358 1.00 38.03 355 THR B CA 1
ATOM 5657 C C . THR B 1 355 ? 128.354 32.915 95.442 1.00 38.07 355 THR B C 1
ATOM 5658 O O . THR B 1 355 ? 127.410 32.701 96.226 1.00 37.78 355 THR B O 1
ATOM 5662 N N . ILE B 1 356 ? 128.865 31.983 94.637 1.00 37.69 356 ILE B N 1
ATOM 5663 C CA . ILE B 1 356 ? 128.427 30.593 94.711 1.00 38.19 356 ILE B CA 1
ATOM 5664 C C . ILE B 1 356 ? 128.679 29.989 96.102 1.00 38.46 356 ILE B C 1
ATOM 5665 O O . ILE B 1 356 ? 127.815 29.309 96.644 1.00 38.85 356 ILE B O 1
ATOM 5670 N N . ASP B 1 357 ? 129.860 30.227 96.665 1.00 38.92 357 ASP B N 1
ATOM 5671 C CA . ASP B 1 357 ? 130.185 29.737 98.019 1.00 39.25 357 ASP B CA 1
ATOM 5672 C C . ASP B 1 357 ? 129.190 30.232 99.070 1.00 38.94 357 ASP B C 1
ATOM 5673 O O . ASP B 1 357 ? 128.716 29.452 99.897 1.00 38.95 357 ASP B O 1
ATOM 5678 N N . GLN B 1 358 ? 128.888 31.528 99.026 1.00 38.76 358 GLN B N 1
ATOM 5679 C CA . GLN B 1 358 ? 127.908 32.148 99.919 1.00 38.80 358 GLN B CA 1
ATOM 5680 C C . GLN B 1 358 ? 126.493 31.605 99.700 1.00 38.86 358 GLN B C 1
ATOM 5681 O O . GLN B 1 358 ? 125.734 31.443 100.662 1.00 38.95 358 GLN B O 1
ATOM 5687 N N . ALA B 1 359 ? 126.152 31.323 98.439 1.00 38.73 359 ALA B N 1
ATOM 5688 C CA . ALA B 1 359 ? 124.848 30.752 98.078 1.00 38.55 359 ALA B CA 1
ATOM 5689 C C . ALA B 1 359 ? 124.710 29.328 98.593 1.00 38.57 359 ALA B C 1
ATOM 5690 O O . ALA B 1 359 ? 123.647 28.939 99.069 1.00 38.74 359 ALA B O 1
ATOM 5692 N N . LEU B 1 360 ? 125.788 28.553 98.500 1.00 38.58 360 LEU B N 1
ATOM 5693 C CA . LEU B 1 360 ? 125.782 27.190 99.015 1.00 38.80 360 LEU B CA 1
ATOM 5694 C C . LEU B 1 360 ? 125.707 27.174 100.548 1.00 39.09 360 LEU B C 1
ATOM 5695 O O . LEU B 1 360 ? 125.219 26.200 101.132 1.00 39.30 360 LEU B O 1
ATOM 5700 N N . ASP B 1 361 ? 126.171 28.264 101.172 1.00 39.22 361 ASP B N 1
ATOM 5701 C CA . ASP B 1 361 ? 126.142 28.465 102.638 1.00 39.30 361 ASP B CA 1
ATOM 5702 C C . ASP B 1 361 ? 124.806 29.040 103.142 1.00 39.43 361 ASP B C 1
ATOM 5703 O O . ASP B 1 361 ? 124.588 29.143 104.356 1.00 39.14 361 ASP B O 1
ATOM 5708 N N . HIS B 1 362 ? 123.931 29.430 102.211 1.00 39.56 362 HIS B N 1
ATOM 5709 C CA . HIS B 1 362 ? 122.708 30.172 102.534 1.00 39.37 362 HIS B CA 1
ATOM 5710 C C . HIS B 1 362 ? 121.704 29.327 103.336 1.00 39.53 362 HIS B C 1
ATOM 5711 O O . HIS B 1 362 ? 121.533 28.138 103.063 1.00 38.99 362 HIS B O 1
ATOM 5718 N N . PRO B 1 363 ? 121.048 29.942 104.340 1.00 39.82 363 PRO B N 1
ATOM 5719 C CA . PRO B 1 363 ? 119.996 29.266 105.118 1.00 40.33 363 PRO B CA 1
ATOM 5720 C C . PRO B 1 363 ? 118.919 28.619 104.233 1.00 40.66 363 PRO B C 1
ATOM 5721 O O . PRO B 1 363 ? 118.498 27.497 104.502 1.00 40.81 363 PRO B O 1
ATOM 5725 N N . TYR B 1 364 ? 118.512 29.301 103.166 1.00 41.42 364 TYR B N 1
ATOM 5726 C CA . TYR B 1 364 ? 117.503 28.758 102.248 1.00 41.73 364 TYR B CA 1
ATOM 5727 C C . TYR B 1 364 ? 117.810 27.340 101.787 1.00 41.55 364 TYR B C 1
ATOM 5728 O O . TYR B 1 364 ? 116.902 26.522 101.682 1.00 41.65 364 TYR B O 1
ATOM 5737 N N . LEU B 1 365 ? 119.081 27.048 101.515 1.00 41.69 365 LEU B N 1
ATOM 5738 C CA . LEU B 1 365 ? 119.466 25.737 100.975 1.00 42.10 365 LEU B CA 1
ATOM 5739 C C . LEU B 1 365 ? 119.994 24.743 102.016 1.00 42.99 365 LEU B C 1
ATOM 5740 O O . LEU B 1 365 ? 120.414 23.636 101.676 1.00 42.54 365 LEU B O 1
ATOM 5745 N N . LYS B 1 366 ? 119.956 25.130 103.283 1.00 44.59 366 LYS B N 1
ATOM 5746 C CA . LYS B 1 366 ? 120.467 24.273 104.356 1.00 46.53 366 LYS B CA 1
ATOM 5747 C C . LYS B 1 366 ? 119.944 22.827 104.336 1.00 47.29 366 LYS B C 1
ATOM 5748 O O . LYS B 1 366 ? 120.730 21.892 104.493 1.00 47.69 366 LYS B O 1
ATOM 5754 N N . ASP B 1 367 ? 118.639 22.639 104.145 1.00 48.37 367 ASP B N 1
ATOM 5755 C CA . ASP B 1 367 ? 118.048 21.292 104.229 1.00 49.97 367 ASP B CA 1
ATOM 5756 C C . ASP B 1 367 ? 118.295 20.384 103.024 1.00 50.23 367 ASP B C 1
ATOM 5757 O O . ASP B 1 367 ? 118.019 19.184 103.101 1.00 50.28 367 ASP B O 1
ATOM 5762 N N . VAL B 1 368 ? 118.790 20.942 101.918 1.00 50.42 368 VAL B N 1
ATOM 5763 C CA . VAL B 1 368 ? 119.117 20.124 100.747 1.00 50.62 368 VAL B CA 1
ATOM 5764 C C . VAL B 1 368 ? 120.619 19.921 100.556 1.00 51.65 368 VAL B C 1
ATOM 5765 O O . VAL B 1 368 ? 121.036 19.035 99.799 1.00 51.51 368 VAL B O 1
ATOM 5769 N N . ARG B 1 369 ? 121.428 20.742 101.226 1.00 52.96 369 ARG B N 1
ATOM 5770 C CA . ARG B 1 369 ? 122.881 20.658 101.072 1.00 54.71 369 ARG B CA 1
ATOM 5771 C C . ARG B 1 369 ? 123.421 19.300 101.516 1.00 56.24 369 ARG B C 1
ATOM 5772 O O . ARG B 1 369 ? 123.033 18.773 102.564 1.00 56.17 369 ARG B O 1
ATOM 5780 N N . LYS B 1 370 ? 124.284 18.731 100.679 1.00 58.15 370 LYS B N 1
ATOM 5781 C CA . LYS B 1 370 ? 124.983 17.492 100.979 1.00 60.27 370 LYS B CA 1
ATOM 5782 C C . LYS B 1 370 ? 126.474 17.771 100.865 1.00 61.64 370 LYS B C 1
ATOM 5783 O O . LYS B 1 370 ? 127.131 17.329 99.915 1.00 61.52 370 LYS B O 1
ATOM 5789 N N . LYS B 1 371 ? 126.989 18.524 101.840 1.00 63.35 371 LYS B N 1
ATOM 5790 C CA . LYS B 1 371 ? 128.392 18.950 101.892 1.00 65.18 371 LYS B CA 1
ATOM 5791 C C . LYS B 1 371 ? 129.374 17.802 101.622 1.00 66.18 371 LYS B C 1
ATOM 5792 O O . LYS B 1 371 ? 130.326 17.958 100.849 1.00 66.20 371 LYS B O 1
ATOM 5798 N N . LYS B 1 372 ? 129.108 16.651 102.239 1.00 67.36 372 LYS B N 1
ATOM 5799 C CA . LYS B 1 372 ? 129.946 15.453 102.111 1.00 68.43 372 LYS B CA 1
ATOM 5800 C C . LYS B 1 372 ? 130.084 14.950 100.670 1.00 69.06 372 LYS B C 1
ATOM 5801 O O . LYS B 1 372 ? 131.105 14.352 100.314 1.00 69.34 372 LYS B O 1
ATOM 5803 N N . LEU B 1 373 ? 129.060 15.188 99.853 1.00 69.53 373 LEU B N 1
ATOM 5804 C CA . LEU B 1 373 ? 129.058 14.738 98.461 1.00 69.88 373 LEU B CA 1
ATOM 5805 C C . LEU B 1 373 ? 129.710 15.746 97.506 1.00 70.01 373 LEU B C 1
ATOM 5806 O O . LEU B 1 373 ? 129.912 15.447 96.327 1.00 70.13 373 LEU B O 1
ATOM 5808 N N . GLU B 1 374 ? 130.034 16.933 98.019 1.00 70.03 374 GLU B N 1
ATOM 5809 C CA . GLU B 1 374 ? 130.717 17.967 97.237 1.00 70.02 374 GLU B CA 1
ATOM 5810 C C . GLU B 1 374 ? 132.218 17.698 97.213 1.00 70.21 374 GLU B C 1
ATOM 5811 O O . GLU B 1 374 ? 132.866 17.844 96.179 1.00 70.37 374 GLU B O 1
ATOM 5817 N N . THR B 1 378 ? 139.780 20.276 91.500 1.00 54.43 378 THR B N 1
ATOM 5818 C CA . THR B 1 378 ? 139.547 20.111 90.064 1.00 54.50 378 THR B CA 1
ATOM 5819 C C . THR B 1 378 ? 140.552 20.906 89.207 1.00 54.60 378 THR B C 1
ATOM 5820 O O . THR B 1 378 ? 140.972 22.003 89.581 1.00 55.23 378 THR B O 1
ATOM 5824 N N . LYS B 1 379 ? 140.934 20.343 88.065 1.00 54.62 379 LYS B N 1
ATOM 5825 C CA . LYS B 1 379 ? 141.904 20.978 87.162 1.00 54.78 379 LYS B CA 1
ATOM 5826 C C . LYS B 1 379 ? 141.307 22.043 86.225 1.00 54.03 379 LYS B C 1
ATOM 5827 O O . LYS B 1 379 ? 140.157 21.941 85.794 1.00 53.73 379 LYS B O 1
ATOM 5833 N N . LYS B 1 380 ? 142.104 23.062 85.924 1.00 53.20 380 LYS B N 1
ATOM 5834 C CA . LYS B 1 380 ? 141.723 24.090 84.970 1.00 52.86 380 LYS B CA 1
ATOM 5835 C C . LYS B 1 380 ? 141.869 23.500 83.569 1.00 51.93 380 LYS B C 1
ATOM 5836 O O . LYS B 1 380 ? 142.897 22.897 83.255 1.00 51.47 380 LYS B O 1
ATOM 5842 N N . ILE B 1 381 ? 140.833 23.631 82.742 1.00 50.80 381 ILE B N 1
ATOM 5843 C CA . ILE B 1 381 ? 140.899 23.047 81.407 1.00 49.97 381 ILE B CA 1
ATOM 5844 C C . ILE B 1 381 ? 141.724 23.911 80.457 1.00 49.05 381 ILE B C 1
ATOM 5845 O O . ILE B 1 381 ? 141.773 25.138 80.589 1.00 48.79 381 ILE B O 1
ATOM 5850 N N . ILE B 1 382 ? 142.387 23.254 79.518 1.00 47.99 382 ILE B N 1
ATOM 5851 C CA . ILE B 1 382 ? 143.167 23.955 78.510 1.00 47.62 382 ILE B CA 1
ATOM 5852 C C . ILE B 1 382 ? 142.612 23.659 77.121 1.00 46.68 382 ILE B C 1
ATOM 5853 O O . ILE B 1 382 ? 142.546 22.504 76.695 1.00 46.29 382 ILE B O 1
ATOM 5858 N N . LEU B 1 383 ? 142.215 24.718 76.430 1.00 46.11 383 LEU B N 1
ATOM 5859 C CA . LEU B 1 383 ? 141.650 24.607 75.097 1.00 45.99 383 LEU B CA 1
ATOM 5860 C C . LEU B 1 383 ? 142.755 24.515 74.036 1.00 46.39 383 LEU B C 1
ATOM 5861 O O . LEU B 1 383 ? 143.837 25.071 74.224 1.00 45.78 383 LEU B O 1
ATOM 5866 N N . PRO B 1 384 ? 142.483 23.802 72.921 1.00 46.82 384 PRO B N 1
ATOM 5867 C CA . PRO B 1 384 ? 143.545 23.543 71.949 1.00 47.23 384 PRO B CA 1
ATOM 5868 C C . PRO B 1 384 ? 143.855 24.749 71.055 1.00 47.91 384 PRO B C 1
ATOM 5869 O O . PRO B 1 384 ? 144.779 24.700 70.246 1.00 47.11 384 PRO B O 1
ATOM 5873 N N . PHE B 1 385 ? 143.076 25.810 71.213 1.00 49.14 385 PHE B N 1
ATOM 5874 C CA . PHE B 1 385 ? 143.295 27.060 70.507 1.00 51.08 385 PHE B CA 1
ATOM 5875 C C . PHE B 1 385 ? 143.191 28.188 71.518 1.00 52.86 385 PHE B C 1
ATOM 5876 O O . PHE B 1 385 ? 142.584 28.026 72.576 1.00 52.81 385 PHE B O 1
ATOM 5884 N N . ASP B 1 386 ? 143.766 29.334 71.184 1.00 55.19 386 ASP B N 1
ATOM 5885 C CA . ASP B 1 386 ? 143.647 30.509 72.026 1.00 57.72 386 ASP B CA 1
ATOM 5886 C C . ASP B 1 386 ? 142.386 31.301 71.671 1.00 58.85 386 ASP B C 1
ATOM 5887 O O . ASP B 1 386 ? 142.160 31.613 70.501 1.00 59.31 386 ASP B O 1
ATOM 5892 N N . ASP B 1 387 ? 141.566 31.602 72.683 0.80 60.20 387 ASP B N 1
ATOM 5893 C CA . ASP B 1 387 ? 140.260 32.271 72.508 0.80 61.48 387 ASP B CA 1
ATOM 5894 C C . ASP B 1 387 ? 140.293 33.475 71.569 0.80 62.08 387 ASP B C 1
ATOM 5895 O O . ASP B 1 387 ? 139.359 33.693 70.793 0.80 62.24 387 ASP B O 1
ATOM 5900 N N . TRP B 1 388 ? 141.375 34.244 71.648 1.00 62.60 388 TRP B N 1
ATOM 5901 C CA . TRP B 1 388 ? 141.498 35.508 70.923 1.00 63.18 388 TRP B CA 1
ATOM 5902 C C . TRP B 1 388 ? 141.682 35.392 69.405 1.00 62.63 388 TRP B C 1
ATOM 5903 O O . TRP B 1 388 ? 141.168 36.239 68.668 1.00 62.73 388 TRP B O 1
ATOM 5914 N N A MET B 1 389 ? 142.389 34.353 68.952 0.50 62.19 389 MET B N 1
ATOM 5915 N N B MET B 1 389 ? 142.404 34.364 68.950 0.50 62.21 389 MET B N 1
ATOM 5916 C CA A MET B 1 389 ? 142.753 34.204 67.535 0.50 61.52 389 MET B CA 1
ATOM 5917 C CA B MET B 1 389 ? 142.766 34.251 67.532 0.50 61.56 389 MET B CA 1
ATOM 5918 C C A MET B 1 389 ? 141.549 33.959 66.628 0.50 60.66 389 MET B C 1
ATOM 5919 C C B MET B 1 389 ? 141.592 33.937 66.608 0.50 60.68 389 MET B C 1
ATOM 5920 O O A MET B 1 389 ? 140.702 33.110 66.920 0.50 60.71 389 MET B O 1
ATOM 5921 O O B MET B 1 389 ? 140.809 33.020 66.870 0.50 60.73 389 MET B O 1
ATOM 5930 N N . VAL B 1 390 ? 141.482 34.719 65.535 1.00 59.72 390 VAL B N 1
ATOM 5931 C CA . VAL B 1 390 ? 140.501 34.482 64.480 1.00 57.56 390 VAL B CA 1
ATOM 5932 C C . VAL B 1 390 ? 141.036 33.314 63.668 1.00 55.14 390 VAL B C 1
ATOM 5933 O O . VAL B 1 390 ? 142.146 33.368 63.145 1.00 55.38 390 VAL B O 1
ATOM 5937 N N . LEU B 1 391 ? 140.253 32.246 63.604 1.00 52.01 391 LEU B N 1
ATOM 5938 C CA . LEU B 1 391 ? 140.639 31.041 62.895 1.00 48.81 391 LEU B CA 1
ATOM 5939 C C . LEU B 1 391 ? 140.049 31.046 61.497 1.00 46.77 391 LEU B C 1
ATOM 5940 O O . LEU B 1 391 ? 138.921 31.481 61.295 1.00 46.20 391 LEU B O 1
ATOM 5945 N N . SER B 1 392 ? 140.827 30.564 60.534 1.00 44.26 392 SER B N 1
ATOM 5946 C CA . SER B 1 392 ? 140.339 30.387 59.175 1.00 41.86 392 SER B CA 1
ATOM 5947 C C . SER B 1 392 ? 139.529 29.096 59.101 1.00 40.34 392 SER B C 1
ATOM 5948 O O . SER B 1 392 ? 139.611 28.259 60.003 1.00 39.47 392 SER B O 1
ATOM 5951 N N . GLU B 1 393 ? 138.782 28.924 58.009 1.00 38.84 393 GLU B N 1
ATOM 5952 C CA . GLU B 1 393 ? 138.038 27.697 57.780 1.00 37.61 393 GLU B CA 1
ATOM 5953 C C . GLU B 1 393 ? 138.937 26.468 57.812 1.00 36.80 393 GLU B C 1
ATOM 5954 O O . GLU B 1 393 ? 138.543 25.435 58.348 1.00 36.71 393 GLU B O 1
ATOM 5960 N N . THR B 1 394 ? 140.133 26.573 57.238 1.00 35.86 394 THR B N 1
ATOM 5961 C CA . THR B 1 394 ? 141.025 25.417 57.162 1.00 35.29 394 THR B CA 1
ATOM 5962 C C . THR B 1 394 ? 141.530 25.020 58.560 1.00 34.40 394 THR B C 1
ATOM 5963 O O . THR B 1 394 ? 141.632 23.842 58.870 1.00 33.91 394 THR B O 1
ATOM 5967 N N . GLN B 1 395 ? 141.842 26.014 59.383 1.00 33.94 395 GLN B N 1
ATOM 5968 C CA . GLN B 1 395 ? 142.237 25.778 60.776 1.00 34.13 395 GLN B CA 1
ATOM 5969 C C . GLN B 1 395 ? 141.088 25.160 61.574 1.00 34.02 395 GLN B C 1
ATOM 5970 O O . GLN B 1 395 ? 141.290 24.200 62.312 1.00 34.55 395 GLN B O 1
ATOM 5976 N N . LEU B 1 396 ? 139.892 25.716 61.412 1.00 33.72 396 LEU B N 1
ATOM 5977 C CA . LEU B 1 396 ? 138.702 25.206 62.081 1.00 33.87 396 LEU B CA 1
ATOM 5978 C C . LEU B 1 396 ? 138.497 23.741 61.720 1.00 33.94 396 LEU B C 1
ATOM 5979 O O . LEU B 1 396 ? 138.312 22.907 62.603 1.00 33.98 396 LEU B O 1
ATOM 5984 N N . ARG B 1 397 ? 138.581 23.420 60.426 1.00 33.75 397 ARG B N 1
ATOM 5985 C CA . ARG B 1 397 ? 138.411 22.030 59.986 1.00 33.59 397 ARG B CA 1
ATOM 5986 C C . ARG B 1 397 ? 139.418 21.091 60.653 1.00 33.54 397 ARG B C 1
ATOM 5987 O O . ARG B 1 397 ? 139.057 19.986 61.057 1.00 33.41 397 ARG B O 1
ATOM 5995 N N . TYR B 1 398 ? 140.670 21.538 60.763 1.00 33.15 398 TYR B N 1
ATOM 5996 C CA . TYR B 1 398 ? 141.713 20.749 61.418 1.00 33.08 398 TYR B CA 1
ATOM 5997 C C . TYR B 1 398 ? 141.369 20.400 62.873 1.00 32.58 398 TYR B C 1
ATOM 5998 O O . TYR B 1 398 ? 141.482 19.240 63.286 1.00 32.30 398 TYR B O 1
ATOM 6007 N N . ILE B 1 399 ? 140.964 21.410 63.641 1.00 32.48 399 ILE B N 1
ATOM 6008 C CA . ILE B 1 399 ? 140.638 21.220 65.057 1.00 32.42 399 ILE B CA 1
ATOM 6009 C C . ILE B 1 399 ? 139.392 20.349 65.215 1.00 32.37 399 ILE B C 1
ATOM 6010 O O . ILE B 1 399 ? 139.372 19.449 66.056 1.00 32.20 399 ILE B O 1
ATOM 6015 N N . PHE B 1 400 ? 138.368 20.583 64.393 1.00 32.36 400 PHE B N 1
ATOM 6016 C CA . PHE B 1 400 ? 137.198 19.699 64.418 1.00 32.44 400 PHE B CA 1
ATOM 6017 C C . PHE B 1 400 ? 137.600 18.238 64.255 1.00 32.70 400 PHE B C 1
ATOM 6018 O O . PHE B 1 400 ? 137.172 17.384 65.034 1.00 32.56 400 PHE B O 1
ATOM 6026 N N . LEU B 1 401 ? 138.423 17.959 63.247 1.00 33.03 401 LEU B N 1
ATOM 6027 C CA . LEU B 1 401 ? 138.829 16.580 62.967 1.00 33.48 401 LEU B CA 1
ATOM 6028 C C . LEU B 1 401 ? 139.730 15.994 64.045 1.00 33.49 401 LEU B C 1
ATOM 6029 O O . LEU B 1 401 ? 139.683 14.792 64.300 1.00 33.96 401 LEU B O 1
ATOM 6034 N N . LYS B 1 402 ? 140.553 16.827 64.670 1.00 33.65 402 LYS B N 1
ATOM 6035 C CA . LYS B 1 402 ? 141.342 16.371 65.813 1.00 34.53 402 LYS B CA 1
ATOM 6036 C C . LYS B 1 402 ? 140.441 15.963 66.992 1.00 34.24 402 LYS B C 1
ATOM 6037 O O . LYS B 1 402 ? 140.704 14.951 67.649 1.00 34.57 402 LYS B O 1
ATOM 6043 N N . GLU B 1 403 ? 139.377 16.736 67.231 1.00 33.66 403 GLU B N 1
ATOM 6044 C CA . GLU B 1 403 ? 138.388 16.400 68.260 1.00 33.46 403 GLU B CA 1
ATOM 6045 C C . GLU B 1 403 ? 137.653 15.109 67.914 1.00 33.29 403 GLU B C 1
ATOM 6046 O O . GLU B 1 403 ? 137.446 14.257 68.778 1.00 33.05 403 GLU B O 1
ATOM 6052 N N . VAL B 1 404 ? 137.268 14.961 66.650 1.00 33.16 404 VAL B N 1
ATOM 6053 C CA . VAL B 1 404 ? 136.671 13.704 66.176 1.00 33.51 404 VAL B CA 1
ATOM 6054 C C . VAL B 1 404 ? 137.648 12.549 66.410 1.00 33.99 404 VAL B C 1
ATOM 6055 O O . VAL B 1 404 ? 137.260 11.483 66.882 1.00 34.63 404 VAL B O 1
ATOM 6059 N N . GLN B 1 405 ? 138.923 12.784 66.104 1.00 34.43 405 GLN B N 1
ATOM 6060 C CA . GLN B 1 405 ? 139.967 11.781 66.287 1.00 34.58 405 GLN B CA 1
ATOM 6061 C C . GLN B 1 405 ? 140.135 11.314 67.743 1.00 35.02 405 GLN B C 1
ATOM 6062 O O . GLN B 1 405 ? 140.506 10.159 67.981 1.00 34.81 405 GLN B O 1
ATOM 6068 N N . SER B 1 406 ? 139.857 12.194 68.708 1.00 35.36 406 SER B N 1
ATOM 6069 C CA . SER B 1 406 ? 139.914 11.792 70.127 1.00 35.66 406 SER B CA 1
ATOM 6070 C C . SER B 1 406 ? 138.910 10.683 70.430 1.00 36.05 406 SER B C 1
ATOM 6071 O O . SER B 1 406 ? 139.143 9.869 71.310 1.00 36.85 406 SER B O 1
ATOM 6074 N N . PHE B 1 407 ? 137.807 10.642 69.688 1.00 36.26 407 PHE B N 1
ATOM 6075 C CA . PHE B 1 407 ? 136.827 9.554 69.815 1.00 36.45 407 PHE B CA 1
ATOM 6076 C C . PHE B 1 407 ? 137.086 8.414 68.847 1.00 37.03 407 PHE B C 1
ATOM 6077 O O . PHE B 1 407 ? 136.580 7.317 69.039 1.00 36.76 407 PHE B O 1
ATOM 6085 N N . HIS B 1 408 ? 137.834 8.695 67.780 1.00 37.62 408 HIS B N 1
ATOM 6086 C CA . HIS B 1 408 ? 138.109 7.694 66.752 1.00 38.40 408 HIS B CA 1
ATOM 6087 C C . HIS B 1 408 ? 139.582 7.778 66.360 1.00 39.06 408 HIS B C 1
ATOM 6088 O O . HIS B 1 408 ? 139.918 8.430 65.369 1.00 38.88 408 HIS B O 1
ATOM 6095 N N . PRO B 1 409 ? 140.464 7.131 67.152 1.00 40.08 409 PRO B N 1
ATOM 6096 C CA . PRO B 1 409 ? 141.923 7.220 66.992 1.00 40.90 409 PRO B CA 1
ATOM 6097 C C . PRO B 1 409 ? 142.433 6.830 65.603 1.00 41.81 409 PRO B C 1
ATOM 6098 O O . PRO B 1 409 ? 143.466 7.338 65.164 1.00 41.84 409 PRO B O 1
ATOM 6102 N N . GLU B 1 410 ? 141.710 5.943 64.928 1.00 42.65 410 GLU B N 1
ATOM 6103 C CA . GLU B 1 410 ? 142.106 5.443 63.614 1.00 43.89 410 GLU B CA 1
ATOM 6104 C C . GLU B 1 410 ? 141.860 6.456 62.486 1.00 43.92 410 GLU B C 1
ATOM 6105 O O . GLU B 1 410 ? 142.258 6.223 61.350 1.00 44.16 410 GLU B O 1
ATOM 6111 N N . LEU B 1 411 ? 141.190 7.567 62.795 1.00 43.77 411 LEU B N 1
ATOM 6112 C CA . LEU B 1 411 ? 140.929 8.592 61.787 1.00 43.39 411 LEU B CA 1
ATOM 6113 C C . LEU B 1 411 ? 142.236 9.198 61.285 1.00 43.33 411 LEU B C 1
ATOM 6114 O O . LEU B 1 411 ? 143.068 9.647 62.077 1.00 42.89 411 LEU B O 1
ATOM 6119 N N . VAL B 1 412 ? 142.396 9.205 59.964 1.00 42.97 412 VAL B N 1
ATOM 6120 C CA . VAL B 1 412 ? 143.546 9.823 59.326 1.00 43.10 412 VAL B CA 1
ATOM 6121 C C . VAL B 1 412 ? 143.102 11.192 58.842 1.00 42.71 412 VAL B C 1
ATOM 6122 O O . VAL B 1 412 ? 142.284 11.303 57.921 1.00 42.90 412 VAL B O 1
ATOM 6126 N N . ILE B 1 413 ? 143.629 12.232 59.481 1.00 42.06 413 ILE B N 1
ATOM 6127 C CA . ILE B 1 413 ? 143.309 13.599 59.112 1.00 41.19 413 ILE B CA 1
ATOM 6128 C C . ILE B 1 413 ? 144.073 13.952 57.832 1.00 41.40 413 ILE B C 1
ATOM 6129 O O . ILE B 1 413 ? 145.276 13.691 57.751 1.00 41.44 413 ILE B O 1
ATOM 6134 N N . PRO B 1 414 ? 143.379 14.537 56.830 1.00 41.18 414 PRO B N 1
ATOM 6135 C CA . PRO B 1 414 ? 144.048 14.903 55.566 1.00 41.11 414 PRO B CA 1
ATOM 6136 C C . PRO B 1 414 ? 145.246 15.841 55.775 1.00 41.07 414 PRO B C 1
ATOM 6137 O O . PRO B 1 414 ? 145.163 16.799 56.557 1.00 40.86 414 PRO B O 1
ATOM 6141 N N . SER B 1 415 ? 146.344 15.549 55.078 1.00 40.89 415 SER B N 1
ATOM 6142 C CA . SER B 1 415 ? 147.587 16.334 55.140 1.00 41.24 415 SER B CA 1
ATOM 6143 C C . SER B 1 415 ? 147.399 17.842 54.983 1.00 40.65 415 SER B C 1
ATOM 6144 O O . SER B 1 415 ? 148.134 18.622 55.596 1.00 40.38 415 SER B O 1
ATOM 6147 N N . VAL B 1 416 ? 146.442 18.244 54.138 1.00 40.01 416 VAL B N 1
ATOM 6148 C CA . VAL B 1 416 ? 146.141 19.664 53.928 1.00 39.41 416 VAL B CA 1
ATOM 6149 C C . VAL B 1 416 ? 145.666 20.354 55.214 1.00 39.56 416 VAL B C 1
ATOM 6150 O O . VAL B 1 416 ? 145.751 21.576 55.338 1.00 39.68 416 VAL B O 1
ATOM 6154 N N . PHE B 1 417 ? 145.161 19.565 56.158 1.00 39.54 417 PHE B N 1
ATOM 6155 C CA . PHE B 1 417 ? 144.754 20.083 57.465 1.00 39.77 417 PHE B CA 1
ATOM 6156 C C . PHE B 1 417 ? 145.876 19.967 58.503 1.00 40.10 417 PHE B C 1
ATOM 6157 O O . PHE B 1 417 ? 146.094 20.887 59.287 1.00 39.59 417 PHE B O 1
ATOM 6165 N N . THR B 1 418 ? 146.589 18.843 58.490 1.00 40.93 418 THR B N 1
ATOM 6166 C CA . THR B 1 418 ? 147.641 18.575 59.483 1.00 41.77 418 THR B CA 1
ATOM 6167 C C . THR B 1 418 ? 148.818 19.532 59.404 1.00 41.98 418 THR B C 1
ATOM 6168 O O . THR B 1 418 ? 149.588 19.623 60.352 1.00 41.99 418 THR B O 1
ATOM 6172 N N . ILE B 1 419 ? 148.967 20.247 58.285 1.00 42.44 419 ILE B N 1
ATOM 6173 C CA . ILE B 1 419 ? 149.993 21.294 58.195 1.00 42.83 419 ILE B CA 1
ATOM 6174 C C . ILE B 1 419 ? 149.803 22.351 59.297 1.00 43.22 419 ILE B C 1
ATOM 6175 O O . ILE B 1 419 ? 150.750 23.026 59.687 1.00 43.14 419 ILE B O 1
ATOM 6180 N N . HIS B 1 420 ? 148.578 22.464 59.807 1.00 43.70 420 HIS B N 1
ATOM 6181 C CA . HIS B 1 420 ? 148.262 23.412 60.879 1.00 44.19 420 HIS B CA 1
ATOM 6182 C C . HIS B 1 420 ? 148.546 22.900 62.308 1.00 44.85 420 HIS B C 1
ATOM 6183 O O . HIS B 1 420 ? 148.367 23.638 63.276 1.00 45.05 420 HIS B O 1
ATOM 6190 N N . GLU B 1 421 ? 148.988 21.645 62.414 1.00 45.80 421 GLU B N 1
ATOM 6191 C CA . GLU B 1 421 ? 149.331 20.971 63.683 1.00 46.80 421 GLU B CA 1
ATOM 6192 C C . GLU B 1 421 ? 150.036 21.820 64.726 1.00 47.15 421 GLU B C 1
ATOM 6193 O O . GLU B 1 421 ? 149.615 21.877 65.891 1.00 46.92 421 GLU B O 1
ATOM 6199 N N . ASN B 1 422 ? 151.148 22.427 64.312 1.00 47.22 422 ASN B N 1
ATOM 6200 C CA . ASN B 1 422 ? 152.074 23.058 65.246 1.00 47.79 422 ASN B CA 1
ATOM 6201 C C . ASN B 1 422 ? 151.515 24.345 65.823 1.00 47.60 422 ASN B C 1
ATOM 6202 O O . ASN B 1 422 ? 152.113 24.942 66.710 1.00 48.10 422 ASN B O 1
ATOM 6207 N N . ASN B 1 423 ? 150.359 24.766 65.333 1.00 47.05 423 ASN B N 1
ATOM 6208 C CA . ASN B 1 423 ? 149.736 25.976 65.853 1.00 46.80 423 ASN B CA 1
ATOM 6209 C C . ASN B 1 423 ? 148.666 25.732 66.908 1.00 46.14 423 ASN B C 1
ATOM 6210 O O . ASN B 1 423 ? 148.136 26.685 67.473 1.00 46.45 423 ASN B O 1
ATOM 6215 N N . PHE B 1 424 ? 148.370 24.461 67.181 1.00 45.18 424 PHE B N 1
ATOM 6216 C CA . PHE B 1 424 ? 147.283 24.083 68.092 1.00 44.59 424 PHE B CA 1
ATOM 6217 C C . PHE B 1 424 ? 147.657 22.890 68.963 1.00 44.92 424 PHE B C 1
ATOM 6218 O O . PHE B 1 424 ? 148.668 22.223 68.715 1.00 44.57 424 PHE B O 1
ATOM 6226 N N . TYR B 1 425 ? 146.848 22.640 69.997 1.00 45.37 425 TYR B N 1
ATOM 6227 C CA . TYR B 1 425 ? 147.094 21.547 70.941 1.00 46.14 425 TYR B CA 1
ATOM 6228 C C . TYR B 1 425 ? 148.487 21.655 71.572 1.00 47.58 425 TYR B C 1
ATOM 6229 O O . TYR B 1 425 ? 149.132 20.651 71.864 1.00 47.64 425 TYR B O 1
ATOM 6238 N N . ASN B 1 426 ? 148.934 22.888 71.781 1.00 49.93 426 ASN B N 1
ATOM 6239 C CA . ASN B 1 426 ? 150.293 23.147 72.250 1.00 52.45 426 ASN B CA 1
ATOM 6240 C C . ASN B 1 426 ? 150.514 22.843 73.729 1.00 53.70 426 ASN B C 1
ATOM 6241 O O . ASN B 1 426 ? 151.595 22.388 74.113 1.00 54.62 426 ASN B O 1
ATOM 6246 N N . ASN B 1 427 ? 149.485 23.068 74.544 1.00 55.02 427 ASN B N 1
ATOM 6247 C CA . ASN B 1 427 ? 149.612 22.981 76.007 1.00 56.11 427 ASN B CA 1
ATOM 6248 C C . ASN B 1 427 ? 149.303 21.586 76.560 1.00 56.45 427 ASN B C 1
ATOM 6249 O O . ASN B 1 427 ? 148.206 21.321 77.071 1.00 56.89 427 ASN B O 1
#

Nearest PDB structures (foldseek):
  3n9x-assembly1_A  TM=1.003E+00  e=1.481E-68  Plasmodium berghei
  3n9x-assembly1_B  TM=9.964E-01  e=4.958E-65  Plasmodium berghei
  3nie-assembly3_B  TM=9.866E-01  e=1.283E-54  Plasmodium falciparum
  3nie-assembly3_A  TM=9.821E-01  e=1.217E-54  Plasmodium falciparum
  6dtl-assembly1_A  TM=9.108E-01  e=4.783E-29  Arabidopsis thaliana

Sequence (748 aa):
RENLYFQGIKNVHVPDNYIIKHLIGRGSYGYVYLAYDKNTEKNVAIKKVNNRRMFEDLIDCKRILREITILNRLKKSDYIIRLYDLIIPDDLLKFDELYIVLEIADSDLKKLFKTPIFLTEEHIKTILYNLLLGENFIHEESGIIHRDLLKPANCLLNQDCSVKVCDFGLARTIHVVTRWYRAPELILLQENYTKSIDIWSTGCIFAELLNMLQSHINNDPTNRFPLFPGSSCFPHEKSNRDQLNIIFNIIGTPTEEDDLKNINKPEVIKYIKLFPHRKPINLKQKYPSISDDGINLLESSMLKFNPNKRITIDQALDHPYLKDDVRKKKLETKKIILPFDDWMMVLSETQLRYIFLKEVQSFHPELLVIPSSVFTIHENNFYNNEGRENLYFQGIKNNVHVPDNYIIKHLIGRGSYGYVYLAYDKNTEKNVAIKKVNRMFEDLIDCKRILREITILNRLKSDYIIRLYDLIIPDDLLKFDELYIVLEIADSDLKKLFKTPIFLTEEHIKTILYNLLLGENFIHESGIIHRDLKPANCLLNQDCSVKVCDFGLARTINSHVVTRWYRAPELILLQENYTKSIDIWSTGCIFAELLNMLQSHINDPTNRFPLFPGSSSCFHEKSNRDQLNIIFNIIGTPTEDDLKNIKPEVIKYIKLFPHRKPINLKQKYPSISDDGINLLESMLKFNPNKRITIDQALDHPYLKDVRKKKLETKKIILPFDDWMMVLSETQLRYIFLKEVQSFHPELVIPSVFTIHENNFYNN

CATH classification: 3.30.200.20 (+1 more: 1.10.510.10)

B-factor: mean 44.65, std 11.81, range [24.23, 105.3]

Secondary structure (DSSP, 8-state):
-PPP-TT-GGG----TTEEEEEEEEEETTEEEEEEEETTTTEEEEEEEE-STTTSHHHHHHHHHHHHHHHH---TTB--EEEEPPPS-TTT---EEEEEE--SEEHHHHHHSS----HHHHHHHHHHHHHHHHHHHHTTEE-----GGGEEE-TT--EEE---TT-EE--PPP-TT--HHHHTT-S---THHHHHHHHHHHHHHHTT-TTT-SSGGG---S---S-S---HHHHHHHHHHHHHHH-SPPHHHHHT---HHHHHHHHTS---PPP-HHHHSTTS-HHHHHHHHHHS-SSTTTSPPHHHHHT-GGGTTT--TTT--PPP--SS-TT----HHHHHHHHHHHHHHH-TT----HHHHTTGGGS-TT-/-PPPP-TT-GGG----TTEEEEEEEEEETTEEEEEEEETTTTEEEEEEEE-STTTSHHHHHHHHHHHHHHHH---TTB--EEEEPPPS-TTT---EEEEEE--SEEHHHHHHSS----HHHHHHHHHHHHHHHHHHHHTTEE-----GGGEEE-TT--EEE---TT-EE--------TT--HHHHTT-SS--THHHHHHHHHHHHHHHTT-TTT-SSGGG---S---S----HHHHHHHHHHHHHHH-SPPHHHHHT--HHHHHHHHTS---PPP-HHHHSTTS-HHHHHHHHHHS-SSGGGSPPHHHHHT-GGGTTT--GGG--PPP--SS-TTSPPPHHHHHHHHHHHHHHH-TT----HHHHTTGGGSS--